Protein AF-0000000072031106 (afdb_homodimer)

Nearest PDB structures (foldseek):
  6bdt-assembly1_A  TM=9.575E-01  e=1.862E-35  Homo sapiens
  6bjd-assembly1_A  TM=9.594E-01  e=3.503E-35  Homo sapiens
  6bjd-assembly3_C  TM=9.559E-01  e=2.991E-35  Homo sapiens
  6bgp-assembly1_A  TM=9.548E-01  e=9.039E-35  Homo sapiens
  1mdw-assembly1_A  TM=9.249E-01  e=1.149E-32  Rattus norvegicus

Secondary structure (DSSP, 8-state):
-----------------------PPP---HHHHHHHHHHHT-----TTS-SSHHHH-SSTHHHHSPSS-EEE-HHHH-SS-BS--TT--S--EE--SS--HHHHHHHHHHHT-HHHHHHHS-TT--SSTT--SEEEEEEEETTEEEEEEEE--EEE-TTS-BSSSEESSTTB-HHHHHHHHHHHHHSSGGGGSS--HHHHHHHHH--EEEEE-GGG--TTHHHHHHHHHHTTEEEEEEEPS-SSB-TTSPBTT-EEEEEEEEEEEETTEEEEEEEEE-TTS-----STTSTT-GGGGGS-HHHHHHH---S-SSEEEEEHHHHHHHEEEEEEEESSGGGSS---SPPEEEEEEEEEE-TTTT------STTSSGGGS--EEEEE--S-TTSSS-PPEEEEEEEEE--SSSSTTTSPPPPEEEEEEEE-S---SSS---HHHHHHS--SB--SS-B-SSEEEEEEEE-SEEEEEEEEESSTT--EEEEEEEEESSEEEEETTS-GGG--PEEE--TTHHHHHHHHHHHHH-SEE-HHHHHHHHHHS--GGGTTS-----HHHHHHHHHHH-TT--SSEEHHHHHHHHHHHHHHHHHHHHH-TT-SS-B-HHHHHHHHHHTT----HHHHHHHHHHHS-TTS-B-HHHHHHHHHHHHHHHHHHHHH-SSSSEEEEEHHHHHHHHH--/-----------------------------HHHHHHHHHHHT-----TTS-SSHHHH-SSTHHHHSPSS-EEE-HHHH-SS-BS--TT--S--EE--SS--HHHHHHHHHHHT-HHHHHHHS-TT--SSTT--SEEEEEEEETTEEEEEEEE--EEE-TTS-BSSSEESSTTB-HHHHHHHHHHHHHSSGGGGSS--HHHHHHHHH--EEEEE-GGG--TTHHHHHHHHHHTTEEEEEEE-S-SSB-TTSPBTT-EEEEEEEEEEEETTEEEEEEEEE-TTS-----STTSTT-GGGGGS-HHHHHHH---S-SSEEEEEHHHHHHHEEEEEEEESSGGGSS--TTPPEEEEEEEEEE-TTTT------STTSSGGGS--EEEEE--S-TTSSS-PPEEEEEEEEE--SSSSTTTSPPPPEEEEEEEE-S---SSS---HHHHHHS--SB--SS-B-SSEEEEEEEE-SEEEEEEEEESSTT--EEEEEEEEESSEEEEETTS-GGG--PEEE--TTHHHHHHHHHHHHH-SEE-HHHHHHHHHHS--GGGTTS-----HHHHHHHHHHH-TT--SSEEHHHHHHHHHHHHHHHHHHHHH-TT-SS-B-HHHHHHHHHHTT----HHHHHHHHHHHS-TTS-B-HHHHHHHHHHHHHHHHHHHHH-SSSSEEEEEHHHHHHHHH--

Organism: Panthera leo (NCBI:txid9689)

Solvent-accessible surface area (backbone atoms only — not comparable to full-atom values): 74529 Å² total; per-residue (Å²): 143,85,84,76,90,86,87,86,88,80,84,78,78,77,78,76,80,72,79,62,66,55,68,69,76,81,89,66,60,61,70,61,51,42,49,51,22,55,73,70,72,42,65,47,74,37,80,90,56,41,93,49,62,75,32,44,40,88,55,73,61,66,74,71,50,64,76,68,69,38,66,45,41,56,72,79,67,29,97,67,45,34,37,75,63,67,79,51,83,60,89,42,51,24,58,39,76,57,55,31,40,22,48,44,11,29,50,55,31,37,66,76,34,62,75,58,32,42,61,29,43,54,78,88,55,54,75,67,75,90,51,23,45,61,48,64,35,37,35,31,56,94,89,39,77,41,75,38,69,36,39,51,62,39,57,18,36,79,86,61,45,64,47,40,48,37,38,75,48,81,40,43,44,47,65,37,51,49,51,50,42,49,16,54,71,32,44,13,46,49,37,42,47,64,77,50,38,65,59,40,42,27,24,60,62,60,32,51,69,45,78,41,43,43,73,74,48,61,95,56,48,66,57,51,49,53,51,39,69,78,40,82,43,37,33,31,31,27,32,40,84,43,90,45,76,43,92,53,29,45,49,27,52,34,34,26,16,54,78,47,72,48,77,44,68,37,88,92,41,77,44,52,35,36,26,35,32,32,31,58,27,34,65,42,50,62,49,68,48,11,67,82,33,72,63,51,74,53,37,41,60,58,34,33,42,67,69,46,44,66,56,79,56,9,48,35,38,32,39,49,69,55,45,29,70,54,27,49,39,36,35,39,30,27,64,54,81,61,64,82,53,84,68,61,66,59,56,31,30,37,41,74,45,77,50,63,25,35,59,91,60,23,17,17,14,50,90,79,52,95,88,46,47,32,52,39,22,53,47,28,41,36,34,36,54,59,84,72,80,75,55,94,62,82,57,63,38,64,33,36,43,34,43,34,55,53,62,76,32,51,42,46,67,78,43,71,65,58,31,38,43,48,35,32,30,73,50,92,63,91,64,72,59,64,54,73,64,57,62,66,53,64,70,74,43,75,62,78,41,65,57,90,65,61,41,65,43,62,61,50,68,50,80,42,77,38,64,61,45,41,30,37,41,36,53,34,36,71,47,58,46,50,66,43,42,34,39,42,35,42,36,25,62,45,68,49,68,34,46,45,52,49,86,59,85,77,60,66,66,48,78,46,71,62,84,68,38,56,58,52,53,54,48,52,55,51,31,69,76,37,60,55,37,43,40,70,55,48,25,54,53,63,53,67,52,83,61,75,75,60,58,89,66,73,74,75,61,46,62,66,56,28,16,34,48,43,34,63,54,26,39,71,67,77,69,38,41,38,60,71,43,45,52,54,47,48,55,48,50,53,51,46,48,52,39,50,45,69,46,25,78,82,69,74,61,45,30,43,64,71,36,43,50,52,31,35,42,73,73,49,43,88,66,56,70,70,54,45,50,46,47,24,55,47,52,25,47,98,83,46,32,28,40,62,60,42,47,48,51,50,49,55,49,51,49,53,54,48,45,32,46,65,23,53,26,84,79,81,48,35,33,72,36,42,52,71,45,47,49,45,66,58,70,51,70,144,89,85,94,80,91,83,79,87,78,83,75,76,78,77,77,79,69,79,64,67,56,69,68,76,80,89,68,58,60,71,61,53,44,51,51,21,56,74,70,72,42,66,46,74,37,81,92,57,42,92,49,62,73,33,44,40,89,56,74,62,66,75,73,51,64,76,68,69,38,66,45,39,55,73,78,67,29,97,66,45,33,38,75,63,68,81,50,83,61,88,41,50,24,57,38,75,57,55,31,40,21,47,45,11,29,50,54,31,37,67,76,35,63,75,57,34,42,62,28,44,54,76,87,55,54,73,67,75,90,51,23,45,61,48,64,35,39,34,30,57,93,89,40,77,42,77,37,69,36,39,52,63,39,57,18,36,80,86,60,45,63,46,39,50,38,38,75,49,82,40,45,42,47,66,35,51,48,50,50,40,50,15,54,72,31,44,13,46,48,38,42,45,60,78,49,38,64,59,42,42,28,27,59,63,59,32,50,70,44,78,42,44,44,73,74,47,61,94,56,48,66,58,51,49,52,51,40,70,77,40,84,43,37,32,30,32,28,31,40,84,45,89,45,76,45,92,54,29,46,52,25,52,34,34,26,16,54,78,45,72,46,78,44,69,37,88,90,42,77,44,50,34,37,26,36,33,31,28,57,29,32,66,41,50,63,50,67,47,11,67,82,32,72,63,49,73,53,40,43,60,58,33,35,41,67,68,46,45,68,56,77,56,9,50,36,38,33,38,49,69,55,46,26,70,54,29,48,40,36,36,40,33,29,63,54,79,60,63,84,53,84,67,59,66,57,56,33,30,37,41,74,46,77,49,60,26,35,60,89,59,23,17,19,15,49,91,79,54,95,89,46,46,32,53,38,22,53,48,30,41,36,36,38,55,58,83,71,81,74,56,94,63,84,58,64,37,63,33,37,43,36,44,34,53,52,63,78,33,52,41,45,67,79,43,75,63,57,32,37,44,48,33,32,30,74,49,91,62,90,65,72,59,64,55,73,64,56,60,67,52,65,71,73,44,73,60,78,40,65,59,90,64,59,41,66,44,61,62,51,68,49,79,39,77,38,65,64,43,41,30,38,41,36,52,34,34,68,48,58,47,52,65,43,42,33,38,42,34,40,36,26,62,43,70,47,69,36,46,45,52,48,88,60,86,77,59,67,64,48,77,46,72,62,85,68,37,56,58,53,54,53,48,50,54,49,31,69,75,37,59,55,38,42,41,70,55,48,27,54,53,63,52,66,52,81,61,77,76,60,57,90,67,73,72,76,60,46,62,64,55,28,15,35,50,44,34,64,53,25,39,72,68,77,71,39,41,39,60,70,42,46,52,54,47,49,56,48,51,55,51,46,47,52,39,49,44,68,45,24,80,80,69,73,61,45,28,44,64,70,36,43,51,52,32,35,43,72,73,49,43,86,66,56,70,71,55,47,51,45,46,24,55,47,53,25,46,97,83,46,31,29,40,63,61,40,46,48,52,50,48,54,49,52,49,51,53,50,46,32,46,65,22,54,27,82,79,81,50,34,32,72,34,42,51,72,43,46,49,45,67,58,67,51,70

pLDDT: mean 85.8, std 15.6, range [18.58, 98.25]

Radius of gyration: 45.51 Å; Cα contacts (8 Å, |Δi|>4): 2682; chains: 2; bounding box: 79×170×130 Å

Structure (mmCIF, N/CA/C/O backbone):
data_AF-0000000072031106-model_v1
#
loop_
_entity.id
_entity.type
_entity.pdbx_description
1 polymer 'Calpain 14'
#
loop_
_atom_site.group_PDB
_atom_site.id
_atom_site.type_symbol
_atom_site.label_atom_id
_atom_site.label_alt_id
_atom_site.label_comp_id
_atom_site.label_asym_id
_atom_site.label_entity_id
_atom_site.label_seq_id
_atom_site.pdbx_PDB_ins_code
_atom_site.Cartn_x
_atom_site.Cartn_y
_atom_site.Cartn_z
_atom_site.occupancy
_atom_site.B_iso_or_equiv
_atom_site.auth_seq_id
_atom_site.auth_comp_id
_atom_site.auth_asym_id
_atom_site.auth_atom_id
_atom_site.pdbx_PDB_model_num
ATOM 1 N N . MET A 1 1 ? -11.891 -71.5 -87.312 1 19.98 1 MET A N 1
ATOM 2 C CA . MET A 1 1 ? -10.531 -71.938 -87.062 1 19.98 1 MET A CA 1
ATOM 3 C C . MET A 1 1 ? -10.109 -71.562 -85.625 1 19.98 1 MET A C 1
ATOM 5 O O . MET A 1 1 ? -10.305 -70.438 -85.188 1 19.98 1 MET A O 1
ATOM 9 N N . SER A 1 2 ? -9.758 -72.5 -84.5 1 20.3 2 SER A N 1
ATOM 10 C CA . SER A 1 2 ? -9.781 -73.062 -83.188 1 20.3 2 SER A CA 1
ATOM 11 C C . SER A 1 2 ? -8.641 -72.5 -82.312 1 20.3 2 SER A C 1
ATOM 13 O O . SER A 1 2 ? -8.461 -72.875 -81.188 1 20.3 2 SER A O 1
ATOM 15 N N . LEU A 1 3 ? -7.711 -71.812 -82.812 1 20.56 3 LEU A N 1
ATOM 16 C CA . LEU A 1 3 ? -6.352 -72 -82.375 1 20.56 3 LEU A CA 1
ATOM 17 C C . LEU A 1 3 ? -6.207 -71.562 -80.938 1 20.56 3 LEU A C 1
ATOM 19 O O . LEU A 1 3 ? -6.812 -70.562 -80.5 1 20.56 3 LEU A O 1
ATOM 23 N N . CYS A 1 4 ? -5.348 -72.125 -79.875 1 20.91 4 CYS A N 1
ATOM 24 C CA . CYS A 1 4 ? -4.953 -72.75 -78.562 1 20.91 4 CYS A CA 1
ATOM 25 C C . CYS A 1 4 ? -4.16 -71.75 -77.75 1 20.91 4 CYS A C 1
ATOM 27 O O . CYS A 1 4 ? -3.139 -72.062 -77.125 1 20.91 4 CYS A O 1
ATOM 29 N N . LEU A 1 5 ? -3.924 -70.5 -78.125 1 20.42 5 LEU A N 1
ATOM 30 C CA . LEU A 1 5 ? -2.764 -69.812 -77.5 1 20.42 5 LEU A CA 1
ATOM 31 C C . LEU A 1 5 ? -2.783 -69.875 -76 1 20.42 5 LEU A C 1
ATOM 33 O O . LEU A 1 5 ? -3.807 -69.625 -75.375 1 20.42 5 LEU A O 1
ATOM 37 N N . SER A 1 6 ? -1.787 -70.375 -75.188 1 20.61 6 SER A N 1
ATOM 38 C CA . SER A 1 6 ? -1.083 -71.062 -74.125 1 20.61 6 SER A CA 1
ATOM 39 C C . SER A 1 6 ? -1.119 -70.25 -72.812 1 20.61 6 SER A C 1
ATOM 41 O O . SER A 1 6 ? -1.232 -69 -72.875 1 20.61 6 SER A O 1
ATOM 43 N N . PHE A 1 7 ? -0.896 -70.812 -71.438 1 21.59 7 PHE A N 1
ATOM 44 C CA . PHE A 1 7 ? -1.379 -71.188 -70.125 1 21.59 7 PHE A CA 1
ATOM 45 C C . PHE A 1 7 ? -0.743 -70.312 -69.062 1 21.59 7 PHE A C 1
ATOM 47 O O . PHE A 1 7 ? -1.421 -69.875 -68.125 1 21.59 7 PHE A O 1
ATOM 54 N N . ARG A 1 8 ? 0.716 -70.062 -68.812 1 22.16 8 ARG A N 1
ATOM 55 C CA . ARG A 1 8 ? 1.494 -70.562 -67.688 1 22.16 8 ARG A CA 1
ATOM 56 C C . ARG A 1 8 ? 1.447 -69.625 -66.5 1 22.16 8 ARG A C 1
ATOM 58 O O . ARG A 1 8 ? 0.977 -70 -65.438 1 22.16 8 ARG A O 1
ATOM 65 N N . GLY A 1 9 ? 2.686 -69.188 -65.875 1 21.8 9 GLY A N 1
ATOM 66 C CA . GLY A 1 9 ? 3.324 -69.312 -64.562 1 21.8 9 GLY A CA 1
ATOM 67 C C . GLY A 1 9 ? 2.963 -68.25 -63.594 1 21.8 9 GLY A C 1
ATOM 68 O O . GLY A 1 9 ? 2.814 -67.062 -64 1 21.8 9 GLY A O 1
ATOM 69 N N . ARG A 1 10 ? 2.318 -68.438 -62.312 1 22.42 10 ARG A N 1
ATOM 70 C CA . ARG A 1 10 ? 1.577 -67.938 -61.156 1 22.42 10 ARG A CA 1
ATOM 71 C C . ARG A 1 10 ? 2.477 -67.062 -60.219 1 22.42 10 ARG A C 1
ATOM 73 O O . ARG A 1 10 ? 3.301 -67.625 -59.5 1 22.42 10 ARG A O 1
ATOM 80 N N . TRP A 1 11 ? 3.131 -66 -60.625 1 21.62 11 TRP A N 1
ATOM 81 C CA . TRP A 1 11 ? 4.086 -65.312 -59.781 1 21.62 11 TRP A CA 1
ATOM 82 C C . TRP A 1 11 ? 3.451 -64.938 -58.438 1 21.62 11 TRP A C 1
ATOM 84 O O . TRP A 1 11 ? 2.461 -64.188 -58.406 1 21.62 11 TRP A O 1
ATOM 94 N N . LYS A 1 12 ? 3.555 -65.812 -57.281 1 24.78 12 LYS A N 1
ATOM 95 C CA . LYS A 1 12 ? 3.199 -65.812 -55.875 1 24.78 12 LYS A CA 1
ATOM 96 C C . LYS A 1 12 ? 3.807 -64.625 -55.156 1 24.78 12 LYS A C 1
ATOM 98 O O . LYS A 1 12 ? 4.992 -64.625 -54.812 1 24.78 12 LYS A O 1
ATOM 103 N N . MET A 1 13 ? 3.602 -63.406 -55.562 1 23.3 13 MET A N 1
ATOM 104 C CA . MET A 1 13 ? 4.184 -62.25 -54.844 1 23.3 13 MET A CA 1
ATOM 105 C C . MET A 1 13 ? 3.85 -62.281 -53.375 1 23.3 13 MET A C 1
ATOM 107 O O . MET A 1 13 ? 2.676 -62.312 -53 1 23.3 13 MET A O 1
ATOM 111 N N . GLY A 1 14 ? 4.641 -63 -52.5 1 24.05 14 GLY A N 1
ATOM 112 C CA . GLY A 1 14 ? 4.629 -63.156 -51.062 1 24.05 14 GLY A CA 1
ATOM 113 C C . GLY A 1 14 ? 4.418 -61.844 -50.312 1 24.05 14 GLY A C 1
ATOM 114 O O . GLY A 1 14 ? 5.133 -60.875 -50.562 1 24.05 14 GLY A O 1
ATOM 115 N N . GLN A 1 15 ? 3.213 -61.406 -49.906 1 25.11 15 GLN A N 1
ATOM 116 C CA . GLN A 1 15 ? 2.723 -60.312 -49.094 1 25.11 15 GLN A CA 1
ATOM 117 C C . GLN A 1 15 ? 3.516 -60.219 -47.781 1 25.11 15 GLN A C 1
ATOM 119 O O . GLN A 1 15 ? 3.441 -61.125 -46.938 1 25.11 15 GLN A O 1
ATOM 124 N N . LYS A 1 16 ? 4.766 -59.688 -47.812 1 33.09 16 LYS A N 1
ATOM 125 C CA . LYS A 1 16 ? 5.566 -59.406 -46.625 1 33.09 16 LYS A CA 1
ATOM 126 C C . LYS A 1 16 ? 4.719 -58.75 -45.531 1 33.09 16 LYS A C 1
ATOM 128 O O . LYS A 1 16 ? 4.074 -57.719 -45.781 1 33.09 16 LYS A O 1
ATOM 133 N N . ASN A 1 17 ? 4.211 -59.438 -44.656 1 30.3 17 ASN A N 1
ATOM 134 C CA . ASN A 1 17 ? 3.604 -59.125 -43.344 1 30.3 17 ASN A CA 1
ATOM 135 C C . ASN A 1 17 ? 4.426 -58.094 -42.594 1 30.3 17 ASN A C 1
ATOM 137 O O . ASN A 1 17 ? 5.461 -58.406 -42 1 30.3 17 ASN A O 1
ATOM 141 N N . SER A 1 18 ? 4.746 -56.844 -43.125 1 30.64 18 SER A N 1
ATOM 142 C CA . SER A 1 18 ? 5.383 -55.688 -42.5 1 30.64 18 SER A CA 1
ATOM 143 C C . SER A 1 18 ? 4.82 -55.438 -41.094 1 30.64 18 SER A C 1
ATOM 145 O O . SER A 1 18 ? 3.719 -54.906 -40.938 1 30.64 18 SER A O 1
ATOM 147 N N . LEU A 1 19 ? 4.668 -56.312 -40.156 1 37.44 19 LEU A N 1
ATOM 148 C CA . LEU A 1 19 ? 4.629 -55.844 -38.781 1 37.44 19 LEU A CA 1
ATOM 149 C C . LEU A 1 19 ? 5.605 -54.688 -38.562 1 37.44 19 LEU A C 1
ATOM 151 O O . LEU A 1 19 ? 6.793 -54.906 -38.312 1 37.44 19 LEU A O 1
ATOM 155 N N . GLY A 1 20 ? 5.781 -53.781 -39.5 1 36.44 20 GLY A N 1
ATOM 156 C CA . GLY A 1 20 ? 6.598 -52.562 -39.406 1 36.44 20 GLY A CA 1
ATOM 157 C C . GLY A 1 20 ? 6.582 -51.969 -38 1 36.44 20 GLY A C 1
ATOM 158 O O . GLY A 1 20 ? 5.516 -51.75 -37.438 1 36.44 20 GLY A O 1
ATOM 159 N N . GLY A 1 21 ? 7.508 -52.25 -37.156 1 40.91 21 GLY A N 1
ATOM 160 C CA . GLY A 1 21 ? 7.859 -51.562 -35.906 1 40.91 21 GLY A CA 1
ATOM 161 C C . GLY A 1 21 ? 7.465 -50.094 -35.906 1 40.91 21 GLY A C 1
ATOM 162 O O . GLY A 1 21 ? 7.207 -49.531 -36.969 1 40.91 21 GLY A O 1
ATOM 163 N N . SER A 1 22 ? 6.84 -49.531 -34.844 1 48.62 22 SER A N 1
ATOM 164 C CA . SER A 1 22 ? 6.648 -48.125 -34.562 1 48.62 22 SER A CA 1
ATOM 165 C C . SER A 1 22 ? 7.754 -47.281 -35.188 1 48.62 22 SER A C 1
ATOM 167 O O . SER A 1 22 ? 8.938 -47.531 -34.969 1 48.62 22 SER A O 1
ATOM 169 N N . SER A 1 23 ? 7.703 -46.938 -36.406 1 52.5 23 SER A N 1
ATOM 170 C CA . SER A 1 23 ? 8.648 -46.031 -37.094 1 52.5 23 SER A CA 1
ATOM 171 C C . SER A 1 23 ? 9.219 -45 -36.125 1 52.5 23 SER A C 1
ATOM 173 O O . SER A 1 23 ? 8.484 -44.156 -35.594 1 52.5 23 SER A O 1
ATOM 175 N N . GLN A 1 24 ? 10.273 -45.375 -35.438 1 61.66 24 GLN A N 1
ATOM 176 C CA . GLN A 1 24 ? 11.086 -44.531 -34.531 1 61.66 24 GLN A CA 1
ATOM 177 C C . GLN A 1 24 ? 11.539 -43.25 -35.25 1 61.66 24 GLN A C 1
ATOM 179 O O . GLN A 1 24 ? 11.742 -43.25 -36.469 1 61.66 24 GLN A O 1
ATOM 184 N N . LEU A 1 25 ? 11.227 -42.125 -34.594 1 71.25 25 LEU A N 1
ATOM 185 C CA . LEU A 1 25 ? 11.781 -40.875 -35.062 1 71.25 25 LEU A CA 1
ATOM 186 C C . LEU A 1 25 ? 13.273 -41 -35.344 1 71.25 25 LEU A C 1
ATOM 188 O O . LEU A 1 25 ? 13.984 -41.719 -34.656 1 71.25 25 LEU A O 1
ATOM 192 N N . PRO A 1 26 ? 13.664 -40.5 -36.531 1 75.06 26 PRO A N 1
ATOM 193 C CA . PRO A 1 26 ? 15.102 -40.5 -36.781 1 75.06 26 PRO A CA 1
ATOM 194 C C . PRO A 1 26 ? 15.914 -39.906 -35.656 1 75.06 26 PRO A C 1
ATOM 196 O O . PRO A 1 26 ? 15.461 -38.969 -34.969 1 75.06 26 PRO A O 1
ATOM 199 N N . LYS A 1 27 ? 16.984 -40.5 -35.344 1 82.12 27 LYS A N 1
ATOM 200 C CA . LYS A 1 27 ? 17.875 -40.031 -34.281 1 82.12 27 LYS A CA 1
ATOM 201 C C . LYS A 1 27 ? 18.609 -38.781 -34.719 1 82.12 27 LYS A C 1
ATOM 203 O O . LYS A 1 27 ? 19.359 -38.781 -35.688 1 82.12 27 LYS A O 1
ATOM 208 N N . GLN A 1 28 ? 18.203 -37.688 -34.25 1 89.31 28 GLN A N 1
ATOM 209 C CA . GLN A 1 28 ? 18.844 -36.375 -34.5 1 89.31 28 GLN A CA 1
ATOM 210 C C . GLN A 1 28 ? 19.609 -35.906 -33.281 1 89.31 28 GLN A C 1
ATOM 212 O O . GLN A 1 28 ? 19.031 -35.75 -32.219 1 89.31 28 GLN A O 1
ATOM 217 N N . ASP A 1 29 ? 20.922 -35.75 -33.5 1 93.12 29 ASP A N 1
ATOM 218 C CA . ASP A 1 29 ? 21.766 -35.25 -32.406 1 93.12 29 ASP A CA 1
ATOM 219 C C . ASP A 1 29 ? 21.75 -33.719 -32.375 1 93.12 29 ASP A C 1
ATOM 221 O O . ASP A 1 29 ? 22.391 -33.062 -33.219 1 93.12 29 ASP A O 1
ATOM 225 N N . TYR A 1 30 ? 21.219 -33.156 -31.438 1 95.62 30 TYR A N 1
ATOM 226 C CA . TYR A 1 30 ? 21.016 -31.734 -31.312 1 95.62 30 TYR A CA 1
ATOM 227 C C . TYR A 1 30 ? 22.344 -30.984 -31.375 1 95.62 30 TYR A C 1
ATOM 229 O O . TYR A 1 30 ? 22.5 -30.031 -32.125 1 95.62 30 TYR A O 1
ATOM 237 N N . LYS A 1 31 ? 23.312 -31.375 -30.531 1 94.75 31 LYS A N 1
ATOM 238 C CA . LYS A 1 31 ? 24.594 -30.688 -30.438 1 94.75 31 LYS A CA 1
ATOM 239 C C . LYS A 1 31 ? 25.344 -30.719 -31.766 1 94.75 31 LYS A C 1
ATOM 241 O O . LYS A 1 31 ? 25.875 -29.703 -32.219 1 94.75 31 LYS A O 1
ATOM 246 N N . ALA A 1 32 ? 25.328 -31.859 -32.34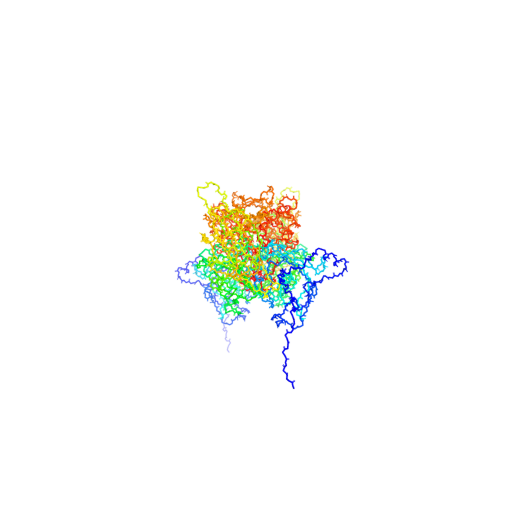4 1 95.5 32 ALA A N 1
ATOM 247 C CA . ALA A 1 32 ? 26.031 -32.031 -33.594 1 95.5 32 ALA A CA 1
ATOM 248 C C . ALA A 1 32 ? 25.391 -31.188 -34.688 1 95.5 32 ALA A C 1
ATOM 250 O O . ALA A 1 32 ? 26.078 -30.562 -35.5 1 95.5 32 ALA A O 1
ATOM 251 N N . LEU A 1 33 ? 24.125 -31.266 -34.719 1 96.06 33 LEU A N 1
ATOM 252 C CA . LEU A 1 33 ? 23.406 -30.547 -35.781 1 96.06 33 LEU A CA 1
ATOM 253 C C . LEU A 1 33 ? 23.562 -29.031 -35.594 1 96.06 33 LEU A C 1
ATOM 255 O O . LEU A 1 33 ? 23.734 -28.297 -36.562 1 96.06 33 LEU A O 1
ATOM 259 N N . ARG A 1 34 ? 23.469 -28.547 -34.375 1 96.19 34 ARG A N 1
ATOM 260 C CA . ARG A 1 34 ? 23.625 -27.125 -34.094 1 96.19 34 ARG A CA 1
ATOM 261 C C . ARG A 1 34 ? 25.016 -26.641 -34.5 1 96.19 34 ARG A C 1
ATOM 263 O O . ARG A 1 34 ? 25.141 -25.578 -35.125 1 96.19 34 ARG A O 1
ATOM 270 N N . GLU A 1 35 ? 26.031 -27.391 -34.125 1 96.06 35 GLU A N 1
ATOM 271 C CA . GLU A 1 35 ? 27.406 -27.016 -34.469 1 96.06 35 GLU A CA 1
ATOM 272 C C . GLU A 1 35 ? 27.609 -26.969 -35.969 1 96.06 35 GLU A C 1
ATOM 274 O O . GLU A 1 35 ? 28.297 -26.078 -36.469 1 96.06 35 GLU A O 1
ATOM 279 N N . ARG A 1 36 ? 27.141 -27.891 -36.594 1 96.56 36 ARG A N 1
ATOM 280 C CA . ARG A 1 36 ? 27.25 -27.922 -38.062 1 96.56 36 ARG A CA 1
ATOM 281 C C . ARG A 1 36 ? 26.578 -26.688 -38.688 1 96.56 36 ARG A C 1
ATOM 283 O O . ARG A 1 36 ? 27.141 -26.078 -39.594 1 96.56 36 ARG A O 1
ATOM 290 N N . CYS A 1 37 ? 25.422 -26.406 -38.219 1 97 37 CYS A N 1
ATOM 291 C CA . CYS A 1 37 ? 24.703 -25.25 -38.75 1 97 37 CYS A CA 1
ATOM 292 C C . CYS A 1 37 ? 25.469 -23.953 -38.469 1 97 37 CYS A C 1
ATOM 294 O O . CYS A 1 37 ? 25.531 -23.078 -39.312 1 97 37 CYS A O 1
ATOM 296 N N . LEU A 1 38 ? 26.031 -23.875 -37.281 1 96.19 38 LEU A N 1
ATOM 297 C CA . LEU A 1 38 ? 26.797 -22.703 -36.906 1 96.19 38 LEU A CA 1
ATOM 298 C C . LEU A 1 38 ? 28.047 -22.562 -37.781 1 96.19 38 LEU A C 1
ATOM 300 O O . LEU A 1 38 ? 28.375 -21.469 -38.219 1 96.19 38 LEU A O 1
ATOM 304 N N . MET A 1 39 ? 28.656 -23.625 -38.031 1 96.44 39 MET A N 1
ATOM 305 C CA . MET A 1 39 ? 29.844 -23.641 -38.844 1 96.44 39 MET A CA 1
ATOM 306 C C . MET A 1 39 ? 29.516 -23.25 -40.281 1 96.44 39 MET A C 1
ATOM 308 O O . MET A 1 39 ? 30.281 -22.531 -40.938 1 96.44 39 MET A O 1
ATOM 312 N N . GLU A 1 40 ? 28.484 -23.703 -40.781 1 96.44 40 GLU A N 1
ATOM 313 C CA . GLU A 1 40 ? 28.078 -23.469 -42.188 1 96.44 40 GLU A CA 1
ATOM 314 C C . GLU A 1 40 ? 27.359 -22.125 -42.312 1 96.44 40 GLU A C 1
ATOM 316 O O . GLU A 1 40 ? 27.156 -21.641 -43.438 1 96.44 40 GLU A O 1
ATOM 321 N N . GLY A 1 41 ? 26.938 -21.469 -41.25 1 94.12 41 GLY A N 1
ATOM 322 C CA . GLY A 1 41 ? 26.234 -20.188 -41.281 1 94.12 41 GLY A CA 1
ATOM 323 C C . GLY A 1 41 ? 24.828 -20.297 -41.812 1 94.12 41 GLY A C 1
ATOM 324 O O . GLY A 1 41 ? 24.375 -19.406 -42.562 1 94.12 41 GLY A O 1
ATOM 325 N N . ARG A 1 42 ? 24.234 -21.453 -41.656 1 95.38 42 ARG A N 1
ATOM 326 C CA . ARG A 1 42 ? 22.859 -21.641 -42.094 1 95.38 42 ARG A CA 1
ATOM 327 C C . ARG A 1 42 ? 21.953 -22.047 -40.938 1 95.38 42 ARG A C 1
ATOM 329 O O . ARG A 1 42 ? 22.438 -22.578 -39.906 1 95.38 42 ARG A O 1
ATOM 336 N N . LEU A 1 43 ? 20.688 -21.766 -41.094 1 97.44 43 LEU A N 1
ATOM 337 C CA . LEU A 1 43 ? 19.734 -22.156 -40.062 1 97.44 43 LEU A CA 1
ATOM 338 C C . LEU A 1 43 ? 19.203 -23.562 -40.312 1 97.44 43 LEU A C 1
ATOM 340 O O . LEU A 1 43 ? 19.047 -23.984 -41.469 1 97.44 43 LEU A O 1
ATOM 344 N N . PHE A 1 44 ? 18.953 -24.219 -39.312 1 97.88 44 PHE A N 1
ATOM 345 C CA . PHE A 1 44 ? 18.531 -25.625 -39.375 1 97.88 44 PHE A CA 1
ATOM 346 C C . PHE A 1 44 ? 17.141 -25.75 -39.969 1 97.88 44 PHE A C 1
ATOM 348 O O . PHE A 1 44 ? 16.25 -24.938 -39.688 1 97.88 44 PHE A O 1
ATOM 355 N N . GLU A 1 45 ? 16.953 -26.641 -40.844 1 96.81 45 GLU A N 1
ATOM 356 C CA . GLU A 1 45 ? 15.688 -27.078 -41.406 1 96.81 45 GLU A CA 1
ATOM 357 C C . GLU A 1 45 ? 15.422 -28.547 -41.094 1 96.81 45 GLU A C 1
ATOM 359 O O . GLU A 1 45 ? 16.234 -29.406 -41.438 1 96.81 45 GLU A O 1
ATOM 364 N N . ASP A 1 46 ? 14.312 -28.844 -40.5 1 96.31 46 ASP A N 1
ATOM 365 C CA . ASP A 1 46 ? 14 -30.203 -40.094 1 96.31 46 ASP A CA 1
ATOM 366 C C . ASP A 1 46 ? 13.359 -30.984 -41.219 1 96.31 46 ASP A C 1
ATOM 368 O O . ASP A 1 46 ? 12.148 -30.906 -41.469 1 96.31 46 ASP A O 1
ATOM 372 N N . ASP A 1 47 ? 14.039 -31.844 -41.75 1 93.25 47 ASP A N 1
ATOM 373 C CA . ASP A 1 47 ? 13.562 -32.625 -42.906 1 93.25 47 ASP A CA 1
ATOM 374 C C . ASP A 1 47 ? 12.594 -33.719 -42.438 1 93.25 47 ASP A C 1
ATOM 376 O O . ASP A 1 47 ? 11.781 -34.188 -43.25 1 93.25 47 ASP A O 1
ATOM 380 N N . SER A 1 48 ? 12.664 -34.062 -41.219 1 93.75 48 SER A N 1
ATOM 381 C CA . SER A 1 48 ? 11.781 -35.094 -40.688 1 93.75 48 SER A CA 1
ATOM 382 C C . SER A 1 48 ? 10.414 -34.531 -40.312 1 93.75 48 SER A C 1
ATOM 384 O O . SER A 1 48 ? 9.461 -35.281 -40.125 1 93.75 48 SER A O 1
ATOM 386 N N . PHE A 1 49 ? 10.273 -33.281 -40.25 1 96.25 49 PHE A N 1
ATOM 387 C CA . PHE A 1 49 ? 9.039 -32.562 -39.969 1 96.25 49 PHE A CA 1
ATOM 388 C C . PHE A 1 49 ? 9.031 -31.234 -40.719 1 96.25 49 PHE A C 1
ATOM 390 O O . PHE A 1 49 ? 9.109 -30.172 -40.125 1 96.25 49 PHE A O 1
ATOM 397 N N . PRO A 1 50 ? 8.852 -31.312 -41.969 1 95.81 50 PRO A N 1
ATOM 398 C CA . PRO A 1 50 ? 9.031 -30.141 -42.812 1 95.81 50 PRO A CA 1
ATOM 399 C C . PRO A 1 50 ? 7.961 -29.078 -42.562 1 95.81 50 PRO A C 1
ATOM 401 O O . PRO A 1 50 ? 6.832 -29.406 -42.188 1 95.81 50 PRO A O 1
ATOM 404 N N . ALA A 1 51 ? 8.336 -27.859 -42.844 1 95.81 51 ALA A N 1
ATOM 405 C CA . ALA A 1 51 ? 7.41 -26.734 -42.719 1 95.81 51 ALA A CA 1
ATOM 406 C C . ALA A 1 51 ? 6.441 -26.688 -43.875 1 95.81 51 ALA A C 1
ATOM 408 O O . ALA A 1 51 ? 6.492 -25.766 -44.719 1 95.81 51 ALA A O 1
ATOM 409 N N . SER A 1 52 ? 5.625 -27.656 -43.938 1 93.88 52 SER A N 1
ATOM 410 C CA . SER A 1 52 ? 4.645 -27.797 -45 1 93.88 52 SER A CA 1
ATOM 411 C C . SER A 1 52 ? 3.336 -28.391 -44.469 1 93.88 52 SER A C 1
ATOM 413 O O . SER A 1 52 ? 3.219 -28.688 -43.281 1 93.88 52 SER A O 1
ATOM 415 N N . LEU A 1 53 ? 2.385 -28.594 -45.312 1 93.62 53 LEU A N 1
ATOM 416 C CA . LEU A 1 53 ? 1.062 -29.078 -44.938 1 93.62 53 LEU A CA 1
ATOM 417 C C . LEU A 1 53 ? 1.125 -30.531 -44.469 1 93.62 53 LEU A C 1
ATOM 419 O O . LEU A 1 53 ? 0.268 -30.984 -43.688 1 93.62 53 LEU A O 1
ATOM 423 N N . CYS A 1 54 ? 2.143 -31.219 -44.844 1 92.56 54 CYS A N 1
ATOM 424 C CA . CYS A 1 54 ? 2.291 -32.625 -44.406 1 92.56 54 CYS A CA 1
ATOM 425 C C . CYS A 1 54 ? 2.508 -32.688 -42.906 1 92.56 54 CYS A C 1
ATOM 427 O O . CYS A 1 54 ? 2.104 -33.688 -42.281 1 92.56 54 CYS A O 1
ATOM 429 N N . SER A 1 55 ? 3.139 -31.719 -42.375 1 95.44 55 SER A N 1
ATOM 430 C CA . SER A 1 55 ? 3.379 -31.688 -40.938 1 95.44 55 SER A CA 1
ATOM 431 C C . SER A 1 55 ? 2.125 -31.266 -40.188 1 95.44 55 SER A C 1
ATOM 433 O O . SER A 1 55 ? 2.002 -31.531 -39 1 95.44 55 SER A O 1
ATOM 435 N N . VAL A 1 56 ? 1.219 -30.547 -40.875 1 95.12 56 VAL A N 1
ATOM 436 C CA . VAL A 1 56 ? -0.061 -30.203 -40.281 1 95.12 56 VAL A CA 1
ATOM 437 C C . VAL A 1 56 ? -0.966 -31.422 -40.219 1 95.12 56 VAL A C 1
ATOM 439 O O . VAL A 1 56 ? -1.552 -31.719 -39.156 1 95.12 56 VAL A O 1
ATOM 442 N N . GLY A 1 57 ? -1.101 -32.062 -41.219 1 92.12 57 GLY A N 1
ATOM 443 C CA . GLY A 1 57 ? -1.892 -33.281 -41.281 1 92.12 57 GLY A CA 1
ATOM 444 C C . GLY A 1 57 ? -2.602 -33.5 -42.594 1 92.12 57 GLY A C 1
ATOM 445 O O . GLY A 1 57 ? -2.324 -32.781 -43.562 1 92.12 57 GLY A O 1
ATOM 446 N N . SER A 1 58 ? -3.385 -34.5 -42.688 1 87.94 58 SER A N 1
ATOM 447 C CA . SER A 1 58 ? -4.129 -34.812 -43.906 1 87.94 58 SER A CA 1
ATOM 448 C C . SER A 1 58 ? -5.629 -34.844 -43.656 1 87.94 58 SER A C 1
ATOM 450 O O . SER A 1 58 ? -6.414 -35.188 -44.531 1 87.94 58 SER A O 1
ATOM 452 N N . GLY A 1 59 ? -6.008 -34.438 -42.594 1 87 59 GLY A N 1
ATOM 453 C CA . GLY A 1 59 ? -7.395 -34.594 -42.188 1 87 59 GLY A CA 1
ATOM 454 C C . GLY A 1 59 ? -8.141 -33.281 -42.062 1 87 59 GLY A C 1
ATOM 455 O O . GLY A 1 59 ? -7.875 -32.344 -42.844 1 87 59 GLY A O 1
ATOM 456 N N . PRO A 1 60 ? -9.117 -33.25 -41.281 1 88.81 60 PRO A N 1
ATOM 457 C CA . PRO A 1 60 ? -10.039 -32.094 -41.156 1 88.81 60 PRO A CA 1
ATOM 458 C C . PRO A 1 60 ? -9.359 -30.828 -40.688 1 88.81 60 PRO A C 1
ATOM 460 O O . PRO A 1 60 ? -9.883 -29.734 -40.875 1 88.81 60 PRO A O 1
ATOM 463 N N . LEU A 1 61 ? -8.234 -30.922 -40.031 1 92 61 LEU A N 1
ATOM 464 C CA . LEU A 1 61 ? -7.539 -29.75 -39.531 1 92 61 LEU A CA 1
ATOM 465 C C . LEU A 1 61 ? -7.168 -28.812 -40.656 1 92 61 LEU A C 1
ATOM 467 O O . LEU A 1 61 ? -7.133 -27.594 -40.469 1 92 61 LEU A O 1
ATOM 471 N N . LEU A 1 62 ? -6.914 -29.328 -41.812 1 91.56 62 LEU A N 1
ATOM 472 C CA . LEU A 1 62 ? -6.508 -28.531 -42.969 1 91.56 62 LEU A CA 1
ATOM 473 C C . LEU A 1 62 ? -7.613 -27.562 -43.375 1 91.56 62 LEU A C 1
ATOM 475 O O . LEU A 1 62 ? -7.332 -26.469 -43.875 1 91.56 62 LEU A O 1
ATOM 479 N N . ARG A 1 63 ? -8.789 -27.938 -43.125 1 91 63 ARG A N 1
ATOM 480 C CA . ARG A 1 63 ? -9.93 -27.109 -43.5 1 91 63 ARG A CA 1
ATOM 481 C C . ARG A 1 63 ? -10.102 -25.938 -42.562 1 91 63 ARG A C 1
ATOM 483 O O . ARG A 1 63 ? -10.703 -24.922 -42.906 1 91 63 ARG A O 1
ATOM 490 N N . LYS A 1 64 ? -9.586 -26.078 -41.406 1 91.19 64 LYS A N 1
ATOM 491 C CA . LYS A 1 64 ? -9.75 -25.031 -40.375 1 91.19 64 LYS A CA 1
ATOM 492 C C . LYS A 1 64 ? -8.625 -24.016 -40.469 1 91.19 64 LYS A C 1
ATOM 494 O O . LYS A 1 64 ? -8.672 -22.984 -39.812 1 91.19 64 LYS A O 1
ATOM 499 N N . LEU A 1 65 ? -7.672 -24.234 -41.312 1 92.81 65 LEU A N 1
ATOM 500 C CA . LEU A 1 65 ? -6.516 -23.359 -41.406 1 92.81 65 LEU A CA 1
ATOM 501 C C . LEU A 1 65 ? -6.867 -22.078 -42.125 1 92.81 65 LEU A C 1
ATOM 503 O O . LEU A 1 65 ? -7.695 -22.078 -43.062 1 92.81 65 LEU A O 1
ATOM 507 N N . PRO A 1 66 ? -6.285 -21.031 -41.656 1 91.62 66 PRO A N 1
ATOM 508 C CA . PRO A 1 66 ? -6.477 -19.797 -42.406 1 91.62 66 PRO A CA 1
ATOM 509 C C . PRO A 1 66 ? -5.836 -19.844 -43.812 1 91.62 66 PRO A C 1
ATOM 511 O O . PRO A 1 66 ? -4.875 -20.578 -44.031 1 91.62 66 PRO A O 1
ATOM 514 N N . PRO A 1 67 ? -6.441 -19.031 -44.656 1 89.25 67 PRO A N 1
ATOM 515 C CA . PRO A 1 67 ? -5.832 -18.984 -46 1 89.25 67 PRO A CA 1
ATOM 516 C C . PRO A 1 67 ? -4.434 -18.359 -46 1 89.25 67 PRO A C 1
ATOM 518 O O . PRO A 1 67 ? -4.16 -17.469 -45.188 1 89.25 67 PRO A O 1
ATOM 521 N N . GLY A 1 68 ? -3.559 -18.891 -46.812 1 89.19 68 GLY A N 1
ATOM 522 C CA . GLY A 1 68 ? -2.221 -18.344 -46.969 1 89.19 68 GLY A CA 1
ATOM 523 C C . GLY A 1 68 ? -1.308 -18.672 -45.812 1 89.19 68 GLY A C 1
ATOM 524 O O . GLY A 1 68 ? -0.632 -17.781 -45.281 1 89.19 68 GLY A O 1
ATOM 525 N N . LEU A 1 69 ? -1.383 -19.828 -45.25 1 93.19 69 LEU A N 1
ATOM 526 C CA . LEU A 1 69 ? -0.531 -20.266 -44.125 1 93.19 69 LEU A CA 1
ATOM 527 C C . LEU A 1 69 ? 0.942 -20.156 -44.5 1 93.19 69 LEU A C 1
ATOM 529 O O . LEU A 1 69 ? 1.344 -20.547 -45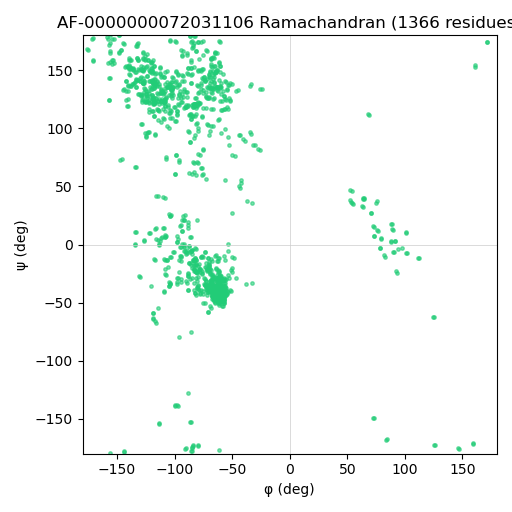.625 1 93.19 69 LEU A O 1
ATOM 533 N N . GLN A 1 70 ? 1.66 -19.453 -43.688 1 95.19 70 GLN A N 1
ATOM 534 C CA . GLN A 1 70 ? 3.102 -19.297 -43.875 1 95.19 70 GLN A CA 1
ATOM 535 C C . GLN A 1 70 ? 3.859 -19.875 -42.688 1 95.19 70 GLN A C 1
ATOM 537 O O . GLN A 1 70 ? 3.279 -20.078 -41.594 1 95.19 70 GLN A O 1
ATOM 542 N N . TRP A 1 71 ? 5.031 -20.281 -42.906 1 97.12 71 TRP A N 1
ATOM 543 C CA . TRP A 1 71 ? 5.922 -20.734 -41.844 1 97.12 71 TRP A CA 1
ATOM 544 C C . TRP A 1 71 ? 7.043 -19.719 -41.594 1 97.12 71 TRP A C 1
ATOM 546 O O . TRP A 1 71 ? 7.855 -19.469 -42.5 1 97.12 71 TRP A O 1
ATOM 556 N N . ARG A 1 72 ? 7.031 -19.156 -40.438 1 97.44 72 ARG A N 1
ATOM 557 C CA . ARG A 1 72 ? 8 -18.109 -40.125 1 97.44 72 ARG A CA 1
ATOM 558 C C . ARG A 1 72 ? 8.734 -18.406 -38.844 1 97.44 72 ARG A C 1
ATOM 560 O O . ARG A 1 72 ? 8.227 -19.141 -37.969 1 97.44 72 ARG A O 1
ATOM 567 N N . ARG A 1 73 ? 9.945 -17.891 -38.75 1 97.75 73 ARG A N 1
ATOM 568 C CA . ARG A 1 73 ? 10.75 -18.031 -37.531 1 97.75 73 ARG A CA 1
ATOM 569 C C . ARG A 1 73 ? 10.461 -16.906 -36.562 1 97.75 73 ARG A C 1
ATOM 571 O O . ARG A 1 73 ? 10.094 -15.797 -36.969 1 97.75 73 ARG A O 1
ATOM 578 N N . PRO A 1 74 ? 10.633 -17.141 -35.219 1 96.94 74 PRO A N 1
ATOM 579 C CA . PRO A 1 74 ? 10.32 -16.156 -34.188 1 96.94 74 PRO A CA 1
ATOM 580 C C . PRO A 1 74 ? 11.016 -14.812 -34.406 1 96.94 74 PRO A C 1
ATOM 582 O O . PRO A 1 74 ? 10.383 -13.758 -34.281 1 96.94 74 PRO A O 1
ATOM 585 N N . PRO A 1 75 ? 12.281 -14.758 -34.844 1 96 75 PRO A N 1
ATOM 586 C CA . PRO A 1 75 ? 12.922 -13.461 -35.094 1 96 75 PRO A CA 1
ATOM 587 C C . PRO A 1 75 ? 12.242 -12.688 -36.219 1 96 75 PRO A C 1
ATOM 589 O O . PRO A 1 75 ? 12.406 -11.469 -36.344 1 96 75 PRO A O 1
ATOM 592 N N . GLU A 1 76 ? 11.523 -13.367 -37.062 1 96.06 76 GLU A N 1
ATOM 593 C CA . GLU A 1 76 ? 10.781 -12.727 -38.156 1 96.06 76 GLU A CA 1
ATOM 594 C C . GLU A 1 76 ? 9.445 -12.188 -37.656 1 96.06 76 GLU A C 1
ATOM 596 O O . GLU A 1 76 ? 8.82 -11.352 -38.312 1 96.06 76 GLU A O 1
ATOM 601 N N . LEU A 1 77 ? 9.047 -12.648 -36.562 1 95.62 77 LEU A N 1
ATOM 602 C CA . LEU A 1 77 ? 7.719 -12.328 -36.062 1 95.62 77 LEU A CA 1
ATOM 603 C C . LEU A 1 77 ? 7.781 -11.203 -35.062 1 95.62 77 LEU A C 1
ATOM 605 O O . LEU A 1 77 ? 6.797 -10.484 -34.844 1 95.62 77 LEU A O 1
ATOM 609 N N . HIS A 1 78 ? 8.844 -11.141 -34.281 1 94.38 78 HIS A N 1
ATOM 610 C CA . HIS A 1 78 ? 9.008 -10.133 -33.25 1 94.38 78 HIS A CA 1
ATOM 611 C C . HIS A 1 78 ? 10.43 -9.602 -33.219 1 94.38 78 HIS A C 1
ATOM 613 O O . HIS A 1 78 ? 11.383 -10.344 -33.469 1 94.38 78 HIS A O 1
ATOM 619 N N . SER A 1 79 ? 10.609 -8.32 -32.75 1 93.56 79 SER A N 1
ATOM 620 C CA . SER A 1 79 ? 11.922 -7.688 -32.719 1 93.56 79 SER A CA 1
ATOM 621 C C . SER A 1 79 ? 12.766 -8.219 -31.578 1 93.56 79 SER A C 1
ATOM 623 O O . SER A 1 79 ? 13.992 -8.242 -31.656 1 93.56 79 SER A O 1
ATOM 625 N N . ASN A 1 80 ? 12.078 -8.695 -30.578 1 92.94 80 ASN A N 1
ATOM 626 C CA . ASN A 1 80 ? 12.75 -9.258 -29.406 1 92.94 80 ASN A CA 1
ATOM 627 C C . ASN A 1 80 ? 12.141 -10.594 -28.984 1 92.94 80 ASN A C 1
ATOM 629 O O . ASN A 1 80 ? 11.594 -10.711 -27.891 1 92.94 80 ASN A O 1
ATOM 633 N N . PRO A 1 81 ? 12.328 -11.531 -29.859 1 94.06 81 PRO A N 1
ATOM 634 C CA . PRO A 1 81 ? 11.758 -12.828 -29.516 1 94.06 81 PRO A CA 1
ATOM 635 C C . PRO A 1 81 ? 12.445 -13.477 -28.312 1 94.06 81 PRO A C 1
ATOM 637 O O . PRO A 1 81 ? 13.672 -13.406 -28.188 1 94.06 81 PRO A O 1
ATOM 640 N N . GLN A 1 82 ? 11.641 -13.977 -27.422 1 91.88 82 GLN A N 1
ATOM 641 C CA . GLN A 1 82 ? 12.141 -14.688 -26.25 1 91.88 82 GLN A CA 1
ATOM 642 C C . GLN A 1 82 ? 11.672 -16.141 -26.25 1 91.88 82 GLN A C 1
ATOM 644 O O . GLN A 1 82 ? 10.539 -16.438 -26.625 1 91.88 82 GLN A O 1
ATOM 649 N N . PHE A 1 83 ? 12.648 -16.953 -25.906 1 93 83 PHE A N 1
ATOM 650 C CA . PHE A 1 83 ? 12.273 -18.359 -25.75 1 93 83 PHE A CA 1
ATOM 651 C C . PHE A 1 83 ? 11.422 -18.562 -24.516 1 93 83 PHE A C 1
ATOM 653 O O . PHE A 1 83 ? 10.273 -19 -24.594 1 93 83 PHE A O 1
ATOM 660 N N . TYR A 1 84 ? 11.992 -18.172 -23.375 1 85.88 84 TYR A N 1
ATOM 661 C CA . TYR A 1 84 ? 11.336 -18.281 -22.078 1 85.88 84 TYR A CA 1
ATOM 662 C C . TYR A 1 84 ? 11.547 -17.016 -21.25 1 85.88 84 TYR A C 1
ATOM 664 O O . TYR A 1 84 ? 12.594 -16.375 -21.344 1 85.88 84 TYR A O 1
ATOM 672 N N . SER A 1 85 ? 10.469 -16.531 -20.547 1 75.12 85 SER A N 1
ATOM 673 C CA . SER A 1 85 ? 10.625 -15.359 -19.703 1 75.12 85 SER A CA 1
ATOM 674 C C . SER A 1 85 ? 10.312 -15.688 -18.25 1 75.12 85 SER A C 1
ATOM 676 O O . SER A 1 85 ? 9.25 -16.234 -17.938 1 75.12 85 SER A O 1
ATOM 678 N N . ALA A 1 86 ? 11.289 -15.43 -17.469 1 62.09 86 ALA A N 1
ATOM 679 C CA . ALA A 1 86 ? 11.117 -15.664 -16.031 1 62.09 86 ALA A CA 1
ATOM 680 C C . ALA A 1 86 ? 10.117 -14.688 -15.43 1 62.09 86 ALA A C 1
ATOM 682 O O . ALA A 1 86 ? 9.5 -14.969 -14.406 1 62.09 86 ALA A O 1
ATOM 683 N N . ASP A 1 87 ? 10.07 -13.57 -15.984 1 58.16 87 ASP A N 1
ATOM 684 C CA . ASP A 1 87 ? 9.234 -12.508 -15.438 1 58.16 87 ASP A CA 1
ATOM 685 C C . ASP A 1 87 ? 7.758 -12.875 -15.508 1 58.16 87 ASP A C 1
ATOM 687 O O . ASP A 1 87 ? 6.918 -12.219 -14.891 1 58.16 87 ASP A O 1
ATOM 691 N N . THR A 1 88 ? 7.625 -13.93 -16.219 1 54.88 88 THR A N 1
ATOM 692 C CA . THR A 1 88 ? 6.203 -14.203 -16.422 1 54.88 88 THR A CA 1
ATOM 693 C C . THR A 1 88 ? 5.773 -15.414 -15.586 1 54.88 88 THR A C 1
ATOM 695 O O . THR A 1 88 ? 6.141 -16.547 -15.898 1 54.88 88 THR A O 1
ATOM 698 N N . LYS A 1 89 ? 5.633 -15.188 -14.258 1 54.38 89 LYS A N 1
ATOM 699 C CA . LYS A 1 89 ? 5.188 -16.266 -13.375 1 54.38 89 LYS A CA 1
ATOM 700 C C . LYS A 1 89 ? 3.93 -16.938 -13.914 1 54.38 89 LYS A C 1
ATOM 702 O O . LYS A 1 89 ? 3.574 -18.031 -13.484 1 54.38 89 LYS A O 1
ATOM 707 N N . ARG A 1 90 ? 3.277 -16.266 -14.742 1 57.62 90 ARG A N 1
ATOM 708 C CA . ARG A 1 90 ? 1.977 -16.828 -15.078 1 57.62 90 ARG A CA 1
ATOM 709 C C . ARG A 1 90 ? 1.933 -17.281 -16.531 1 57.62 90 ARG A C 1
ATOM 711 O O . ARG A 1 90 ? 2.518 -16.641 -17.406 1 57.62 90 ARG A O 1
ATOM 718 N N . LEU A 1 91 ? 1.647 -18.656 -16.609 1 61.09 91 LEU A N 1
ATOM 719 C CA . LEU A 1 91 ? 1.536 -19.25 -17.938 1 61.09 91 LEU A CA 1
ATOM 720 C C . LEU A 1 91 ? 0.489 -18.531 -18.781 1 61.09 91 LEU A C 1
ATOM 722 O O . LEU A 1 91 ? -0.668 -18.406 -18.375 1 61.09 91 LEU A O 1
ATOM 726 N N . ASP A 1 92 ? 0.967 -17.969 -19.812 1 74.88 92 ASP A N 1
ATOM 727 C CA . ASP A 1 92 ? 0.232 -17.125 -20.75 1 74.88 92 ASP A CA 1
ATOM 728 C C . ASP A 1 92 ? 0.053 -17.828 -22.094 1 74.88 92 ASP A C 1
ATOM 730 O O . ASP A 1 92 ? 0.272 -17.234 -23.156 1 74.88 92 ASP A O 1
ATOM 734 N N . LEU A 1 93 ? -0.287 -19.328 -21.938 1 83.69 93 LEU A N 1
ATOM 735 C CA . LEU A 1 93 ? -0.467 -20 -23.219 1 83.69 93 LEU A CA 1
ATOM 736 C C . LEU A 1 93 ? -1.936 -20 -23.625 1 83.69 93 LEU A C 1
ATOM 738 O O . LEU A 1 93 ? -2.822 -20.156 -22.781 1 83.69 93 LEU A O 1
ATOM 742 N N . CYS A 1 94 ? -2.137 -19.906 -24.906 1 87.81 94 CYS A N 1
ATOM 743 C CA . CYS A 1 94 ? -3.477 -19.875 -25.484 1 87.81 94 CYS A CA 1
ATOM 744 C C . CYS A 1 94 ? -3.607 -20.891 -26.609 1 87.81 94 CYS A C 1
ATOM 746 O O . CYS A 1 94 ? -2.812 -20.875 -27.562 1 87.81 94 CYS A O 1
ATOM 748 N N . GLN A 1 95 ? -4.59 -21.656 -26.531 1 89 95 GLN A N 1
ATOM 749 C CA . GLN A 1 95 ? -4.852 -22.656 -27.547 1 89 95 GLN A CA 1
ATOM 750 C C . GLN A 1 95 ? -5.207 -22.016 -28.891 1 89 95 GLN A C 1
ATOM 752 O O . GLN A 1 95 ? -5.902 -21 -28.922 1 89 95 GLN A O 1
ATOM 757 N N . GLY A 1 96 ? -4.727 -22.562 -29.891 1 91.06 96 GLY A N 1
ATOM 758 C CA . GLY A 1 96 ? -5.082 -22.125 -31.234 1 91.06 96 GLY A CA 1
ATOM 759 C C . GLY A 1 96 ? -6.145 -23 -31.891 1 91.06 96 GLY A C 1
ATOM 760 O O . GLY A 1 96 ? -7.098 -23.406 -31.219 1 91.06 96 GLY A O 1
ATOM 761 N N . VAL A 1 97 ? -5.93 -23.25 -33.156 1 91.75 97 VAL A N 1
ATOM 762 C CA . VAL A 1 97 ? -6.961 -23.922 -33.938 1 91.75 97 VAL A CA 1
ATOM 763 C C . VAL A 1 97 ? -6.906 -25.422 -33.688 1 91.75 97 VAL A C 1
ATOM 765 O O . VAL A 1 97 ? -7.902 -26.125 -33.875 1 91.75 97 VAL A O 1
ATOM 768 N N . VAL A 1 98 ? -5.727 -25.922 -33.25 1 92.31 98 VAL A N 1
ATOM 769 C CA . VAL A 1 98 ? -5.582 -27.344 -33 1 92.31 98 VAL A CA 1
ATOM 770 C C . VAL A 1 98 ? -6.348 -27.703 -31.719 1 92.31 98 VAL A C 1
ATOM 772 O O . VAL A 1 98 ? -6.199 -27.047 -30.688 1 92.31 98 VAL A O 1
ATOM 775 N N . GLY A 1 99 ? -7.219 -28.688 -31.766 1 90.25 99 GLY A N 1
ATOM 776 C CA . GLY A 1 99 ? -7.98 -29.125 -30.609 1 90.25 99 GLY A CA 1
ATOM 777 C C . GLY A 1 99 ? -7.16 -29.953 -29.625 1 90.25 99 GLY A C 1
ATOM 778 O O . GLY A 1 99 ? -7.488 -31.109 -29.344 1 90.25 99 GLY A O 1
ATOM 779 N N . ASP A 1 100 ? -6.109 -29.375 -29.094 1 93.94 100 ASP A N 1
ATOM 780 C CA . ASP A 1 100 ? -5.223 -30.094 -28.188 1 93.94 100 ASP A CA 1
ATOM 781 C C . ASP A 1 100 ? -5.277 -29.5 -26.781 1 93.94 100 ASP A C 1
ATOM 783 O O . ASP A 1 100 ? -4.246 -29.359 -26.109 1 93.94 100 ASP A O 1
ATOM 787 N N . CYS A 1 101 ? -6.504 -29.156 -26.312 1 94 101 CYS A N 1
ATOM 788 C CA . CYS A 1 101 ? -6.68 -28.578 -24.984 1 94 101 CYS A CA 1
ATOM 789 C C . CYS A 1 101 ? -6.113 -29.516 -23.922 1 94 101 CYS A C 1
ATOM 791 O O . CYS A 1 101 ? -5.637 -29.062 -22.875 1 94 101 CYS A O 1
ATOM 793 N N . TRP A 1 102 ? -6.188 -30.812 -24.141 1 94.62 102 TRP A N 1
ATOM 794 C CA . TRP A 1 102 ? -5.633 -31.766 -23.188 1 94.62 102 TRP A CA 1
ATOM 795 C C . TRP A 1 102 ? -4.125 -31.594 -23.047 1 94.62 102 TRP A C 1
ATOM 797 O O . TRP A 1 102 ? -3.586 -31.656 -21.938 1 94.62 102 TRP A O 1
ATOM 807 N N . PHE A 1 103 ? -3.545 -31.359 -24.125 1 95.12 103 PHE A N 1
ATOM 808 C CA . PHE A 1 103 ? -2.107 -31.125 -24.141 1 95.12 103 PHE A CA 1
ATOM 809 C C . PHE A 1 103 ? -1.768 -29.812 -23.438 1 95.12 103 PHE A C 1
ATOM 811 O O . PHE A 1 103 ? -0.845 -29.766 -22.625 1 95.12 103 PHE A O 1
ATOM 818 N N . LEU A 1 104 ? -2.473 -28.828 -23.688 1 94.62 104 LEU A N 1
ATOM 819 C CA . LEU A 1 104 ? -2.199 -27.516 -23.109 1 94.62 104 LEU A CA 1
ATOM 820 C C . LEU A 1 104 ? -2.492 -27.516 -21.609 1 94.62 104 LEU A C 1
ATOM 822 O O . LEU A 1 104 ? -1.819 -26.828 -20.844 1 94.62 104 LEU A O 1
ATOM 826 N N . ALA A 1 105 ? -3.52 -28.188 -21.234 1 94.88 105 ALA A N 1
ATOM 827 C CA . ALA A 1 105 ? -3.807 -28.297 -19.797 1 94.88 105 ALA A CA 1
ATOM 828 C C . ALA A 1 105 ? -2.65 -28.953 -19.062 1 94.88 105 ALA A C 1
ATOM 830 O O . ALA A 1 105 ? -2.277 -28.531 -17.969 1 94.88 105 ALA A O 1
ATOM 831 N N . ALA A 1 106 ? -2.143 -29.969 -19.641 1 94.81 106 ALA A N 1
ATOM 832 C CA . ALA A 1 106 ? -0.992 -30.641 -19.047 1 94.81 106 ALA A CA 1
ATOM 833 C C . ALA A 1 106 ? 0.23 -29.734 -19.016 1 94.81 106 ALA A C 1
ATOM 835 O O . ALA A 1 106 ? 1.007 -29.75 -18.062 1 94.81 106 ALA A O 1
ATOM 836 N N . LEU A 1 107 ? 0.343 -29.062 -20.109 1 92.88 107 LEU A N 1
ATOM 837 C CA . LEU A 1 107 ? 1.468 -28.141 -20.188 1 92.88 107 LEU A CA 1
ATOM 838 C C . LEU A 1 107 ? 1.378 -27.062 -19.109 1 92.88 107 LEU A C 1
ATOM 840 O O . LEU A 1 107 ? 2.393 -26.688 -18.516 1 92.88 107 LEU A O 1
ATOM 844 N N . GLN A 1 108 ? 0.253 -26.594 -18.906 1 91.19 108 GLN A N 1
ATOM 845 C CA . GLN A 1 108 ? 0.047 -25.625 -17.859 1 91.19 108 GLN A CA 1
ATOM 846 C C . GLN A 1 108 ? 0.405 -26.203 -16.484 1 91.19 108 GLN A C 1
ATOM 848 O O . GLN A 1 108 ? 1.014 -25.516 -15.656 1 91.19 108 GLN A O 1
ATOM 853 N N . ALA A 1 109 ? -0.009 -27.328 -16.25 1 91.62 109 ALA A N 1
ATOM 854 C CA . ALA A 1 109 ? 0.331 -28 -14.992 1 91.62 109 ALA A CA 1
ATOM 855 C C . ALA A 1 109 ? 1.844 -28.109 -14.828 1 91.62 109 ALA A C 1
ATOM 857 O O . ALA A 1 109 ? 2.367 -27.969 -13.719 1 91.62 109 ALA A O 1
ATOM 858 N N . LEU A 1 110 ? 2.455 -28.328 -15.898 1 89.06 110 LEU A N 1
ATOM 859 C CA . LEU A 1 110 ? 3.906 -28.484 -15.914 1 89.06 110 LEU A CA 1
ATOM 860 C C . LEU A 1 110 ? 4.59 -27.188 -15.477 1 89.06 110 LEU A C 1
ATOM 862 O O . LEU A 1 110 ? 5.617 -27.234 -14.789 1 89.06 110 LEU A O 1
ATOM 866 N N . THR A 1 111 ? 4.074 -26.078 -15.805 1 86.5 111 THR A N 1
ATOM 867 C CA . THR A 1 111 ? 4.691 -24.797 -15.523 1 86.5 111 THR A CA 1
ATOM 868 C C . THR A 1 111 ? 4.656 -24.5 -14.023 1 86.5 111 THR A C 1
ATOM 870 O O . THR A 1 111 ? 5.383 -23.625 -13.547 1 86.5 111 THR A O 1
ATOM 873 N N . LEU A 1 112 ? 3.842 -25.188 -13.328 1 83.62 112 LEU A N 1
ATOM 874 C CA . LEU A 1 112 ? 3.734 -24.969 -11.891 1 83.62 112 LEU A CA 1
ATOM 875 C C . LEU A 1 112 ? 4.918 -25.594 -11.156 1 83.62 112 LEU A C 1
ATOM 877 O O . LEU A 1 112 ? 5.148 -25.297 -9.977 1 83.62 112 LEU A O 1
ATOM 881 N N . HIS A 1 113 ? 5.691 -26.375 -11.914 1 80.88 113 HIS A N 1
ATOM 882 C CA . HIS A 1 113 ? 6.871 -27.047 -11.359 1 80.88 113 HIS A CA 1
ATOM 883 C C . HIS A 1 113 ? 8.102 -26.781 -12.227 1 80.88 113 HIS A C 1
ATOM 885 O O . HIS A 1 113 ? 8.359 -27.516 -13.188 1 80.88 113 HIS A O 1
ATOM 891 N N . GLN A 1 114 ? 8.906 -25.969 -11.82 1 76 114 GLN A N 1
ATOM 892 C CA . GLN A 1 114 ? 10.023 -25.5 -12.625 1 76 114 GLN A CA 1
ATOM 893 C C . GLN A 1 114 ? 11.055 -26.609 -12.82 1 76 114 GLN A C 1
ATOM 895 O O . GLN A 1 114 ? 11.695 -26.688 -13.867 1 76 114 GLN A O 1
ATOM 900 N N . ASP A 1 115 ? 11.266 -27.391 -11.898 1 74.62 115 ASP A N 1
ATOM 901 C CA . ASP A 1 115 ? 12.242 -28.469 -12.008 1 74.62 115 ASP A CA 1
ATOM 902 C C . ASP A 1 115 ? 11.828 -29.5 -13.055 1 74.62 115 ASP A C 1
ATOM 904 O O . ASP A 1 115 ? 12.656 -29.969 -13.836 1 74.62 115 ASP A O 1
ATOM 908 N N . ILE A 1 116 ? 10.555 -29.734 -13.109 1 81.12 116 ILE A N 1
ATOM 909 C CA . ILE A 1 116 ? 10.055 -30.688 -14.094 1 81.12 116 ILE A CA 1
ATOM 910 C C . ILE A 1 116 ? 10.031 -30.047 -15.477 1 81.12 116 ILE A C 1
ATOM 912 O O . ILE A 1 116 ? 10.391 -30.688 -16.469 1 81.12 116 ILE A O 1
ATOM 916 N N . LEU A 1 117 ? 9.672 -28.844 -15.453 1 87.31 117 LEU A N 1
ATOM 917 C CA . LEU A 1 117 ? 9.617 -28.094 -16.703 1 87.31 117 LEU A CA 1
ATOM 918 C C . LEU A 1 117 ? 10.984 -28.047 -17.375 1 87.31 117 LEU A C 1
ATOM 920 O O . LEU A 1 117 ? 11.094 -28.203 -18.594 1 87.31 117 LEU A O 1
ATOM 924 N N . SER A 1 118 ? 11.992 -27.922 -16.594 1 86.44 118 SER A N 1
ATOM 925 C CA . SER A 1 118 ? 13.344 -27.766 -17.125 1 86.44 118 SER A CA 1
ATOM 926 C C . SER A 1 118 ? 13.82 -29.062 -17.781 1 86.44 118 SER A C 1
ATOM 928 O O . SER A 1 118 ? 14.672 -29.047 -18.672 1 86.44 118 SER A O 1
ATOM 930 N N . ARG A 1 119 ? 13.289 -30.094 -17.359 1 87.69 119 ARG A N 1
ATOM 931 C CA . ARG A 1 119 ? 13.648 -31.375 -17.969 1 87.69 119 ARG A CA 1
ATOM 932 C C . ARG A 1 119 ? 13.047 -31.516 -19.359 1 87.69 119 ARG A C 1
ATOM 934 O O . ARG A 1 119 ? 13.688 -32.031 -20.266 1 87.69 119 ARG A O 1
ATOM 941 N N . VAL A 1 120 ? 11.875 -31.047 -19.469 1 93.69 120 VAL A N 1
ATOM 942 C CA . VAL A 1 120 ? 11.148 -31.141 -20.734 1 93.69 120 VAL A CA 1
ATOM 943 C C . VAL A 1 120 ? 11.586 -30.016 -21.672 1 93.69 120 VAL A C 1
ATOM 945 O O . VAL A 1 120 ? 11.734 -30.234 -22.875 1 93.69 120 VAL A O 1
ATOM 948 N N . VAL A 1 121 ? 11.727 -28.875 -21.047 1 93.69 121 VAL A N 1
ATOM 949 C CA . VAL A 1 121 ? 12.055 -27.656 -21.797 1 93.69 121 VAL A CA 1
ATOM 950 C C . VAL A 1 121 ? 13.422 -27.141 -21.344 1 93.69 121 VAL A C 1
ATOM 952 O O . VAL A 1 121 ? 13.508 -26.344 -20.406 1 93.69 121 VAL A O 1
ATOM 955 N N . PRO A 1 122 ? 14.445 -27.516 -22.047 1 92.44 122 PRO A N 1
ATOM 956 C CA . PRO A 1 122 ? 15.734 -26.922 -21.688 1 92.44 122 PRO A CA 1
ATOM 957 C C . PRO A 1 122 ? 15.742 -25.391 -21.797 1 92.44 122 PRO A C 1
ATOM 959 O O . PRO A 1 122 ? 15.727 -24.844 -22.891 1 92.44 122 PRO A O 1
ATOM 962 N N . LEU A 1 123 ? 15.914 -24.719 -20.734 1 85.75 123 LEU A N 1
ATOM 963 C CA . LEU A 1 123 ? 15.641 -23.281 -20.625 1 85.75 123 LEU A CA 1
ATOM 964 C C . LEU A 1 123 ? 16.844 -22.469 -21.094 1 85.75 123 LEU A C 1
ATOM 966 O O . LEU A 1 123 ? 16.734 -21.25 -21.266 1 85.75 123 LEU A O 1
ATOM 970 N N . ASN A 1 124 ? 17.922 -23.031 -21.422 1 86.69 124 ASN A N 1
ATOM 971 C CA . ASN A 1 124 ? 19.109 -22.312 -21.859 1 86.69 124 ASN A CA 1
ATOM 972 C C . ASN A 1 124 ? 19.078 -22.031 -23.359 1 86.69 124 ASN A C 1
ATOM 974 O O . ASN A 1 124 ? 20.016 -21.469 -23.922 1 86.69 124 ASN A O 1
ATOM 978 N N . GLN A 1 125 ? 17.984 -22.344 -24 1 92.75 125 GLN A N 1
ATOM 979 C CA . GLN A 1 125 ? 17.828 -22.078 -25.422 1 92.75 125 GLN A CA 1
ATOM 980 C C . GLN A 1 125 ? 17.344 -20.641 -25.656 1 92.75 125 GLN A C 1
ATOM 982 O O . GLN A 1 125 ? 16.672 -20.062 -24.797 1 92.75 125 GLN A O 1
ATOM 987 N N . ASN A 1 126 ? 17.812 -20.062 -26.781 1 93.31 126 ASN A N 1
ATOM 988 C CA . ASN A 1 126 ? 17.453 -18.688 -27.062 1 93.31 126 ASN A CA 1
ATOM 989 C C . ASN A 1 126 ? 17.547 -18.391 -28.562 1 93.31 126 ASN A C 1
ATOM 991 O O . ASN A 1 126 ? 17.875 -19.266 -29.359 1 93.31 126 ASN A O 1
ATOM 995 N N . PHE A 1 127 ? 17.234 -17.156 -28.906 1 95.88 127 PHE A N 1
ATOM 996 C CA . PHE A 1 127 ? 17.219 -16.75 -30.297 1 95.88 127 PHE A CA 1
ATOM 997 C C . PHE A 1 127 ? 18.391 -15.828 -30.609 1 95.88 127 PHE A C 1
ATOM 999 O O . PHE A 1 127 ? 18.438 -15.227 -31.688 1 95.88 127 PHE A O 1
ATOM 1006 N N . THR A 1 128 ? 19.297 -15.602 -29.719 1 92.56 128 THR A N 1
ATOM 1007 C CA . THR A 1 128 ? 20.359 -14.617 -29.875 1 92.56 128 THR A CA 1
ATOM 1008 C C . THR A 1 128 ? 21.734 -15.289 -29.828 1 92.56 128 THR A C 1
ATOM 1010 O O . THR A 1 128 ? 22.344 -15.523 -30.875 1 92.56 128 THR A O 1
ATOM 1013 N N . GLU A 1 129 ? 22.078 -15.875 -28.734 1 91.19 129 GLU A N 1
ATOM 1014 C CA . GLU A 1 129 ? 23.391 -16.484 -28.578 1 91.19 129 GLU A CA 1
ATOM 1015 C C . GLU A 1 129 ? 23.453 -17.859 -29.25 1 91.19 129 GLU A C 1
ATOM 1017 O O . GLU A 1 129 ? 22.688 -18.75 -28.922 1 91.19 129 GLU A O 1
ATOM 1022 N N . ASN A 1 130 ? 24.422 -18.031 -30.219 1 92.56 130 ASN A N 1
ATOM 1023 C CA . ASN A 1 130 ? 24.609 -19.297 -30.922 1 92.56 130 ASN A CA 1
ATOM 1024 C C . ASN A 1 130 ? 23.312 -19.797 -31.547 1 92.56 130 ASN A C 1
ATOM 1026 O O . ASN A 1 130 ? 22.984 -20.984 -31.438 1 92.56 130 ASN A O 1
ATOM 1030 N N . TYR A 1 131 ? 22.609 -18.859 -32 1 96 131 TYR A N 1
ATOM 1031 C CA . TYR A 1 131 ? 21.328 -19.172 -32.625 1 96 131 TYR A CA 1
ATOM 1032 C C . TYR A 1 131 ? 21.531 -19.859 -33.969 1 96 131 TYR A C 1
ATOM 1034 O O . TYR A 1 131 ? 22.234 -19.344 -34.844 1 96 131 TYR A O 1
ATOM 1042 N N . ALA A 1 132 ? 20.906 -21.031 -34.156 1 96.81 132 ALA A N 1
ATOM 1043 C CA . ALA A 1 132 ? 21.031 -21.797 -35.406 1 96.81 132 ALA A CA 1
ATOM 1044 C C . ALA A 1 132 ? 19.656 -22.297 -35.875 1 96.81 132 ALA A C 1
ATOM 1046 O O . ALA A 1 132 ? 19.578 -23.219 -36.688 1 96.81 132 ALA A O 1
ATOM 1047 N N . GLY A 1 133 ? 18.547 -21.812 -35.25 1 97.44 133 GLY A N 1
ATOM 1048 C CA . GLY A 1 133 ? 17.203 -22.172 -35.688 1 97.44 133 GLY A CA 1
ATOM 1049 C C . GLY A 1 133 ? 16.812 -23.578 -35.25 1 97.44 133 GLY A C 1
ATOM 1050 O O . GLY A 1 133 ? 15.891 -24.172 -35.844 1 97.44 133 GLY A O 1
ATOM 1051 N N . ILE A 1 134 ? 17.594 -24.141 -34.375 1 97.56 134 ILE A N 1
ATOM 1052 C CA . ILE A 1 134 ? 17.375 -25.516 -33.938 1 97.56 134 ILE A CA 1
ATOM 1053 C C . ILE A 1 134 ? 17.062 -25.516 -32.438 1 97.56 134 ILE A C 1
ATOM 1055 O O . ILE A 1 134 ? 17.656 -24.766 -31.672 1 97.56 134 ILE A O 1
ATOM 1059 N N . PHE A 1 135 ? 16.047 -26.344 -32.062 1 97.94 135 PHE A N 1
ATOM 1060 C CA . PHE A 1 135 ? 15.641 -26.438 -30.656 1 97.94 135 PHE A CA 1
ATOM 1061 C C . PHE A 1 135 ? 15.414 -27.891 -30.266 1 97.94 135 PHE A C 1
ATOM 1063 O O . PHE A 1 135 ? 15.109 -28.734 -31.109 1 97.94 135 PHE A O 1
ATOM 1070 N N . GLN A 1 136 ? 15.617 -28.156 -29.016 1 97.56 136 GLN A N 1
ATOM 1071 C CA . GLN A 1 136 ? 15.484 -29.516 -28.5 1 97.56 136 GLN A CA 1
ATOM 1072 C C . GLN A 1 136 ? 14.547 -29.562 -27.297 1 97.56 136 GLN A C 1
ATOM 1074 O O . GLN A 1 136 ? 14.57 -28.656 -26.453 1 97.56 136 GLN A O 1
ATOM 1079 N N . PHE A 1 137 ? 13.711 -30.594 -27.266 1 97.19 137 PHE A N 1
ATOM 1080 C CA . PHE A 1 137 ? 12.82 -30.875 -26.141 1 97.19 137 PHE A CA 1
ATOM 1081 C C . PHE A 1 137 ? 12.914 -32.344 -25.75 1 97.19 137 PHE A C 1
ATOM 1083 O O . PHE A 1 137 ? 13.43 -33.156 -26.5 1 97.19 137 PHE A O 1
ATOM 1090 N N . TRP A 1 138 ? 12.523 -32.625 -24.531 1 95.62 138 TRP A N 1
ATOM 1091 C CA . TRP A 1 138 ? 12.578 -34 -24.047 1 95.62 138 TRP A CA 1
ATOM 1092 C C . TRP A 1 138 ? 11.195 -34.469 -23.625 1 95.62 138 TRP A C 1
ATOM 1094 O O . TRP A 1 138 ? 10.43 -33.719 -23 1 95.62 138 TRP A O 1
ATOM 1104 N N . PHE A 1 139 ? 10.836 -35.688 -24.031 1 95.12 139 PHE A N 1
ATOM 1105 C CA . PHE A 1 139 ? 9.578 -36.312 -23.625 1 95.12 139 PHE A CA 1
ATOM 1106 C C . PHE A 1 139 ? 9.828 -37.719 -23.109 1 95.12 139 PHE A C 1
ATOM 1108 O O . PHE A 1 139 ? 10.711 -38.438 -23.594 1 95.12 139 PHE A O 1
ATOM 1115 N N . TRP A 1 140 ? 9.125 -38.062 -22.094 1 91.75 140 TRP A N 1
ATOM 1116 C CA . TRP A 1 140 ? 9.109 -39.469 -21.672 1 91.75 140 TRP A CA 1
ATOM 1117 C C . TRP A 1 140 ? 8.234 -40.312 -22.594 1 91.75 140 TRP A C 1
ATOM 1119 O O . TRP A 1 140 ? 7.027 -40.094 -22.688 1 91.75 140 TRP A O 1
ATOM 1129 N N . HIS A 1 141 ? 8.812 -41.094 -23.281 1 90.56 141 HIS A N 1
ATOM 1130 C CA . HIS A 1 141 ? 8.109 -41.844 -24.297 1 90.56 141 HIS A CA 1
ATOM 1131 C C . HIS A 1 141 ? 8.289 -43.344 -24.078 1 90.56 141 HIS A C 1
ATOM 1133 O O . HIS A 1 141 ? 9.297 -43.938 -24.516 1 90.56 141 HIS A O 1
ATOM 1139 N N . PHE A 1 142 ? 7.32 -43.969 -23.438 1 88.31 142 PHE A N 1
ATOM 1140 C CA . PHE A 1 142 ? 7.191 -45.406 -23.188 1 88.31 142 PHE A CA 1
ATOM 1141 C C . PHE A 1 142 ? 8.453 -45.938 -22.547 1 88.31 142 PHE A C 1
ATOM 1143 O O . PHE A 1 142 ? 9.016 -46.938 -23.016 1 88.31 142 PHE A O 1
ATOM 1150 N N . GLY A 1 143 ? 8.938 -45.281 -21.562 1 83.44 143 GLY A N 1
ATOM 1151 C CA . GLY A 1 143 ? 9.977 -45.812 -20.703 1 83.44 143 GLY A CA 1
ATOM 1152 C C . GLY A 1 143 ? 11.305 -45.125 -20.844 1 83.44 143 GLY A C 1
ATOM 1153 O O . GLY A 1 143 ? 12.211 -45.312 -20.031 1 83.44 143 GLY A O 1
ATOM 1154 N N . LYS A 1 144 ? 11.43 -44.344 -21.828 1 87.06 144 LYS A N 1
ATOM 1155 C CA . LYS A 1 144 ? 12.695 -43.625 -22.031 1 87.06 144 LYS A CA 1
ATOM 1156 C C . LYS A 1 144 ? 12.461 -42.156 -22.328 1 87.06 144 LYS A C 1
ATOM 1158 O O . LYS A 1 144 ? 11.422 -41.781 -22.891 1 87.06 144 LYS A O 1
ATOM 1163 N N . TRP A 1 145 ? 13.398 -41.375 -21.906 1 90.69 145 TRP A N 1
ATOM 1164 C CA . TRP A 1 145 ? 13.398 -39.969 -22.297 1 90.69 145 TRP A CA 1
ATOM 1165 C C . TRP A 1 145 ? 13.969 -39.781 -23.688 1 90.69 145 TRP A C 1
ATOM 1167 O O . TRP A 1 145 ? 15.109 -40.188 -23.953 1 90.69 145 TRP A O 1
ATOM 1177 N N . VAL A 1 146 ? 13.188 -39.25 -24.531 1 93.12 146 VAL A N 1
ATOM 1178 C CA . VAL A 1 146 ? 13.57 -39.125 -25.922 1 93.12 146 VAL A CA 1
ATOM 1179 C C . VAL A 1 146 ? 13.742 -37.656 -26.281 1 93.12 146 VAL A C 1
ATOM 1181 O O . VAL A 1 146 ? 12.852 -36.844 -26.016 1 93.12 146 VAL A O 1
ATOM 1184 N N . PRO A 1 147 ? 14.898 -37.312 -26.797 1 95.06 147 PRO A N 1
ATOM 1185 C CA . PRO A 1 147 ? 15.062 -35.938 -27.281 1 95.06 147 PRO A CA 1
ATOM 1186 C C . PRO A 1 147 ? 14.375 -35.719 -28.641 1 95.06 147 PRO A C 1
ATOM 1188 O O . PRO A 1 147 ? 14.453 -36.562 -29.516 1 95.06 147 PRO A O 1
ATOM 1191 N N . VAL A 1 148 ? 13.672 -34.688 -28.781 1 96.81 148 VAL A N 1
ATOM 1192 C CA . VAL A 1 148 ? 13.039 -34.312 -30.047 1 96.81 148 VAL A CA 1
ATOM 1193 C C . VAL A 1 148 ? 13.609 -32.969 -30.516 1 96.81 148 VAL A C 1
ATOM 1195 O O . VAL A 1 148 ? 13.555 -31.969 -29.781 1 96.81 148 VAL A O 1
ATOM 1198 N N . VAL A 1 149 ? 14.156 -33 -31.703 1 97.5 149 VAL A N 1
ATOM 1199 C CA . VAL A 1 149 ? 14.773 -31.812 -32.281 1 97.5 149 VAL A CA 1
ATOM 1200 C C . VAL A 1 149 ? 13.875 -31.234 -33.375 1 97.5 149 VAL A C 1
ATOM 1202 O O . VAL A 1 149 ? 13.312 -31.969 -34.156 1 97.5 149 VAL A O 1
ATOM 1205 N N . ILE A 1 150 ? 13.742 -29.953 -33.344 1 97.81 150 ILE A N 1
ATOM 1206 C CA . ILE A 1 150 ? 12.914 -29.297 -34.344 1 97.81 150 ILE A CA 1
ATOM 1207 C C . ILE A 1 150 ? 13.594 -28.016 -34.844 1 97.81 150 ILE A C 1
ATOM 1209 O O . ILE A 1 150 ? 14.477 -27.484 -34.156 1 97.81 150 ILE A O 1
ATOM 1213 N N . ASP A 1 151 ? 13.188 -27.578 -36.031 1 98.25 151 ASP A N 1
ATOM 1214 C CA . ASP A 1 151 ? 13.5 -26.203 -36.406 1 98.25 151 ASP A CA 1
ATOM 1215 C C . ASP A 1 151 ? 12.484 -25.234 -35.844 1 98.25 151 ASP A C 1
ATOM 1217 O O . ASP A 1 151 ? 11.508 -25.641 -35.219 1 98.25 151 ASP A O 1
ATOM 1221 N N . ASP A 1 152 ? 12.734 -23.906 -35.969 1 98.06 152 ASP A N 1
ATOM 1222 C CA . ASP A 1 152 ? 11.867 -22.953 -35.312 1 98.06 152 ASP A CA 1
ATOM 1223 C C . ASP A 1 152 ? 10.898 -22.297 -36.281 1 98.06 152 ASP A C 1
ATOM 1225 O O . ASP A 1 152 ? 10.422 -21.188 -36.031 1 98.06 152 ASP A O 1
ATOM 1229 N N . ARG A 1 153 ? 10.57 -22.953 -37.406 1 98 153 ARG A N 1
ATOM 1230 C CA . ARG A 1 153 ? 9.531 -22.453 -38.312 1 98 153 ARG A CA 1
ATOM 1231 C C . ARG A 1 153 ? 8.141 -22.797 -37.75 1 98 153 ARG A C 1
ATOM 1233 O O . ARG A 1 153 ? 7.812 -23.969 -37.562 1 98 153 ARG A O 1
ATOM 1240 N N . LEU A 1 154 ? 7.363 -21.797 -37.531 1 97.94 154 LEU A N 1
ATOM 1241 C CA . LEU A 1 154 ? 6.039 -21.969 -36.938 1 97.94 154 LEU A CA 1
ATOM 1242 C C . LEU A 1 154 ? 4.953 -21.5 -37.906 1 97.94 154 LEU A C 1
ATOM 1244 O O . LEU A 1 154 ? 5.148 -20.531 -38.625 1 97.94 154 LEU A O 1
ATOM 1248 N N . PRO A 1 155 ? 3.885 -22.156 -37.938 1 96.81 155 PRO A N 1
ATOM 1249 C CA . PRO A 1 155 ? 2.783 -21.734 -38.812 1 96.81 155 PRO A CA 1
ATOM 1250 C C . PRO A 1 155 ? 2.146 -20.422 -38.375 1 96.81 155 PRO A C 1
ATOM 1252 O O . PRO A 1 155 ? 1.752 -20.281 -37.188 1 96.81 155 PRO A O 1
ATOM 1255 N N . VAL A 1 156 ? 1.979 -19.484 -39.312 1 96.81 156 VAL A N 1
ATOM 1256 C CA . VAL A 1 156 ? 1.408 -18.172 -39.031 1 96.81 156 VAL A CA 1
ATOM 1257 C C . VAL A 1 156 ? 0.447 -17.781 -40.156 1 96.81 156 VAL A C 1
ATOM 1259 O O . VAL A 1 156 ? 0.56 -18.281 -41.281 1 96.81 156 VAL A O 1
ATOM 1262 N N . ASN A 1 157 ? -0.499 -17.016 -39.812 1 94.56 157 ASN A N 1
ATOM 1263 C CA . ASN A 1 157 ? -1.383 -16.484 -40.844 1 94.56 157 ASN A CA 1
ATOM 1264 C C . ASN A 1 157 ? -0.747 -15.297 -41.562 1 94.56 157 ASN A C 1
ATOM 1266 O O . ASN A 1 157 ? 0.423 -14.984 -41.344 1 94.56 157 ASN A O 1
ATOM 1270 N N . THR A 1 158 ? -1.509 -14.648 -42.406 1 92.69 158 THR A N 1
ATOM 1271 C CA . THR A 1 158 ? -0.985 -13.57 -43.25 1 92.69 158 THR A CA 1
ATOM 1272 C C . THR A 1 158 ? -0.646 -12.352 -42.406 1 92.69 158 THR A C 1
ATOM 1274 O O . THR A 1 158 ? 0.213 -11.547 -42.781 1 92.69 158 THR A O 1
ATOM 1277 N N . ALA A 1 159 ? -1.259 -12.258 -41.25 1 92.25 159 ALA A N 1
ATOM 1278 C CA . ALA A 1 159 ? -1.033 -11.125 -40.344 1 92.25 159 ALA A CA 1
ATOM 1279 C C . ALA A 1 159 ? 0.187 -11.359 -39.469 1 92.25 159 ALA A C 1
ATOM 1281 O O . ALA A 1 159 ? 0.595 -10.477 -38.688 1 92.25 159 ALA A O 1
ATOM 1282 N N . GLY A 1 160 ? 0.713 -12.539 -39.531 1 91.75 160 GLY A N 1
ATOM 1283 C CA . GLY A 1 160 ? 1.883 -12.852 -38.719 1 91.75 160 GLY A CA 1
ATOM 1284 C C . GLY A 1 160 ? 1.536 -13.367 -37.344 1 91.75 160 GLY A C 1
ATOM 1285 O O . GLY A 1 160 ? 2.35 -13.289 -36.438 1 91.75 160 GLY A O 1
ATOM 1286 N N . GLN A 1 161 ? 0.362 -13.789 -37.188 1 93.19 161 GLN A N 1
ATOM 1287 C CA . GLN A 1 161 ? -0.078 -14.344 -35.906 1 93.19 161 GLN A CA 1
ATOM 1288 C C . GLN A 1 161 ? 0.022 -15.867 -35.906 1 93.19 161 GLN A C 1
ATOM 1290 O O . GLN A 1 161 ? -0.282 -16.516 -36.938 1 93.19 161 GLN A O 1
ATOM 1295 N N . LEU A 1 162 ? 0.494 -16.406 -34.844 1 95.19 162 LEU A N 1
ATOM 1296 C CA . LEU A 1 162 ? 0.568 -17.859 -34.719 1 95.19 162 LEU A CA 1
ATOM 1297 C C . LEU A 1 162 ? -0.817 -18.484 -34.812 1 95.19 162 LEU A C 1
ATOM 1299 O O . LEU A 1 162 ? -1.775 -18 -34.219 1 95.19 162 LEU A O 1
ATOM 1303 N N . VAL A 1 163 ? -0.892 -19.5 -35.531 1 94.56 163 VAL A N 1
ATOM 1304 C CA . VAL A 1 163 ? -2.178 -20.141 -35.812 1 94.56 163 VAL A CA 1
ATOM 1305 C C . VAL A 1 163 ? -2.463 -21.203 -34.75 1 94.56 163 VAL A C 1
ATOM 1307 O O . VAL A 1 163 ? -3.619 -21.438 -34.406 1 94.56 163 VAL A O 1
ATOM 1310 N N . PHE A 1 164 ? -1.445 -21.828 -34.219 1 95.25 164 PHE A N 1
ATOM 1311 C CA . PHE A 1 164 ? -1.585 -22.859 -33.188 1 95.25 164 PHE A CA 1
ATOM 1312 C C . PHE A 1 164 ? -1.312 -22.281 -31.812 1 95.25 164 PHE A C 1
ATOM 1314 O O . PHE A 1 164 ? -1.771 -21.172 -31.484 1 95.25 164 PHE A O 1
ATOM 1321 N N . VAL A 1 165 ? -0.618 -22.922 -30.922 1 93.5 165 VAL A N 1
ATOM 1322 C CA . VAL A 1 165 ? -0.425 -22.438 -29.562 1 93.5 165 VAL A CA 1
ATOM 1323 C C . VAL A 1 165 ? 0.331 -21.125 -29.578 1 93.5 165 VAL A C 1
ATOM 1325 O O . VAL A 1 165 ? 1.27 -20.938 -30.359 1 93.5 165 VAL A O 1
ATOM 1328 N N . SER A 1 166 ? -0.163 -20.219 -28.859 1 91.19 166 SER A N 1
ATOM 1329 C CA . SER A 1 166 ? 0.496 -18.922 -28.672 1 91.19 166 SER A CA 1
ATOM 1330 C C . SER A 1 166 ? 0.543 -18.531 -27.203 1 91.19 166 SER A C 1
ATOM 1332 O O . SER A 1 166 ? 0.067 -19.266 -26.344 1 91.19 166 SER A O 1
ATOM 1334 N N . SER A 1 167 ? 1.239 -17.469 -26.938 1 87.44 167 SER A N 1
ATOM 1335 C CA . SER A 1 167 ? 1.334 -16.922 -25.594 1 87.44 167 SER A CA 1
ATOM 1336 C C . SER A 1 167 ? 0.634 -15.57 -25.5 1 87.44 167 SER A C 1
ATOM 1338 O O . SER A 1 167 ? 0.443 -14.883 -26.5 1 87.44 167 SER A O 1
ATOM 1340 N N . THR A 1 168 ? 0.166 -15.242 -24.328 1 82.38 168 THR A N 1
ATOM 1341 C CA . THR A 1 168 ? -0.381 -13.906 -24.109 1 82.38 168 THR A CA 1
ATOM 1342 C C . THR A 1 168 ? 0.676 -12.836 -24.359 1 82.38 168 THR A C 1
ATOM 1344 O O . THR A 1 168 ? 0.352 -11.719 -24.781 1 82.38 168 THR A O 1
ATOM 1347 N N . TYR A 1 169 ? 1.871 -13.227 -24.109 1 82.56 169 TYR A N 1
ATOM 1348 C CA . TYR A 1 169 ? 2.99 -12.367 -24.484 1 82.56 169 TYR A CA 1
ATOM 1349 C C . TYR A 1 169 ? 3.473 -12.672 -25.891 1 82.56 169 TYR A C 1
ATOM 1351 O O . TYR A 1 169 ? 4.062 -13.727 -26.141 1 82.56 169 TYR A O 1
ATOM 1359 N N . LYS A 1 170 ? 3.383 -11.789 -26.641 1 85.94 170 LYS A N 1
ATOM 1360 C CA . LYS A 1 170 ? 3.562 -12.016 -28.078 1 85.94 170 LYS A CA 1
ATOM 1361 C C . LYS A 1 170 ? 5.02 -12.328 -28.406 1 85.94 170 LYS A C 1
ATOM 1363 O O . LYS A 1 170 ? 5.312 -12.914 -29.453 1 85.94 170 LYS A O 1
ATOM 1368 N N . ASN A 1 171 ? 5.887 -12 -27.547 1 90.31 171 ASN A N 1
ATOM 1369 C CA . ASN A 1 171 ? 7.297 -12.219 -27.859 1 90.31 171 ASN A CA 1
ATOM 1370 C C . ASN A 1 171 ? 7.816 -13.516 -27.25 1 90.31 171 ASN A C 1
ATOM 1372 O O . ASN A 1 171 ? 9.016 -13.805 -27.328 1 90.31 171 ASN A O 1
ATOM 1376 N N . VAL A 1 172 ? 6.996 -14.367 -26.656 1 91.19 172 VAL A N 1
ATOM 1377 C CA . VAL A 1 172 ? 7.41 -15.625 -26.031 1 91.19 172 VAL A CA 1
ATOM 1378 C C . VAL A 1 172 ? 6.977 -16.797 -26.906 1 91.19 172 VAL A C 1
ATOM 1380 O O . VAL A 1 172 ? 5.801 -16.922 -27.25 1 91.19 172 VAL A O 1
ATOM 1383 N N . PHE A 1 173 ? 7.926 -17.828 -27.109 1 94.06 173 PHE A N 1
ATOM 1384 C CA . PHE A 1 173 ? 7.609 -18.781 -28.172 1 94.06 173 PHE A CA 1
ATOM 1385 C C . PHE A 1 173 ? 7.844 -20.219 -27.703 1 94.06 173 PHE A C 1
ATOM 1387 O O . PHE A 1 173 ? 7.637 -21.156 -28.469 1 94.06 173 PHE A O 1
ATOM 1394 N N . TRP A 1 174 ? 8.273 -20.484 -26.469 1 93.38 174 TRP A N 1
ATOM 1395 C CA . TRP A 1 174 ? 8.617 -21.828 -26.047 1 93.38 174 TRP A CA 1
ATOM 1396 C C . TRP A 1 174 ? 7.406 -22.766 -26.141 1 93.38 174 TRP A C 1
ATOM 1398 O O . TRP A 1 174 ? 7.547 -23.938 -26.5 1 93.38 174 TRP A O 1
ATOM 1408 N N . GLY A 1 175 ? 6.215 -22.281 -25.859 1 92.94 175 GLY A N 1
ATOM 1409 C CA . GLY A 1 175 ? 5.012 -23.094 -25.938 1 92.94 175 GLY A CA 1
ATOM 1410 C C . GLY A 1 175 ? 4.703 -23.578 -27.344 1 92.94 175 GLY A C 1
ATOM 1411 O O . GLY A 1 175 ? 4.383 -24.75 -27.547 1 92.94 175 GLY A O 1
ATOM 1412 N N . ALA A 1 176 ? 4.793 -22.656 -28.281 1 95.62 176 ALA A N 1
ATOM 1413 C CA . ALA A 1 176 ? 4.547 -23 -29.688 1 95.62 176 ALA A CA 1
ATOM 1414 C C . ALA A 1 176 ? 5.57 -24.016 -30.188 1 95.62 176 ALA A C 1
ATOM 1416 O O . ALA A 1 176 ? 5.227 -24.938 -30.938 1 95.62 176 ALA A O 1
ATOM 1417 N N . LEU A 1 177 ? 6.785 -23.828 -29.812 1 97.31 177 LEU A N 1
ATOM 1418 C CA . LEU A 1 177 ? 7.844 -24.75 -30.234 1 97.31 177 LEU A CA 1
ATOM 1419 C C . LEU A 1 177 ? 7.668 -26.109 -29.594 1 97.31 177 LEU A C 1
ATOM 1421 O O . LEU A 1 177 ? 7.914 -27.141 -30.234 1 97.31 177 LEU A O 1
ATOM 1425 N N . LEU A 1 178 ? 7.305 -26.125 -28.359 1 96.62 178 LEU A N 1
ATOM 1426 C CA . LEU A 1 178 ? 7.062 -27.391 -27.688 1 96.62 178 LEU A CA 1
ATOM 1427 C C . LEU A 1 178 ? 5.926 -28.156 -28.344 1 96.62 178 LEU A C 1
ATOM 1429 O O . LEU A 1 178 ? 5.992 -29.391 -28.5 1 96.62 178 LEU A O 1
ATOM 1433 N N . GLU A 1 179 ? 4.852 -27.438 -28.656 1 97.25 179 GLU A N 1
ATOM 1434 C CA . GLU A 1 179 ? 3.754 -28.078 -29.359 1 97.25 179 GLU A CA 1
ATOM 1435 C C . GLU A 1 179 ? 4.23 -28.703 -30.672 1 97.25 179 GLU A C 1
ATOM 1437 O O . GLU A 1 179 ? 3.812 -29.812 -31.031 1 97.25 179 GLU A O 1
ATOM 1442 N N . LYS A 1 180 ? 5.035 -27.984 -31.406 1 97.81 180 LYS A N 1
ATOM 1443 C CA . LYS A 1 180 ? 5.59 -28.5 -32.656 1 97.81 180 LYS A CA 1
ATOM 1444 C C . LYS A 1 180 ? 6.391 -29.781 -32.406 1 97.81 180 LYS A C 1
ATOM 1446 O O . LYS A 1 180 ? 6.277 -30.75 -33.156 1 97.81 180 LYS A O 1
ATOM 1451 N N . ALA A 1 181 ? 7.227 -29.75 -31.422 1 97.62 181 ALA A N 1
ATOM 1452 C CA . ALA A 1 181 ? 8.016 -30.922 -31.094 1 97.62 181 ALA A CA 1
ATOM 1453 C C . ALA A 1 181 ? 7.117 -32.094 -30.75 1 97.62 181 ALA A C 1
ATOM 1455 O O . ALA A 1 181 ? 7.391 -33.25 -31.141 1 97.62 181 ALA A O 1
ATOM 1456 N N . TYR A 1 182 ? 6.113 -31.859 -30 1 97.06 182 TYR A N 1
ATOM 1457 C CA . TYR A 1 182 ? 5.184 -32.906 -29.625 1 97.06 182 TYR A CA 1
ATOM 1458 C C . TYR A 1 182 ? 4.41 -33.406 -30.844 1 97.06 182 TYR A C 1
ATOM 1460 O O . TYR A 1 182 ? 4.082 -34.594 -30.938 1 97.06 182 TYR A O 1
ATOM 1468 N N . ALA A 1 183 ? 4.039 -32.5 -31.719 1 96.94 183 ALA A N 1
ATOM 1469 C CA . ALA A 1 183 ? 3.396 -32.875 -32.969 1 96.94 183 ALA A CA 1
ATOM 1470 C C . ALA A 1 183 ? 4.293 -33.812 -33.781 1 96.94 183 ALA A C 1
ATOM 1472 O O . ALA A 1 183 ? 3.818 -34.812 -34.344 1 96.94 183 ALA A O 1
ATOM 1473 N N . LYS A 1 184 ? 5.535 -33.469 -33.844 1 96.44 184 LYS A N 1
ATOM 1474 C CA . LYS A 1 184 ? 6.492 -34.344 -34.531 1 96.44 184 LYS A CA 1
ATOM 1475 C C . LYS A 1 184 ? 6.555 -35.719 -33.906 1 96.44 184 LYS A C 1
ATOM 1477 O O . LYS A 1 184 ? 6.566 -36.719 -34.594 1 96.44 184 LYS A O 1
ATOM 1482 N N . LEU A 1 185 ? 6.594 -35.719 -32.625 1 94.69 185 LEU A N 1
ATOM 1483 C CA . LEU A 1 185 ? 6.641 -36.969 -31.891 1 94.69 185 LEU A CA 1
ATOM 1484 C C . LEU A 1 185 ? 5.379 -37.781 -32.125 1 94.69 185 LEU A C 1
ATOM 1486 O O . LEU A 1 185 ? 5.434 -39.031 -32.188 1 94.69 185 LEU A O 1
ATOM 1490 N N . SER A 1 186 ? 4.254 -37.156 -32.344 1 93.38 186 SER A N 1
ATOM 1491 C CA . SER A 1 186 ? 2.953 -37.812 -32.469 1 93.38 186 SER A CA 1
ATOM 1492 C C . SER A 1 186 ? 2.592 -38.094 -33.906 1 93.38 186 SER A C 1
ATOM 1494 O O . SER A 1 186 ? 1.583 -38.719 -34.188 1 93.38 186 SER A O 1
ATOM 1496 N N . GLY A 1 187 ? 3.33 -37.469 -34.812 1 93.12 187 GLY A N 1
ATOM 1497 C CA . GLY A 1 187 ? 3.066 -37.625 -36.25 1 93.12 187 GLY A CA 1
ATOM 1498 C C . GLY A 1 187 ? 2.854 -36.312 -36.969 1 93.12 187 GLY A C 1
ATOM 1499 O O . GLY A 1 187 ? 3.635 -35.938 -37.844 1 93.12 187 GLY A O 1
ATOM 1500 N N . SER A 1 188 ? 1.882 -35.656 -36.594 1 95.38 188 SER A N 1
ATOM 1501 C CA . SER A 1 188 ? 1.539 -34.344 -37.156 1 95.38 188 SER A CA 1
ATOM 1502 C C . SER A 1 188 ? 0.706 -33.531 -36.156 1 95.38 188 SER A C 1
ATOM 1504 O O . SER A 1 188 ? 0.321 -34.031 -35.094 1 95.38 188 SER A O 1
ATOM 1506 N N . TYR A 1 189 ? 0.457 -32.281 -36.5 1 96.19 189 TYR A N 1
ATOM 1507 C CA . TYR A 1 189 ? -0.409 -31.453 -35.656 1 96.19 189 TYR A CA 1
ATOM 1508 C C . TYR A 1 189 ? -1.809 -32.062 -35.562 1 96.19 189 TYR A C 1
ATOM 1510 O O . TYR A 1 189 ? -2.457 -31.984 -34.531 1 96.19 189 TYR A O 1
ATOM 1518 N N . GLU A 1 190 ? -2.248 -32.656 -36.625 1 94.88 190 GLU A N 1
ATOM 1519 C CA . GLU A 1 190 ? -3.562 -33.281 -36.656 1 94.88 190 GLU A CA 1
ATOM 1520 C C . GLU A 1 190 ? -3.672 -34.406 -35.625 1 94.88 190 GLU A C 1
ATOM 1522 O O . GLU A 1 190 ? -4.75 -34.656 -35.094 1 94.88 190 GLU A O 1
ATOM 1527 N N . ASP A 1 191 ? -2.59 -35.031 -35.375 1 94.06 191 ASP A N 1
ATOM 1528 C CA . ASP A 1 191 ? -2.562 -36.156 -34.469 1 94.06 191 ASP A CA 1
ATOM 1529 C C . ASP A 1 191 ? -2.699 -35.688 -33.031 1 94.06 191 ASP A C 1
ATOM 1531 O O . ASP A 1 191 ? -2.877 -36.5 -32.094 1 94.06 191 ASP A O 1
ATOM 1535 N N . LEU A 1 192 ? -2.699 -34.438 -32.781 1 94.75 192 LEU A N 1
ATOM 1536 C CA . LEU A 1 192 ? -2.863 -33.875 -31.438 1 94.75 192 LEU A CA 1
ATOM 1537 C C . LEU A 1 192 ? -4.324 -33.5 -31.172 1 94.75 192 LEU A C 1
ATOM 1539 O O . LEU A 1 192 ? -4.676 -33.125 -30.047 1 94.75 192 LEU A O 1
ATOM 1543 N N . GLN A 1 193 ? -5.188 -33.656 -32.062 1 92.06 193 GLN A N 1
ATOM 1544 C CA . GLN A 1 193 ? -6.578 -33.219 -31.938 1 92.06 193 GLN A CA 1
ATOM 1545 C C . GLN A 1 193 ? -7.355 -34.125 -30.984 1 92.06 193 GLN A C 1
ATOM 1547 O O . GLN A 1 193 ? -8.391 -33.719 -30.453 1 92.06 193 GLN A O 1
ATOM 1552 N N . ARG A 1 194 ? -6.875 -35.25 -30.75 1 87.75 194 ARG A N 1
ATOM 1553 C CA . ARG A 1 194 ? -7.523 -36.188 -29.828 1 87.75 194 ARG A CA 1
ATOM 1554 C C . ARG A 1 194 ? -6.551 -36.656 -28.734 1 87.75 194 ARG A C 1
ATOM 1556 O O . ARG A 1 194 ? -5.387 -36.938 -29.031 1 87.75 194 ARG A O 1
ATOM 1563 N N . GLY A 1 195 ? -7.078 -36.625 -27.562 1 89.44 195 GLY A N 1
ATOM 1564 C CA . GLY A 1 195 ? -6.234 -37.094 -26.469 1 89.44 195 GLY A CA 1
ATOM 1565 C C . GLY A 1 195 ? -6.82 -36.844 -25.094 1 89.44 195 GLY A C 1
ATOM 1566 O O . GLY A 1 195 ? -7.898 -36.25 -24.984 1 89.44 195 GLY A O 1
ATOM 1567 N N . GLN A 1 196 ? -6.121 -37.375 -24.156 1 90.81 196 GLN A N 1
ATOM 1568 C CA . GLN A 1 196 ? -6.477 -37.188 -22.75 1 90.81 196 GLN A CA 1
ATOM 1569 C C . GLN A 1 196 ? -5.344 -36.5 -21.984 1 90.81 196 GLN A C 1
ATOM 1571 O O . GLN A 1 196 ? -4.168 -36.719 -22.297 1 90.81 196 GLN A O 1
ATOM 1576 N N . VAL A 1 197 ? -5.758 -35.75 -21.031 1 94.62 197 VAL A N 1
ATOM 1577 C CA . VAL A 1 197 ? -4.781 -35 -20.234 1 94.62 197 VAL A CA 1
ATOM 1578 C C . VAL A 1 197 ? -3.76 -35.969 -19.641 1 94.62 197 VAL A C 1
ATOM 1580 O O . VAL A 1 197 ? -2.568 -35.656 -19.562 1 94.62 197 VAL A O 1
ATOM 1583 N N . SER A 1 198 ? -4.215 -37.125 -19.266 1 92.56 198 SER A N 1
ATOM 1584 C CA . SER A 1 198 ? -3.344 -38.125 -18.641 1 92.56 198 SER A CA 1
ATOM 1585 C C . SER A 1 198 ? -2.207 -38.531 -19.578 1 92.56 198 SER A C 1
ATOM 1587 O O . SER A 1 198 ? -1.084 -38.781 -19.141 1 92.56 198 SER A O 1
ATOM 1589 N N . GLU A 1 199 ? -2.432 -38.594 -20.844 1 92.75 199 GLU A N 1
ATOM 1590 C CA . GLU A 1 199 ? -1.417 -38.969 -21.828 1 92.75 199 GLU A CA 1
ATOM 1591 C C . GLU A 1 199 ? -0.267 -37.969 -21.844 1 92.75 199 GLU A C 1
ATOM 1593 O O . GLU A 1 199 ? 0.903 -38.375 -21.828 1 92.75 199 GLU A O 1
ATOM 1598 N N . ALA A 1 200 ? -0.681 -36.75 -21.891 1 95 200 ALA A N 1
ATOM 1599 C CA . ALA A 1 200 ? 0.341 -35.719 -21.938 1 95 200 ALA A CA 1
ATOM 1600 C C . ALA A 1 200 ? 1.119 -35.656 -20.625 1 95 200 ALA A C 1
ATOM 1602 O O . ALA A 1 200 ? 2.336 -35.438 -20.641 1 95 200 ALA A O 1
ATOM 1603 N N . LEU A 1 201 ? 0.414 -35.781 -19.547 1 94.25 201 LEU A N 1
ATOM 1604 C CA . LEU A 1 201 ? 1.074 -35.75 -18.25 1 94.25 201 LEU A CA 1
ATOM 1605 C C . LEU A 1 201 ? 2.141 -36.812 -18.141 1 94.25 201 LEU A C 1
ATOM 1607 O O . LEU A 1 201 ? 3.246 -36.562 -17.672 1 94.25 201 LEU A O 1
ATOM 1611 N N . VAL A 1 202 ? 1.843 -37.969 -18.562 1 91.75 202 VAL A N 1
ATOM 1612 C CA . VAL A 1 202 ? 2.783 -39.062 -18.516 1 91.75 202 VAL A CA 1
ATOM 1613 C C . VAL A 1 202 ? 3.957 -38.812 -19.453 1 91.75 202 VAL A C 1
ATOM 1615 O O . VAL A 1 202 ? 5.109 -39.062 -19.109 1 91.75 202 VAL A O 1
ATOM 1618 N N . ASP A 1 203 ? 3.701 -38.281 -20.578 1 93.19 203 ASP A N 1
ATOM 1619 C CA . ASP A 1 203 ? 4.758 -38 -21.547 1 93.19 203 ASP A CA 1
ATOM 1620 C C . ASP A 1 203 ? 5.695 -36.906 -21.031 1 93.19 203 ASP A C 1
ATOM 1622 O O . ASP A 1 203 ? 6.859 -36.844 -21.438 1 93.19 203 ASP A O 1
ATOM 1626 N N . PHE A 1 204 ? 5.145 -36.062 -20.219 1 93.25 204 PHE A N 1
ATOM 1627 C CA . PHE A 1 204 ? 5.961 -34.969 -19.688 1 93.25 204 PHE A CA 1
ATOM 1628 C C . PHE A 1 204 ? 6.781 -35.438 -18.484 1 93.25 204 PHE A C 1
ATOM 1630 O O . PHE A 1 204 ? 7.824 -34.875 -18.172 1 93.25 204 PHE A O 1
ATOM 1637 N N . THR A 1 205 ? 6.352 -36.5 -17.812 1 89.94 205 THR A N 1
ATOM 1638 C CA . THR A 1 205 ? 6.941 -36.75 -16.5 1 89.94 205 THR A CA 1
ATOM 1639 C C . THR A 1 205 ? 7.406 -38.219 -16.375 1 89.94 205 THR A C 1
ATOM 1641 O O . THR A 1 205 ? 8.289 -38.5 -15.578 1 89.94 205 THR A O 1
ATOM 1644 N N . GLY A 1 206 ? 6.77 -39.031 -17.094 1 85.44 206 GLY A N 1
ATOM 1645 C CA . GLY A 1 206 ? 6.988 -40.469 -16.859 1 85.44 206 GLY A CA 1
ATOM 1646 C C . GLY A 1 206 ? 6.352 -40.938 -15.578 1 85.44 206 GLY A C 1
ATOM 1647 O O . GLY A 1 206 ? 6.648 -42.062 -15.109 1 85.44 206 GLY A O 1
ATOM 1648 N N . GLY A 1 207 ? 5.48 -40.156 -15.055 1 85.06 207 GLY A N 1
ATOM 1649 C CA . GLY A 1 207 ? 4.82 -40.5 -13.812 1 85.06 207 GLY A CA 1
ATOM 1650 C C . GLY A 1 207 ? 3.623 -41.406 -14.008 1 85.06 207 GLY A C 1
ATOM 1651 O O . GLY A 1 207 ? 3.467 -42.031 -15.07 1 85.06 207 GLY A O 1
ATOM 1652 N N . VAL A 1 208 ? 2.932 -41.594 -12.859 1 82.75 208 VAL A N 1
ATOM 1653 C CA . VAL A 1 208 ? 1.736 -42.438 -12.891 1 82.75 208 VAL A CA 1
ATOM 1654 C C . VAL A 1 208 ? 0.504 -41.594 -12.578 1 82.75 208 VAL A C 1
ATOM 1656 O O . VAL A 1 208 ? 0.543 -40.719 -11.711 1 82.75 208 VAL A O 1
ATOM 1659 N N . THR A 1 209 ? -0.577 -41.906 -13.328 1 86.06 209 THR A N 1
ATOM 1660 C CA . THR A 1 209 ? -1.766 -41.094 -13.18 1 86.06 209 THR A CA 1
ATOM 1661 C C . THR A 1 209 ? -2.836 -41.812 -12.367 1 86.06 209 THR A C 1
ATOM 1663 O O . THR A 1 209 ? -2.955 -43.031 -12.445 1 86.06 209 THR A O 1
ATOM 1666 N N . MET A 1 210 ? -3.422 -41.062 -11.539 1 81.19 210 MET A N 1
ATOM 1667 C CA . MET A 1 210 ? -4.645 -41.5 -10.859 1 81.19 210 MET A CA 1
ATOM 1668 C C . MET A 1 210 ? -5.844 -40.688 -11.344 1 81.19 210 MET A C 1
ATOM 1670 O O . MET A 1 210 ? -5.754 -39.469 -11.492 1 81.19 210 MET A O 1
ATOM 1674 N N . THR A 1 211 ? -6.883 -41.438 -11.656 1 85.69 211 THR A N 1
ATOM 1675 C CA . THR A 1 211 ? -8.086 -40.75 -12.148 1 85.69 211 THR A CA 1
ATOM 1676 C C . THR A 1 211 ? -9.219 -40.875 -11.133 1 85.69 211 THR A C 1
ATOM 1678 O O . THR A 1 211 ? -9.469 -41.938 -10.594 1 85.69 211 THR A O 1
ATOM 1681 N N . ILE A 1 212 ? -9.82 -39.781 -10.844 1 88.94 212 ILE A N 1
ATOM 1682 C CA . ILE A 1 212 ? -10.938 -39.688 -9.906 1 88.94 212 ILE A CA 1
ATOM 1683 C C . ILE A 1 212 ? -12.156 -39.094 -10.602 1 88.94 212 ILE A C 1
ATOM 1685 O O . ILE A 1 212 ? -12.023 -38.094 -11.32 1 88.94 212 ILE A O 1
ATOM 1689 N N . LYS A 1 213 ? -13.289 -39.75 -10.453 1 91.56 213 LYS A N 1
ATOM 1690 C CA . LYS A 1 213 ? -14.555 -39.125 -10.836 1 91.56 213 LYS A CA 1
ATOM 1691 C C . LYS A 1 213 ? -15.094 -38.25 -9.711 1 91.56 213 LYS A C 1
ATOM 1693 O O . LYS A 1 213 ? -15.633 -38.75 -8.727 1 91.56 213 LYS A O 1
ATOM 1698 N N . PRO A 1 214 ? -15.07 -36.969 -9.922 1 93.69 214 PRO A N 1
ATOM 1699 C CA . PRO A 1 214 ? -15.398 -36.062 -8.82 1 93.69 214 PRO A CA 1
ATOM 1700 C C . PRO A 1 214 ? -16.797 -36.312 -8.25 1 93.69 214 PRO A C 1
ATOM 1702 O O . PRO A 1 214 ? -17 -36.219 -7.039 1 93.69 214 PRO A O 1
ATOM 1705 N N . ALA A 1 215 ? -17.75 -36.625 -9.094 1 90.5 215 ALA A N 1
ATOM 1706 C CA . ALA A 1 215 ? -19.125 -36.875 -8.641 1 90.5 215 ALA A CA 1
ATOM 1707 C C . ALA A 1 215 ? -19.188 -38.062 -7.68 1 90.5 215 ALA A C 1
ATOM 1709 O O . ALA A 1 215 ? -20.031 -38.094 -6.785 1 90.5 215 ALA A O 1
ATOM 1710 N N . GLU A 1 216 ? -18.281 -38.969 -7.828 1 90.12 216 GLU A N 1
ATOM 1711 C CA . GLU A 1 216 ? -18.234 -40.156 -6.996 1 90.12 216 GLU A CA 1
ATOM 1712 C C . GLU A 1 216 ? -17.062 -40.125 -6.031 1 90.12 216 GLU A C 1
ATOM 1714 O O . GLU A 1 216 ? -16.688 -41.156 -5.469 1 90.12 216 GLU A O 1
ATOM 1719 N N . ALA A 1 217 ? -16.547 -39.031 -5.926 1 86.69 217 ALA A N 1
ATOM 1720 C CA . ALA A 1 217 ? -15.328 -38.938 -5.129 1 86.69 217 ALA A CA 1
ATOM 1721 C C . ALA A 1 217 ? -15.609 -39.219 -3.656 1 86.69 217 ALA A C 1
ATOM 1723 O O . ALA A 1 217 ? -16.703 -38.906 -3.156 1 86.69 217 ALA A O 1
ATOM 1724 N N . PRO A 1 218 ? -14.641 -39.75 -3.006 1 82.44 218 PRO A N 1
ATOM 1725 C CA . PRO A 1 218 ? -14.805 -40 -1.572 1 82.44 218 PRO A CA 1
ATOM 1726 C C . PRO A 1 218 ? -14.953 -38.719 -0.762 1 82.44 218 PRO A C 1
ATOM 1728 O O . PRO A 1 218 ? -14.68 -37.625 -1.271 1 82.44 218 PRO A O 1
ATOM 1731 N N . GLY A 1 219 ? -15.375 -38.812 0.421 1 85.06 219 GLY A N 1
ATOM 1732 C CA . GLY A 1 219 ? -15.586 -37.688 1.312 1 85.06 219 GLY A CA 1
ATOM 1733 C C . GLY A 1 219 ? -14.305 -36.938 1.628 1 85.06 219 GLY A C 1
ATOM 1734 O O . GLY A 1 219 ? -14.352 -35.75 2.014 1 85.06 219 GLY A O 1
ATOM 1735 N N . ASN A 1 220 ? -13.172 -37.531 1.317 1 89.88 220 ASN A N 1
ATOM 1736 C CA . ASN A 1 220 ? -11.906 -36.906 1.668 1 89.88 220 ASN A CA 1
ATOM 1737 C C . ASN A 1 220 ? -11.234 -36.281 0.449 1 89.88 220 ASN A C 1
ATOM 1739 O O . ASN A 1 220 ? -10 -36.219 0.378 1 89.88 220 ASN A O 1
ATOM 1743 N N . LEU A 1 221 ? -12 -35.938 -0.557 1 92.62 221 LEU A N 1
ATOM 1744 C CA . LEU A 1 221 ? -11.445 -35.375 -1.786 1 92.62 221 LEU A CA 1
ATOM 1745 C C . LEU A 1 221 ? -10.609 -34.125 -1.491 1 92.62 221 LEU A C 1
ATOM 1747 O O . LEU A 1 221 ? -9.562 -33.906 -2.111 1 92.62 221 LEU A O 1
ATOM 1751 N N . TRP A 1 222 ? -11.094 -33.344 -0.56 1 93.44 222 TRP A N 1
ATOM 1752 C CA . TRP A 1 222 ? -10.344 -32.125 -0.222 1 93.44 222 TRP A CA 1
ATOM 1753 C C . TRP A 1 222 ? -8.945 -32.5 0.285 1 93.44 222 TRP A C 1
ATOM 1755 O O . TRP A 1 222 ? -7.969 -31.828 -0.071 1 93.44 222 TRP A O 1
ATOM 1765 N N . ASP A 1 223 ? -8.867 -33.438 1.049 1 89.06 223 ASP A N 1
ATOM 1766 C CA . ASP A 1 223 ? -7.586 -33.875 1.584 1 89.06 223 ASP A CA 1
ATOM 1767 C C . ASP A 1 223 ? -6.668 -34.375 0.47 1 89.06 223 ASP A C 1
ATOM 1769 O O . ASP A 1 223 ? -5.465 -34.125 0.489 1 89.06 223 ASP A O 1
ATOM 1773 N N . ILE A 1 224 ? -7.254 -35.094 -0.412 1 87.19 224 ILE A N 1
ATOM 1774 C CA . ILE A 1 224 ? -6.5 -35.594 -1.548 1 87.19 224 ILE A CA 1
ATOM 1775 C C . ILE A 1 224 ? -5.941 -34.438 -2.369 1 87.19 224 ILE A C 1
ATOM 1777 O O . ILE A 1 224 ? -4.762 -34.438 -2.719 1 87.19 224 ILE A O 1
ATOM 1781 N N . LEU A 1 225 ? -6.805 -33.5 -2.619 1 91.94 225 LEU A N 1
ATOM 1782 C CA . LEU A 1 225 ? -6.383 -32.344 -3.4 1 91.94 225 LEU A CA 1
ATOM 1783 C C . LEU A 1 225 ? -5.312 -31.547 -2.662 1 91.94 225 LEU A C 1
ATOM 1785 O O . LEU A 1 225 ? -4.387 -31.031 -3.281 1 91.94 225 LEU A O 1
ATOM 1789 N N . THR A 1 226 ? -5.5 -31.391 -1.372 1 88.62 226 THR A N 1
ATOM 1790 C CA . THR A 1 226 ? -4.52 -30.688 -0.561 1 88.62 226 THR A CA 1
ATOM 1791 C C . THR A 1 226 ? -3.152 -31.359 -0.65 1 88.62 226 THR A C 1
ATOM 1793 O O . THR A 1 226 ? -2.143 -30.688 -0.885 1 88.62 226 THR A O 1
ATOM 1796 N N . TRP A 1 227 ? -3.195 -32.562 -0.52 1 81.81 227 TRP A N 1
ATOM 1797 C CA . TRP A 1 227 ? -1.953 -33.312 -0.614 1 81.81 227 TRP A CA 1
ATOM 1798 C C . TRP A 1 227 ? -1.337 -33.188 -2.002 1 81.81 227 TRP A C 1
ATOM 1800 O O . TRP A 1 227 ? -0.132 -32.969 -2.135 1 81.81 227 TRP A O 1
ATOM 1810 N N . ALA A 1 228 ? -2.123 -33.375 -2.971 1 84.19 228 ALA A N 1
ATOM 1811 C CA . ALA A 1 228 ? -1.652 -33.312 -4.352 1 84.19 228 ALA A CA 1
ATOM 1812 C C . ALA A 1 228 ? -1.065 -31.953 -4.684 1 84.19 228 ALA A C 1
ATOM 1814 O O . ALA A 1 228 ? -0.041 -31.844 -5.363 1 84.19 228 ALA A O 1
ATOM 1815 N N . THR A 1 229 ? -1.699 -30.906 -4.246 1 85.38 229 THR A N 1
ATOM 1816 C CA . THR A 1 229 ? -1.296 -29.547 -4.578 1 85.38 229 THR A CA 1
ATOM 1817 C C . THR A 1 229 ? 0.035 -29.203 -3.914 1 85.38 229 THR A C 1
ATOM 1819 O O . THR A 1 229 ? 0.839 -28.453 -4.477 1 85.38 229 THR A O 1
ATOM 1822 N N . TYR A 1 230 ? 0.265 -29.719 -2.779 1 77.44 230 TYR A N 1
ATOM 1823 C CA . TYR A 1 230 ? 1.474 -29.344 -2.057 1 77.44 230 TYR A CA 1
ATOM 1824 C C . TYR A 1 230 ? 2.576 -30.375 -2.262 1 77.44 230 TYR A C 1
ATOM 1826 O O . TYR A 1 230 ? 3.682 -30.219 -1.736 1 77.44 230 TYR A O 1
ATOM 1834 N N . SER A 1 231 ? 2.205 -31.312 -3.066 1 75.44 231 SER A N 1
ATOM 1835 C CA . SER A 1 231 ? 3.207 -32.281 -3.479 1 75.44 231 SER A CA 1
ATOM 1836 C C . SER A 1 231 ? 3.676 -32.031 -4.906 1 75.44 231 SER A C 1
ATOM 1838 O O . SER A 1 231 ? 3.215 -31.094 -5.559 1 75.44 231 SER A O 1
ATOM 1840 N N . ARG A 1 232 ? 4.621 -32.781 -5.352 1 76 232 ARG A N 1
ATOM 1841 C CA . ARG A 1 232 ? 5.141 -32.656 -6.711 1 76 232 ARG A CA 1
ATOM 1842 C C . ARG A 1 232 ? 4.262 -33.438 -7.699 1 76 232 ARG A C 1
ATOM 1844 O O . ARG A 1 232 ? 4.699 -34.406 -8.281 1 76 232 ARG A O 1
ATOM 1851 N N . THR A 1 233 ? 3.045 -33 -7.777 1 85.19 233 THR A N 1
ATOM 1852 C CA . THR A 1 233 ? 2.092 -33.656 -8.664 1 85.19 233 THR A CA 1
ATOM 1853 C C . THR A 1 233 ? 1.524 -32.656 -9.672 1 85.19 233 THR A C 1
ATOM 1855 O O . THR A 1 233 ? 1.539 -31.438 -9.438 1 85.19 233 THR A O 1
ATOM 1858 N N . LEU A 1 234 ? 1.191 -33.156 -10.797 1 91.12 234 LEU A N 1
ATOM 1859 C CA . LEU A 1 234 ? 0.49 -32.406 -11.82 1 91.12 234 LEU A CA 1
ATOM 1860 C C . LEU A 1 234 ? -0.986 -32.781 -11.867 1 91.12 234 LEU A C 1
ATOM 1862 O O . LEU A 1 234 ? -1.329 -33.969 -11.805 1 91.12 234 LEU A O 1
ATOM 1866 N N . ILE A 1 235 ? -1.878 -31.828 -11.922 1 94.69 235 ILE A N 1
ATOM 1867 C CA . ILE A 1 235 ? -3.305 -32.094 -11.805 1 94.69 235 ILE A CA 1
ATOM 1868 C C . ILE A 1 235 ? -4.043 -31.531 -13.008 1 94.69 235 ILE A C 1
ATOM 1870 O O . ILE A 1 235 ? -3.918 -30.344 -13.312 1 94.69 235 ILE A O 1
ATOM 1874 N N . GLY A 1 236 ? -4.754 -32.344 -13.727 1 95.81 236 GLY A N 1
ATOM 1875 C CA . GLY A 1 236 ? -5.652 -31.953 -14.805 1 95.81 236 GLY A CA 1
ATOM 1876 C C . GLY A 1 236 ? -7.078 -32.438 -14.594 1 95.81 236 GLY A C 1
ATOM 1877 O O . GLY A 1 236 ? -7.328 -33.312 -13.75 1 95.81 236 GLY A O 1
ATOM 1878 N N . CYS A 1 237 ? -8 -31.781 -15.273 1 96.5 237 CYS A N 1
ATOM 1879 C CA . CYS A 1 237 ? -9.398 -32.188 -15.172 1 96.5 237 CYS A CA 1
ATOM 1880 C C . CYS A 1 237 ? -10.125 -31.969 -16.484 1 96.5 237 CYS A C 1
ATOM 1882 O O . CYS A 1 237 ? -9.578 -31.359 -17.406 1 96.5 237 CYS A O 1
ATOM 1884 N N . GLN A 1 238 ? -11.312 -32.562 -16.531 1 95.38 238 GLN A N 1
ATOM 1885 C CA . GLN A 1 238 ? -12.117 -32.5 -17.75 1 95.38 238 GLN A CA 1
ATOM 1886 C C . GLN A 1 238 ? -13.594 -32.312 -17.422 1 95.38 238 GLN A C 1
ATOM 1888 O O . GLN A 1 238 ? -14.109 -32.938 -16.484 1 95.38 238 GLN A O 1
ATOM 1893 N N . THR A 1 239 ? -14.219 -31.438 -18.172 1 95.12 239 THR A N 1
ATOM 1894 C CA . THR A 1 239 ? -15.648 -31.219 -18 1 95.12 239 THR A CA 1
ATOM 1895 C C . THR A 1 239 ? -16.453 -32.312 -18.703 1 95.12 239 THR A C 1
ATOM 1897 O O . THR A 1 239 ? -15.883 -33.188 -19.359 1 95.12 239 THR A O 1
ATOM 1900 N N . HIS A 1 240 ? -17.75 -32.25 -18.484 1 89.31 240 HIS A N 1
ATOM 1901 C CA . HIS A 1 240 ? -18.656 -33.188 -19.125 1 89.31 240 HIS A CA 1
ATOM 1902 C C . HIS A 1 240 ? -18.703 -33 -20.641 1 89.31 240 HIS A C 1
ATOM 1904 O O . HIS A 1 240 ? -18.312 -31.953 -21.141 1 89.31 240 HIS A O 1
ATOM 1910 N N . SER A 1 241 ? -19.156 -34 -21.266 1 81.06 241 SER A N 1
ATOM 1911 C CA . SER A 1 241 ? -19.141 -34.031 -22.734 1 81.06 241 SER A CA 1
ATOM 1912 C C . SER A 1 241 ? -19.969 -32.875 -23.297 1 81.06 241 SER A C 1
ATOM 1914 O O . SER A 1 241 ? -20.969 -32.469 -22.703 1 81.06 241 SER A O 1
ATOM 1916 N N . GLY A 1 242 ? -19.406 -32.25 -24.297 1 76.88 242 GLY A N 1
ATOM 1917 C CA . GLY A 1 242 ? -20.031 -31.125 -24.984 1 76.88 242 GLY A CA 1
ATOM 1918 C C . GLY A 1 242 ? -19.031 -30.281 -25.766 1 76.88 242 GLY A C 1
ATOM 1919 O O . GLY A 1 242 ? -17.828 -30.422 -25.609 1 76.88 242 GLY A O 1
ATOM 1920 N N . GLU A 1 243 ? -19.422 -29.609 -26.812 1 70.31 243 GLU A N 1
ATOM 1921 C CA . GLU A 1 243 ? -18.469 -28.844 -27.625 1 70.31 243 GLU A CA 1
ATOM 1922 C C . GLU A 1 243 ? -18.781 -27.359 -27.562 1 70.31 243 GLU A C 1
ATOM 1924 O O . GLU A 1 243 ? -18.125 -26.547 -28.219 1 70.31 243 GLU A O 1
ATOM 1929 N N . ARG A 1 244 ? -19.656 -26.922 -26.578 1 83.31 244 ARG A N 1
ATOM 1930 C CA . ARG A 1 244 ? -20.062 -25.516 -26.578 1 83.31 244 ARG A CA 1
ATOM 1931 C C . ARG A 1 244 ? -19.766 -24.859 -25.234 1 83.31 244 ARG A C 1
ATOM 1933 O O . ARG A 1 244 ? -19.562 -25.562 -24.234 1 83.31 244 ARG A O 1
ATOM 1940 N N . VAL A 1 245 ? -19.578 -23.594 -25.406 1 88.31 245 VAL A N 1
ATOM 1941 C CA . VAL A 1 245 ? -19.516 -22.797 -24.172 1 88.31 245 VAL A CA 1
ATOM 1942 C C . VAL A 1 245 ? -20.875 -22.812 -23.469 1 88.31 245 VAL A C 1
ATOM 1944 O O . VAL A 1 245 ? -21.906 -22.5 -24.078 1 88.31 245 VAL A O 1
ATOM 1947 N N . LEU A 1 246 ? -20.906 -23.172 -22.281 1 90.69 246 LEU A N 1
ATOM 1948 C CA . LEU A 1 246 ? -22.125 -23.297 -21.5 1 90.69 246 LEU A CA 1
ATOM 1949 C C . LEU A 1 246 ? -22.516 -21.953 -20.891 1 90.69 246 LEU A C 1
ATOM 1951 O O . LEU A 1 246 ? -21.719 -21.016 -20.875 1 90.69 246 LEU A O 1
ATOM 1955 N N . GLU A 1 247 ? -23.656 -21.859 -20.359 1 90.94 247 GLU A N 1
ATOM 1956 C CA . GLU A 1 247 ? -24.188 -20.625 -19.781 1 90.94 247 GLU A CA 1
ATOM 1957 C C . GLU A 1 247 ? -23.406 -20.219 -18.516 1 90.94 247 GLU A C 1
ATOM 1959 O O . GLU A 1 247 ? -23.234 -19.047 -18.234 1 90.94 247 GLU A O 1
ATOM 1964 N N . ASN A 1 248 ? -22.938 -21.219 -17.891 1 93.94 248 ASN A N 1
ATOM 1965 C CA . ASN A 1 248 ? -22.234 -20.938 -16.641 1 93.94 248 ASN A CA 1
ATOM 1966 C C . ASN A 1 248 ? -20.781 -20.516 -16.906 1 93.94 248 ASN A C 1
ATOM 1968 O O . ASN A 1 248 ? -20.031 -20.234 -15.977 1 93.94 248 ASN A O 1
ATOM 1972 N N . GLY A 1 249 ? -20.375 -20.531 -18.219 1 95.19 249 GLY A N 1
ATOM 1973 C CA . GLY A 1 249 ? -19.062 -20.016 -18.594 1 95.19 249 GLY A CA 1
ATOM 1974 C C . GLY A 1 249 ? -18.031 -21.109 -18.828 1 95.19 249 GLY A C 1
ATOM 1975 O O . GLY A 1 249 ? -16.938 -20.844 -19.297 1 95.19 249 GLY A O 1
ATOM 1976 N N . LEU A 1 250 ? -18.391 -22.391 -18.516 1 96.25 250 LEU A N 1
ATOM 1977 C CA . LEU A 1 250 ? -17.484 -23.516 -18.75 1 96.25 250 LEU A CA 1
ATOM 1978 C C . LEU A 1 250 ? -17.625 -24.016 -20.188 1 96.25 250 LEU A C 1
ATOM 1980 O O . LEU A 1 250 ? -18.594 -23.703 -20.875 1 96.25 250 LEU A O 1
ATOM 1984 N N . VAL A 1 251 ? -16.656 -24.625 -20.625 1 94.88 251 VAL A N 1
ATOM 1985 C CA . VAL A 1 251 ? -16.688 -25.234 -21.953 1 94.88 251 VAL A CA 1
ATOM 1986 C C . VAL A 1 251 ? -16.906 -26.734 -21.812 1 94.88 251 VAL A C 1
ATOM 1988 O O . VAL A 1 251 ? -16.203 -27.406 -21.062 1 94.88 251 VAL A O 1
ATOM 1991 N N . GLY A 1 252 ? -17.859 -27.25 -22.547 1 93.19 252 GLY A N 1
ATOM 1992 C CA . GLY A 1 252 ? -18.156 -28.672 -22.516 1 93.19 252 GLY A CA 1
ATOM 1993 C C . GLY A 1 252 ? -17.125 -29.531 -23.219 1 93.19 252 GLY A C 1
ATOM 1994 O O . GLY A 1 252 ? -16.609 -29.141 -24.281 1 93.19 252 GLY A O 1
ATOM 1995 N N . GLY A 1 253 ? -16.781 -30.766 -22.625 1 91.81 253 GLY A N 1
ATOM 1996 C CA . GLY A 1 253 ? -15.82 -31.688 -23.234 1 91.81 253 GLY A CA 1
ATOM 1997 C C . GLY A 1 253 ? -14.43 -31.094 -23.344 1 91.81 253 GLY A C 1
ATOM 1998 O O . GLY A 1 253 ? -13.711 -31.359 -24.312 1 91.81 253 GLY A O 1
ATOM 1999 N N . HIS A 1 254 ? -14.062 -30.297 -22.453 1 93.5 254 HIS A N 1
ATOM 2000 C CA . HIS A 1 254 ? -12.82 -29.531 -22.484 1 93.5 254 HIS A CA 1
ATOM 2001 C C . HIS A 1 254 ? -11.938 -29.875 -21.281 1 93.5 254 HIS A C 1
ATOM 2003 O O . HIS A 1 254 ? -12.438 -30.344 -20.25 1 93.5 254 HIS A O 1
ATOM 2009 N N . ALA A 1 255 ? -10.648 -29.766 -21.484 1 95.56 255 ALA A N 1
ATOM 2010 C CA . ALA A 1 255 ? -9.688 -30.031 -20.422 1 95.56 255 ALA A CA 1
ATOM 2011 C C . ALA A 1 255 ? -9.328 -28.734 -19.688 1 95.56 255 ALA A C 1
ATOM 2013 O O . ALA A 1 255 ? -9.234 -27.672 -20.297 1 95.56 255 ALA A O 1
ATOM 2014 N N . TYR A 1 256 ? -9.188 -28.812 -18.391 1 96.19 256 TYR A N 1
ATOM 2015 C CA . TYR A 1 256 ? -8.742 -27.719 -17.531 1 96.19 256 TYR A CA 1
ATOM 2016 C C . TYR A 1 256 ? -7.574 -28.156 -16.656 1 96.19 256 TYR A C 1
ATOM 2018 O O . TYR A 1 256 ? -7.262 -29.344 -16.562 1 96.19 256 TYR A O 1
ATOM 2026 N N . THR A 1 257 ? -6.914 -27.203 -16.078 1 95.69 257 THR A N 1
ATOM 2027 C CA . THR A 1 257 ? -5.844 -27.453 -15.125 1 95.69 257 THR A CA 1
ATOM 2028 C C . THR A 1 257 ? -6.219 -26.938 -13.734 1 95.69 257 THR A C 1
ATOM 2030 O O . THR A 1 257 ? -6.789 -25.844 -13.609 1 95.69 257 THR A O 1
ATOM 2033 N N . LEU A 1 258 ? -6.051 -27.781 -12.789 1 96.06 258 LEU A N 1
ATOM 2034 C CA . LEU A 1 258 ? -6.203 -27.297 -11.422 1 96.06 258 LEU A CA 1
ATOM 2035 C C . LEU A 1 258 ? -4.91 -26.656 -10.914 1 96.06 258 LEU A C 1
ATOM 2037 O O . LEU A 1 258 ? -3.895 -27.344 -10.773 1 96.06 258 LEU A O 1
ATOM 2041 N N . THR A 1 259 ? -4.957 -25.391 -10.594 1 92.12 259 THR A N 1
ATOM 2042 C CA . THR A 1 259 ? -3.729 -24.641 -10.32 1 92.12 259 THR A CA 1
ATOM 2043 C C . THR A 1 259 ? -3.607 -24.328 -8.828 1 92.12 259 THR A C 1
ATOM 2045 O O . THR A 1 259 ? -2.535 -23.953 -8.359 1 92.12 259 THR A O 1
ATOM 2048 N N . GLY A 1 260 ? -4.707 -24.516 -8.125 1 92.69 260 GLY A N 1
ATOM 2049 C CA . GLY A 1 260 ? -4.609 -24.219 -6.699 1 92.69 260 GLY A CA 1
ATOM 2050 C C . GLY A 1 260 ? -5.875 -24.562 -5.934 1 92.69 260 GLY A C 1
ATOM 2051 O O . GLY A 1 260 ? -6.906 -24.859 -6.535 1 92.69 260 GLY A O 1
ATOM 2052 N N . ILE A 1 261 ? -5.773 -24.562 -4.609 1 95.31 261 ILE A N 1
ATOM 2053 C CA . ILE A 1 261 ? -6.898 -24.75 -3.707 1 95.31 261 ILE A CA 1
ATOM 2054 C C . ILE A 1 261 ? -6.797 -23.781 -2.531 1 95.31 261 ILE A C 1
ATOM 2056 O O . ILE A 1 261 ? -5.699 -23.359 -2.166 1 95.31 261 ILE A O 1
ATOM 2060 N N . ARG A 1 262 ? -7.914 -23.438 -1.993 1 95.75 262 ARG A N 1
ATOM 2061 C CA . ARG A 1 262 ? -7.891 -22.531 -0.843 1 95.75 262 ARG A CA 1
ATOM 2062 C C . ARG A 1 262 ? -9.164 -22.672 -0.011 1 95.75 262 ARG A C 1
ATOM 2064 O O . ARG A 1 262 ? -10.266 -22.688 -0.554 1 95.75 262 ARG A O 1
ATOM 2071 N N . LYS A 1 263 ? -8.969 -22.938 1.215 1 95.06 263 LYS A N 1
ATOM 2072 C CA . LYS A 1 263 ? -10.086 -22.859 2.158 1 95.06 263 LYS A CA 1
ATOM 2073 C C . LYS A 1 263 ? -10.273 -21.422 2.654 1 95.06 263 LYS A C 1
ATOM 2075 O O . LYS A 1 263 ? -9.344 -20.812 3.176 1 95.06 263 LYS A O 1
ATOM 2080 N N . VAL A 1 264 ? -11.406 -20.828 2.43 1 94.19 264 VAL A N 1
ATOM 2081 C CA . VAL A 1 264 ? -11.664 -19.469 2.869 1 94.19 264 VAL A CA 1
ATOM 2082 C C . VAL A 1 264 ? -12.734 -19.469 3.953 1 94.19 264 VAL A C 1
ATOM 2084 O O . VAL A 1 264 ? -13.578 -20.359 4.008 1 94.19 264 VAL A O 1
ATOM 2087 N N . THR A 1 265 ? -12.625 -18.531 4.879 1 84.62 265 THR A N 1
ATOM 2088 C CA . THR A 1 265 ? -13.625 -18.422 5.934 1 84.62 265 THR A CA 1
ATOM 2089 C C . THR A 1 265 ? -14.469 -17.172 5.754 1 84.62 265 THR A C 1
ATOM 2091 O O . THR A 1 265 ? -13.953 -16.047 5.809 1 84.62 265 THR A O 1
ATOM 2094 N N . CYS A 1 266 ? -15.641 -17.328 5.391 1 78.38 266 CYS A N 1
ATOM 2095 C CA . CYS A 1 266 ? -16.594 -16.234 5.27 1 78.38 266 CYS A CA 1
ATOM 2096 C C . CYS A 1 266 ? -17.5 -16.156 6.492 1 78.38 266 CYS A C 1
ATOM 2098 O O . CYS A 1 266 ? -17.375 -16.984 7.406 1 78.38 266 CYS A O 1
ATOM 2100 N N . ARG A 1 267 ? -18.328 -15.156 6.574 1 74.31 267 ARG A N 1
ATOM 2101 C CA . ARG A 1 267 ? -19.266 -14.961 7.684 1 74.31 267 ARG A CA 1
ATOM 2102 C C . ARG A 1 267 ? -20.156 -16.188 7.875 1 74.31 267 ARG A C 1
ATOM 2104 O O . ARG A 1 267 ? -20.531 -16.516 9 1 74.31 267 ARG A O 1
ATOM 2111 N N . HIS A 1 268 ? -20.438 -16.906 6.82 1 78.69 268 HIS A N 1
ATOM 2112 C CA . HIS A 1 268 ? -21.344 -18.031 6.859 1 78.69 268 HIS A CA 1
ATOM 2113 C C . HIS A 1 268 ? -20.609 -19.344 7.133 1 78.69 268 HIS A C 1
ATOM 2115 O O . HIS A 1 268 ? -21.219 -20.391 7.289 1 78.69 268 HIS A O 1
ATOM 2121 N N . GLY A 1 269 ? -19.328 -19.312 7.246 1 83.69 269 GLY A N 1
ATOM 2122 C CA . GLY A 1 269 ? -18.547 -20.516 7.492 1 83.69 269 GLY A CA 1
ATOM 2123 C C . GLY A 1 269 ? -17.438 -20.719 6.473 1 83.69 269 GLY A C 1
ATOM 2124 O O . GLY A 1 269 ? -17.219 -19.875 5.602 1 83.69 269 GLY A O 1
ATOM 2125 N N . PRO A 1 270 ? -16.797 -21.922 6.598 1 90.25 270 PRO A N 1
ATOM 2126 C CA . PRO A 1 270 ? -15.688 -22.188 5.684 1 90.25 270 PRO A CA 1
ATOM 2127 C C . PRO A 1 270 ? -16.156 -22.656 4.309 1 90.25 270 PRO A C 1
ATOM 2129 O O . PRO A 1 270 ? -17.156 -23.359 4.199 1 90.25 270 PRO A O 1
ATOM 2132 N N . GLU A 1 271 ? -15.602 -22.203 3.287 1 94 271 GLU A N 1
ATOM 2133 C CA . GLU A 1 271 ? -15.812 -22.625 1.909 1 94 271 GLU A CA 1
ATOM 2134 C C . GLU A 1 271 ? -14.523 -23.156 1.289 1 94 271 GLU A C 1
ATOM 2136 O O . GLU A 1 271 ? -13.445 -22.625 1.556 1 94 271 GLU A O 1
ATOM 2141 N N . TYR A 1 272 ? -14.672 -24.219 0.521 1 95.94 272 TYR A N 1
ATOM 2142 C CA . TYR A 1 272 ? -13.539 -24.875 -0.134 1 95.94 272 TYR A CA 1
ATOM 2143 C C . TYR A 1 272 ? -13.492 -24.516 -1.616 1 95.94 272 TYR A C 1
ATOM 2145 O O . TYR A 1 272 ? -14.406 -24.859 -2.371 1 95.94 272 TYR A O 1
ATOM 2153 N N . LEU A 1 273 ? -12.43 -23.812 -1.982 1 97.56 273 LEU A N 1
ATOM 2154 C CA . LEU A 1 273 ? -12.328 -23.312 -3.35 1 97.56 273 LEU A CA 1
ATOM 2155 C C . LEU A 1 273 ? -11.219 -24.031 -4.113 1 97.56 273 LEU A C 1
ATOM 2157 O O . LEU A 1 273 ? -10.203 -24.391 -3.529 1 97.56 273 LEU A O 1
ATOM 2161 N N . VAL A 1 274 ? -11.453 -24.234 -5.367 1 97.62 274 VAL A N 1
ATOM 2162 C CA . VAL A 1 274 ? -10.438 -24.75 -6.289 1 97.62 274 VAL A CA 1
ATOM 2163 C C . VAL A 1 274 ? -10.203 -23.719 -7.402 1 97.62 274 VAL A C 1
ATOM 2165 O O . VAL A 1 274 ? -11.133 -23.062 -7.852 1 97.62 274 VAL A O 1
ATOM 2168 N N . LYS A 1 275 ? -9.016 -23.594 -7.781 1 96.56 275 LYS A N 1
ATOM 2169 C CA . LYS A 1 275 ? -8.641 -22.688 -8.867 1 96.56 275 LYS A CA 1
ATOM 2170 C C . LYS A 1 275 ? -8.328 -23.469 -10.141 1 96.56 275 LYS A C 1
ATOM 2172 O O . LYS A 1 275 ? -7.535 -24.406 -10.125 1 96.56 275 LYS A O 1
ATOM 2177 N N . LEU A 1 276 ? -8.961 -23.062 -11.242 1 96.75 276 LEU A N 1
ATOM 2178 C CA . LEU A 1 276 ? -8.805 -23.766 -12.508 1 96.75 276 LEU A CA 1
ATOM 2179 C C . LEU A 1 276 ? -8.367 -22.797 -13.609 1 96.75 276 LEU A C 1
ATOM 2181 O O . LEU A 1 276 ? -8.57 -21.594 -13.5 1 96.75 276 LEU A O 1
ATOM 2185 N N . ARG A 1 277 ? -7.824 -23.375 -14.602 1 94.75 277 ARG A N 1
ATOM 2186 C CA . ARG A 1 277 ? -7.422 -22.578 -15.758 1 94.75 277 ARG A CA 1
ATOM 2187 C C . ARG A 1 277 ? -7.906 -23.203 -17.062 1 94.75 277 ARG A C 1
ATOM 2189 O O . ARG A 1 277 ? -7.734 -24.406 -17.266 1 94.75 277 ARG A O 1
ATOM 2196 N N . ASN A 1 278 ? -8.523 -22.438 -17.859 1 93.5 278 ASN A N 1
ATOM 2197 C CA . ASN A 1 278 ? -8.93 -22.797 -19.219 1 93.5 278 ASN A CA 1
ATOM 2198 C C . ASN A 1 278 ? -7.777 -22.625 -20.219 1 93.5 278 ASN A C 1
ATOM 2200 O O . ASN A 1 278 ? -7.25 -21.516 -20.375 1 93.5 278 ASN A O 1
ATOM 2204 N N . PRO A 1 279 ? -7.418 -23.625 -20.859 1 91.25 279 PRO A N 1
ATOM 2205 C CA . PRO A 1 279 ? -6.285 -23.547 -21.781 1 91.25 279 PRO A CA 1
ATOM 2206 C C . PRO A 1 279 ? -6.512 -22.562 -22.922 1 91.25 279 PRO A C 1
ATOM 2208 O O . PRO A 1 279 ? -5.57 -22.219 -23.641 1 91.25 279 PRO A O 1
ATOM 2211 N N . TRP A 1 280 ? -7.711 -22.125 -23.062 1 89 280 TRP A N 1
ATOM 2212 C CA . TRP A 1 280 ? -7.984 -21.109 -24.078 1 89 280 TRP A CA 1
ATOM 2213 C C . TRP A 1 280 ? -7.406 -19.766 -23.656 1 89 280 TRP A C 1
ATOM 2215 O O . TRP A 1 280 ? -7.246 -18.859 -24.5 1 89 280 TRP A O 1
ATOM 2225 N N . GLY A 1 281 ? -7.176 -19.609 -22.375 1 87.88 281 GLY A N 1
ATOM 2226 C CA . GLY A 1 281 ? -6.688 -18.344 -21.859 1 87.88 281 GLY A CA 1
ATOM 2227 C C . GLY A 1 281 ? -7.781 -17.297 -21.703 1 87.88 281 GLY A C 1
ATOM 2228 O O . GLY A 1 281 ? -7.496 -16.125 -21.484 1 87.88 281 GLY A O 1
ATOM 2229 N N . LYS A 1 282 ? -8.953 -17.766 -21.969 1 90.56 282 LYS A N 1
ATOM 2230 C CA . LYS A 1 282 ? -10.148 -16.938 -21.828 1 90.56 282 LYS A CA 1
ATOM 2231 C C . LYS A 1 282 ? -11.383 -17.781 -21.531 1 90.56 282 LYS A C 1
ATOM 2233 O O . LYS A 1 282 ? -11.297 -19 -21.469 1 90.56 282 LYS A O 1
ATOM 2238 N N . VAL A 1 283 ? -12.555 -17.156 -21.312 1 92.81 283 VAL A N 1
ATOM 2239 C CA . VAL A 1 283 ? -13.812 -17.828 -21 1 92.81 283 VAL A CA 1
ATOM 2240 C C . VAL A 1 283 ? -13.727 -18.469 -19.609 1 92.81 283 VAL A C 1
ATOM 2242 O O . VAL A 1 283 ? -12.969 -19.406 -19.406 1 92.81 283 VAL A O 1
ATOM 2245 N N . GLU A 1 284 ? -14.438 -17.969 -18.75 1 95.5 284 GLU A N 1
ATOM 2246 C CA . GLU A 1 284 ? -14.281 -18.344 -17.344 1 95.5 284 GLU A CA 1
ATOM 2247 C C . GLU A 1 284 ? -15.633 -18.641 -16.703 1 95.5 284 GLU A C 1
ATOM 2249 O O . GLU A 1 284 ? -16.672 -18.266 -17.234 1 95.5 284 GLU A O 1
ATOM 2254 N N . TRP A 1 285 ? -15.586 -19.312 -15.664 1 97.38 285 TRP A N 1
ATOM 2255 C CA . TRP A 1 285 ? -16.703 -19.641 -14.781 1 97.38 285 TRP A CA 1
ATOM 2256 C C . TRP A 1 285 ? -17.453 -18.391 -14.352 1 97.38 285 TRP A C 1
ATOM 2258 O O . TRP A 1 285 ? -16.844 -17.359 -14.055 1 97.38 285 TRP A O 1
ATOM 2268 N N . LYS A 1 286 ? -18.828 -18.438 -14.352 1 97.06 286 LYS A N 1
ATOM 2269 C CA . LYS A 1 286 ? -19.656 -17.281 -14.031 1 97.06 286 LYS A CA 1
ATOM 2270 C C . LYS A 1 286 ? -20.453 -17.5 -12.75 1 97.06 286 LYS A C 1
ATOM 2272 O O . LYS A 1 286 ? -21.297 -16.688 -12.391 1 97.06 286 LYS A O 1
ATOM 2277 N N . GLY A 1 287 ? -20.281 -18.578 -12.078 1 96.94 287 GLY A N 1
ATOM 2278 C CA . GLY A 1 287 ? -21.016 -18.875 -10.859 1 96.94 287 GLY A CA 1
ATOM 2279 C C . GLY A 1 287 ? -20.375 -18.281 -9.617 1 96.94 287 GLY A C 1
ATOM 2280 O O . GLY A 1 287 ? -19.703 -17.25 -9.695 1 96.94 287 GLY A O 1
ATOM 2281 N N . ASP A 1 288 ? -20.594 -18.891 -8.523 1 95.69 288 ASP A N 1
ATOM 2282 C CA . ASP A 1 288 ? -20.078 -18.406 -7.25 1 95.69 288 ASP A CA 1
ATOM 2283 C C . ASP A 1 288 ? -18.547 -18.406 -7.246 1 95.69 288 ASP A C 1
ATOM 2285 O O . ASP A 1 288 ? -17.922 -19.359 -7.711 1 95.69 288 ASP A O 1
ATOM 2289 N N . TRP A 1 289 ? -17.922 -17.297 -6.73 1 96.5 289 TRP A N 1
ATOM 2290 C CA . TRP A 1 289 ? -16.484 -17.094 -6.547 1 96.5 289 TRP A CA 1
ATOM 2291 C C . TRP A 1 289 ? -15.789 -16.859 -7.887 1 96.5 289 TRP A C 1
ATOM 2293 O O . TRP A 1 289 ? -14.57 -16.984 -7.988 1 96.5 289 TRP A O 1
ATOM 2303 N N . SER A 1 290 ? -16.625 -16.734 -8.945 1 97.44 290 SER A N 1
ATOM 2304 C CA . SER A 1 290 ? -16.047 -16.266 -10.211 1 97.44 290 SER A CA 1
ATOM 2305 C C . SER A 1 290 ? -15.461 -14.867 -10.062 1 97.44 290 SER A C 1
ATOM 2307 O O . SER A 1 290 ? -15.609 -14.227 -9.016 1 97.44 290 SER A O 1
ATOM 2309 N N . ASP A 1 291 ? -14.836 -14.359 -11.039 1 94.94 291 ASP A N 1
ATOM 2310 C CA . ASP A 1 291 ? -14.156 -13.07 -10.992 1 94.94 291 ASP A CA 1
ATOM 2311 C C . ASP A 1 291 ? -15.117 -11.945 -10.609 1 94.94 291 ASP A C 1
ATOM 2313 O O . ASP A 1 291 ? -14.727 -10.977 -9.961 1 94.94 291 ASP A O 1
ATOM 2317 N N . SER A 1 292 ? -16.375 -12.07 -10.977 1 94.31 292 SER A N 1
ATOM 2318 C CA . SER A 1 292 ? -17.344 -10.992 -10.758 1 94.31 292 SER A CA 1
ATOM 2319 C C . SER A 1 292 ? -18.312 -11.336 -9.648 1 94.31 292 SER A C 1
ATOM 2321 O O . SER A 1 292 ? -19.312 -10.641 -9.453 1 94.31 292 SER A O 1
ATOM 2323 N N . SER A 1 293 ? -18.062 -12.406 -8.977 1 95.81 293 SER A N 1
ATOM 2324 C CA . SER A 1 293 ? -18.984 -12.867 -7.945 1 95.81 293 SER A CA 1
ATOM 2325 C C . SER A 1 293 ? -18.969 -11.938 -6.734 1 95.81 293 SER A C 1
ATOM 2327 O O . SER A 1 293 ? -17.922 -11.43 -6.348 1 95.81 293 SER A O 1
ATOM 2329 N N . GLY A 1 294 ? -20.094 -11.719 -6.078 1 94.12 294 GLY A N 1
ATOM 2330 C CA . GLY A 1 294 ? -20.203 -10.914 -4.871 1 94.12 294 GLY A CA 1
ATOM 2331 C C . GLY A 1 294 ? -19.719 -11.633 -3.627 1 94.12 294 GLY A C 1
ATOM 2332 O O . GLY A 1 294 ? -19.531 -11.016 -2.578 1 94.12 294 GLY A O 1
ATOM 2333 N N . MET A 1 295 ? -19.484 -12.953 -3.803 1 94.19 295 MET A N 1
ATOM 2334 C CA . MET A 1 295 ? -19.047 -13.75 -2.656 1 94.19 295 MET A CA 1
ATOM 2335 C C . MET A 1 295 ? -17.719 -13.25 -2.111 1 94.19 295 MET A C 1
ATOM 2337 O O . MET A 1 295 ? -17.422 -13.43 -0.928 1 94.19 295 MET A O 1
ATOM 2341 N N . TRP A 1 296 ? -16.953 -12.586 -2.934 1 94.56 296 TRP A N 1
ATOM 2342 C CA . TRP A 1 296 ? -15.625 -12.125 -2.549 1 94.56 296 TRP A CA 1
ATOM 2343 C C . TRP A 1 296 ? -15.719 -11.039 -1.475 1 94.56 296 TRP A C 1
ATOM 2345 O O . TRP A 1 296 ? -14.789 -10.867 -0.683 1 94.56 296 TRP A O 1
ATOM 2355 N N . GLU A 1 297 ? -16.828 -10.297 -1.39 1 92 297 GLU A N 1
ATOM 2356 C CA . GLU A 1 297 ? -17.016 -9.211 -0.431 1 92 297 GLU A CA 1
ATOM 2357 C C . GLU A 1 297 ? -17.172 -9.75 0.989 1 92 297 GLU A C 1
ATOM 2359 O O . GLU A 1 297 ? -17.078 -8.992 1.958 1 92 297 GLU A O 1
ATOM 2364 N N . LEU A 1 298 ? -17.344 -11.031 1.072 1 92.25 298 LEU A N 1
ATOM 2365 C CA . LEU A 1 298 ? -17.516 -11.656 2.381 1 92.25 298 LEU A CA 1
ATOM 2366 C C . LEU A 1 298 ? -16.156 -11.906 3.039 1 92.25 298 LEU A C 1
ATOM 2368 O O . LEU A 1 298 ? -16.094 -12.227 4.227 1 92.25 298 LEU A O 1
ATOM 2372 N N . LEU A 1 299 ? -15.086 -11.773 2.291 1 92.56 299 LEU A N 1
ATOM 2373 C CA . LEU A 1 299 ? -13.75 -12.039 2.805 1 92.56 299 LEU A CA 1
ATOM 2374 C C . LEU A 1 299 ? -13.102 -10.758 3.322 1 92.56 299 LEU A C 1
ATOM 2376 O O . LEU A 1 299 ? -13.586 -9.656 3.051 1 92.56 299 LEU A O 1
ATOM 2380 N N . SER A 1 300 ? -12.039 -10.945 4.137 1 89.25 300 SER A N 1
ATOM 2381 C CA . SER A 1 300 ? -11.219 -9.797 4.512 1 89.25 300 SER A CA 1
ATOM 2382 C C . SER A 1 300 ? -10.594 -9.141 3.287 1 89.25 300 SER A C 1
ATOM 2384 O O . SER A 1 300 ? -10.367 -9.797 2.268 1 89.25 300 SER A O 1
ATOM 2386 N N . PRO A 1 301 ? -10.289 -7.855 3.361 1 89.31 301 PRO A N 1
ATOM 2387 C CA . PRO A 1 301 ? -9.703 -7.156 2.215 1 89.31 301 PRO A CA 1
ATOM 2388 C C . PRO A 1 301 ? -8.414 -7.801 1.726 1 89.31 301 PRO A C 1
ATOM 2390 O O . PRO A 1 301 ? -8.203 -7.934 0.517 1 89.31 301 PRO A O 1
ATOM 2393 N N . LYS A 1 302 ? -7.629 -8.195 2.562 1 91.19 302 LYS A N 1
ATOM 2394 C CA . LYS A 1 302 ? -6.352 -8.789 2.182 1 91.19 302 LYS A CA 1
ATOM 2395 C C . LYS A 1 302 ? -6.555 -10.117 1.46 1 91.19 302 LYS A C 1
ATOM 2397 O O . LYS A 1 302 ? -5.902 -10.391 0.451 1 91.19 302 LYS A O 1
ATOM 2402 N N . GLU A 1 303 ? -7.398 -10.945 2.027 1 92.62 303 GLU A N 1
ATOM 2403 C CA . GLU A 1 303 ? -7.691 -12.242 1.418 1 92.62 303 GLU A CA 1
ATOM 2404 C C . GLU A 1 303 ? -8.297 -12.078 0.028 1 92.62 303 GLU A C 1
ATOM 2406 O O . GLU A 1 303 ? -7.938 -12.797 -0.903 1 92.62 303 GLU A O 1
ATOM 2411 N N . LYS A 1 304 ? -9.188 -11.18 -0.071 1 94 304 LYS A N 1
ATOM 2412 C CA . LYS A 1 304 ? -9.805 -10.875 -1.358 1 94 304 LYS A CA 1
ATOM 2413 C C . LYS A 1 304 ? -8.758 -10.414 -2.373 1 94 304 LYS A C 1
ATOM 2415 O O . LYS A 1 304 ? -8.719 -10.922 -3.496 1 94 304 LYS A O 1
ATOM 2420 N N . ILE A 1 305 ? -7.895 -9.523 -1.956 1 94.25 305 ILE A N 1
ATOM 2421 C CA . ILE A 1 305 ? -6.918 -8.906 -2.848 1 94.25 305 ILE A CA 1
ATOM 2422 C C . ILE A 1 305 ? -5.93 -9.961 -3.34 1 94.25 305 ILE A C 1
ATOM 2424 O O . ILE A 1 305 ? -5.559 -9.977 -4.516 1 94.25 305 ILE A O 1
ATOM 2428 N N . LEU A 1 306 ? -5.551 -10.859 -2.508 1 93.94 306 LEU A N 1
ATOM 2429 C CA . LEU A 1 306 ? -4.477 -11.781 -2.854 1 93.94 306 LEU A CA 1
ATOM 2430 C C . LEU A 1 306 ? -5.02 -13.008 -3.58 1 93.94 306 LEU A C 1
ATOM 2432 O O . LEU A 1 306 ? -4.266 -13.742 -4.219 1 93.94 306 LEU A O 1
ATOM 2436 N N . LEU A 1 307 ? -6.32 -13.227 -3.514 1 94.06 307 LEU A N 1
ATOM 2437 C CA . LEU A 1 307 ? -6.883 -14.406 -4.156 1 94.06 307 LEU A CA 1
ATOM 2438 C C . LEU A 1 307 ? -7.59 -14.039 -5.457 1 94.06 307 LEU A C 1
ATOM 2440 O O . LEU A 1 307 ? -7.586 -14.812 -6.414 1 94.06 307 LEU A O 1
ATOM 2444 N N . LEU A 1 308 ? -8.195 -12.891 -5.523 1 94.44 308 LEU A N 1
ATOM 2445 C CA . LEU A 1 308 ? -9.07 -12.547 -6.641 1 94.44 308 LEU A CA 1
ATOM 2446 C C . LEU A 1 308 ? -8.297 -11.773 -7.711 1 94.44 308 LEU A C 1
ATOM 2448 O O . LEU A 1 308 ? -7.648 -10.766 -7.414 1 94.44 308 LEU A O 1
ATOM 2452 N N . ARG A 1 309 ? -8.297 -12.242 -8.82 1 91.31 309 ARG A N 1
ATOM 2453 C CA . ARG A 1 309 ? -7.828 -11.523 -10 1 91.31 309 ARG A CA 1
ATOM 2454 C C . ARG A 1 309 ? -8.953 -11.336 -11.008 1 91.31 309 ARG A C 1
ATOM 2456 O O . ARG A 1 309 ? -9.367 -12.297 -11.664 1 91.31 309 ARG A O 1
ATOM 2463 N N . LYS A 1 310 ? -9.367 -10.148 -11.156 1 90.94 310 LYS A N 1
ATOM 2464 C CA . LYS A 1 310 ? -10.438 -9.859 -12.109 1 90.94 310 LYS A CA 1
ATOM 2465 C C . LYS A 1 310 ? -9.883 -9.625 -13.508 1 90.94 310 LYS A C 1
ATOM 2467 O O . LYS A 1 310 ? -9.617 -8.492 -13.898 1 90.94 310 LYS A O 1
ATOM 2472 N N . SER A 1 311 ? -9.742 -10.625 -14.25 1 88.88 311 SER A N 1
ATOM 2473 C CA . SER A 1 311 ? -9.219 -10.602 -15.609 1 88.88 311 SER A CA 1
ATOM 2474 C C . SER A 1 311 ? -9.695 -11.812 -16.406 1 88.88 311 SER A C 1
ATOM 2476 O O . SER A 1 311 ? -9.859 -12.898 -15.852 1 88.88 311 SER A O 1
ATOM 2478 N N . ASN A 1 312 ? -9.953 -11.594 -17.641 1 89.12 312 ASN A N 1
ATOM 2479 C CA . ASN A 1 312 ? -10.336 -12.711 -18.5 1 89.12 312 ASN A CA 1
ATOM 2480 C C . ASN A 1 312 ? -9.109 -13.445 -19.031 1 89.12 312 ASN A C 1
ATOM 2482 O O . ASN A 1 312 ? -8.867 -13.461 -20.234 1 89.12 312 ASN A O 1
ATOM 2486 N N . ASP A 1 313 ? -8.445 -14.125 -18.219 1 88.31 313 ASP A N 1
ATOM 2487 C CA . ASP A 1 313 ? -7.215 -14.82 -18.562 1 88.31 313 ASP A CA 1
ATOM 2488 C C . ASP A 1 313 ? -7.406 -16.328 -18.531 1 88.31 313 ASP A C 1
ATOM 2490 O O . ASP A 1 313 ? -6.438 -17.094 -18.594 1 88.31 313 ASP A O 1
ATOM 2494 N N . GLY A 1 314 ? -8.602 -16.781 -18.328 1 91.69 314 GLY A N 1
ATOM 2495 C CA . GLY A 1 314 ? -8.906 -18.203 -18.328 1 91.69 314 GLY A CA 1
ATOM 2496 C C . GLY A 1 314 ? -8.789 -18.828 -16.953 1 91.69 314 GLY A C 1
ATOM 2497 O O . GLY A 1 314 ? -9.148 -19.984 -16.766 1 91.69 314 GLY A O 1
ATOM 2498 N N . GLU A 1 315 ? -8.312 -18.062 -16 1 93.56 315 GLU A N 1
ATOM 2499 C CA . GLU A 1 315 ? -8.18 -18.594 -14.641 1 93.56 315 GLU A CA 1
ATOM 2500 C C . GLU A 1 315 ? -9.32 -18.109 -13.75 1 93.56 315 GLU A C 1
ATOM 2502 O O . GLU A 1 315 ? -9.742 -16.953 -13.828 1 93.56 315 GLU A O 1
ATOM 2507 N N . PHE A 1 316 ? -9.898 -19.016 -12.961 1 96.56 316 PHE A N 1
ATOM 2508 C CA . PHE A 1 316 ? -11.023 -18.641 -12.102 1 96.56 316 PHE A CA 1
ATOM 2509 C C . PHE A 1 316 ? -11.102 -19.562 -10.891 1 96.56 316 PHE A C 1
ATOM 2511 O O . PHE A 1 316 ? -10.516 -20.641 -10.883 1 96.56 316 PHE A O 1
ATOM 2518 N N . TRP A 1 317 ? -11.75 -19.078 -9.914 1 97.62 317 TRP A N 1
ATOM 2519 C CA . TRP A 1 317 ? -12.062 -19.875 -8.719 1 97.62 317 TRP A CA 1
ATOM 2520 C C . TRP A 1 317 ? -13.484 -20.406 -8.781 1 97.62 317 TRP A C 1
ATOM 2522 O O . TRP A 1 317 ? -14.359 -19.797 -9.406 1 97.62 317 TRP A O 1
ATOM 2532 N N . MET A 1 318 ? -13.773 -21.5 -8.242 1 97.94 318 MET A N 1
ATOM 2533 C CA . MET A 1 318 ? -15.102 -22.062 -8.016 1 97.94 318 MET A CA 1
ATOM 2534 C C . MET A 1 318 ? -15.125 -22.922 -6.754 1 97.94 318 MET A C 1
ATOM 2536 O O . MET A 1 318 ? -14.07 -23.25 -6.207 1 97.94 318 MET A O 1
ATOM 2540 N N . THR A 1 319 ? -16.297 -23.25 -6.258 1 97.06 319 THR A N 1
ATOM 2541 C CA . THR A 1 319 ? -16.391 -24.094 -5.066 1 97.06 319 THR A CA 1
ATOM 2542 C C . THR A 1 319 ? -16.094 -25.547 -5.41 1 97.06 319 THR A C 1
ATOM 2544 O O . THR A 1 319 ? -16.328 -25.984 -6.539 1 97.06 319 THR A O 1
ATOM 2547 N N . LEU A 1 320 ? -15.57 -26.266 -4.426 1 97.06 320 LEU A N 1
ATOM 2548 C CA . LEU A 1 320 ? -15.383 -27.703 -4.59 1 97.06 320 LEU A CA 1
ATOM 2549 C C . LEU A 1 320 ? -16.703 -28.375 -4.957 1 97.06 320 LEU A C 1
ATOM 2551 O O . LEU A 1 320 ? -16.719 -29.344 -5.738 1 97.06 320 LEU A O 1
ATOM 2555 N N . LYS A 1 321 ? -17.781 -27.891 -4.375 1 95.31 321 LYS A N 1
ATOM 2556 C CA . LYS A 1 321 ? -19.109 -28.422 -4.684 1 95.31 321 LYS A CA 1
ATOM 2557 C C . LYS A 1 321 ? -19.438 -28.25 -6.16 1 95.31 321 LYS A C 1
ATOM 2559 O O . LYS A 1 321 ? -19.906 -29.188 -6.816 1 95.31 321 LYS A O 1
ATOM 2564 N N . ASP A 1 322 ? -19.234 -27.062 -6.656 1 97 322 ASP A N 1
ATOM 2565 C CA . ASP A 1 322 ? -19.469 -26.812 -8.07 1 97 322 ASP A CA 1
ATOM 2566 C C . ASP A 1 322 ? -18.547 -27.641 -8.945 1 97 322 ASP A C 1
ATOM 2568 O O . ASP A 1 322 ? -18.938 -28.109 -10.016 1 97 322 ASP A O 1
ATOM 2572 N N . PHE A 1 323 ? -17.359 -27.766 -8.523 1 97.5 323 PHE A N 1
ATOM 2573 C CA . PHE A 1 323 ? -16.391 -28.594 -9.242 1 97.5 323 PHE A CA 1
ATOM 2574 C C . PHE A 1 323 ? -16.891 -30.016 -9.383 1 97.5 323 PHE A C 1
ATOM 2576 O O . PHE A 1 323 ? -16.859 -30.594 -10.477 1 97.5 323 PHE A O 1
ATOM 2583 N N . LYS A 1 324 ? -17.344 -30.609 -8.336 1 96.25 324 LYS A N 1
ATOM 2584 C CA . LYS A 1 324 ? -17.844 -31.984 -8.344 1 96.25 324 LYS A CA 1
ATOM 2585 C C . LYS A 1 324 ? -19.047 -32.125 -9.289 1 96.25 324 LYS A C 1
ATOM 2587 O O . LYS A 1 324 ? -19.234 -33.188 -9.906 1 96.25 324 LYS A O 1
ATOM 2592 N N . THR A 1 325 ? -19.734 -31.094 -9.414 1 95.19 325 THR A N 1
ATOM 2593 C CA . THR A 1 325 ? -20.953 -31.125 -10.211 1 95.19 325 THR A CA 1
ATOM 2594 C C . THR A 1 325 ? -20.641 -31 -11.695 1 95.19 325 THR A C 1
ATOM 2596 O O . THR A 1 325 ? -21.266 -31.672 -12.523 1 95.19 325 THR A O 1
ATOM 2599 N N . HIS A 1 326 ? -19.656 -30.203 -12.062 1 95.88 326 HIS A N 1
ATOM 2600 C CA . HIS A 1 326 ? -19.516 -29.812 -13.453 1 95.88 326 HIS A CA 1
ATOM 2601 C C . HIS A 1 326 ? -18.344 -30.516 -14.117 1 95.88 326 HIS A C 1
ATOM 2603 O O . HIS A 1 326 ? -18.219 -30.516 -15.344 1 95.88 326 HIS A O 1
ATOM 2609 N N . PHE A 1 327 ? -17.516 -31.109 -13.383 1 96.81 327 PHE A N 1
ATOM 2610 C CA . PHE A 1 327 ? -16.359 -31.812 -13.953 1 96.81 327 PHE A CA 1
ATOM 2611 C C . PHE A 1 327 ? -16.531 -33.312 -13.812 1 96.81 327 PHE A C 1
ATOM 2613 O O . PHE A 1 327 ? -17.031 -33.781 -12.789 1 96.81 327 PHE A O 1
ATOM 2620 N N . MET A 1 328 ? -16.062 -34.031 -14.797 1 94.44 328 MET A N 1
ATOM 2621 C CA . MET A 1 328 ? -16.312 -35.469 -14.852 1 94.44 328 MET A CA 1
ATOM 2622 C C . MET A 1 328 ? -15.07 -36.25 -14.461 1 94.44 328 MET A C 1
ATOM 2624 O O . MET A 1 328 ? -15.172 -37.375 -13.945 1 94.44 328 MET A O 1
ATOM 2628 N N . LEU A 1 329 ? -13.898 -35.75 -14.758 1 93.88 329 LEU A N 1
ATOM 2629 C CA . LEU A 1 329 ? -12.664 -36.469 -14.492 1 93.88 329 LEU A CA 1
ATOM 2630 C C . LEU A 1 329 ? -11.625 -35.562 -13.836 1 93.88 329 LEU A C 1
ATOM 2632 O O . LEU A 1 329 ? -11.484 -34.406 -14.227 1 93.88 329 LEU A O 1
ATOM 2636 N N . LEU A 1 330 ? -10.992 -36.062 -12.836 1 95.25 330 LEU A N 1
ATOM 2637 C CA . LEU A 1 330 ? -9.82 -35.469 -12.188 1 95.25 330 LEU A CA 1
ATOM 2638 C C . LEU A 1 330 ? -8.617 -36.406 -12.312 1 95.25 330 LEU A C 1
ATOM 2640 O O . LEU A 1 330 ? -8.695 -37.562 -11.945 1 95.25 330 LEU A O 1
ATOM 2644 N N . VAL A 1 331 ? -7.609 -35.875 -12.914 1 93.81 331 VAL A N 1
ATOM 2645 C CA . VAL A 1 331 ? -6.414 -36.688 -13.141 1 93.81 331 VAL A CA 1
ATOM 2646 C C . VAL A 1 331 ? -5.25 -36.125 -12.328 1 93.81 331 VAL A C 1
ATOM 2648 O O . VAL A 1 331 ? -4.906 -34.969 -12.453 1 93.81 331 VAL A O 1
ATOM 2651 N N . ILE A 1 332 ? -4.664 -36.938 -11.508 1 91 332 ILE A N 1
ATOM 2652 C CA . ILE A 1 332 ? -3.496 -36.562 -10.711 1 91 332 ILE A CA 1
ATOM 2653 C C . ILE A 1 332 ? -2.295 -37.406 -11.148 1 91 332 ILE A C 1
ATOM 2655 O O . ILE A 1 332 ? -2.346 -38.625 -11.117 1 91 332 ILE A O 1
ATOM 2659 N N . CYS A 1 333 ? -1.307 -36.719 -11.672 1 90.25 333 CYS A N 1
ATOM 2660 C CA . CYS A 1 333 ? -0.09 -37.406 -12.102 1 90.25 333 CYS A CA 1
ATOM 2661 C C . CYS A 1 333 ? 1.011 -37.25 -11.055 1 90.25 333 CYS A C 1
ATOM 2663 O O . CYS A 1 333 ? 1.451 -36.156 -10.75 1 90.25 333 CYS A O 1
ATOM 2665 N N . LYS A 1 334 ? 1.404 -38.312 -10.562 1 80.88 334 LYS A N 1
ATOM 2666 C CA . LYS A 1 334 ? 2.43 -38.344 -9.523 1 80.88 334 LYS A CA 1
ATOM 2667 C C . LYS A 1 334 ? 3.783 -38.75 -10.094 1 80.88 334 LYS A C 1
ATOM 2669 O O . LYS A 1 334 ? 3.855 -39.625 -10.977 1 80.88 334 LYS A O 1
ATOM 2674 N N . LEU A 1 335 ? 4.797 -38.094 -9.734 1 68.06 335 LEU A N 1
ATOM 2675 C CA . LEU A 1 335 ? 6.129 -38.406 -10.242 1 68.06 335 LEU A CA 1
ATOM 2676 C C . LEU A 1 335 ? 6.758 -39.531 -9.461 1 68.06 335 LEU A C 1
ATOM 2678 O O . LEU A 1 335 ? 7.594 -40.281 -9.992 1 68.06 335 LEU A O 1
ATOM 2682 N N . THR A 1 336 ? 6.516 -39.5 -8.055 1 56.59 336 THR A N 1
ATOM 2683 C CA . THR A 1 336 ? 6.945 -40.594 -7.23 1 56.59 336 THR A CA 1
ATOM 2684 C C . THR A 1 336 ? 5.742 -41.312 -6.621 1 56.59 336 THR A C 1
ATOM 2686 O O . THR A 1 336 ? 4.82 -40.688 -6.113 1 56.59 336 THR A O 1
ATOM 2689 N N . PRO A 1 337 ? 5.348 -42.562 -7.059 1 46.72 337 PRO A N 1
ATOM 2690 C CA . PRO A 1 337 ? 4.137 -43.25 -6.637 1 46.72 337 PRO A CA 1
ATOM 2691 C C . PRO A 1 337 ? 3.814 -43.031 -5.16 1 46.72 337 PRO A C 1
ATOM 2693 O O . PRO A 1 337 ? 2.746 -43.438 -4.691 1 46.72 337 PRO A O 1
ATOM 2696 N N . GLY A 1 338 ? 4.527 -42.906 -4.27 1 44.19 338 GLY A N 1
ATOM 2697 C CA . GLY A 1 338 ? 4.184 -42.969 -2.857 1 44.19 338 GLY A CA 1
ATOM 2698 C C . GLY A 1 338 ? 3.049 -42.031 -2.473 1 44.19 338 GLY A C 1
ATOM 2699 O O . GLY A 1 338 ? 2.781 -41.844 -1.286 1 44.19 338 GLY A O 1
ATOM 2700 N N . LEU A 1 339 ? 2.553 -41.375 -3.301 1 42.69 339 LEU A N 1
ATOM 2701 C CA . LEU A 1 339 ? 1.91 -40.125 -2.875 1 42.69 339 LEU A CA 1
ATOM 2702 C C . LEU A 1 339 ? 0.58 -40.406 -2.188 1 42.69 339 LEU A C 1
ATOM 2704 O O . LEU A 1 339 ? 0.002 -39.531 -1.553 1 42.69 339 LEU A O 1
ATOM 2708 N N . LEU A 1 340 ? -0.245 -41.375 -2.789 1 39.72 340 LEU A N 1
ATOM 2709 C CA . LEU A 1 340 ? -1.546 -41.25 -2.143 1 39.72 340 LEU A CA 1
ATOM 2710 C C . LEU A 1 340 ? -1.484 -41.719 -0.698 1 39.72 340 LEU A C 1
ATOM 2712 O O . LEU A 1 340 ? -2.465 -41.625 0.041 1 39.72 340 LEU A O 1
ATOM 2716 N N . SER A 1 341 ? -0.626 -42.656 -0.554 1 40.56 341 SER A N 1
ATOM 2717 C CA . SER A 1 341 ? -0.622 -43.125 0.832 1 40.56 341 SER A CA 1
ATOM 2718 C C . SER A 1 341 ? 0.099 -42.125 1.738 1 40.56 341 SER A C 1
ATOM 2720 O O . SER A 1 341 ? 1.008 -41.406 1.296 1 40.56 341 SER A O 1
ATOM 2722 N N . GLN A 1 342 ? -0.558 -41.844 2.717 1 42.91 342 GLN A N 1
ATOM 2723 C CA . GLN A 1 342 ? -0.162 -41 3.828 1 42.91 342 GLN A CA 1
ATOM 2724 C C . GLN A 1 342 ? 1.217 -41.375 4.355 1 42.91 342 GLN A C 1
ATOM 2726 O O . GLN A 1 342 ? 1.733 -40.75 5.277 1 42.91 342 GLN A O 1
ATOM 2731 N N . ASP A 1 343 ? 1.751 -42.562 3.902 1 41.44 343 ASP A N 1
ATOM 2732 C CA . ASP A 1 343 ? 2.953 -43 4.602 1 41.44 343 ASP A CA 1
ATOM 2733 C C . ASP A 1 343 ? 4.188 -42.25 4.102 1 41.44 343 ASP A C 1
ATOM 2735 O O . ASP A 1 343 ? 4.551 -42.344 2.928 1 41.44 343 ASP A O 1
ATOM 2739 N N . VAL A 1 344 ? 4.684 -41.25 4.68 1 45.09 344 VAL A N 1
ATOM 2740 C CA . VAL A 1 344 ? 5.727 -40.25 4.637 1 45.09 344 VAL A CA 1
ATOM 2741 C C . VAL A 1 344 ? 7.102 -40.906 4.621 1 45.09 344 VAL A C 1
ATOM 2743 O O . VAL A 1 344 ? 7.328 -41.875 5.332 1 45.09 344 VAL A O 1
ATOM 2746 N N . GLY A 1 345 ? 8.141 -40.594 3.758 1 47.22 345 GLY A N 1
ATOM 2747 C CA . GLY A 1 345 ? 9.57 -40.875 3.791 1 47.22 345 GLY A CA 1
ATOM 2748 C C . GLY A 1 345 ? 9.945 -42.188 3.145 1 47.22 345 GLY A C 1
ATOM 2749 O O . GLY A 1 345 ? 11.031 -42.719 3.4 1 47.22 345 GLY A O 1
ATOM 2750 N N . GLN A 1 346 ? 9.047 -42.781 2.408 1 54.81 346 GLN A N 1
ATOM 2751 C CA . GLN A 1 346 ? 9.367 -44.156 2.006 1 54.81 346 GLN A CA 1
ATOM 2752 C C . GLN A 1 346 ? 9.977 -44.188 0.608 1 54.81 346 GLN A C 1
ATOM 2754 O O . GLN A 1 346 ? 9.602 -43.375 -0.257 1 54.81 346 GLN A O 1
ATOM 2759 N N . LYS A 1 347 ? 11.094 -44.656 0.485 1 64.19 347 LYS A N 1
ATOM 2760 C CA . LYS A 1 347 ? 11.781 -44.938 -0.77 1 64.19 347 LYS A CA 1
ATOM 2761 C C . LYS A 1 347 ? 10.984 -45.969 -1.597 1 64.19 347 LYS A C 1
ATOM 2763 O O . LYS A 1 347 ? 10.438 -46.906 -1.054 1 64.19 347 LYS A O 1
ATOM 2768 N N . TRP A 1 348 ? 10.641 -45.562 -2.871 1 72.5 348 TRP A N 1
ATOM 2769 C CA . TRP A 1 348 ? 9.938 -46.469 -3.768 1 72.5 348 TRP A CA 1
ATOM 2770 C C . TRP A 1 348 ? 10.891 -47.062 -4.805 1 72.5 348 TRP A C 1
ATOM 2772 O O . TRP A 1 348 ? 11.852 -46.406 -5.223 1 72.5 348 TRP A O 1
ATOM 2782 N N . THR A 1 349 ? 10.641 -48.281 -5.004 1 78.19 349 THR A N 1
ATOM 2783 C CA . THR A 1 349 ? 11.352 -48.969 -6.078 1 78.19 349 THR A CA 1
ATOM 2784 C C . THR A 1 349 ? 10.5 -49.031 -7.348 1 78.19 349 THR A C 1
ATOM 2786 O O . THR A 1 349 ? 9.289 -49.219 -7.281 1 78.19 349 THR A O 1
ATOM 2789 N N . TYR A 1 350 ? 11.109 -48.75 -8.453 1 81.44 350 TYR A N 1
ATOM 2790 C CA . TYR A 1 350 ? 10.469 -48.719 -9.766 1 81.44 350 TYR A CA 1
ATOM 2791 C C . TYR A 1 350 ? 11.148 -49.688 -10.734 1 81.44 350 TYR A C 1
ATOM 2793 O O . TYR A 1 350 ? 12.375 -49.688 -10.844 1 81.44 350 TYR A O 1
ATOM 2801 N N . THR A 1 351 ? 10.352 -50.625 -11.32 1 85.81 351 THR A N 1
ATOM 2802 C CA . THR A 1 351 ? 10.852 -51.5 -12.352 1 85.81 351 THR A CA 1
ATOM 2803 C C . THR A 1 351 ? 9.961 -51.469 -13.586 1 85.81 351 THR A C 1
ATOM 2805 O O . THR A 1 351 ? 8.734 -51.406 -13.477 1 85.81 351 THR A O 1
ATOM 2808 N N . MET A 1 352 ? 10.602 -51.469 -14.703 1 89.31 352 MET A N 1
ATOM 2809 C CA . MET A 1 352 ? 9.859 -51.438 -15.969 1 89.31 352 MET A CA 1
ATOM 2810 C C . MET A 1 352 ? 10.305 -52.594 -16.891 1 89.31 352 MET A C 1
ATOM 2812 O O . MET A 1 352 ? 11.492 -52.875 -16.969 1 89.31 352 MET A O 1
ATOM 2816 N N . ARG A 1 353 ? 9.359 -53.188 -17.562 1 90.5 353 ARG A N 1
ATOM 2817 C CA . ARG A 1 353 ? 9.633 -54.25 -18.547 1 90.5 353 ARG A CA 1
ATOM 2818 C C . ARG A 1 353 ? 8.844 -54 -19.828 1 90.5 353 ARG A C 1
ATOM 2820 O O . ARG A 1 353 ? 7.688 -53.562 -19.781 1 90.5 353 ARG A O 1
ATOM 2827 N N . GLU A 1 354 ? 9.492 -54.312 -20.906 1 91.44 354 GLU A N 1
ATOM 2828 C CA . GLU A 1 354 ? 8.828 -54.188 -22.188 1 91.44 354 GLU A CA 1
ATOM 2829 C C . GLU A 1 354 ? 8.367 -55.562 -22.703 1 91.44 354 GLU A C 1
ATOM 2831 O O . GLU A 1 354 ? 8.977 -56.594 -22.391 1 91.44 354 GLU A O 1
ATOM 2836 N N . GLY A 1 355 ? 7.219 -55.531 -23.344 1 91.69 355 GLY A N 1
ATOM 2837 C CA . GLY A 1 355 ? 6.684 -56.75 -23.938 1 91.69 355 GLY A CA 1
ATOM 2838 C C . GLY A 1 355 ? 5.945 -56.5 -25.25 1 91.69 355 GLY A C 1
ATOM 2839 O O . GLY A 1 355 ? 5.84 -55.344 -25.688 1 91.69 355 GLY A O 1
ATOM 2840 N N . ARG A 1 356 ? 5.586 -57.656 -25.844 1 93.88 356 ARG A N 1
ATOM 2841 C CA . ARG A 1 356 ? 4.895 -57.562 -27.125 1 93.88 356 ARG A CA 1
ATOM 2842 C C . ARG A 1 356 ? 3.811 -58.625 -27.25 1 93.88 356 ARG A C 1
ATOM 2844 O O . ARG A 1 356 ? 3.984 -59.75 -26.781 1 93.88 356 ARG A O 1
ATOM 2851 N N . TRP A 1 357 ? 2.697 -58.219 -27.828 1 95 357 TRP A N 1
ATOM 2852 C CA . TRP A 1 357 ? 1.65 -59.156 -28.234 1 95 357 TRP A CA 1
ATOM 2853 C C . TRP A 1 357 ? 1.766 -59.469 -29.719 1 95 357 TRP A C 1
ATOM 2855 O O . TRP A 1 357 ? 1.605 -58.562 -30.562 1 95 357 TRP A O 1
ATOM 2865 N N . GLU A 1 358 ? 2.059 -60.656 -30.016 1 94.25 358 GLU A N 1
ATOM 2866 C CA . GLU A 1 358 ? 2.195 -61.125 -31.391 1 94.25 358 GLU A CA 1
ATOM 2867 C C . GLU A 1 358 ? 1.158 -62.219 -31.719 1 94.25 358 GLU A C 1
ATOM 2869 O O . GLU A 1 358 ? 0.987 -63.156 -30.953 1 94.25 358 GLU A O 1
ATOM 2874 N N . LYS A 1 359 ? 0.636 -62 -32.812 1 92.56 359 LYS A N 1
ATOM 2875 C CA . LYS A 1 359 ? -0.41 -62.906 -33.219 1 92.56 359 LYS A CA 1
ATOM 2876 C C . LYS A 1 359 ? 0.112 -64.375 -33.25 1 92.56 359 LYS A C 1
ATOM 2878 O O . LYS A 1 359 ? 1.148 -64.625 -33.875 1 92.56 359 LYS A O 1
ATOM 2883 N N . GLY A 1 360 ? -0.548 -65.25 -32.625 1 88.56 360 GLY A N 1
ATOM 2884 C CA . GLY A 1 360 ? -0.242 -66.625 -32.625 1 88.56 360 GLY A CA 1
ATOM 2885 C C . GLY A 1 360 ? 0.839 -67.062 -31.656 1 88.56 360 GLY A C 1
ATOM 2886 O O . GLY A 1 360 ? 1.072 -68.25 -31.422 1 88.56 360 GLY A O 1
ATOM 2887 N N . ILE A 1 361 ? 1.469 -66.062 -31.094 1 91.38 361 ILE A N 1
ATOM 2888 C CA . ILE A 1 361 ? 2.604 -66.375 -30.219 1 91.38 361 ILE A CA 1
ATOM 2889 C C . ILE A 1 361 ? 2.318 -65.875 -28.812 1 91.38 361 ILE A C 1
ATOM 2891 O O . ILE A 1 361 ? 2.18 -66.688 -27.875 1 91.38 361 ILE A O 1
ATOM 2895 N N . THR A 1 362 ? 2.08 -64.562 -28.672 1 92.56 362 THR A N 1
ATOM 2896 C CA . THR A 1 362 ? 1.957 -64 -27.328 1 92.56 362 THR A CA 1
ATOM 2897 C C . THR A 1 362 ? 0.658 -63.219 -27.172 1 92.56 362 THR A C 1
ATOM 2899 O O . THR A 1 362 ? 0.444 -62.562 -26.156 1 92.56 362 THR A O 1
ATOM 2902 N N . ALA A 1 363 ? -0.169 -63.188 -28.172 1 94.5 363 ALA A N 1
ATOM 2903 C CA . ALA A 1 363 ? -1.453 -62.5 -28.109 1 94.5 363 ALA A CA 1
ATOM 2904 C C . ALA A 1 363 ? -2.582 -63.469 -27.75 1 94.5 363 ALA A C 1
ATOM 2906 O O . ALA A 1 363 ? -3.49 -63.688 -28.562 1 94.5 363 ALA A O 1
ATOM 2907 N N . GLY A 1 364 ? -2.566 -63.875 -26.547 1 92.5 364 GLY A N 1
ATOM 2908 C CA . GLY A 1 364 ? -3.479 -64.938 -26.125 1 92.5 364 GLY A CA 1
ATOM 2909 C C . GLY A 1 364 ? -4.867 -64.438 -25.797 1 92.5 364 GLY A C 1
ATOM 2910 O O . GLY A 1 364 ? -5.832 -65.188 -25.781 1 92.5 364 GLY A O 1
ATOM 2911 N N . GLY A 1 365 ? -5 -63.156 -25.484 1 92.5 365 GLY A N 1
ATOM 2912 C CA . GLY A 1 365 ? -6.316 -62.625 -25.188 1 92.5 365 GLY A CA 1
ATOM 2913 C C . GLY A 1 365 ? -6.754 -62.844 -23.766 1 92.5 365 GLY A C 1
ATOM 2914 O O . GLY A 1 365 ? -5.949 -63.25 -22.906 1 92.5 365 GLY A O 1
ATOM 2915 N N . PRO A 1 366 ? -8.039 -62.594 -23.5 1 92.94 366 PRO A N 1
ATOM 2916 C CA . PRO A 1 366 ? -8.539 -62.688 -22.141 1 92.94 366 PRO A CA 1
ATOM 2917 C C . PRO A 1 366 ? -8.852 -64.125 -21.719 1 92.94 366 PRO A C 1
ATOM 2919 O O . PRO A 1 366 ? -8.883 -65.062 -22.578 1 92.94 366 PRO A O 1
ATOM 2922 N N . MET A 1 367 ? -9.031 -64.188 -20.375 1 88.81 367 MET A N 1
ATOM 2923 C CA . MET A 1 367 ? -9.352 -65.5 -19.828 1 88.81 367 MET A CA 1
ATOM 2924 C C . MET A 1 367 ? -10.828 -65.812 -20.016 1 88.81 367 MET A C 1
ATOM 2926 O O . MET A 1 367 ? -11.695 -65.125 -19.453 1 88.81 367 MET A O 1
ATOM 2930 N N . LYS A 1 368 ? -11.289 -66.688 -20.969 1 79.12 368 LYS A N 1
ATOM 2931 C CA . LYS A 1 368 ? -12.688 -67 -21.219 1 79.12 368 LYS A CA 1
ATOM 2932 C C . LYS A 1 368 ? -12.969 -68.438 -20.938 1 79.12 368 LYS A C 1
ATOM 2934 O O . LYS A 1 368 ? -13.953 -68.812 -20.266 1 79.12 368 LYS A O 1
ATOM 2939 N N . SER A 1 369 ? -12.414 -69.375 -21.734 1 72.62 369 SER A N 1
ATOM 2940 C CA . SER A 1 369 ? -12.703 -70.812 -21.641 1 72.62 369 SER A CA 1
ATOM 2941 C C . SER A 1 369 ? -11.422 -71.625 -21.5 1 72.62 369 SER A C 1
ATOM 2943 O O . SER A 1 369 ? -10.328 -71.125 -21.766 1 72.62 369 SER A O 1
ATOM 2945 N N . PRO A 1 370 ? -11.602 -72.812 -20.797 1 62.66 370 PRO A N 1
ATOM 2946 C CA . PRO A 1 370 ? -10.422 -73.688 -20.609 1 62.66 370 PRO A CA 1
ATOM 2947 C C . PRO A 1 370 ? -9.633 -73.875 -21.906 1 62.66 370 PRO A C 1
ATOM 2949 O O . PRO A 1 370 ? -8.445 -74.25 -21.859 1 62.66 370 PRO A O 1
ATOM 2952 N N . ARG A 1 371 ? -10.266 -73.812 -23.094 1 68.56 371 ARG A N 1
ATOM 2953 C CA . ARG A 1 371 ? -9.57 -74.062 -24.344 1 68.56 371 ARG A CA 1
ATOM 2954 C C . ARG A 1 371 ? -9.039 -72.75 -24.922 1 68.56 371 ARG A C 1
ATOM 2956 O O . ARG A 1 371 ? -8.617 -72.688 -26.078 1 68.56 371 ARG A O 1
ATOM 2963 N N . ASP A 1 372 ? -8.898 -71.75 -24 1 80.38 372 ASP A N 1
ATOM 2964 C CA . ASP A 1 372 ? -8.523 -70.438 -24.547 1 80.38 372 ASP A CA 1
ATOM 2965 C C . ASP A 1 372 ? -7.008 -70.25 -24.641 1 80.38 372 ASP A C 1
ATOM 2967 O O . ASP A 1 372 ? -6.27 -71.188 -24.188 1 80.38 372 ASP A O 1
ATOM 2971 N N . THR A 1 373 ? -6.504 -69.312 -25.391 1 89.88 373 THR A N 1
ATOM 2972 C CA . THR A 1 373 ? -5.09 -69.062 -25.641 1 89.88 373 THR A CA 1
ATOM 2973 C C . THR A 1 373 ? -4.527 -68.062 -24.625 1 89.88 373 THR A C 1
ATOM 2975 O O . THR A 1 373 ? -3.527 -67.438 -24.891 1 89.88 373 THR A O 1
ATOM 2978 N N . PHE A 1 374 ? -5.188 -68 -23.422 1 93.62 374 PHE A N 1
ATOM 2979 C CA . PHE A 1 374 ? -4.801 -67.062 -22.406 1 93.62 374 PHE A CA 1
ATOM 2980 C C . PHE A 1 374 ? -3.373 -67.312 -21.938 1 93.62 374 PHE A C 1
ATOM 2982 O O . PHE A 1 374 ? -2.625 -66.375 -21.672 1 93.62 374 PHE A O 1
ATOM 2989 N N . TRP A 1 375 ? -2.99 -68.5 -21.828 1 91.44 375 TRP A N 1
ATOM 2990 C CA . TRP A 1 375 ? -1.698 -68.875 -21.266 1 91.44 375 TRP A CA 1
ATOM 2991 C C . TRP A 1 375 ? -0.558 -68.438 -22.172 1 91.44 375 TRP A C 1
ATOM 2993 O O . TRP A 1 375 ? 0.605 -68.438 -21.766 1 91.44 375 TRP A O 1
ATOM 3003 N N . LYS A 1 376 ? -0.895 -68.062 -23.453 1 92.06 376 LYS A N 1
ATOM 3004 C CA . LYS A 1 376 ? 0.131 -67.625 -24.406 1 92.06 376 LYS A CA 1
ATOM 3005 C C . LYS A 1 376 ? 0.557 -66.188 -24.156 1 92.06 376 LYS A C 1
ATOM 3007 O O . LYS A 1 376 ? 1.585 -65.75 -24.672 1 92.06 376 LYS A O 1
ATOM 3012 N N . ASN A 1 377 ? -0.255 -65.5 -23.422 1 94.25 377 ASN A N 1
ATOM 3013 C CA . ASN A 1 377 ? 0.106 -64.125 -23.141 1 94.25 377 ASN A CA 1
ATOM 3014 C C . ASN A 1 377 ? 1.424 -64.062 -22.375 1 94.25 377 ASN A C 1
ATOM 3016 O O . ASN A 1 377 ? 1.809 -65 -21.672 1 94.25 377 ASN A O 1
ATOM 3020 N N . PRO A 1 378 ? 2.133 -62.875 -22.469 1 93.81 378 PRO A N 1
ATOM 3021 C CA . PRO A 1 378 ? 3.346 -62.688 -21.656 1 93.81 378 PRO A CA 1
ATOM 3022 C C . PRO A 1 378 ? 3.072 -62.781 -20.156 1 93.81 378 PRO A C 1
ATOM 3024 O O . PRO A 1 378 ? 2.039 -62.281 -19.688 1 93.81 378 PRO A O 1
ATOM 3027 N N . GLN A 1 379 ? 3.979 -63.438 -19.422 1 94.38 379 GLN A N 1
ATOM 3028 C CA . GLN A 1 379 ? 3.816 -63.656 -17.984 1 94.38 379 GLN A CA 1
ATOM 3029 C C . GLN A 1 379 ? 4.973 -63.062 -17.203 1 94.38 379 GLN A C 1
ATOM 3031 O O . GLN A 1 379 ? 6.141 -63.344 -17.469 1 94.38 379 GLN A O 1
ATOM 3036 N N . PHE A 1 380 ? 4.621 -62.281 -16.25 1 93.81 380 PHE A N 1
ATOM 3037 C CA . PHE A 1 380 ? 5.633 -61.594 -15.453 1 93.81 380 PHE A CA 1
ATOM 3038 C C . PHE A 1 380 ? 5.508 -62 -13.984 1 93.81 380 PHE A C 1
ATOM 3040 O O . PHE A 1 380 ? 4.406 -61.969 -13.43 1 93.81 380 PHE A O 1
ATOM 3047 N N . LEU A 1 381 ? 6.684 -62.312 -13.375 1 91.75 381 LEU A N 1
ATOM 3048 C CA . LEU A 1 381 ? 6.715 -62.656 -11.969 1 91.75 381 LEU A CA 1
ATOM 3049 C C . LEU A 1 381 ? 7.02 -61.469 -11.094 1 91.75 381 LEU A C 1
ATOM 3051 O O . LEU A 1 381 ? 7.977 -60.719 -11.359 1 91.75 381 LEU A O 1
ATOM 3055 N N . LEU A 1 382 ? 6.172 -61.219 -10.133 1 92 382 LEU A N 1
ATOM 3056 C CA . LEU A 1 382 ? 6.316 -60.125 -9.188 1 92 382 LEU A CA 1
ATOM 3057 C C . LEU A 1 382 ? 6.414 -60.656 -7.758 1 92 382 LEU A C 1
ATOM 3059 O O . LEU A 1 382 ? 5.484 -61.281 -7.258 1 92 382 LEU A O 1
ATOM 3063 N N . SER A 1 383 ? 7.547 -60.438 -7.164 1 90.38 383 SER A N 1
ATOM 3064 C CA . SER A 1 383 ? 7.727 -60.781 -5.758 1 90.38 383 SER A CA 1
ATOM 3065 C C . SER A 1 383 ? 7.805 -59.531 -4.883 1 90.38 383 SER A C 1
ATOM 3067 O O . SER A 1 383 ? 8.641 -58.656 -5.117 1 90.38 383 SER A O 1
ATOM 3069 N N . VAL A 1 384 ? 6.91 -59.469 -3.883 1 89.81 384 VAL A N 1
ATOM 3070 C CA . VAL A 1 384 ? 6.863 -58.281 -3.012 1 89.81 384 VAL A CA 1
ATOM 3071 C C . VAL A 1 384 ? 7.094 -58.719 -1.562 1 89.81 384 VAL A C 1
ATOM 3073 O O . VAL A 1 384 ? 6.672 -59.781 -1.153 1 89.81 384 VAL A O 1
ATOM 3076 N N . TRP A 1 385 ? 7.848 -57.938 -0.755 1 83.5 385 TRP A N 1
ATOM 3077 C CA . TRP A 1 385 ? 8.031 -58.25 0.656 1 83.5 385 TRP A CA 1
ATOM 3078 C C . TRP A 1 385 ? 7.992 -57 1.513 1 83.5 385 TRP A C 1
ATOM 3080 O O . TRP A 1 385 ? 8.211 -55.906 1.012 1 83.5 385 TRP A O 1
ATOM 3090 N N . SER A 1 386 ? 7.477 -57.094 2.732 1 74.75 386 SER A N 1
ATOM 3091 C CA . SER A 1 386 ? 7.32 -55.969 3.67 1 74.75 386 SER A CA 1
ATOM 3092 C C . SER A 1 386 ? 8.617 -55.688 4.418 1 74.75 386 SER A C 1
ATOM 3094 O O . SER A 1 386 ? 9.398 -56.594 4.688 1 74.75 386 SER A O 1
ATOM 3096 N N . LEU A 1 387 ? 9.125 -54.5 4.41 1 61.5 387 LEU A N 1
ATOM 3097 C CA . LEU A 1 387 ? 10.32 -54.156 5.172 1 61.5 387 LEU A CA 1
ATOM 3098 C C . LEU A 1 387 ? 10.109 -54.375 6.66 1 61.5 387 LEU A C 1
ATOM 3100 O O . LEU A 1 387 ? 11.062 -54.375 7.438 1 61.5 387 LEU A O 1
ATOM 3104 N N . GLN A 1 388 ? 8.93 -54.312 7.152 1 58.97 388 GLN A N 1
ATOM 3105 C CA . GLN A 1 388 ? 8.852 -54.406 8.609 1 58.97 388 GLN A CA 1
ATOM 3106 C C . GLN A 1 388 ? 8.961 -55.875 9.055 1 58.97 388 GLN A C 1
ATOM 3108 O O . GLN A 1 388 ? 8 -56.625 8.953 1 58.97 388 GLN A O 1
ATOM 3113 N N . GLU A 1 389 ? 10.148 -56.469 9.086 1 52.59 389 GLU A N 1
ATOM 3114 C CA . GLU A 1 389 ? 10.492 -57.844 9.391 1 52.59 389 GLU A CA 1
ATOM 3115 C C . GLU A 1 389 ? 9.969 -58.25 10.758 1 52.59 389 GLU A C 1
ATOM 3117 O O . GLU A 1 389 ? 9.797 -59.438 11.039 1 52.59 389 GLU A O 1
ATOM 3122 N N . GLY A 1 390 ? 9.508 -57.344 11.656 1 49.94 390 GLY A N 1
ATOM 3123 C CA . GLY A 1 390 ? 9.305 -57.719 13.047 1 49.94 390 GLY A CA 1
ATOM 3124 C C . GLY A 1 390 ? 7.84 -57.875 13.406 1 49.94 390 GLY A C 1
ATOM 3125 O O . GLY A 1 390 ? 7.508 -58.156 14.57 1 49.94 390 GLY A O 1
ATOM 3126 N N . ARG A 1 391 ? 7.086 -57.375 12.719 1 55.34 391 ARG A N 1
ATOM 3127 C CA . ARG A 1 391 ? 5.746 -57.5 13.281 1 55.34 391 ARG A CA 1
ATOM 3128 C C . ARG A 1 391 ? 5.172 -58.875 13 1 55.34 391 ARG A C 1
ATOM 3130 O O . ARG A 1 391 ? 5.52 -59.5 12 1 55.34 391 ARG A O 1
ATOM 3137 N N . ARG A 1 392 ? 4.387 -59.312 13.852 1 57.69 392 ARG A N 1
ATOM 3138 C CA . ARG A 1 392 ? 3.705 -60.594 13.938 1 57.69 392 ARG A CA 1
ATOM 3139 C C . ARG A 1 392 ? 2.824 -60.844 12.719 1 57.69 392 ARG A C 1
ATOM 3141 O O . ARG A 1 392 ? 2.586 -61.969 12.328 1 57.69 392 ARG A O 1
ATOM 3148 N N . PHE A 1 393 ? 2.316 -59.719 12.125 1 58.75 393 PHE A N 1
ATOM 3149 C CA . PHE A 1 393 ? 1.425 -59.906 10.977 1 58.75 393 PHE A CA 1
ATOM 3150 C C . PHE A 1 393 ? 1.901 -59.062 9.797 1 58.75 393 PHE A C 1
ATOM 3152 O O . PHE A 1 393 ? 2.172 -57.875 9.945 1 58.75 393 PHE A O 1
ATOM 3159 N N . PRO A 1 394 ? 2.146 -59.688 8.711 1 61.12 394 PRO A N 1
ATOM 3160 C CA . PRO A 1 394 ? 2.676 -59 7.539 1 61.12 394 PRO A CA 1
ATOM 3161 C C . PRO A 1 394 ? 1.714 -57.938 7.008 1 61.12 394 PRO A C 1
ATOM 3163 O O . PRO A 1 394 ? 0.53 -58.219 6.805 1 61.12 394 PRO A O 1
ATOM 3166 N N . MET A 1 395 ? 1.931 -56.75 7.156 1 73.06 395 MET A N 1
ATOM 3167 C CA . MET A 1 395 ? 1.138 -55.656 6.617 1 73.06 395 MET A CA 1
ATOM 3168 C C . MET A 1 395 ? 1.159 -55.656 5.09 1 73.06 395 MET A C 1
ATOM 3170 O O . MET A 1 395 ? 2.184 -55.969 4.484 1 73.06 395 MET A O 1
ATOM 3174 N N . PRO A 1 396 ? -0.001 -55.469 4.488 1 83.56 396 PRO A N 1
ATOM 3175 C CA . PRO A 1 396 ? -0.073 -55.438 3.025 1 83.56 396 PRO A CA 1
ATOM 3176 C C . PRO A 1 396 ? 0.85 -54.375 2.418 1 83.56 396 PRO A C 1
ATOM 3178 O O . PRO A 1 396 ? 1.116 -53.344 3.045 1 83.56 396 PRO A O 1
ATOM 3181 N N . CYS A 1 397 ? 1.429 -54.781 1.328 1 83.25 397 CYS A N 1
ATOM 3182 C CA . CYS A 1 397 ? 2.303 -53.906 0.571 1 83.25 397 CYS A CA 1
ATOM 3183 C C . CYS A 1 397 ? 1.52 -53.156 -0.492 1 83.25 397 CYS A C 1
ATOM 3185 O O . CYS A 1 397 ? 0.693 -53.719 -1.196 1 83.25 397 CYS A O 1
ATOM 3187 N N . SER A 1 398 ? 1.762 -51.844 -0.54 1 81.94 398 SER A N 1
ATOM 3188 C CA . SER A 1 398 ? 1.158 -51.062 -1.599 1 81.94 398 SER A CA 1
ATOM 3189 C C . SER A 1 398 ? 1.941 -51.188 -2.9 1 81.94 398 SER A C 1
ATOM 3191 O O . SER A 1 398 ? 3.127 -50.844 -2.953 1 81.94 398 SER A O 1
ATOM 3193 N N . VAL A 1 399 ? 1.293 -51.688 -3.914 1 85.69 399 VAL A N 1
ATOM 3194 C CA . VAL A 1 399 ? 1.93 -51.906 -5.211 1 85.69 399 VAL A CA 1
ATOM 3195 C C . VAL A 1 399 ? 1.108 -51.219 -6.305 1 85.69 399 VAL A C 1
ATOM 3197 O O . VAL A 1 399 ? -0.121 -51.344 -6.324 1 85.69 399 VAL A O 1
ATOM 3200 N N . LEU A 1 400 ? 1.827 -50.5 -7.09 1 87.06 400 LEU A N 1
ATOM 3201 C CA . LEU A 1 400 ? 1.182 -49.906 -8.258 1 87.06 400 LEU A CA 1
ATOM 3202 C C . LEU A 1 400 ? 1.674 -50.594 -9.539 1 87.06 400 LEU A C 1
ATOM 3204 O O . LEU A 1 400 ? 2.881 -50.656 -9.781 1 87.06 400 LEU A O 1
ATOM 3208 N N . VAL A 1 401 ? 0.74 -51.094 -10.281 1 89.81 401 VAL A N 1
ATOM 3209 C CA . VAL A 1 401 ? 1.054 -51.719 -11.578 1 89.81 401 VAL A CA 1
ATOM 3210 C C . VAL A 1 401 ? 0.464 -50.844 -12.695 1 89.81 401 VAL A C 1
ATOM 3212 O O . VAL A 1 401 ? -0.71 -50.469 -12.648 1 89.81 401 VAL A O 1
ATOM 3215 N N . SER A 1 402 ? 1.312 -50.531 -13.688 1 91.12 402 SER A N 1
ATOM 3216 C CA . SER A 1 402 ? 0.877 -49.719 -14.812 1 91.12 402 SER A CA 1
ATOM 3217 C C . SER A 1 402 ? 1.212 -50.375 -16.141 1 91.12 402 SER A C 1
ATOM 3219 O O . SER A 1 402 ? 2.348 -50.812 -16.359 1 91.12 402 SER A O 1
ATOM 3221 N N . LEU A 1 403 ? 0.178 -50.562 -16.969 1 93.94 403 LEU A N 1
ATOM 3222 C CA . LEU A 1 403 ? 0.335 -51.156 -18.312 1 93.94 403 LEU A CA 1
ATOM 3223 C C . LEU A 1 403 ? 0.139 -50.094 -19.375 1 93.94 403 LEU A C 1
ATOM 3225 O O . LEU A 1 403 ? -0.937 -49.5 -19.484 1 93.94 403 LEU A O 1
ATOM 3229 N N . LEU A 1 404 ? 1.168 -49.844 -20.188 1 94 404 LEU A N 1
ATOM 3230 C CA . LEU A 1 404 ? 1.126 -48.875 -21.281 1 94 404 LEU A CA 1
ATOM 3231 C C . LEU A 1 404 ? 1.229 -49.594 -22.625 1 94 404 LEU A C 1
ATOM 3233 O O . LEU A 1 404 ? 2.002 -50.531 -22.781 1 94 404 LEU A O 1
ATOM 3237 N N . GLN A 1 405 ? 0.432 -49.156 -23.562 1 94.25 405 GLN A N 1
ATOM 3238 C CA . GLN A 1 405 ? 0.554 -49.719 -24.906 1 94.25 405 GLN A CA 1
ATOM 3239 C C . GLN A 1 405 ? 1.216 -48.688 -25.844 1 94.25 405 GLN A C 1
ATOM 3241 O O . GLN A 1 405 ? 0.952 -47.5 -25.766 1 94.25 405 GLN A O 1
ATOM 3246 N N . LYS A 1 406 ? 2.123 -49.125 -26.609 1 91.81 406 LYS A N 1
ATOM 3247 C CA . LYS A 1 406 ? 2.799 -48.281 -27.594 1 91.81 406 LYS A CA 1
ATOM 3248 C C . LYS A 1 406 ? 1.927 -48.062 -28.828 1 91.81 406 LYS A C 1
ATOM 3250 O O . LYS A 1 406 ? 1.067 -48.875 -29.141 1 91.81 406 LYS A O 1
ATOM 3255 N N . PRO A 1 407 ? 2.131 -46.938 -29.422 1 88.5 407 PRO A N 1
ATOM 3256 C CA . PRO A 1 407 ? 1.36 -46.719 -30.656 1 88.5 407 PRO A CA 1
ATOM 3257 C C . PRO A 1 407 ? 1.695 -47.719 -31.75 1 88.5 407 PRO A C 1
ATOM 3259 O O . PRO A 1 407 ? 2.855 -48.094 -31.906 1 88.5 407 PRO A O 1
ATOM 3262 N N . ARG A 1 408 ? 0.734 -48 -32.562 1 89.5 408 ARG A N 1
ATOM 3263 C CA . ARG A 1 408 ? 0.891 -49 -33.594 1 89.5 408 ARG A CA 1
ATOM 3264 C C . ARG A 1 408 ? 1.146 -48.344 -34.969 1 89.5 408 ARG A C 1
ATOM 3266 O O . ARG A 1 408 ? 1.336 -49.031 -35.969 1 89.5 408 ARG A O 1
ATOM 3273 N N . HIS A 1 409 ? 1.04 -47.062 -34.969 1 88.62 409 HIS A N 1
ATOM 3274 C CA . HIS A 1 409 ? 1.321 -46.281 -36.156 1 88.62 409 HIS A CA 1
ATOM 3275 C C . HIS A 1 409 ? 2.051 -45 -35.812 1 88.62 409 HIS A C 1
ATOM 3277 O O . HIS A 1 409 ? 1.92 -44.469 -34.688 1 88.62 409 HIS A O 1
ATOM 3283 N N . ARG A 1 410 ? 2.793 -44.562 -36.812 1 86.06 410 ARG A N 1
ATOM 3284 C CA . ARG A 1 410 ? 3.52 -43.312 -36.594 1 86.06 410 ARG A CA 1
ATOM 3285 C C . ARG A 1 410 ? 2.566 -42.188 -36.25 1 86.06 410 ARG A C 1
ATOM 3287 O O . ARG A 1 410 ? 2.861 -41.344 -35.375 1 86.06 410 ARG A O 1
ATOM 3294 N N . HIS A 1 411 ? 1.519 -42.156 -37.062 1 88.81 411 HIS A N 1
ATOM 3295 C CA . HIS A 1 411 ? 0.443 -41.25 -36.719 1 88.81 411 HIS A CA 1
ATOM 3296 C C . HIS A 1 411 ? -0.493 -41.844 -35.656 1 88.81 411 HIS A C 1
ATOM 3298 O O . HIS A 1 411 ? -1.271 -42.75 -35.969 1 88.81 411 HIS A O 1
ATOM 3304 N N . ARG A 1 412 ? -0.504 -41.312 -34.531 1 84.06 412 ARG A N 1
ATOM 3305 C CA . ARG A 1 412 ? -1.118 -41.906 -33.344 1 84.06 412 ARG A CA 1
ATOM 3306 C C . ARG A 1 412 ? -2.619 -42.094 -33.562 1 84.06 412 ARG A C 1
ATOM 3308 O O . ARG A 1 412 ? -3.219 -43 -33 1 84.06 412 ARG A O 1
ATOM 3315 N N . ASN A 1 413 ? -3.211 -41.25 -34.375 1 85.12 413 ASN A N 1
ATOM 3316 C CA . ASN A 1 413 ? -4.664 -41.312 -34.5 1 85.12 413 ASN A CA 1
ATOM 3317 C C . ASN A 1 413 ? -5.094 -42.281 -35.594 1 85.12 413 ASN A C 1
ATOM 3319 O O . ASN A 1 413 ? -6.285 -42.562 -35.75 1 85.12 413 ASN A O 1
ATOM 3323 N N . TRP A 1 414 ? -4.172 -42.781 -36.344 1 84.75 414 TRP A N 1
ATOM 3324 C CA . TRP A 1 414 ? -4.527 -43.625 -37.438 1 84.75 414 TRP A CA 1
ATOM 3325 C C . TRP A 1 414 ? -4.973 -45 -36.969 1 84.75 414 TRP A C 1
ATOM 3327 O O . TRP A 1 414 ? -5.863 -45.625 -37.562 1 84.75 414 TRP A O 1
ATOM 3337 N N . LYS A 1 415 ? -4.336 -45.438 -35.906 1 87.19 415 LYS A N 1
ATOM 3338 C CA . LYS A 1 415 ? -4.742 -46.688 -35.25 1 87.19 415 LYS A CA 1
ATOM 3339 C C . LYS A 1 415 ? -5.109 -46.469 -33.781 1 87.19 415 LYS A C 1
ATOM 3341 O O . LYS A 1 415 ? -4.246 -46.156 -32.969 1 87.19 415 LYS A O 1
ATOM 3346 N N . PRO A 1 416 ? -6.352 -46.688 -33.531 1 87.06 416 PRO A N 1
ATOM 3347 C CA . PRO A 1 416 ? -6.781 -46.438 -32.156 1 87.06 416 PRO A CA 1
ATOM 3348 C C . PRO A 1 416 ? -6.168 -47.438 -31.156 1 87.06 416 PRO A C 1
ATOM 3350 O O . PRO A 1 416 ? -5.723 -48.5 -31.562 1 87.06 416 PRO A O 1
ATOM 3353 N N . HIS A 1 417 ? -6.191 -47.031 -29.984 1 91 417 HIS A N 1
ATOM 3354 C CA . HIS A 1 417 ? -5.691 -47.906 -28.922 1 91 417 HIS A CA 1
ATOM 3355 C C . HIS A 1 417 ? -6.527 -49.156 -28.797 1 91 417 HIS A C 1
ATOM 3357 O O . HIS A 1 417 ? -7.738 -49.125 -29.031 1 91 417 HIS A O 1
ATOM 3363 N N . LEU A 1 418 ? -5.824 -50.188 -28.406 1 93.88 418 LEU A N 1
ATOM 3364 C CA . LEU A 1 418 ? -6.516 -51.438 -28.094 1 93.88 418 LEU A CA 1
ATOM 3365 C C . LEU A 1 418 ? -7.051 -51.406 -26.672 1 93.88 418 LEU A C 1
ATOM 3367 O O . LEU A 1 418 ? -6.59 -50.625 -25.844 1 93.88 418 LEU A O 1
ATOM 3371 N N . ALA A 1 419 ? -8.117 -52.188 -26.547 1 95.12 419 ALA A N 1
ATOM 3372 C CA . ALA A 1 419 ? -8.555 -52.375 -25.172 1 95.12 419 ALA A CA 1
ATOM 3373 C C . ALA A 1 419 ? -7.609 -53.344 -24.422 1 95.12 419 ALA A C 1
ATOM 3375 O O . ALA A 1 419 ? -7.449 -54.5 -24.812 1 95.12 419 ALA A O 1
ATOM 3376 N N . ILE A 1 420 ? -6.996 -52.812 -23.406 1 95 420 ILE A N 1
ATOM 3377 C CA . ILE A 1 420 ? -5.973 -53.625 -22.734 1 95 420 ILE A CA 1
ATOM 3378 C C . ILE A 1 420 ? -6.289 -53.75 -21.25 1 95 420 ILE A C 1
ATOM 3380 O O . ILE A 1 420 ? -7.109 -53 -20.719 1 95 420 ILE A O 1
ATOM 3384 N N . GLY A 1 421 ? -5.703 -54.656 -20.594 1 94.56 421 GLY A N 1
ATOM 3385 C CA . GLY A 1 421 ? -5.789 -54.938 -19.156 1 94.56 421 GLY A CA 1
ATOM 3386 C C . GLY A 1 421 ? -4.801 -55.969 -18.688 1 94.56 421 GLY A C 1
ATOM 3387 O O . GLY A 1 421 ? -4.004 -56.5 -19.484 1 94.56 421 GLY A O 1
ATOM 3388 N N . PHE A 1 422 ? -4.824 -56.188 -17.391 1 95.62 422 PHE A N 1
ATOM 3389 C CA . PHE A 1 422 ? -3.938 -57.25 -16.891 1 95.62 422 PHE A CA 1
ATOM 3390 C C . PHE A 1 422 ? -4.59 -58.031 -15.758 1 95.62 422 PHE A C 1
ATOM 3392 O O . PHE A 1 422 ? -5.465 -57.5 -15.062 1 95.62 422 PHE A O 1
ATOM 3399 N N . TYR A 1 423 ? -4.145 -59.25 -15.664 1 95.25 423 TYR A N 1
ATOM 3400 C CA . TYR A 1 423 ? -4.574 -60.156 -14.602 1 95.25 423 TYR A CA 1
ATOM 3401 C C . TYR A 1 423 ? -3.473 -60.344 -13.57 1 95.25 423 TYR A C 1
ATOM 3403 O O . TYR A 1 423 ? -2.287 -60.25 -13.891 1 95.25 423 TYR A O 1
ATOM 3411 N N . LEU A 1 424 ? -3.932 -60.562 -12.367 1 96.06 424 LEU A N 1
ATOM 3412 C CA . LEU A 1 424 ? -2.992 -60.844 -11.281 1 96.06 424 LEU A CA 1
ATOM 3413 C C . LEU A 1 424 ? -3.332 -62.156 -10.594 1 96.06 424 LEU A C 1
ATOM 3415 O O . LEU A 1 424 ? -4.473 -62.375 -10.172 1 96.06 424 LEU A O 1
ATOM 3419 N N . PHE A 1 425 ? -2.301 -63.062 -10.484 1 94.81 425 PHE A N 1
ATOM 3420 C CA . PHE A 1 425 ? -2.449 -64.312 -9.797 1 94.81 425 PHE A CA 1
ATOM 3421 C C . PHE A 1 425 ? -1.478 -64.438 -8.633 1 94.81 425 PHE A C 1
ATOM 3423 O O . PHE A 1 425 ? -0.399 -63.844 -8.656 1 94.81 425 PHE A O 1
ATOM 3430 N N . ARG A 1 426 ? -1.885 -65.125 -7.656 1 93.25 426 ARG A N 1
ATOM 3431 C CA . ARG A 1 426 ? -0.959 -65.438 -6.574 1 93.25 426 ARG A CA 1
ATOM 3432 C C . ARG A 1 426 ? -0.325 -66.812 -6.789 1 93.25 426 ARG A C 1
ATOM 3434 O O . ARG A 1 426 ? -1.014 -67.75 -7.137 1 93.25 426 ARG A O 1
ATOM 3441 N N . LEU A 1 427 ? 1.027 -66.812 -6.641 1 90.06 427 LEU A N 1
ATOM 3442 C CA . LEU A 1 427 ? 1.726 -68.062 -6.777 1 90.06 427 LEU A CA 1
ATOM 3443 C C . LEU A 1 427 ? 2.027 -68.688 -5.41 1 90.06 427 LEU A C 1
ATOM 3445 O O . LEU A 1 427 ? 2.707 -68.062 -4.59 1 90.06 427 LEU A O 1
ATOM 3449 N N . SER A 1 428 ? 1.391 -69.812 -5.055 1 77.88 428 SER A N 1
ATOM 3450 C CA . SER A 1 428 ? 1.592 -70.438 -3.771 1 77.88 428 SER A CA 1
ATOM 3451 C C . SER A 1 428 ? 2.832 -71.375 -3.797 1 77.88 428 SER A C 1
ATOM 3453 O O . SER A 1 428 ? 3.426 -71.625 -2.752 1 77.88 428 SER A O 1
ATOM 3455 N N . LYS A 1 429 ? 3.143 -71.938 -4.984 1 74.25 429 LYS A N 1
ATOM 3456 C CA . LYS A 1 429 ? 4.301 -72.812 -5.121 1 74.25 429 LYS A CA 1
ATOM 3457 C C . LYS A 1 429 ? 5.328 -72.188 -6.086 1 74.25 429 LYS A C 1
ATOM 3459 O O . LYS A 1 429 ? 5.004 -71.312 -6.879 1 74.25 429 LYS A O 1
ATOM 3464 N N . HIS A 1 430 ? 6.59 -72.5 -5.754 1 68.06 430 HIS A N 1
ATOM 3465 C CA . HIS A 1 430 ? 7.648 -72.062 -6.641 1 68.06 430 HIS A CA 1
ATOM 3466 C C . HIS A 1 430 ? 7.598 -72.75 -7.988 1 68.06 430 HIS A C 1
ATOM 3468 O O . HIS A 1 430 ? 7.672 -74 -8.047 1 68.06 430 HIS A O 1
ATOM 3474 N N . TYR A 1 431 ? 7.078 -71.938 -8.859 1 68.44 431 TYR A N 1
ATOM 3475 C CA . TYR A 1 431 ? 7.16 -72.5 -10.227 1 68.44 431 TYR A CA 1
ATOM 3476 C C . TYR A 1 431 ? 8.461 -72.062 -10.891 1 68.44 431 TYR A C 1
ATOM 3478 O O . TYR A 1 431 ? 9.008 -71 -10.57 1 68.44 431 TYR A O 1
ATOM 3486 N N . GLY A 1 432 ? 9.375 -72.875 -11.32 1 64.69 432 GLY A N 1
ATOM 3487 C CA . GLY A 1 432 ? 10.555 -72.438 -12.062 1 64.69 432 GLY A CA 1
ATOM 3488 C C . GLY A 1 432 ? 10.312 -71.25 -12.961 1 64.69 432 GLY A C 1
ATOM 3489 O O . GLY A 1 432 ? 9.172 -71 -13.352 1 64.69 432 GLY A O 1
ATOM 3490 N N . ASP A 1 433 ? 11.211 -70.25 -13.039 1 64.62 433 ASP A N 1
ATOM 3491 C CA . ASP A 1 433 ? 11.078 -69 -13.805 1 64.62 433 ASP A CA 1
ATOM 3492 C C . ASP A 1 433 ? 11.602 -69.188 -15.227 1 64.62 433 ASP A C 1
ATOM 3494 O O . ASP A 1 433 ? 11.875 -68.188 -15.922 1 64.62 433 ASP A O 1
ATOM 3498 N N . GLN A 1 434 ? 11.789 -70.375 -15.625 1 70.62 434 GLN A N 1
ATOM 3499 C CA . GLN A 1 434 ? 12.406 -70.562 -16.922 1 70.62 434 GLN A CA 1
ATOM 3500 C C . GLN A 1 434 ? 11.359 -70.75 -18.016 1 70.62 434 GLN A C 1
ATOM 3502 O O . GLN A 1 434 ? 11.602 -70.375 -19.172 1 70.62 434 GLN A O 1
ATOM 3507 N N . ARG A 1 435 ? 10.188 -71.312 -17.688 1 82.62 435 ARG A N 1
ATOM 3508 C CA . ARG A 1 435 ? 9.148 -71.438 -18.703 1 82.62 435 ARG A CA 1
ATOM 3509 C C . ARG A 1 435 ? 7.824 -70.875 -18.234 1 82.62 435 ARG A C 1
ATOM 3511 O O . ARG A 1 435 ? 7.516 -70.875 -17.047 1 82.62 435 ARG A O 1
ATOM 3518 N N . ARG A 1 436 ? 7.051 -70.375 -19.266 1 88.88 436 ARG A N 1
ATOM 3519 C CA . ARG A 1 436 ? 5.723 -69.875 -18.984 1 88.88 436 ARG A CA 1
ATOM 3520 C C . ARG A 1 436 ? 4.832 -70.938 -18.344 1 88.88 436 ARG A C 1
ATOM 3522 O O . ARG A 1 436 ? 4.973 -72.125 -18.625 1 88.88 436 ARG A O 1
ATOM 3529 N N . LEU A 1 437 ? 4.016 -70.5 -17.547 1 88.31 437 LEU A N 1
ATOM 3530 C CA . LEU A 1 437 ? 3.068 -71.438 -16.922 1 88.31 437 LEU A CA 1
ATOM 3531 C C . LEU A 1 437 ? 2.053 -71.938 -17.922 1 88.31 437 LEU A C 1
ATOM 3533 O O . LEU A 1 437 ? 1.588 -71.188 -18.781 1 88.31 437 LEU A O 1
ATOM 3537 N N . PRO A 1 438 ? 1.813 -73.188 -17.859 1 87.44 438 PRO A N 1
ATOM 3538 C CA . PRO A 1 438 ? 0.925 -73.812 -18.844 1 87.44 438 PRO A CA 1
ATOM 3539 C C . PRO A 1 438 ? -0.549 -73.5 -18.578 1 87.44 438 PRO A C 1
ATOM 3541 O O . PRO A 1 438 ? -0.889 -72.938 -17.547 1 87.44 438 PRO A O 1
ATOM 3544 N N . SER A 1 439 ? -1.428 -73.938 -19.484 1 89.25 439 SER A N 1
ATOM 3545 C CA . SER A 1 439 ? -2.863 -73.688 -19.438 1 89.25 439 SER A CA 1
ATOM 3546 C C . SER A 1 439 ? -3.49 -74.312 -18.188 1 89.25 439 SER A C 1
ATOM 3548 O O . SER A 1 439 ? -4.461 -73.75 -17.641 1 89.25 439 SER A O 1
ATOM 3550 N N . GLU A 1 440 ? -2.932 -75.375 -17.688 1 86.44 440 GLU A N 1
ATOM 3551 C CA . GLU A 1 440 ? -3.469 -76.062 -16.516 1 86.44 440 GLU A CA 1
ATOM 3552 C C . GLU A 1 440 ? -3.436 -75.188 -15.281 1 86.44 440 GLU A C 1
ATOM 3554 O O . GLU A 1 440 ? -4.34 -75.25 -14.445 1 86.44 440 GLU A O 1
ATOM 3559 N N . PHE A 1 441 ? -2.469 -74.438 -15.234 1 88.94 441 PHE A N 1
ATOM 3560 C CA . PHE A 1 441 ? -2.354 -73.562 -14.086 1 88.94 441 PHE A CA 1
ATOM 3561 C C . PHE A 1 441 ? -3.539 -72.562 -14.016 1 88.94 441 PHE A C 1
ATOM 3563 O O . PHE A 1 441 ? -4.121 -72.375 -12.953 1 88.94 441 PHE A O 1
ATOM 3570 N N . PHE A 1 442 ? -3.875 -71.938 -15.086 1 90.81 442 PHE A N 1
ATOM 3571 C CA . PHE A 1 442 ? -4.879 -70.875 -15.133 1 90.81 442 PHE A CA 1
ATOM 3572 C C . PHE A 1 442 ? -6.281 -71.5 -14.969 1 90.81 442 PHE A C 1
ATOM 3574 O O . PHE A 1 442 ? -7.211 -70.75 -14.586 1 90.81 442 PHE A O 1
ATOM 3581 N N . TRP A 1 443 ? -6.355 -72.75 -15.141 1 85.44 443 TRP A N 1
ATOM 3582 C CA . TRP A 1 443 ? -7.633 -73.438 -14.914 1 85.44 443 TRP A CA 1
ATOM 3583 C C . TRP A 1 443 ? -7.812 -73.75 -13.438 1 85.44 443 TRP A C 1
ATOM 3585 O O . TRP A 1 443 ? -8.938 -73.875 -12.945 1 85.44 443 TRP A O 1
ATOM 3595 N N . LYS A 1 444 ? -6.684 -74 -12.891 1 85.56 444 LYS A N 1
ATOM 3596 C CA . LYS A 1 444 ? -6.738 -74.438 -11.5 1 85.56 444 LYS A CA 1
ATOM 3597 C C . LYS A 1 444 ? -6.703 -73.25 -10.547 1 85.56 444 LYS A C 1
ATOM 3599 O O . LYS A 1 444 ? -7.125 -73.312 -9.391 1 85.56 444 LYS A O 1
ATOM 3604 N N . ASN A 1 445 ? -6.16 -72.188 -11.039 1 89 445 ASN A N 1
ATOM 3605 C CA . ASN A 1 445 ? -5.969 -71 -10.156 1 89 445 ASN A CA 1
ATOM 3606 C C . ASN A 1 445 ? -6.773 -69.812 -10.625 1 89 445 ASN A C 1
ATOM 3608 O O . ASN A 1 445 ? -6.602 -69.375 -11.758 1 89 445 ASN A O 1
ATOM 3612 N N . ALA A 1 446 ? -7.527 -69.312 -9.734 1 90.5 446 ALA A N 1
ATOM 3613 C CA . ALA A 1 446 ? -8.305 -68.125 -10.055 1 90.5 446 ALA A CA 1
ATOM 3614 C C . ALA A 1 446 ? -7.484 -66.812 -9.828 1 90.5 446 ALA A C 1
ATOM 3616 O O . ALA A 1 446 ? -6.691 -66.75 -8.883 1 90.5 446 ALA A O 1
ATOM 3617 N N . PRO A 1 447 ? -7.621 -65.875 -10.742 1 93.69 447 PRO A N 1
ATOM 3618 C CA . PRO A 1 447 ? -6.906 -64.625 -10.523 1 93.69 447 PRO A CA 1
ATOM 3619 C C . PRO A 1 447 ? -7.395 -63.906 -9.289 1 93.69 447 PRO A C 1
ATOM 3621 O O . PRO A 1 447 ? -8.586 -63.938 -8.961 1 93.69 447 PRO A O 1
ATOM 3624 N N . ILE A 1 448 ? -6.535 -63.188 -8.625 1 92.81 448 ILE A N 1
ATOM 3625 C CA . ILE A 1 448 ? -6.879 -62.344 -7.477 1 92.81 448 ILE A CA 1
ATOM 3626 C C . ILE A 1 448 ? -7.488 -61.031 -7.957 1 92.81 448 ILE A C 1
ATOM 3628 O O . ILE A 1 448 ? -8.344 -60.469 -7.281 1 92.81 448 ILE A O 1
ATOM 3632 N N . ARG A 1 449 ? -6.961 -60.562 -9.094 1 93 449 ARG A N 1
ATOM 3633 C CA . ARG A 1 449 ? -7.48 -59.344 -9.727 1 93 449 ARG A CA 1
ATOM 3634 C C . ARG A 1 449 ? -7.645 -59.531 -11.234 1 93 449 ARG A C 1
ATOM 3636 O O . ARG A 1 449 ? -6.832 -60.219 -11.867 1 93 449 ARG A O 1
ATOM 3643 N N . TRP A 1 450 ? -8.672 -59.062 -11.789 1 90 450 TRP A N 1
ATOM 3644 C CA . TRP A 1 450 ? -8.93 -59.094 -13.227 1 90 450 TRP A CA 1
ATOM 3645 C C . TRP A 1 450 ? -9.539 -57.781 -13.695 1 90 450 TRP A C 1
ATOM 3647 O O . TRP A 1 450 ? -10.109 -57.031 -12.891 1 90 450 TRP A O 1
ATOM 3657 N N . PRO A 1 451 ? -9.359 -57.406 -14.922 1 88.81 451 PRO A N 1
ATOM 3658 C CA . PRO A 1 451 ? -9.938 -56.156 -15.422 1 88.81 451 PRO A CA 1
ATOM 3659 C C . PRO A 1 451 ? -11.461 -56.188 -15.469 1 88.81 451 PRO A C 1
ATOM 3661 O O . PRO A 1 451 ? -12.047 -57.062 -16.141 1 88.81 451 PRO A O 1
ATOM 3664 N N . GLU A 1 452 ? -12.109 -55.375 -14.727 1 83.75 452 GLU A N 1
ATOM 3665 C CA . GLU A 1 452 ? -13.562 -55.281 -14.812 1 83.75 452 GLU A CA 1
ATOM 3666 C C . GLU A 1 452 ? -14.008 -54.938 -16.234 1 83.75 452 GLU A C 1
ATOM 3668 O O . GLU A 1 452 ? -15 -55.469 -16.734 1 83.75 452 GLU A O 1
ATOM 3673 N N . ALA A 1 453 ? -13.336 -54 -16.812 1 88.19 453 ALA A N 1
ATOM 3674 C CA . ALA A 1 453 ? -13.539 -53.656 -18.203 1 88.19 453 ALA A CA 1
ATOM 3675 C C . ALA A 1 453 ? -12.211 -53.344 -18.891 1 88.19 453 ALA A C 1
ATOM 3677 O O . ALA A 1 453 ? -11.328 -52.719 -18.281 1 88.19 453 ALA A O 1
ATOM 3678 N N . PHE A 1 454 ? -12.023 -53.938 -20.062 1 91.12 454 PHE A N 1
ATOM 3679 C CA . PHE A 1 454 ? -10.875 -53.562 -20.859 1 91.12 454 PHE A CA 1
ATOM 3680 C C . PHE A 1 454 ? -11.055 -52.156 -21.406 1 91.12 454 PHE A C 1
ATOM 3682 O O . PHE A 1 454 ? -12.117 -51.812 -21.938 1 91.12 454 PHE A O 1
ATOM 3689 N N . LEU A 1 455 ? -10.188 -51.344 -21.203 1 87.69 455 LEU A N 1
ATOM 3690 C CA . LEU A 1 455 ? -10.297 -49.938 -21.578 1 87.69 455 LEU A CA 1
ATOM 3691 C C . LEU A 1 455 ? -9.414 -49.625 -22.781 1 87.69 455 LEU A C 1
ATOM 3693 O O . LEU A 1 455 ? -8.297 -50.125 -22.875 1 87.69 455 LEU A O 1
ATOM 3697 N N . THR A 1 456 ? -9.938 -48.844 -23.641 1 88.69 456 THR A N 1
ATOM 3698 C CA . THR A 1 456 ? -9.18 -48.406 -24.812 1 88.69 456 THR A CA 1
ATOM 3699 C C . THR A 1 456 ? -8.375 -47.156 -24.469 1 88.69 456 THR A C 1
ATOM 3701 O O . THR A 1 456 ? -8.617 -46.094 -25.047 1 88.69 456 THR A O 1
ATOM 3704 N N . GLU A 1 457 ? -7.527 -47.344 -23.562 1 87.94 457 GLU A N 1
ATOM 3705 C CA . GLU A 1 457 ? -6.711 -46.219 -23.094 1 87.94 457 GLU A CA 1
ATOM 3706 C C . GLU A 1 457 ? -5.223 -46.5 -23.312 1 87.94 457 GLU A C 1
ATOM 3708 O O . GLU A 1 457 ? -4.824 -47.625 -23.516 1 87.94 457 GLU A O 1
ATOM 3713 N N . LYS A 1 458 ? -4.523 -45.375 -23.359 1 88.81 458 LYS A N 1
ATOM 3714 C CA . LYS A 1 458 ? -3.078 -45.5 -23.516 1 88.81 458 LYS A CA 1
ATOM 3715 C C . LYS A 1 458 ? -2.461 -46.25 -22.328 1 88.81 458 LYS A C 1
ATOM 3717 O O . LYS A 1 458 ? -1.508 -47.031 -22.5 1 88.81 458 LYS A O 1
ATOM 3722 N N . GLU A 1 459 ? -3.023 -46 -21.172 1 90.31 459 GLU A N 1
ATOM 3723 C CA . GLU A 1 459 ? -2.479 -46.562 -19.953 1 90.31 459 GLU A CA 1
ATOM 3724 C C . GLU A 1 459 ? -3.59 -47.062 -19.031 1 90.31 459 GLU A C 1
ATOM 3726 O O . GLU A 1 459 ? -4.637 -46.406 -18.906 1 90.31 459 GLU A O 1
ATOM 3731 N N . VAL A 1 460 ? -3.346 -48.219 -18.5 1 89.56 460 VAL A N 1
ATOM 3732 C CA . VAL A 1 460 ? -4.211 -48.75 -17.453 1 89.56 460 VAL A CA 1
ATOM 3733 C C . VAL A 1 460 ? -3.398 -49.031 -16.203 1 89.56 460 VAL A C 1
ATOM 3735 O O . VAL A 1 460 ? -2.406 -49.781 -16.25 1 89.56 460 VAL A O 1
ATOM 3738 N N . SER A 1 461 ? -3.816 -48.406 -15.148 1 87.06 461 SER A N 1
ATOM 3739 C CA . SER A 1 461 ? -3.07 -48.562 -13.906 1 87.06 461 SER A CA 1
ATOM 3740 C C . SER A 1 461 ? -3.99 -48.969 -12.758 1 87.06 461 SER A C 1
ATOM 3742 O O . SER A 1 461 ? -5.168 -48.594 -12.742 1 87.06 461 SER A O 1
ATOM 3744 N N . GLN A 1 462 ? -3.402 -49.719 -11.789 1 84.56 462 GLN A N 1
ATOM 3745 C CA . GLN A 1 462 ? -4.145 -50.125 -10.602 1 84.56 462 GLN A CA 1
ATOM 3746 C C . GLN A 1 462 ? -3.242 -50.125 -9.367 1 84.56 462 GLN A C 1
ATOM 3748 O O . GLN A 1 462 ? -2.107 -50.625 -9.422 1 84.56 462 GLN A O 1
ATOM 3753 N N . GLU A 1 463 ? -3.777 -49.562 -8.336 1 83.25 463 GLU A N 1
ATOM 3754 C CA . GLU A 1 463 ? -3.107 -49.656 -7.043 1 83.25 463 GLU A CA 1
ATOM 3755 C C . GLU A 1 463 ? -3.6 -50.906 -6.277 1 83.25 463 GLU A C 1
ATOM 3757 O O . GLU A 1 463 ? -4.805 -51.062 -6.086 1 83.25 463 GLU A O 1
ATOM 3762 N N . LEU A 1 464 ? -2.648 -51.625 -5.793 1 86.38 464 LEU A N 1
ATOM 3763 C CA . LEU A 1 464 ? -2.99 -52.906 -5.152 1 86.38 464 LEU A CA 1
ATOM 3764 C C . LEU A 1 464 ? -2.381 -52.969 -3.756 1 86.38 464 LEU A C 1
ATOM 3766 O O . LEU A 1 464 ? -1.295 -52.438 -3.514 1 86.38 464 LEU A O 1
ATOM 3770 N N . GLN A 1 465 ? -3.156 -53.562 -2.916 1 87.69 465 GLN A N 1
ATOM 3771 C CA . GLN A 1 465 ? -2.635 -53.969 -1.615 1 87.69 465 GLN A CA 1
ATOM 3772 C C . GLN A 1 465 ? -2.393 -55.469 -1.567 1 87.69 465 GLN A C 1
ATOM 3774 O O . GLN A 1 465 ? -3.338 -56.25 -1.461 1 87.69 465 GLN A O 1
ATOM 3779 N N . LEU A 1 466 ? -1.081 -55.781 -1.561 1 90.19 466 LEU A N 1
ATOM 3780 C CA . LEU A 1 466 ? -0.734 -57.188 -1.693 1 90.19 466 LEU A CA 1
ATOM 3781 C C . LEU A 1 466 ? -0.014 -57.688 -0.447 1 90.19 466 LEU A C 1
ATOM 3783 O O . LEU A 1 466 ? 0.797 -56.969 0.139 1 90.19 466 LEU A O 1
ATOM 3787 N N . GLU A 1 467 ? -0.404 -58.875 -0.106 1 89.81 467 GLU A N 1
ATOM 3788 C CA . GLU A 1 467 ? 0.384 -59.562 0.924 1 89.81 467 GLU A CA 1
ATOM 3789 C C . GLU A 1 467 ? 1.761 -59.938 0.397 1 89.81 467 GLU A C 1
ATOM 3791 O O . GLU A 1 467 ? 1.925 -60.219 -0.798 1 89.81 467 GLU A O 1
ATOM 3796 N N . PRO A 1 468 ? 2.697 -59.938 1.391 1 89.62 468 PRO A N 1
ATOM 3797 C CA . PRO A 1 468 ? 4.008 -60.406 0.923 1 89.62 468 PRO A CA 1
ATOM 3798 C C . PRO A 1 468 ? 3.945 -61.781 0.265 1 89.62 468 PRO A C 1
ATOM 3800 O O . PRO A 1 468 ? 3.238 -62.656 0.749 1 89.62 468 PRO A O 1
ATOM 3803 N N . GLY A 1 469 ? 4.598 -61.906 -0.907 1 89.69 469 GLY A N 1
ATOM 3804 C CA . GLY A 1 469 ? 4.562 -63.156 -1.675 1 89.69 469 GLY A CA 1
ATOM 3805 C C . GLY A 1 469 ? 4.906 -62.938 -3.139 1 89.69 469 GLY A C 1
ATOM 3806 O O . GLY A 1 469 ? 5.449 -61.906 -3.52 1 89.69 469 GLY A O 1
ATOM 3807 N N . THR A 1 470 ? 4.699 -64 -3.865 1 91.56 470 THR A N 1
ATOM 3808 C CA . THR A 1 470 ? 4.992 -64 -5.293 1 91.56 470 THR A CA 1
ATOM 3809 C C . THR A 1 470 ? 3.703 -64 -6.109 1 91.56 470 THR A C 1
ATOM 3811 O O . THR A 1 470 ? 2.785 -64.75 -5.816 1 91.56 470 THR A O 1
ATOM 3814 N N . TYR A 1 471 ? 3.711 -63.125 -7.043 1 94.38 471 TYR A N 1
ATOM 3815 C CA . TYR A 1 471 ? 2.531 -62.969 -7.883 1 94.38 471 TYR A CA 1
ATOM 3816 C C . TYR A 1 471 ? 2.896 -63.062 -9.359 1 94.38 471 TYR A C 1
ATOM 3818 O O . TYR A 1 471 ? 4.07 -62.938 -9.727 1 94.38 471 TYR A O 1
ATOM 3826 N N . LEU A 1 472 ? 1.879 -63.344 -10.156 1 94.38 472 LEU A N 1
ATOM 3827 C CA . LEU A 1 472 ? 2.016 -63.375 -11.609 1 94.38 472 LEU A CA 1
ATOM 3828 C C . LEU A 1 472 ? 1.136 -62.312 -12.266 1 94.38 472 LEU A C 1
ATOM 3830 O O . LEU A 1 472 ? -0.079 -62.281 -12.055 1 94.38 472 LEU A O 1
ATOM 3834 N N . VAL A 1 473 ? 1.76 -61.438 -13.023 1 95.56 473 VAL A N 1
ATOM 3835 C CA . VAL A 1 473 ? 1.037 -60.406 -13.789 1 95.56 473 VAL A CA 1
ATOM 3836 C C . VAL A 1 473 ? 0.962 -60.812 -15.258 1 95.56 473 VAL A C 1
ATOM 3838 O O . VAL A 1 473 ? 1.988 -61.094 -15.883 1 95.56 473 VAL A O 1
ATOM 3841 N N . VAL A 1 474 ? -0.206 -60.844 -15.812 1 95.81 474 VAL A N 1
ATOM 3842 C CA . VAL A 1 474 ? -0.396 -61.25 -17.203 1 95.81 474 VAL A CA 1
ATOM 3843 C C . VAL A 1 474 ? -1.118 -60.125 -17.969 1 95.81 474 VAL A C 1
ATOM 3845 O O . VAL A 1 474 ? -2.352 -60.094 -17.984 1 95.81 474 VAL A O 1
ATOM 3848 N N . PRO A 1 475 ? -0.388 -59.281 -18.641 1 96.5 475 PRO A N 1
ATOM 3849 C CA . PRO A 1 475 ? -1.024 -58.281 -19.5 1 96.5 475 PRO A CA 1
ATOM 3850 C C . PRO A 1 475 ? -1.624 -58.906 -20.766 1 96.5 475 PRO A C 1
ATOM 3852 O O . PRO A 1 475 ? -1.027 -59.812 -21.359 1 96.5 475 PRO A O 1
ATOM 3855 N N . CYS A 1 476 ? -2.75 -58.406 -21.172 1 95.5 476 CYS A N 1
ATOM 3856 C CA . CYS A 1 476 ? -3.359 -58.969 -22.391 1 95.5 476 CYS A CA 1
ATOM 3857 C C . CYS A 1 476 ? -4.297 -57.938 -23.031 1 95.5 476 CYS A C 1
ATOM 3859 O O . CYS A 1 476 ? -4.613 -56.906 -22.422 1 95.5 476 CYS A O 1
ATOM 3861 N N . THR A 1 477 ? -4.676 -58.188 -24.234 1 95.69 477 THR A N 1
ATOM 3862 C CA . THR A 1 477 ? -5.672 -57.406 -24.953 1 95.69 477 THR A CA 1
ATOM 3863 C C . THR A 1 477 ? -7.059 -58.031 -24.812 1 95.69 477 THR A C 1
ATOM 3865 O O . THR A 1 477 ? -7.191 -59.156 -24.328 1 95.69 477 THR A O 1
ATOM 3868 N N . SER A 1 478 ? -8.07 -57.344 -25.172 1 94.5 478 SER A N 1
ATOM 3869 C CA . SER A 1 478 ? -9.445 -57.781 -25.016 1 94.5 478 SER A CA 1
ATOM 3870 C C . SER A 1 478 ? -9.781 -58.906 -26.016 1 94.5 478 SER A C 1
ATOM 3872 O O . SER A 1 478 ? -10.75 -59.656 -25.828 1 94.5 478 SER A O 1
ATOM 3874 N N . LYS A 1 479 ? -8.984 -58.938 -27.094 1 92.88 479 LYS A N 1
ATOM 3875 C CA . LYS A 1 479 ? -9.188 -59.969 -28.109 1 92.88 479 LYS A CA 1
ATOM 3876 C C . LYS A 1 479 ? -7.871 -60.656 -28.438 1 92.88 479 LYS A C 1
ATOM 3878 O O . LYS A 1 479 ? -6.82 -60.031 -28.516 1 92.88 479 LYS A O 1
ATOM 3883 N N . ALA A 1 480 ? -8.008 -61.938 -28.672 1 92.5 480 ALA A N 1
ATOM 3884 C CA . ALA A 1 480 ? -6.828 -62.719 -29.062 1 92.5 480 ALA A CA 1
ATOM 3885 C C . ALA A 1 480 ? -6.355 -62.344 -30.469 1 92.5 480 ALA A C 1
ATOM 3887 O O . ALA A 1 480 ? -7.172 -62 -31.328 1 92.5 480 ALA A O 1
ATOM 3888 N N . GLY A 1 481 ? -5.113 -62.25 -30.625 1 92.94 481 GLY A N 1
ATOM 3889 C CA . GLY A 1 481 ? -4.543 -62.031 -31.938 1 92.94 481 GLY A CA 1
ATOM 3890 C C . GLY A 1 481 ? -4.219 -60.594 -32.219 1 92.94 481 GLY A C 1
ATOM 3891 O O . GLY A 1 481 ? -3.672 -60.25 -33.281 1 92.94 481 GLY A O 1
ATOM 3892 N N . GLN A 1 482 ? -4.531 -59.75 -31.312 1 94.5 482 GLN A N 1
ATOM 3893 C CA . GLN A 1 482 ? -4.223 -58.344 -31.516 1 94.5 482 GLN A CA 1
ATOM 3894 C C . GLN A 1 482 ? -2.754 -58.031 -31.219 1 94.5 482 GLN A C 1
ATOM 3896 O O . GLN A 1 482 ? -2.232 -58.469 -30.172 1 94.5 482 GLN A O 1
ATOM 3901 N N . GLU A 1 483 ? -2.096 -57.344 -32.125 1 94.12 483 GLU A N 1
ATOM 3902 C CA . GLU A 1 483 ? -0.66 -57.094 -32 1 94.12 483 GLU A CA 1
ATOM 3903 C C . GLU A 1 483 ? -0.367 -55.688 -31.531 1 94.12 483 GLU A C 1
ATOM 3905 O O . GLU A 1 483 ? -1.004 -54.719 -31.984 1 94.12 483 GLU A O 1
ATOM 3910 N N . ALA A 1 484 ? 0.486 -55.625 -30.609 1 94.25 484 ALA A N 1
ATOM 3911 C CA . ALA A 1 484 ? 0.958 -54.344 -30.109 1 94.25 484 ALA A CA 1
ATOM 3912 C C . ALA A 1 484 ? 2.145 -54.531 -29.156 1 94.25 484 ALA A C 1
ATOM 3914 O O . ALA A 1 484 ? 2.412 -55.656 -28.703 1 94.25 484 ALA A O 1
ATOM 3915 N N . GLU A 1 485 ? 2.879 -53.5 -29.016 1 94.31 485 GLU A N 1
ATOM 3916 C CA . GLU A 1 485 ? 3.928 -53.469 -28 1 94.31 485 GLU A CA 1
ATOM 3917 C C . GLU A 1 485 ? 3.455 -52.781 -26.734 1 94.31 485 GLU A C 1
ATOM 3919 O O . GLU A 1 485 ? 2.588 -51.906 -26.781 1 94.31 485 GLU A O 1
ATOM 3924 N N . PHE A 1 486 ? 3.953 -53.25 -25.594 1 94.81 486 PHE A N 1
ATOM 3925 C CA . PHE A 1 486 ? 3.506 -52.656 -24.344 1 94.81 486 PHE A CA 1
ATOM 3926 C C . PHE A 1 486 ? 4.664 -52.5 -23.375 1 94.81 486 PHE A C 1
ATOM 3928 O O . PHE A 1 486 ? 5.746 -53.062 -23.594 1 94.81 486 PHE A O 1
ATOM 3935 N N . VAL A 1 487 ? 4.516 -51.625 -22.422 1 93.31 487 VAL A N 1
ATOM 3936 C CA . VAL A 1 487 ? 5.43 -51.438 -21.312 1 93.31 487 VAL A CA 1
ATOM 3937 C C . VAL A 1 487 ? 4.695 -51.688 -19.984 1 93.31 487 VAL A C 1
ATOM 3939 O O . VAL A 1 487 ? 3.594 -51.188 -19.781 1 93.31 487 VAL A O 1
ATOM 3942 N N . LEU A 1 488 ? 5.262 -52.531 -19.156 1 93.38 488 LEU A N 1
ATOM 3943 C CA . LEU A 1 488 ? 4.723 -52.844 -17.844 1 93.38 488 LEU A CA 1
ATOM 3944 C C . LEU A 1 488 ? 5.605 -52.25 -16.75 1 93.38 488 LEU A C 1
ATOM 3946 O O . LEU A 1 488 ? 6.816 -52.469 -16.719 1 93.38 488 LEU A O 1
ATOM 3950 N N . ARG A 1 489 ? 4.957 -51.406 -15.898 1 90.94 489 ARG A N 1
ATOM 3951 C CA . ARG A 1 489 ? 5.684 -50.75 -14.82 1 90.94 489 ARG A CA 1
ATOM 3952 C C . ARG A 1 489 ? 5.141 -51.156 -13.453 1 90.94 489 ARG A C 1
ATOM 3954 O O . ARG A 1 489 ? 3.928 -51.312 -13.289 1 90.94 489 ARG A O 1
ATOM 3961 N N . VAL A 1 490 ? 6.074 -51.375 -12.508 1 89.44 490 VAL A N 1
ATOM 3962 C CA . VAL A 1 490 ? 5.688 -51.75 -11.148 1 89.44 490 VAL A CA 1
ATOM 3963 C C . VAL A 1 490 ? 6.379 -50.812 -10.148 1 89.44 490 VAL A C 1
ATOM 3965 O O . VAL A 1 490 ? 7.578 -50.531 -10.266 1 89.44 490 VAL A O 1
ATOM 3968 N N . PHE A 1 491 ? 5.559 -50.281 -9.305 1 83.69 491 PHE A N 1
ATOM 3969 C CA . PHE A 1 491 ? 6.051 -49.406 -8.242 1 83.69 491 PHE A CA 1
ATOM 3970 C C . PHE A 1 491 ? 5.719 -50 -6.875 1 83.69 491 PHE A C 1
ATOM 3972 O O . PHE A 1 491 ? 4.578 -50.375 -6.617 1 83.69 491 PHE A O 1
ATOM 3979 N N . SER A 1 492 ? 6.676 -50.188 -6.043 1 82.81 492 SER A N 1
ATOM 3980 C CA . SER A 1 492 ? 6.473 -50.594 -4.664 1 82.81 492 SER A CA 1
ATOM 3981 C C . SER A 1 492 ? 7.668 -50.25 -3.789 1 82.81 492 SER A C 1
ATOM 3983 O O . SER A 1 492 ? 8.648 -49.688 -4.277 1 82.81 492 SER A O 1
ATOM 3985 N N . ARG A 1 493 ? 7.535 -50.562 -2.527 1 79.44 493 ARG A N 1
ATOM 3986 C CA . ARG A 1 493 ? 8.68 -50.312 -1.655 1 79.44 493 ARG A CA 1
ATOM 3987 C C . ARG A 1 493 ? 9.836 -51.25 -1.974 1 79.44 493 ARG A C 1
ATOM 3989 O O . ARG A 1 493 ? 10.977 -50.812 -2.117 1 79.44 493 ARG A O 1
ATOM 3996 N N . LYS A 1 494 ? 9.508 -52.5 -1.984 1 80.56 494 LYS A N 1
ATOM 3997 C CA . LYS A 1 494 ? 10.484 -53.5 -2.355 1 80.56 494 LYS A CA 1
ATOM 3998 C C . LYS A 1 494 ? 9.836 -54.625 -3.174 1 80.56 494 LYS A C 1
ATOM 4000 O O . LYS A 1 494 ? 8.812 -55.188 -2.768 1 80.56 494 LYS A O 1
ATOM 4005 N N . HIS A 1 495 ? 10.461 -54.781 -4.348 1 86.5 495 HIS A N 1
ATOM 4006 C CA . HIS A 1 495 ? 9.945 -55.875 -5.168 1 86.5 495 HIS A CA 1
ATOM 4007 C C . HIS A 1 495 ? 11 -56.375 -6.156 1 86.5 495 HIS A C 1
ATOM 4009 O O . HIS A 1 495 ? 12.023 -55.719 -6.359 1 86.5 495 HIS A O 1
ATOM 4015 N N . ILE A 1 496 ? 10.852 -57.562 -6.59 1 84.62 496 ILE A N 1
ATOM 4016 C CA . ILE A 1 496 ? 11.547 -58.125 -7.758 1 84.62 496 ILE A CA 1
ATOM 4017 C C . ILE A 1 496 ? 10.539 -58.375 -8.875 1 84.62 496 ILE A C 1
ATOM 4019 O O . ILE A 1 496 ? 9.445 -58.906 -8.617 1 84.62 496 ILE A O 1
ATOM 4023 N N . PHE A 1 497 ? 10.883 -57.969 -10.016 1 89.12 497 PHE A N 1
ATOM 4024 C CA . PHE A 1 497 ? 9.938 -58.062 -11.125 1 89.12 497 PHE A CA 1
ATOM 4025 C C . PHE A 1 497 ? 10.648 -58.469 -12.414 1 89.12 497 PHE A C 1
ATOM 4027 O O . PHE A 1 497 ? 11.57 -57.75 -12.859 1 89.12 497 PHE A O 1
ATOM 4034 N N . HIS A 1 498 ? 10.289 -59.562 -12.977 1 85.81 498 HIS A N 1
ATOM 4035 C CA . HIS A 1 498 ? 10.898 -60 -14.227 1 85.81 498 HIS A CA 1
ATOM 4036 C C . HIS A 1 498 ? 9.953 -60.906 -15.023 1 85.81 498 HIS A C 1
ATOM 4038 O O . HIS A 1 498 ? 9 -61.438 -14.477 1 85.81 498 HIS A O 1
ATOM 4044 N N . GLU A 1 499 ? 10.172 -60.938 -16.297 1 88.31 499 GLU A N 1
ATOM 4045 C CA . GLU A 1 499 ? 9.383 -61.812 -17.156 1 88.31 499 GLU A CA 1
ATOM 4046 C C . GLU A 1 499 ? 9.844 -63.25 -17.047 1 88.31 499 GLU A C 1
ATOM 4048 O O . GLU A 1 499 ? 11.039 -63.531 -17 1 88.31 499 GLU A O 1
ATOM 4053 N N . ILE A 1 500 ? 8.898 -64.062 -17.016 1 84.81 500 ILE A N 1
ATOM 4054 C CA . ILE A 1 500 ? 9.234 -65.5 -16.969 1 84.81 500 ILE A CA 1
ATOM 4055 C C . ILE A 1 500 ? 9.938 -65.875 -18.266 1 84.81 500 ILE A C 1
ATOM 4057 O O . ILE A 1 500 ? 9.508 -65.5 -19.359 1 84.81 500 ILE A O 1
ATOM 4061 N N . GLY A 1 501 ? 10.984 -66.625 -18.172 1 74.31 501 GLY A N 1
ATOM 4062 C CA . GLY A 1 501 ? 11.758 -67.062 -19.312 1 74.31 501 GLY A CA 1
ATOM 4063 C C . GLY A 1 501 ? 12.914 -66.188 -19.656 1 74.31 501 GLY A C 1
ATOM 4064 O O . GLY A 1 501 ? 13.781 -66.5 -20.453 1 74.31 501 GLY A O 1
ATOM 4065 N N . CYS A 1 502 ? 12.797 -64.875 -19.234 1 66.75 502 CYS A N 1
ATOM 4066 C CA . CYS A 1 502 ? 13.883 -63.938 -19.5 1 66.75 502 CYS A CA 1
ATOM 4067 C C . CYS A 1 502 ? 14.773 -63.75 -18.281 1 66.75 502 CYS A C 1
ATOM 4069 O O . CYS A 1 502 ? 14.359 -64.062 -17.156 1 66.75 502 CYS A O 1
ATOM 4071 N N . ASN A 1 503 ? 16.172 -63.656 -18.453 1 55.38 503 ASN A N 1
ATOM 4072 C CA . ASN A 1 503 ? 17.125 -63.5 -17.359 1 55.38 503 ASN A CA 1
ATOM 4073 C C . ASN A 1 503 ? 16.766 -62.312 -16.469 1 55.38 503 ASN A C 1
ATOM 4075 O O . ASN A 1 503 ? 16.547 -61.219 -16.953 1 55.38 503 ASN A O 1
ATOM 4079 N N . SER A 1 504 ? 16.438 -62.438 -15.172 1 53.59 504 SER A N 1
ATOM 4080 C CA . SER A 1 504 ? 16.047 -61.531 -14.102 1 53.59 504 SER A CA 1
ATOM 4081 C C . SER A 1 504 ? 17.125 -60.5 -13.812 1 53.59 504 SER A C 1
ATOM 4083 O O . SER A 1 504 ? 16.875 -59.531 -13.117 1 53.59 504 SER A O 1
ATOM 4085 N N . SER A 1 505 ? 18.391 -60.75 -13.875 1 48.31 505 SER A N 1
ATOM 4086 C CA . SER A 1 505 ? 19.5 -59.969 -13.352 1 48.31 505 SER A CA 1
ATOM 4087 C C . SER A 1 505 ? 19.438 -58.531 -13.828 1 48.31 505 SER A C 1
ATOM 4089 O O . SER A 1 505 ? 20.094 -57.656 -13.25 1 48.31 505 SER A O 1
ATOM 4091 N N . ALA A 1 506 ? 18.891 -58.25 -14.938 1 48.28 506 ALA A N 1
ATOM 4092 C CA . ALA A 1 506 ? 19.078 -56.938 -15.539 1 48.28 506 ALA A CA 1
ATOM 4093 C C . ALA A 1 506 ? 18.031 -55.938 -15.062 1 48.28 506 ALA A C 1
ATOM 4095 O O . ALA A 1 506 ? 17.828 -54.875 -15.672 1 48.28 506 ALA A O 1
ATOM 4096 N N . VAL A 1 507 ? 17.453 -56.344 -13.922 1 54.59 507 VAL A N 1
ATOM 4097 C CA . VAL A 1 507 ? 16.344 -55.438 -13.641 1 54.59 507 VAL A CA 1
ATOM 4098 C C . VAL A 1 507 ? 16.828 -54.219 -12.844 1 54.59 507 VAL A C 1
ATOM 4100 O O . VAL A 1 507 ? 17.328 -54.375 -11.727 1 54.59 507 VAL A O 1
ATOM 4103 N N . LEU A 1 508 ? 17.094 -53.156 -13.461 1 53.97 508 LEU A N 1
ATOM 4104 C CA . LEU A 1 508 ? 17.484 -51.875 -12.867 1 53.97 508 LEU A CA 1
ATOM 4105 C C . LEU A 1 508 ? 16.328 -51.25 -12.117 1 53.97 508 LEU A C 1
ATOM 4107 O O . LEU A 1 508 ? 15.273 -50.969 -12.695 1 53.97 508 LEU A O 1
ATOM 4111 N N . SER A 1 509 ? 16.359 -51.469 -10.812 1 62.03 509 SER A N 1
ATOM 4112 C CA . SER A 1 509 ? 15.414 -50.75 -9.953 1 62.03 509 SER A CA 1
ATOM 4113 C C . SER A 1 509 ? 15.945 -49.375 -9.602 1 62.03 509 SER A C 1
ATOM 4115 O O . SER A 1 509 ? 17.156 -49.188 -9.445 1 62.03 509 SER A O 1
ATOM 4117 N N . LYS A 1 510 ? 15.164 -48.375 -9.984 1 64.94 510 LYS A N 1
ATOM 4118 C CA . LYS A 1 510 ? 15.547 -47.031 -9.609 1 64.94 510 LYS A CA 1
ATOM 4119 C C . LYS A 1 510 ? 14.82 -46.594 -8.336 1 64.94 510 LYS A C 1
ATOM 4121 O O . LYS A 1 510 ? 13.641 -46.875 -8.156 1 64.94 510 LYS A O 1
ATOM 4126 N N . GLU A 1 511 ? 15.594 -46.094 -7.359 1 61.38 511 GLU A N 1
ATOM 4127 C CA . GLU A 1 511 ? 15.016 -45.562 -6.129 1 61.38 511 GLU A CA 1
ATOM 4128 C C . GLU A 1 511 ? 14.562 -44.125 -6.32 1 61.38 511 GLU A C 1
ATOM 4130 O O . GLU A 1 511 ? 15.273 -43.312 -6.922 1 61.38 511 GLU A O 1
ATOM 4135 N N . ILE A 1 512 ? 13.234 -43.812 -6.117 1 60.09 512 ILE A N 1
ATOM 4136 C CA . ILE A 1 512 ? 12.68 -42.469 -6.207 1 60.09 512 ILE A CA 1
ATOM 4137 C C . ILE A 1 512 ? 12.398 -41.938 -4.801 1 60.09 512 ILE A C 1
ATOM 4139 O O . ILE A 1 512 ? 11.758 -42.625 -3.992 1 60.09 512 ILE A O 1
ATOM 4143 N N . ALA A 1 513 ? 13.336 -41.062 -4.258 1 55.59 513 ALA A N 1
ATOM 4144 C CA . ALA A 1 513 ? 13.133 -40.469 -2.924 1 55.59 513 ALA A CA 1
ATOM 4145 C C . ALA A 1 513 ? 12.359 -39.156 -2.996 1 55.59 513 ALA A C 1
ATOM 4147 O O . ALA A 1 513 ? 12.578 -38.375 -3.904 1 55.59 513 ALA A O 1
ATOM 4148 N N . ASP A 1 514 ? 11.281 -39.031 -2.252 1 55.38 514 ASP A N 1
ATOM 4149 C CA . ASP A 1 514 ? 10.633 -37.75 -2.098 1 55.38 514 ASP A CA 1
ATOM 4150 C C . ASP A 1 514 ? 11.312 -36.906 -1.012 1 55.38 514 ASP A C 1
ATOM 4152 O O . ASP A 1 514 ? 11.281 -37.281 0.166 1 55.38 514 ASP A O 1
ATOM 4156 N N . GLU A 1 515 ? 12.234 -36.094 -1.218 1 51.31 515 GLU A N 1
ATOM 4157 C CA . GLU A 1 515 ? 13.008 -35.312 -0.271 1 51.31 515 GLU A CA 1
ATOM 4158 C C . GLU A 1 515 ? 12.094 -34.562 0.696 1 51.31 515 GLU A C 1
ATOM 4160 O O . GLU A 1 515 ? 12.438 -34.375 1.861 1 51.31 515 GLU A O 1
ATOM 4165 N N . ASN A 1 516 ? 10.961 -33.969 0.332 1 51.88 516 ASN A N 1
ATOM 4166 C CA . ASN A 1 516 ? 10.242 -33.031 1.16 1 51.88 516 ASN A CA 1
ATOM 4167 C C . ASN A 1 516 ? 9.18 -33.719 2.018 1 51.88 516 ASN A C 1
ATOM 4169 O O . ASN A 1 516 ? 8.445 -33.062 2.754 1 51.88 516 ASN A O 1
ATOM 4173 N N . GLU A 1 517 ? 9.016 -35.031 1.962 1 51.62 517 GLU A N 1
ATOM 4174 C CA . GLU A 1 517 ? 7.863 -35.75 2.518 1 51.62 517 GLU A CA 1
ATOM 4175 C C . GLU A 1 517 ? 7.941 -35.812 4.039 1 51.62 517 GLU A C 1
ATOM 4177 O O . GLU A 1 517 ? 6.922 -35.688 4.723 1 51.62 517 GLU A O 1
ATOM 4182 N N . GLY A 1 518 ? 9.109 -35.906 4.613 1 54.81 518 GLY A N 1
ATOM 4183 C CA . GLY A 1 518 ? 9.219 -35.938 6.062 1 54.81 518 GLY A CA 1
ATOM 4184 C C . GLY A 1 518 ? 8.734 -34.656 6.73 1 54.81 518 GLY A C 1
ATOM 4185 O O . GLY A 1 518 ? 8.094 -34.719 7.781 1 54.81 518 GLY A O 1
ATOM 4186 N N . GLN A 1 519 ? 8.844 -33.656 6.125 1 63.56 519 GLN A N 1
ATOM 4187 C CA . GLN A 1 519 ? 8.523 -32.375 6.746 1 63.56 519 GLN A CA 1
ATOM 4188 C C . GLN A 1 519 ? 7.016 -32.125 6.754 1 63.56 519 GLN A C 1
ATOM 4190 O O . GLN A 1 519 ? 6.484 -31.562 7.707 1 63.56 519 GLN A O 1
ATOM 4195 N N . ASP A 1 520 ? 6.34 -32.656 5.855 1 66.56 520 ASP A N 1
ATOM 4196 C CA . ASP A 1 520 ? 4.898 -32.469 5.809 1 66.56 520 ASP A CA 1
ATOM 4197 C C . ASP A 1 520 ? 4.199 -33.188 6.941 1 66.56 520 ASP A C 1
ATOM 4199 O O . ASP A 1 520 ? 3.229 -32.688 7.52 1 66.56 520 ASP A O 1
ATOM 4203 N N . GLU A 1 521 ? 4.773 -34.375 7.223 1 68.25 521 GLU A N 1
ATOM 4204 C CA . GLU A 1 521 ? 4.184 -35.125 8.328 1 68.25 521 GLU A CA 1
ATOM 4205 C C . GLU A 1 521 ? 4.32 -34.344 9.648 1 68.25 521 GLU A C 1
ATOM 4207 O O . GLU A 1 521 ? 3.395 -34.344 10.461 1 68.25 521 GLU A O 1
ATOM 4212 N N . PHE A 1 522 ? 5.438 -33.844 9.742 1 74.69 522 PHE A N 1
ATOM 4213 C CA . PHE A 1 522 ? 5.688 -33.062 10.953 1 74.69 522 PHE A CA 1
ATOM 4214 C C . PHE A 1 522 ? 4.688 -31.922 11.078 1 74.69 522 PHE A C 1
ATOM 4216 O O . PHE A 1 522 ? 4.121 -31.703 12.156 1 74.69 522 PHE A O 1
ATOM 4223 N N . PHE A 1 523 ? 4.383 -31.297 10.07 1 80.62 523 PHE A N 1
ATOM 4224 C CA . PHE A 1 523 ? 3.492 -30.141 10.102 1 80.62 523 PHE A CA 1
ATOM 4225 C C . PHE A 1 523 ? 2.055 -30.578 10.367 1 80.62 523 PHE A C 1
ATOM 4227 O O . PHE A 1 523 ? 1.329 -29.891 11.102 1 80.62 523 PHE A O 1
ATOM 4234 N N . THR A 1 524 ? 1.785 -31.625 9.727 1 78.44 524 THR A N 1
ATOM 4235 C CA . THR A 1 524 ? 0.413 -32.094 9.891 1 78.44 524 THR A CA 1
ATOM 4236 C C . THR A 1 524 ? 0.137 -32.469 11.344 1 78.44 524 THR A C 1
ATOM 4238 O O . THR A 1 524 ? -0.923 -32.125 11.883 1 78.44 524 THR A O 1
ATOM 4241 N N . LYS A 1 525 ? 1.075 -33.062 11.945 1 82 525 LYS A N 1
ATOM 4242 C CA . LYS A 1 525 ? 0.928 -33.438 13.352 1 82 525 LYS A CA 1
ATOM 4243 C C . LYS A 1 525 ? 0.875 -32.188 14.242 1 82 525 LYS A C 1
ATOM 4245 O O . LYS A 1 525 ? 0.095 -32.156 15.195 1 82 525 LYS A O 1
ATOM 4250 N N . LEU A 1 526 ? 1.7 -31.328 13.938 1 85.56 526 LEU A N 1
ATOM 4251 C CA . LEU A 1 526 ? 1.736 -30.078 14.703 1 85.56 526 LEU A CA 1
ATOM 4252 C C . LEU A 1 526 ? 0.393 -29.359 14.633 1 85.56 526 LEU A C 1
ATOM 4254 O O . LEU A 1 526 ? -0.129 -28.906 15.656 1 85.56 526 LEU A O 1
ATOM 4258 N N . PHE A 1 527 ? -0.189 -29.297 13.5 1 89.81 527 PHE A N 1
ATOM 4259 C CA . PHE A 1 527 ? -1.402 -28.5 13.312 1 89.81 527 PHE A CA 1
ATOM 4260 C C . PHE A 1 527 ? -2.637 -29.312 13.703 1 89.81 527 PHE A C 1
ATOM 4262 O O . PHE A 1 527 ? -3.732 -28.766 13.812 1 89.81 527 PHE A O 1
ATOM 4269 N N . GLU A 1 528 ? -2.459 -30.609 13.773 1 86.5 528 GLU A N 1
ATOM 4270 C CA . GLU A 1 528 ? -3.508 -31.391 14.414 1 86.5 528 GLU A CA 1
ATOM 4271 C C . GLU A 1 528 ? -3.65 -31.031 15.891 1 86.5 528 GLU A C 1
ATOM 4273 O O . GLU A 1 528 ? -4.762 -30.984 16.422 1 86.5 528 GLU A O 1
ATOM 4278 N N . LYS A 1 529 ? -2.553 -30.781 16.453 1 88.06 529 LYS A N 1
ATOM 4279 C CA . LYS A 1 529 ? -2.545 -30.375 17.859 1 88.06 529 LYS A CA 1
ATOM 4280 C C . LYS A 1 529 ? -2.934 -28.922 18 1 88.06 529 LYS A C 1
ATOM 4282 O O . LYS A 1 529 ? -3.676 -28.562 18.922 1 88.06 529 LYS A O 1
ATOM 4287 N N . TYR A 1 530 ? -2.357 -28.125 17.078 1 91 530 TYR A N 1
ATOM 4288 C CA . TYR A 1 530 ? -2.637 -26.703 17.078 1 91 530 TYR A CA 1
ATOM 4289 C C . TYR A 1 530 ? -3.154 -26.25 15.711 1 91 530 TYR A C 1
ATOM 4291 O O . TYR A 1 530 ? -2.375 -25.828 14.852 1 91 530 TYR A O 1
ATOM 4299 N N . PRO A 1 531 ? -4.383 -26.219 15.531 1 88.06 531 PRO A N 1
ATOM 4300 C CA . PRO A 1 531 ? -4.938 -25.875 14.227 1 88.06 531 PRO A CA 1
ATOM 4301 C C . PRO A 1 531 ? -4.477 -24.516 13.727 1 88.06 531 PRO A C 1
ATOM 4303 O O . PRO A 1 531 ? -4.441 -24.266 12.523 1 88.06 531 PRO A O 1
ATOM 4306 N N . GLU A 1 532 ? -4.211 -23.641 14.703 1 92.81 532 GLU A N 1
ATOM 4307 C CA . GLU A 1 532 ? -3.656 -22.328 14.422 1 92.81 532 GLU A CA 1
ATOM 4308 C C . GLU A 1 532 ? -2.486 -22.016 15.352 1 92.81 532 GLU A C 1
ATOM 4310 O O . GLU A 1 532 ? -2.498 -22.391 16.516 1 92.81 532 GLU A O 1
ATOM 4315 N N . ILE A 1 533 ? -1.543 -21.391 14.773 1 93.88 533 ILE A N 1
ATOM 4316 C CA . ILE A 1 533 ? -0.404 -21.062 15.625 1 93.88 533 ILE A CA 1
ATOM 4317 C C . ILE A 1 533 ? -0.15 -19.562 15.594 1 93.88 533 ILE A C 1
ATOM 4319 O O . ILE A 1 533 ? -0.36 -18.906 14.57 1 93.88 533 ILE A O 1
ATOM 4323 N N . ASN A 1 534 ? 0.268 -19 16.703 1 94.38 534 ASN A N 1
ATOM 4324 C CA . ASN A 1 534 ? 0.604 -17.578 16.797 1 94.38 534 ASN A CA 1
ATOM 4325 C C . ASN A 1 534 ? 2.074 -17.328 16.469 1 94.38 534 ASN A C 1
ATOM 4327 O O . ASN A 1 534 ? 2.787 -18.25 16.062 1 94.38 534 ASN A O 1
ATOM 4331 N N . ALA A 1 535 ? 2.518 -16.141 16.609 1 95.19 535 ALA A N 1
ATOM 4332 C CA . ALA A 1 535 ? 3.865 -15.758 16.203 1 95.19 535 ALA A CA 1
ATOM 4333 C C . ALA A 1 535 ? 4.918 -16.422 17.078 1 95.19 535 ALA A C 1
ATOM 4335 O O . ALA A 1 535 ? 5.996 -16.781 16.594 1 95.19 535 ALA A O 1
ATOM 4336 N N . VAL A 1 536 ? 4.66 -16.578 18.359 1 95.25 536 VAL A N 1
ATOM 4337 C CA . VAL A 1 536 ? 5.598 -17.203 19.297 1 95.25 536 VAL A CA 1
ATOM 4338 C C . VAL A 1 536 ? 5.793 -18.672 18.922 1 95.25 536 VAL A C 1
ATOM 4340 O O . VAL A 1 536 ? 6.918 -19.172 18.922 1 95.25 536 VAL A O 1
ATOM 4343 N N . GLN A 1 537 ? 4.711 -19.281 18.641 1 94.12 537 GLN A N 1
ATOM 4344 C CA . GLN A 1 537 ? 4.773 -20.672 18.234 1 94.12 537 GLN A CA 1
ATOM 4345 C C . GLN A 1 537 ? 5.473 -20.828 16.875 1 94.12 537 GLN A C 1
ATOM 4347 O O . GLN A 1 537 ? 6.23 -21.781 16.672 1 94.12 537 GLN A O 1
ATOM 4352 N N . LEU A 1 538 ? 5.141 -19.969 15.961 1 95.19 538 LEU A N 1
ATOM 4353 C CA . LEU A 1 538 ? 5.82 -19.969 14.664 1 95.19 538 LEU A CA 1
ATOM 4354 C C . LEU A 1 538 ? 7.332 -19.844 14.844 1 95.19 538 LEU A C 1
ATOM 4356 O O . LEU A 1 538 ? 8.102 -20.531 14.18 1 95.19 538 LEU A O 1
ATOM 4360 N N . GLN A 1 539 ? 7.734 -18.969 15.719 1 95.56 539 GLN A N 1
ATOM 4361 C CA . GLN A 1 539 ? 9.148 -18.781 16.016 1 95.56 539 GLN A CA 1
ATOM 4362 C C . GLN A 1 539 ? 9.789 -20.078 16.5 1 95.56 539 GLN A C 1
ATOM 4364 O O . GLN A 1 539 ? 10.891 -20.438 16.062 1 95.56 539 GLN A O 1
ATOM 4369 N N . LYS A 1 540 ? 9.133 -20.75 17.375 1 93.44 540 LYS A N 1
ATOM 4370 C CA . LYS A 1 540 ? 9.641 -22.016 17.891 1 93.44 540 LYS A CA 1
ATOM 4371 C C . LYS A 1 540 ? 9.789 -23.047 16.781 1 93.44 540 LYS A C 1
ATOM 4373 O O . LYS A 1 540 ? 10.805 -23.734 16.703 1 93.44 540 LYS A O 1
ATOM 4378 N N . VAL A 1 541 ? 8.828 -23.094 15.922 1 91.88 541 VAL A N 1
ATOM 4379 C CA . VAL A 1 541 ? 8.836 -24.062 14.828 1 91.88 541 VAL A CA 1
ATOM 4380 C C . VAL A 1 541 ? 9.992 -23.766 13.883 1 91.88 541 VAL A C 1
ATOM 4382 O O . VAL A 1 541 ? 10.773 -24.656 13.531 1 91.88 541 VAL A O 1
ATOM 4385 N N . LEU A 1 542 ? 10.141 -22.531 13.445 1 92.69 542 LEU A N 1
ATOM 4386 C CA . LEU A 1 542 ? 11.141 -22.156 12.453 1 92.69 542 LEU A CA 1
ATOM 4387 C C . LEU A 1 542 ? 12.555 -22.297 13.016 1 92.69 542 LEU A C 1
ATOM 4389 O O . LEU A 1 542 ? 13.484 -22.656 12.289 1 92.69 542 LEU A O 1
ATOM 4393 N N . ASN A 1 543 ? 12.734 -22.031 14.281 1 93.19 543 ASN A N 1
ATOM 4394 C CA . ASN A 1 543 ? 14.062 -22.109 14.875 1 93.19 543 ASN A CA 1
ATOM 4395 C C . ASN A 1 543 ? 14.438 -23.547 15.227 1 93.19 543 ASN A C 1
ATOM 4397 O O . ASN A 1 543 ? 15.602 -23.844 15.492 1 93.19 543 ASN A O 1
ATOM 4401 N N . HIS A 1 544 ? 13.523 -24.391 15.211 1 87.06 544 HIS A N 1
ATOM 4402 C CA . HIS A 1 544 ? 13.812 -25.797 15.484 1 87.06 544 HIS A CA 1
ATOM 4403 C C . HIS A 1 544 ? 14.023 -26.578 14.188 1 87.06 544 HIS A C 1
ATOM 4405 O O . HIS A 1 544 ? 14.477 -27.719 14.219 1 87.06 544 HIS A O 1
ATOM 4411 N N . MET A 1 545 ? 13.727 -25.969 13.164 1 80.62 545 MET A N 1
ATOM 4412 C CA . MET A 1 545 ? 13.922 -26.609 11.867 1 80.62 545 MET A CA 1
ATOM 4413 C C . MET A 1 545 ? 15.398 -26.656 11.492 1 80.62 545 MET A C 1
ATOM 4415 O O . MET A 1 545 ? 16.172 -25.797 11.914 1 80.62 545 MET A O 1
ATOM 4419 N N . THR A 1 546 ? 15.773 -27.719 10.852 1 75.38 546 THR A N 1
ATOM 4420 C CA . THR A 1 546 ? 17.141 -27.844 10.367 1 75.38 546 THR A CA 1
ATOM 4421 C C . THR A 1 546 ? 17.266 -27.312 8.938 1 75.38 546 THR A C 1
ATOM 4423 O O . THR A 1 546 ? 16.562 -27.797 8.031 1 75.38 546 THR A O 1
ATOM 4426 N N . TRP A 1 547 ? 18.062 -26.312 8.812 1 77.62 547 TRP A N 1
ATOM 4427 C CA . TRP A 1 547 ? 18.297 -25.703 7.508 1 77.62 547 TRP A CA 1
ATOM 4428 C C . TRP A 1 547 ? 19.594 -26.203 6.895 1 77.62 547 TRP A C 1
ATOM 4430 O O . TRP A 1 547 ? 20.625 -25.531 6.949 1 77.62 547 TRP A O 1
ATOM 4440 N N . SER A 1 548 ? 19.641 -27.328 6.383 1 67.44 548 SER A N 1
ATOM 4441 C CA . SER A 1 548 ? 20.812 -28.078 5.961 1 67.44 548 SER A CA 1
ATOM 4442 C C . SER A 1 548 ? 21.516 -27.391 4.793 1 67.44 548 SER A C 1
ATOM 4444 O O . SER A 1 548 ? 22.734 -27.516 4.633 1 67.44 548 SER A O 1
ATOM 4446 N N . SER A 1 549 ? 20.812 -26.688 4.027 1 66.62 549 SER A N 1
ATOM 4447 C CA . SER A 1 549 ? 21.406 -26.125 2.812 1 66.62 549 SER A CA 1
ATOM 4448 C C . SER A 1 549 ? 22.156 -24.828 3.107 1 66.62 549 SER A C 1
ATOM 4450 O O . SER A 1 549 ? 22.875 -24.312 2.25 1 66.62 549 SER A O 1
ATOM 4452 N N . LEU A 1 550 ? 21.922 -24.281 4.289 1 72.06 550 LEU A N 1
ATOM 4453 C CA . LEU A 1 550 ? 22.5 -22.969 4.562 1 72.06 550 LEU A CA 1
ATOM 4454 C C . LEU A 1 550 ? 23.828 -23.109 5.281 1 72.06 550 LEU A C 1
ATOM 4456 O O . LEU A 1 550 ? 24.484 -22.094 5.574 1 72.06 550 LEU A O 1
ATOM 4460 N N . GLY A 1 551 ? 24.453 -24.266 5.27 1 62.53 551 GLY A N 1
ATOM 4461 C CA . GLY A 1 551 ? 25.766 -24.453 5.875 1 62.53 551 GLY A CA 1
ATOM 4462 C C . GLY A 1 551 ? 25.734 -24.453 7.391 1 62.53 551 GLY A C 1
ATOM 4463 O O . GLY A 1 551 ? 24.734 -24.875 7.992 1 62.53 551 GLY A O 1
ATOM 4464 N N . SER A 1 552 ? 26.844 -23.984 8.094 1 59.84 552 SER A N 1
ATOM 4465 C CA . SER A 1 552 ? 27.094 -24.156 9.523 1 59.84 552 SER A CA 1
ATOM 4466 C C . SER A 1 552 ? 26.328 -23.109 10.336 1 59.84 552 SER A C 1
ATOM 4468 O O . SER A 1 552 ? 25.938 -23.375 11.477 1 59.84 552 SER A O 1
ATOM 4470 N N . ALA A 1 553 ? 25.984 -21.969 9.719 1 68.19 553 ALA A N 1
ATOM 4471 C CA . ALA A 1 553 ? 25.328 -20.984 10.562 1 68.19 553 ALA A CA 1
ATOM 4472 C C . ALA A 1 553 ? 23.812 -21.047 10.383 1 68.19 553 ALA A C 1
ATOM 4474 O O . ALA A 1 553 ? 23.297 -20.781 9.289 1 68.19 553 ALA A O 1
ATOM 4475 N N . GLN A 1 554 ? 23.141 -21.594 11.406 1 80.88 554 GLN A N 1
ATOM 4476 C CA . GLN A 1 554 ? 21.688 -21.688 11.391 1 80.88 554 GLN A CA 1
ATOM 4477 C C . GLN A 1 554 ? 21.047 -20.328 11.586 1 80.88 554 GLN A C 1
ATOM 4479 O O . GLN A 1 554 ? 21.5 -19.516 12.406 1 80.88 554 GLN A O 1
ATOM 4484 N N . PRO A 1 555 ? 20.031 -20.047 10.789 1 89.25 555 PRO A N 1
ATOM 4485 C CA . PRO A 1 555 ? 19.344 -18.766 10.953 1 89.25 555 PRO A CA 1
ATOM 4486 C C . PRO A 1 555 ? 18.531 -18.688 12.242 1 89.25 555 PRO A C 1
ATOM 4488 O O . PRO A 1 555 ? 18.094 -19.719 12.766 1 89.25 555 PRO A O 1
ATOM 4491 N N . PHE A 1 556 ? 18.469 -17.562 12.781 1 92.44 556 PHE A N 1
ATOM 4492 C CA . PHE A 1 556 ? 17.656 -17.344 13.961 1 92.44 556 PHE A CA 1
ATOM 4493 C C . PHE A 1 556 ? 16.5 -16.391 13.648 1 92.44 556 PHE A C 1
ATOM 4495 O O . PHE A 1 556 ? 16.734 -15.203 13.391 1 92.44 556 PHE A O 1
ATOM 4502 N N . PHE A 1 557 ? 15.32 -16.891 13.75 1 95.06 557 PHE A N 1
ATOM 4503 C CA . PHE A 1 557 ? 14.133 -16.078 13.523 1 95.06 557 PHE A CA 1
ATOM 4504 C C . PHE A 1 557 ? 13.703 -15.375 14.805 1 95.06 557 PHE A C 1
ATOM 4506 O O . PHE A 1 557 ? 13.266 -16.031 15.758 1 95.06 557 PHE A O 1
ATOM 4513 N N . SER A 1 558 ? 13.836 -14.047 14.844 1 93.69 558 SER A N 1
ATOM 4514 C CA . SER A 1 558 ? 13.383 -13.273 15.992 1 93.69 558 SER A CA 1
ATOM 4515 C C . SER A 1 558 ? 11.859 -13.211 16.047 1 93.69 558 SER A C 1
ATOM 4517 O O . SER A 1 558 ? 11.18 -13.586 15.094 1 93.69 558 SER A O 1
ATOM 4519 N N . LEU A 1 559 ? 11.336 -12.781 17.156 1 93.62 559 LEU A N 1
ATOM 4520 C CA . LEU A 1 559 ? 9.891 -12.617 17.281 1 93.62 559 LEU A CA 1
ATOM 4521 C C . LEU A 1 559 ? 9.375 -11.578 16.297 1 93.62 559 LEU A C 1
ATOM 4523 O O . LEU A 1 559 ? 8.32 -11.773 15.68 1 93.62 559 LEU A O 1
ATOM 4527 N N . ASP A 1 560 ? 10.094 -10.523 16.188 1 91.81 560 ASP A N 1
ATOM 4528 C CA . ASP A 1 560 ? 9.703 -9.461 15.266 1 91.81 560 ASP A CA 1
ATOM 4529 C C . ASP A 1 560 ? 9.617 -9.984 13.828 1 91.81 560 ASP A C 1
ATOM 4531 O O . ASP A 1 560 ? 8.688 -9.656 13.102 1 91.81 560 ASP A O 1
ATOM 4535 N N . ALA A 1 561 ? 10.609 -10.742 13.477 1 93.81 561 ALA A N 1
ATOM 4536 C CA . ALA A 1 561 ? 10.609 -11.336 12.141 1 93.81 561 ALA A CA 1
ATOM 4537 C C . ALA A 1 561 ? 9.398 -12.25 11.945 1 93.81 561 ALA A C 1
ATOM 4539 O O . ALA A 1 561 ? 8.742 -12.211 10.906 1 93.81 561 ALA A O 1
ATOM 4540 N N . CYS A 1 562 ? 9.086 -13.039 12.969 1 96.06 562 CYS A N 1
ATOM 4541 C CA . CYS A 1 562 ? 7.98 -13.984 12.875 1 96.06 562 CYS A CA 1
ATOM 4542 C C . CYS A 1 562 ? 6.641 -13.258 12.852 1 96.06 562 CYS A C 1
ATOM 4544 O O . CYS A 1 562 ? 5.695 -13.703 12.203 1 96.06 562 CYS A O 1
ATOM 4546 N N . GLN A 1 563 ? 6.582 -12.164 13.57 1 95.31 563 GLN A N 1
ATOM 4547 C CA . GLN A 1 563 ? 5.367 -11.352 13.531 1 95.31 563 GLN A CA 1
ATOM 4548 C C . GLN A 1 563 ? 5.156 -10.75 12.141 1 95.31 563 GLN A C 1
ATOM 4550 O O . GLN A 1 563 ? 4.027 -10.688 11.648 1 95.31 563 GLN A O 1
ATOM 4555 N N . GLY A 1 564 ? 6.246 -10.328 11.555 1 94.69 564 GLY A N 1
ATOM 4556 C CA . GLY A 1 564 ? 6.164 -9.828 10.188 1 94.69 564 GLY A CA 1
ATOM 4557 C C . GLY A 1 564 ? 5.742 -10.898 9.195 1 94.69 564 GLY A C 1
ATOM 4558 O O . GLY A 1 564 ? 4.887 -10.648 8.344 1 94.69 564 GLY A O 1
ATOM 4559 N N . ILE A 1 565 ? 6.34 -12.039 9.328 1 96.25 565 ILE A N 1
ATOM 4560 C CA . ILE A 1 565 ? 6.02 -13.156 8.445 1 96.25 565 ILE A CA 1
ATOM 4561 C C . ILE A 1 565 ? 4.559 -13.562 8.633 1 96.25 565 ILE A C 1
ATOM 4563 O O . ILE A 1 565 ? 3.836 -13.766 7.656 1 96.25 565 ILE A O 1
ATOM 4567 N N . LEU A 1 566 ? 4.172 -13.656 9.867 1 96 566 LEU A N 1
ATOM 4568 C CA . LEU A 1 566 ? 2.789 -14.008 10.172 1 96 566 LEU A CA 1
ATOM 4569 C C . LEU A 1 566 ? 1.823 -13.016 9.523 1 96 566 LEU A C 1
ATOM 4571 O O . LEU A 1 566 ? 0.837 -13.422 8.906 1 96 566 LEU A O 1
ATOM 4575 N N . ALA A 1 567 ? 2.1 -11.742 9.688 1 95.12 567 ALA A N 1
ATOM 4576 C CA . ALA A 1 567 ? 1.214 -10.711 9.141 1 95.12 567 ALA A CA 1
ATOM 4577 C C . ALA A 1 567 ? 1.094 -10.844 7.625 1 95.12 567 ALA A C 1
ATOM 4579 O O . ALA A 1 567 ? 0.023 -10.617 7.059 1 95.12 567 ALA A O 1
ATOM 4580 N N . LEU A 1 568 ? 2.188 -11.227 6.949 1 94.69 568 LEU A N 1
ATOM 4581 C CA . LEU A 1 568 ? 2.201 -11.367 5.496 1 94.69 568 LEU A CA 1
ATOM 4582 C C . LEU A 1 568 ? 1.417 -12.602 5.062 1 94.69 568 LEU A C 1
ATOM 4584 O O . LEU A 1 568 ? 0.792 -12.602 4 1 94.69 568 LEU A O 1
ATOM 4588 N N . LEU A 1 569 ? 1.404 -13.609 5.867 1 93.81 569 LEU A N 1
ATOM 4589 C CA . LEU A 1 569 ? 0.79 -14.883 5.523 1 93.81 569 LEU A CA 1
ATOM 4590 C C . LEU A 1 569 ? -0.685 -14.898 5.91 1 93.81 569 LEU A C 1
ATOM 4592 O O . LEU A 1 569 ? -1.466 -15.688 5.363 1 93.81 569 LEU A O 1
ATOM 4596 N N . ASP A 1 570 ? -1.013 -14.094 6.918 1 93 570 ASP A N 1
ATOM 4597 C CA . ASP A 1 570 ? -2.342 -14.109 7.523 1 93 570 ASP A CA 1
ATOM 4598 C C . ASP A 1 570 ? -3.361 -13.414 6.621 1 93 570 ASP A C 1
ATOM 4600 O O . ASP A 1 570 ? -3.814 -12.305 6.926 1 93 570 ASP A O 1
ATOM 4604 N N . LEU A 1 571 ? -3.85 -14.086 5.66 1 90.38 571 LEU A N 1
ATOM 4605 C CA . LEU A 1 571 ? -4.715 -13.492 4.652 1 90.38 571 LEU A CA 1
ATOM 4606 C C . LEU A 1 571 ? -6.09 -13.18 5.23 1 90.38 571 LEU A C 1
ATOM 4608 O O . LEU A 1 571 ? -6.723 -12.188 4.852 1 90.38 571 LEU A O 1
ATOM 4612 N N . ASN A 1 572 ? -6.613 -14.023 6.125 1 88.56 572 ASN A N 1
ATOM 4613 C CA . ASN A 1 572 ? -7.953 -13.82 6.668 1 88.56 572 ASN A CA 1
ATOM 4614 C C . ASN A 1 572 ? -7.93 -12.914 7.895 1 88.56 572 ASN A C 1
ATOM 4616 O O . ASN A 1 572 ? -8.953 -12.734 8.555 1 88.56 572 ASN A O 1
ATOM 4620 N N . ALA A 1 573 ? -6.75 -12.461 8.32 1 88.31 573 ALA A N 1
ATOM 4621 C CA . ALA A 1 573 ? -6.57 -11.484 9.398 1 88.31 573 ALA A CA 1
ATOM 4622 C C . ALA A 1 573 ? -7.059 -12.039 10.727 1 88.31 573 ALA A C 1
ATOM 4624 O O . ALA A 1 573 ? -7.734 -11.336 11.492 1 88.31 573 ALA A O 1
ATOM 4625 N N . SER A 1 574 ? -6.801 -13.281 10.977 1 88.12 574 SER A N 1
ATOM 4626 C CA . SER A 1 574 ? -7.172 -13.906 12.234 1 88.12 574 SER A CA 1
ATOM 4627 C C . SER A 1 574 ? -6.137 -13.625 13.32 1 88.12 574 SER A C 1
ATOM 4629 O O . SER A 1 574 ? -6.41 -13.805 14.508 1 88.12 574 SER A O 1
ATOM 4631 N N . GLY A 1 575 ? -4.965 -13.281 12.844 1 91.06 575 GLY A N 1
ATOM 4632 C CA . GLY A 1 575 ? -3.873 -13.055 13.773 1 91.06 575 GLY A CA 1
ATOM 4633 C C . GLY A 1 575 ? -3.051 -14.305 14.039 1 91.06 575 GLY A C 1
ATOM 4634 O O . GLY A 1 575 ? -2.143 -14.289 14.875 1 91.06 575 GLY A O 1
ATOM 4635 N N . THR A 1 576 ? -3.404 -15.352 13.367 1 93.62 576 THR A N 1
ATOM 4636 C CA . THR A 1 576 ? -2.715 -16.625 13.492 1 93.62 576 THR A CA 1
ATOM 4637 C C . THR A 1 576 ? -2.414 -17.219 12.125 1 93.62 576 THR A C 1
ATOM 4639 O O . THR A 1 576 ? -2.834 -16.688 11.102 1 93.62 576 THR A O 1
ATOM 4642 N N . VAL A 1 577 ? -1.617 -18.281 12.141 1 93.69 577 VAL A N 1
ATOM 4643 C CA . VAL A 1 577 ? -1.253 -18.984 10.914 1 93.69 577 VAL A CA 1
ATOM 4644 C C . VAL A 1 577 ? -1.939 -20.344 10.875 1 93.69 577 VAL A C 1
ATOM 4646 O O . VAL A 1 577 ? -1.8 -21.141 11.805 1 93.69 577 VAL A O 1
ATOM 4649 N N . SER A 1 578 ? -2.682 -20.578 9.891 1 92.38 578 SER A N 1
ATOM 4650 C CA . SER A 1 578 ? -3.307 -21.875 9.672 1 92.38 578 SER A CA 1
ATOM 4651 C C . SER A 1 578 ? -2.365 -22.828 8.945 1 92.38 578 SER A C 1
ATOM 4653 O O . SER A 1 578 ? -1.288 -22.438 8.5 1 92.38 578 SER A O 1
ATOM 4655 N N . ILE A 1 579 ? -2.781 -24.047 8.789 1 90.5 579 ILE A N 1
ATOM 4656 C CA . ILE A 1 579 ? -1.941 -25.047 8.141 1 90.5 579 ILE A CA 1
ATOM 4657 C C . ILE A 1 579 ? -1.738 -24.688 6.676 1 90.5 579 ILE A C 1
ATOM 4659 O O . ILE A 1 579 ? -0.663 -24.922 6.113 1 90.5 579 ILE A O 1
ATOM 4663 N N . GLN A 1 580 ? -2.74 -24.219 6.016 1 90.88 580 GLN A N 1
ATOM 4664 C CA . GLN A 1 580 ? -2.604 -23.875 4.602 1 90.88 580 GLN A CA 1
ATOM 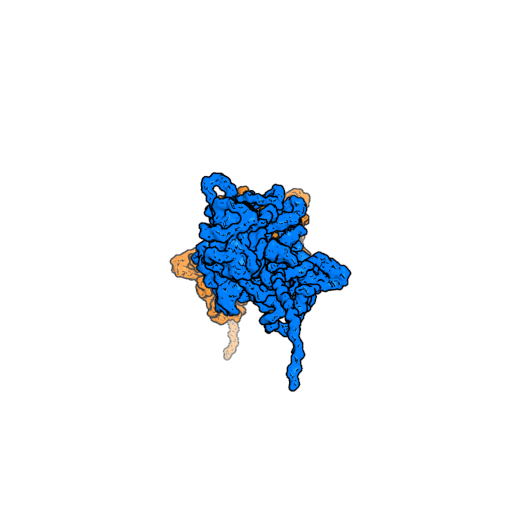4665 C C . GLN A 1 580 ? -1.646 -22.703 4.406 1 90.88 580 GLN A C 1
ATOM 4667 O O . GLN A 1 580 ? -0.855 -22.703 3.463 1 90.88 580 GLN A O 1
ATOM 4672 N N . GLU A 1 581 ? -1.755 -21.766 5.316 1 92.44 581 GLU A N 1
ATOM 4673 C CA . GLU A 1 581 ? -0.83 -20.625 5.27 1 92.44 581 GLU A CA 1
ATOM 4674 C C . GLU A 1 581 ? 0.601 -21.078 5.555 1 92.44 581 GLU A C 1
ATOM 4676 O O . GLU A 1 581 ? 1.546 -20.594 4.934 1 92.44 581 GLU A O 1
ATOM 4681 N N . PHE A 1 582 ? 0.7 -21.938 6.426 1 92.56 582 PHE A N 1
ATOM 4682 C CA . PHE A 1 582 ? 2.027 -22.438 6.766 1 92.56 582 PHE A CA 1
ATOM 4683 C C . PHE A 1 582 ? 2.625 -23.219 5.602 1 92.56 582 PHE A C 1
ATOM 4685 O O . PHE A 1 582 ? 3.832 -23.156 5.355 1 92.56 582 PHE A O 1
ATOM 4692 N N . ARG A 1 583 ? 1.865 -24.047 4.973 1 87.69 583 ARG A N 1
ATOM 4693 C CA . ARG A 1 583 ? 2.338 -24.781 3.805 1 87.69 583 ARG A CA 1
ATOM 4694 C C . ARG A 1 583 ? 2.844 -23.828 2.727 1 87.69 583 ARG A C 1
ATOM 4696 O O . ARG A 1 583 ? 3.852 -24.109 2.07 1 87.69 583 ARG A O 1
ATOM 4703 N N . ASP A 1 584 ? 2.139 -22.75 2.533 1 89.25 584 ASP A N 1
ATOM 4704 C CA . ASP A 1 584 ? 2.594 -21.734 1.596 1 89.25 584 ASP A CA 1
ATOM 4705 C C . ASP A 1 584 ? 3.932 -21.141 2.033 1 89.25 584 ASP A C 1
ATOM 4707 O O . ASP A 1 584 ? 4.812 -20.906 1.204 1 89.25 584 ASP A O 1
ATOM 4711 N N . LEU A 1 585 ? 3.992 -20.891 3.277 1 92.88 585 LEU A N 1
ATOM 4712 C CA . LEU A 1 585 ? 5.25 -20.391 3.822 1 92.88 585 LEU A CA 1
ATOM 4713 C C . LEU A 1 585 ? 6.387 -21.375 3.564 1 92.88 585 LEU A C 1
ATOM 4715 O O . LEU A 1 585 ? 7.477 -20.969 3.154 1 92.88 585 LEU A O 1
ATOM 4719 N N . TRP A 1 586 ? 6.105 -22.531 3.844 1 87.94 586 TRP A N 1
ATOM 4720 C CA . TRP A 1 586 ? 7.133 -23.562 3.711 1 87.94 586 TRP A CA 1
ATOM 4721 C C . TRP A 1 586 ? 7.652 -23.625 2.279 1 87.94 586 TRP A C 1
ATOM 4723 O O . TRP A 1 586 ? 8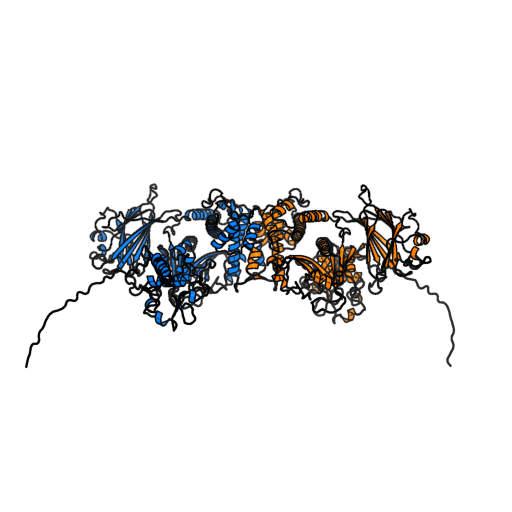.859 -23.719 2.057 1 87.94 586 TRP A O 1
ATOM 4733 N N . LYS A 1 587 ? 6.762 -23.641 1.371 1 82.88 587 LYS A N 1
ATOM 4734 C CA . LYS A 1 587 ? 7.148 -23.641 -0.036 1 82.88 587 LYS A CA 1
ATOM 4735 C C . LYS A 1 587 ? 8.062 -22.453 -0.347 1 82.88 587 LYS A C 1
ATOM 4737 O O . LYS A 1 587 ? 9.062 -22.609 -1.047 1 82.88 587 LYS A O 1
ATOM 4742 N N . GLN A 1 588 ? 7.742 -21.375 0.179 1 89.44 588 GLN A N 1
ATOM 4743 C CA . GLN A 1 588 ? 8.531 -20.172 -0.062 1 89.44 588 GLN A CA 1
ATOM 4744 C C . GLN A 1 588 ? 9.891 -20.266 0.627 1 89.44 588 GLN A C 1
ATOM 4746 O O . GLN A 1 588 ? 10.898 -19.781 0.092 1 89.44 588 GLN A O 1
ATOM 4751 N N . LEU A 1 589 ? 9.875 -20.797 1.794 1 90.38 589 LEU A N 1
ATOM 4752 C CA . LEU A 1 589 ? 11.125 -20.953 2.533 1 90.38 589 LEU A CA 1
ATOM 4753 C C . LEU A 1 589 ? 12.102 -21.844 1.781 1 90.38 589 LEU A C 1
ATOM 4755 O O . LEU A 1 589 ? 13.297 -21.562 1.725 1 90.38 589 LEU A O 1
ATOM 4759 N N . MET A 1 590 ? 11.609 -22.906 1.2 1 84.06 590 MET A N 1
ATOM 4760 C CA . MET A 1 590 ? 12.453 -23.812 0.437 1 84.06 590 MET A CA 1
ATOM 4761 C C . MET A 1 590 ? 13.023 -23.125 -0.8 1 84.06 590 MET A C 1
ATOM 4763 O O . MET A 1 590 ? 14.195 -23.297 -1.129 1 84.06 590 MET A O 1
ATOM 4767 N N . LEU A 1 591 ? 12.18 -22.391 -1.396 1 84 591 LEU A N 1
ATOM 4768 C CA . LEU A 1 591 ? 12.641 -21.641 -2.557 1 84 591 LEU A CA 1
ATOM 4769 C C . LEU A 1 591 ? 13.703 -20.609 -2.154 1 84 591 LEU A C 1
ATOM 4771 O O . LEU A 1 591 ? 14.727 -20.484 -2.826 1 84 591 LEU A O 1
ATOM 4775 N N . CYS A 1 592 ? 13.445 -19.891 -1.106 1 90.69 592 CYS A N 1
ATOM 4776 C CA . CYS A 1 592 ? 14.375 -18.875 -0.628 1 90.69 592 CYS A CA 1
ATOM 4777 C C . CYS A 1 592 ? 15.711 -19.5 -0.253 1 90.69 592 CYS A C 1
ATOM 4779 O O . CYS A 1 592 ? 16.766 -18.938 -0.518 1 90.69 592 CYS A O 1
ATOM 4781 N N . GLN A 1 593 ? 15.625 -20.625 0.35 1 88.88 593 GLN A N 1
ATOM 4782 C CA . GLN A 1 593 ? 16.844 -21.312 0.76 1 88.88 593 GLN A CA 1
ATOM 4783 C C . GLN A 1 593 ? 17.703 -21.688 -0.449 1 88.88 593 GLN A C 1
ATOM 4785 O O . GLN A 1 593 ? 18.922 -21.5 -0.441 1 88.88 593 GLN A O 1
ATOM 4790 N N . GLU A 1 594 ? 17.047 -22.219 -1.379 1 84.31 594 GLU A N 1
ATOM 4791 C CA . GLU A 1 594 ? 17.75 -22.625 -2.59 1 84.31 594 GLU A CA 1
ATOM 4792 C C . GLU A 1 594 ? 18.406 -21.438 -3.283 1 84.31 594 GLU A C 1
ATOM 4794 O O . GLU A 1 594 ? 19.578 -21.5 -3.656 1 84.31 594 GLU A O 1
ATOM 4799 N N . VAL A 1 595 ? 17.641 -20.438 -3.477 1 88.81 595 VAL A N 1
ATOM 4800 C CA . VAL A 1 595 ? 18.109 -19.25 -4.184 1 88.81 595 VAL A CA 1
ATOM 4801 C C . VAL A 1 595 ? 19.203 -18.578 -3.371 1 88.81 595 VAL A C 1
ATOM 4803 O O . VAL A 1 595 ? 20.219 -18.141 -3.924 1 88.81 595 VAL A O 1
ATOM 4806 N N . PHE A 1 596 ? 19 -18.406 -2.053 1 92.44 596 PHE A N 1
ATOM 4807 C CA . PHE A 1 596 ? 19.969 -17.781 -1.171 1 92.44 596 PHE A CA 1
ATOM 4808 C C . PHE A 1 596 ? 21.297 -18.531 -1.22 1 92.44 596 PHE A C 1
ATOM 4810 O O . PHE A 1 596 ? 22.359 -17.906 -1.331 1 92.44 596 PHE A O 1
ATOM 4817 N N . HIS A 1 597 ? 21.25 -19.844 -1.134 1 88.94 597 HIS A N 1
ATOM 4818 C CA . HIS A 1 597 ? 22.453 -20.672 -1.151 1 88.94 597 HIS A CA 1
ATOM 4819 C C . HIS A 1 597 ? 23.188 -20.547 -2.48 1 88.94 597 HIS A C 1
ATOM 4821 O O . HIS A 1 597 ? 24.406 -20.469 -2.51 1 88.94 597 HIS A O 1
ATOM 4827 N N . LYS A 1 598 ? 22.438 -20.578 -3.494 1 87.38 598 LYS A N 1
ATOM 4828 C CA . LYS A 1 598 ? 23 -20.484 -4.836 1 87.38 598 LYS A CA 1
ATOM 4829 C C . LYS A 1 598 ? 23.797 -19.188 -5.008 1 87.38 598 LYS A C 1
ATOM 4831 O O . LYS A 1 598 ? 24.844 -19.188 -5.66 1 87.38 598 LYS A O 1
ATOM 4836 N N . HIS A 1 599 ? 23.391 -18.125 -4.441 1 92.12 599 HIS A N 1
ATOM 4837 C CA . HIS A 1 599 ? 23.984 -16.812 -4.727 1 92.12 599 HIS A CA 1
ATOM 4838 C C . HIS A 1 599 ? 24.906 -16.375 -3.6 1 92.12 599 HIS A C 1
ATOM 4840 O O . HIS A 1 599 ? 25.609 -15.367 -3.719 1 92.12 599 HIS A O 1
ATOM 4846 N N . ASP A 1 600 ? 24.844 -17.109 -2.492 1 90.62 600 ASP A N 1
ATOM 4847 C CA . ASP A 1 600 ? 25.844 -16.891 -1.455 1 90.62 600 ASP A CA 1
ATOM 4848 C C . ASP A 1 600 ? 27.141 -17.609 -1.792 1 90.62 600 ASP A C 1
ATOM 4850 O O . ASP A 1 600 ? 27.578 -18.516 -1.062 1 90.62 600 ASP A O 1
ATOM 4854 N N . SER A 1 601 ? 27.812 -17.141 -2.74 1 84.5 601 SER A N 1
ATOM 4855 C CA . SER A 1 601 ? 29 -17.797 -3.293 1 84.5 601 SER A CA 1
ATOM 4856 C C . SER A 1 601 ? 30.109 -17.906 -2.25 1 84.5 601 SER A C 1
ATOM 4858 O O . SER A 1 601 ? 30.891 -18.859 -2.275 1 84.5 601 SER A O 1
ATOM 4860 N N . SER A 1 602 ? 30.172 -17.016 -1.319 1 82.69 602 SER A N 1
ATOM 4861 C CA . SER A 1 602 ? 31.25 -17 -0.326 1 82.69 602 SER A CA 1
ATOM 4862 C C . SER A 1 602 ? 30.859 -17.797 0.915 1 82.69 602 SER A C 1
ATOM 4864 O O . SER A 1 602 ? 31.672 -17.984 1.824 1 82.69 602 SER A O 1
ATOM 4866 N N . HIS A 1 603 ? 29.641 -18.281 0.993 1 83.12 603 HIS A N 1
ATOM 4867 C CA . HIS A 1 603 ? 29.109 -19.016 2.135 1 83.12 603 HIS A CA 1
ATOM 4868 C C . HIS A 1 603 ? 29.281 -18.219 3.428 1 83.12 603 HIS A C 1
ATOM 4870 O O . HIS A 1 603 ? 29.672 -18.781 4.453 1 83.12 603 HIS A O 1
ATOM 4876 N N . SER A 1 604 ? 29.141 -16.922 3.342 1 85.81 604 SER A N 1
ATOM 4877 C CA . SER A 1 604 ? 29.266 -16.047 4.492 1 85.81 604 SER A CA 1
ATOM 4878 C C . SER A 1 604 ? 27.984 -16 5.309 1 85.81 604 SER A C 1
ATOM 4880 O O . SER A 1 604 ? 27.984 -15.586 6.469 1 85.81 604 SER A O 1
ATOM 4882 N N . GLY A 1 605 ? 26.891 -16.453 4.609 1 89.12 605 GLY A N 1
ATOM 4883 C CA . GLY A 1 605 ? 25.578 -16.328 5.246 1 89.12 605 GLY A CA 1
ATOM 4884 C C . GLY A 1 605 ? 24.906 -15 4.988 1 89.12 605 GLY A C 1
ATOM 4885 O O . GLY A 1 605 ? 23.844 -14.719 5.535 1 89.12 605 GLY A O 1
ATOM 4886 N N . TYR A 1 606 ? 25.625 -14.172 4.156 1 92.69 606 TYR A N 1
ATOM 4887 C CA . TYR A 1 606 ? 25.094 -12.852 3.832 1 92.69 606 TYR A CA 1
ATOM 4888 C C . TYR A 1 606 ? 25.141 -12.602 2.33 1 92.69 606 TYR A C 1
ATOM 4890 O O . TYR A 1 606 ? 25.984 -13.164 1.624 1 92.69 606 TYR A O 1
ATOM 4898 N N . LEU A 1 607 ? 24.203 -11.797 1.854 1 94.5 607 LEU A N 1
ATOM 4899 C CA . LEU A 1 607 ? 24.188 -11.359 0.462 1 94.5 607 LEU A CA 1
ATOM 4900 C C . LEU A 1 607 ? 24.547 -9.875 0.355 1 94.5 607 LEU A C 1
ATOM 4902 O O . LEU A 1 607 ? 24.016 -9.055 1.11 1 94.5 607 LEU A O 1
ATOM 4906 N N . ASN A 1 608 ? 25.438 -9.602 -0.492 1 93.94 608 ASN A N 1
ATOM 4907 C CA . ASN A 1 608 ? 25.688 -8.195 -0.793 1 93.94 608 ASN A CA 1
ATOM 4908 C C . ASN A 1 608 ? 24.734 -7.672 -1.864 1 93.94 608 ASN A C 1
ATOM 4910 O O . ASN A 1 608 ? 23.797 -8.375 -2.266 1 93.94 608 ASN A O 1
ATOM 4914 N N . ARG A 1 609 ? 24.906 -6.473 -2.293 1 92.62 609 ARG A N 1
ATOM 4915 C CA . ARG A 1 609 ? 23.953 -5.812 -3.191 1 92.62 609 ARG A CA 1
ATOM 4916 C C . ARG A 1 609 ? 23.828 -6.574 -4.508 1 92.62 609 ARG A C 1
ATOM 4918 O O . ARG A 1 609 ? 22.719 -6.855 -4.965 1 92.62 609 ARG A O 1
ATOM 4925 N N . THR A 1 610 ? 24.906 -6.887 -5.133 1 92.94 610 THR A N 1
ATOM 4926 C CA . THR A 1 610 ? 24.922 -7.574 -6.422 1 92.94 610 THR A CA 1
ATOM 4927 C C . THR A 1 610 ? 24.312 -8.969 -6.293 1 92.94 610 THR A C 1
ATOM 4929 O O . THR A 1 610 ? 23.562 -9.406 -7.16 1 92.94 610 THR A O 1
ATOM 4932 N N . GLN A 1 611 ? 24.688 -9.633 -5.242 1 93.94 611 GLN A N 1
ATOM 4933 C CA . GLN A 1 611 ? 24.172 -10.977 -4.992 1 93.94 611 GLN A CA 1
ATOM 4934 C C . GLN A 1 611 ? 22.672 -10.938 -4.719 1 93.94 611 GLN A C 1
ATOM 4936 O O . GLN A 1 611 ? 21.938 -11.82 -5.156 1 93.94 611 GLN A O 1
ATOM 4941 N N . LEU A 1 612 ? 22.25 -9.977 -3.986 1 94.81 612 LEU A N 1
ATOM 4942 C CA . LEU A 1 612 ? 20.828 -9.828 -3.691 1 94.81 612 LEU A CA 1
ATOM 4943 C C . LEU A 1 612 ? 20.031 -9.633 -4.973 1 94.81 612 LEU A C 1
ATOM 4945 O O . LEU A 1 612 ? 18.984 -10.258 -5.152 1 94.81 612 LEU A O 1
ATOM 4949 N N . GLN A 1 613 ? 20.5 -8.766 -5.824 1 92.88 613 GLN A N 1
ATOM 4950 C CA . GLN A 1 613 ? 19.812 -8.508 -7.09 1 92.88 613 GLN A CA 1
ATOM 4951 C C . GLN A 1 613 ? 19.688 -9.781 -7.918 1 92.88 613 GLN A C 1
ATOM 4953 O O . GLN A 1 613 ? 18.641 -10.055 -8.5 1 92.88 613 GLN A O 1
ATOM 4958 N N . ALA A 1 614 ? 20.688 -10.516 -7.961 1 91 614 ALA A N 1
ATOM 4959 C CA . ALA A 1 614 ? 20.703 -11.766 -8.711 1 91 614 ALA A CA 1
ATOM 4960 C C . ALA A 1 614 ? 19.75 -12.789 -8.086 1 91 614 ALA A C 1
ATOM 4962 O O . ALA A 1 614 ? 19.047 -13.5 -8.805 1 91 614 ALA A O 1
ATOM 4963 N N . ALA A 1 615 ? 19.797 -12.875 -6.809 1 91.94 615 ALA A N 1
ATOM 4964 C CA . ALA A 1 615 ? 18.938 -13.812 -6.09 1 91.94 615 ALA A CA 1
ATOM 4965 C C . ALA A 1 615 ? 17.453 -13.492 -6.324 1 91.94 615 ALA A C 1
ATOM 4967 O O . ALA A 1 615 ? 16.656 -14.398 -6.566 1 91.94 615 ALA A O 1
ATOM 4968 N N . MET A 1 616 ? 17.141 -12.281 -6.238 1 90.12 616 MET A N 1
ATOM 4969 C CA . MET A 1 616 ? 15.75 -11.875 -6.43 1 90.12 616 MET A CA 1
ATOM 4970 C C . MET A 1 616 ? 15.305 -12.125 -7.867 1 90.12 616 MET A C 1
ATOM 4972 O O . MET A 1 616 ? 14.188 -12.586 -8.102 1 90.12 616 MET A O 1
ATOM 4976 N N . ARG A 1 617 ? 16.156 -11.828 -8.758 1 84.12 617 ARG A N 1
ATOM 4977 C CA . ARG A 1 617 ? 15.859 -12.109 -10.164 1 84.12 617 ARG A CA 1
ATOM 4978 C C . ARG A 1 617 ? 15.594 -13.594 -10.383 1 84.12 617 ARG A C 1
ATOM 4980 O O . ARG A 1 617 ? 14.672 -13.969 -11.102 1 84.12 617 ARG A O 1
ATOM 4987 N N . ASP A 1 618 ? 16.375 -14.352 -9.719 1 82.94 618 ASP A N 1
ATOM 4988 C CA . ASP A 1 618 ? 16.234 -15.797 -9.828 1 82.94 618 ASP A CA 1
ATOM 4989 C C . ASP A 1 618 ? 14.914 -16.266 -9.227 1 82.94 618 ASP A C 1
ATOM 4991 O O . ASP A 1 618 ? 14.367 -17.297 -9.648 1 82.94 618 ASP A O 1
ATOM 4995 N N . ALA A 1 619 ? 14.492 -15.539 -8.281 1 80.81 619 ALA A N 1
ATOM 4996 C CA . ALA A 1 619 ? 13.219 -15.875 -7.641 1 80.81 619 ALA A CA 1
ATOM 4997 C C . ALA A 1 619 ? 12.047 -15.273 -8.398 1 80.81 619 ALA A C 1
ATOM 4999 O O . ALA A 1 619 ? 10.891 -15.461 -8.016 1 80.81 619 ALA A O 1
ATOM 5000 N N . GLY A 1 620 ? 12.336 -14.492 -9.391 1 75.12 620 GLY A N 1
ATOM 5001 C CA . GLY A 1 620 ? 11.289 -13.977 -10.258 1 75.12 620 GLY A CA 1
ATOM 5002 C C . GLY A 1 620 ? 10.898 -12.547 -9.93 1 75.12 620 GLY A C 1
ATOM 5003 O O . GLY A 1 620 ? 9.844 -12.07 -10.367 1 75.12 620 GLY A O 1
ATOM 5004 N N . ILE A 1 621 ? 11.641 -11.906 -9.117 1 83.25 621 ILE A N 1
ATOM 5005 C CA . ILE A 1 621 ? 11.359 -10.523 -8.758 1 83.25 621 ILE A CA 1
ATOM 5006 C C . ILE A 1 621 ? 12.438 -9.609 -9.328 1 83.25 621 ILE A C 1
ATOM 5008 O O . ILE A 1 621 ? 13.617 -9.758 -9 1 83.25 621 ILE A O 1
ATOM 5012 N N . MET A 1 622 ? 12.031 -8.648 -10.109 1 81.12 622 MET A N 1
ATOM 5013 C CA . MET A 1 622 ? 12.992 -7.738 -10.727 1 81.12 622 MET A CA 1
ATOM 5014 C C . MET A 1 622 ? 12.984 -6.383 -10.031 1 81.12 622 MET A C 1
ATOM 5016 O O . MET A 1 622 ? 11.969 -5.691 -10.016 1 81.12 622 MET A O 1
ATOM 5020 N N . LEU A 1 623 ? 14.055 -6.113 -9.406 1 84.38 623 LEU A N 1
ATOM 5021 C CA . LEU A 1 623 ? 14.258 -4.809 -8.781 1 84.38 623 LEU A CA 1
ATOM 5022 C C . LEU A 1 623 ? 15.453 -4.094 -9.391 1 84.38 623 LEU A C 1
ATOM 5024 O O . LEU A 1 623 ? 16.453 -4.727 -9.727 1 84.38 623 LEU A O 1
ATOM 5028 N N . SER A 1 624 ? 15.312 -2.816 -9.617 1 82.94 624 SER A N 1
ATOM 5029 C CA . SER A 1 624 ? 16.453 -2.031 -10.078 1 82.94 624 SER A CA 1
ATOM 5030 C C . SER A 1 624 ? 17.547 -1.976 -9.023 1 82.94 624 SER A C 1
ATOM 5032 O O . SER A 1 624 ? 17.312 -2.303 -7.863 1 82.94 624 SER A O 1
ATOM 5034 N N . ASN A 1 625 ? 18.672 -1.587 -9.398 1 85.12 625 ASN A N 1
ATOM 5035 C CA . ASN A 1 625 ? 19.828 -1.505 -8.5 1 85.12 625 ASN A CA 1
ATOM 5036 C C . ASN A 1 625 ? 19.578 -0.517 -7.359 1 85.12 625 ASN A C 1
ATOM 5038 O O . ASN A 1 625 ? 19.922 -0.79 -6.207 1 85.12 625 ASN A O 1
ATOM 5042 N N . ASP A 1 626 ? 19.016 0.561 -7.645 1 85.31 626 ASP A N 1
ATOM 5043 C CA . ASP A 1 626 ? 18.766 1.587 -6.641 1 85.31 626 ASP A CA 1
ATOM 5044 C C . ASP A 1 626 ? 17.766 1.095 -5.598 1 85.31 626 ASP A C 1
ATOM 5046 O O . ASP A 1 626 ? 17.906 1.369 -4.406 1 85.31 626 ASP A O 1
ATOM 5050 N N . VAL A 1 627 ? 16.844 0.369 -6.102 1 87.12 627 VAL A N 1
ATOM 5051 C CA . VAL A 1 627 ? 15.836 -0.154 -5.188 1 87.12 627 VAL A CA 1
ATOM 5052 C C . VAL A 1 627 ? 16.453 -1.234 -4.301 1 87.12 627 VAL A C 1
ATOM 5054 O O . VAL A 1 627 ? 16.125 -1.332 -3.115 1 87.12 627 VAL A O 1
ATOM 5057 N N . CYS A 1 628 ? 17.328 -2.002 -4.891 1 90 628 CYS A N 1
ATOM 5058 C CA . CYS A 1 628 ? 18 -3.031 -4.105 1 90 628 CYS A CA 1
ATOM 5059 C C . CYS A 1 628 ? 18.812 -2.414 -2.971 1 90 628 CYS A C 1
ATOM 5061 O O . CYS A 1 628 ? 18.875 -2.98 -1.877 1 90 628 CYS A O 1
ATOM 5063 N N . GLN A 1 629 ? 19.406 -1.333 -3.279 1 92.12 629 GLN A N 1
ATOM 5064 C CA . GLN A 1 629 ? 20.141 -0.628 -2.234 1 92.12 629 GLN A CA 1
ATOM 5065 C C . GLN A 1 629 ? 19.219 -0.204 -1.1 1 92.12 629 GLN A C 1
ATOM 5067 O O . GLN A 1 629 ? 19.578 -0.318 0.075 1 92.12 629 GLN A O 1
ATOM 5072 N N . LEU A 1 630 ? 18.109 0.294 -1.399 1 93 630 LEU A N 1
ATOM 5073 C CA . LEU A 1 630 ? 17.141 0.701 -0.39 1 93 630 LEU A CA 1
ATOM 5074 C C . LEU A 1 630 ? 16.672 -0.497 0.429 1 93 630 LEU A C 1
ATOM 5076 O O . LEU A 1 630 ? 16.422 -0.373 1.628 1 93 630 LEU A O 1
ATOM 5080 N N . MET A 1 631 ? 16.578 -1.657 -0.236 1 95.19 631 MET A N 1
ATOM 5081 C CA . MET A 1 631 ? 16.203 -2.865 0.488 1 95.19 631 MET A CA 1
ATOM 5082 C C . MET A 1 631 ? 17.266 -3.256 1.503 1 95.19 631 MET A C 1
ATOM 5084 O O . MET A 1 631 ? 16.953 -3.715 2.602 1 95.19 631 MET A O 1
ATOM 5088 N N . LEU A 1 632 ? 18.5 -3.055 1.081 1 94.94 632 LEU A N 1
ATOM 5089 C CA . LEU A 1 632 ? 19.578 -3.365 2.004 1 94.94 632 LEU A CA 1
ATOM 5090 C C . LEU A 1 632 ? 19.578 -2.416 3.197 1 94.94 632 LEU A C 1
ATOM 5092 O O . LEU A 1 632 ? 19.891 -2.818 4.32 1 94.94 632 LEU A O 1
ATOM 5096 N N . ILE A 1 633 ? 19.234 -1.233 2.957 1 93.75 633 ILE A N 1
ATOM 5097 C CA . ILE A 1 633 ? 19.172 -0.237 4.02 1 93.75 633 ILE A CA 1
ATOM 5098 C C . ILE A 1 633 ? 18.016 -0.571 4.969 1 93.75 633 ILE A C 1
ATOM 5100 O O . ILE A 1 633 ? 18.172 -0.483 6.191 1 93.75 633 ILE A O 1
ATOM 5104 N N . ARG A 1 634 ? 16.891 -0.994 4.438 1 95.06 634 ARG A N 1
ATOM 5105 C CA . ARG A 1 634 ? 15.695 -1.239 5.23 1 95.06 634 ARG A CA 1
ATOM 5106 C C . ARG A 1 634 ? 15.781 -2.582 5.949 1 95.06 634 ARG A C 1
ATOM 5108 O O . ARG A 1 634 ? 15.328 -2.709 7.09 1 95.06 634 ARG A O 1
ATOM 5115 N N . TYR A 1 635 ? 16.344 -3.615 5.262 1 94.19 635 TYR A N 1
ATOM 5116 C CA . TYR A 1 635 ? 16.234 -4.977 5.773 1 94.19 635 TYR A CA 1
ATOM 5117 C C . TYR A 1 635 ? 17.609 -5.547 6.105 1 94.19 635 TYR A C 1
ATOM 5119 O O . TYR A 1 635 ? 17.719 -6.59 6.754 1 94.19 635 TYR A O 1
ATOM 5127 N N . GLY A 1 636 ? 18.656 -4.918 5.672 1 93 636 GLY A N 1
ATOM 5128 C CA . GLY A 1 636 ? 20 -5.453 5.84 1 93 636 GLY A CA 1
ATOM 5129 C C . GLY A 1 636 ? 20.625 -5.086 7.168 1 93 636 GLY A C 1
ATOM 5130 O O . GLY A 1 636 ? 20.016 -4.406 7.988 1 93 636 GLY A O 1
ATOM 5131 N N . GLY A 1 637 ? 21.828 -5.555 7.355 1 90.62 637 GLY A N 1
ATOM 5132 C CA . GLY A 1 637 ? 22.609 -5.223 8.539 1 90.62 637 GLY A CA 1
ATOM 5133 C C . GLY A 1 637 ? 23.359 -3.918 8.398 1 90.62 637 GLY A C 1
ATOM 5134 O O . GLY A 1 637 ? 23.188 -3.191 7.422 1 90.62 637 GLY A O 1
ATOM 5135 N N . PRO A 1 638 ? 24.094 -3.619 9.391 1 88.75 638 PRO A N 1
ATOM 5136 C CA . PRO A 1 638 ? 24.828 -2.354 9.414 1 88.75 638 PRO A CA 1
ATOM 5137 C C . PRO A 1 638 ? 25.812 -2.227 8.258 1 88.75 638 PRO A C 1
ATOM 5139 O O . PRO A 1 638 ? 26.125 -1.114 7.824 1 88.75 638 PRO A O 1
ATOM 5142 N N . ASN A 1 639 ? 26.297 -3.348 7.746 1 90.5 639 ASN A N 1
ATOM 5143 C CA . ASN A 1 639 ? 27.266 -3.33 6.656 1 90.5 639 ASN A CA 1
ATOM 5144 C C . ASN A 1 639 ? 26.578 -3.443 5.297 1 90.5 639 ASN A C 1
ATOM 5146 O O . ASN A 1 639 ? 27.234 -3.752 4.293 1 90.5 639 ASN A O 1
ATOM 5150 N N . LEU A 1 640 ? 25.297 -3.309 5.242 1 91.88 640 LEU A N 1
ATOM 5151 C CA . LEU A 1 640 ? 24.516 -3.357 4.02 1 91.88 640 LEU A CA 1
ATOM 5152 C C . LEU A 1 640 ? 24.609 -4.73 3.361 1 91.88 640 LEU A C 1
ATOM 5154 O O . LEU A 1 640 ? 24.875 -4.832 2.16 1 91.88 640 LEU A O 1
ATOM 5158 N N . GLN A 1 641 ? 24.594 -5.699 4.23 1 94 641 GLN A N 1
ATOM 5159 C CA . GLN A 1 641 ? 24.469 -7.098 3.832 1 94 641 GLN A CA 1
ATOM 5160 C C . GLN A 1 641 ? 23.219 -7.727 4.441 1 94 641 GLN A C 1
ATOM 5162 O O . GLN A 1 641 ? 22.734 -7.285 5.488 1 94 641 GLN A O 1
ATOM 5167 N N . MET A 1 642 ? 22.719 -8.711 3.73 1 95.31 642 MET A N 1
ATOM 5168 C CA . MET A 1 642 ? 21.438 -9.266 4.172 1 95.31 642 MET A CA 1
ATOM 5169 C C . MET A 1 642 ? 21.578 -10.742 4.539 1 95.31 642 MET A C 1
ATOM 5171 O O . MET A 1 642 ? 22.125 -11.523 3.764 1 95.31 642 MET A O 1
ATOM 5175 N N . ASP A 1 643 ? 21.172 -11.102 5.742 1 94.12 643 ASP A N 1
ATOM 5176 C CA . ASP A 1 643 ? 21.203 -12.492 6.164 1 94.12 643 ASP A CA 1
ATOM 5177 C C . ASP A 1 643 ? 19.969 -13.242 5.66 1 94.12 643 ASP A C 1
ATOM 5179 O O . ASP A 1 643 ? 19.125 -12.672 4.957 1 94.12 643 ASP A O 1
ATOM 5183 N N . PHE A 1 644 ? 19.844 -14.477 5.941 1 94.44 644 PHE A N 1
ATOM 5184 C CA . PHE A 1 644 ? 18.812 -15.336 5.375 1 94.44 644 PHE A CA 1
ATOM 5185 C C . PHE A 1 644 ? 17.422 -14.914 5.863 1 94.44 644 PHE A C 1
ATOM 5187 O O . PHE A 1 644 ? 16.469 -14.852 5.082 1 94.44 644 PHE A O 1
ATOM 5194 N N . VAL A 1 645 ? 17.281 -14.656 7.152 1 95.25 645 VAL A N 1
ATOM 5195 C CA . VAL A 1 645 ? 15.992 -14.328 7.73 1 95.25 645 VAL A CA 1
ATOM 5196 C C . VAL A 1 645 ? 15.461 -13.039 7.105 1 95.25 645 VAL A C 1
ATOM 5198 O O . VAL A 1 645 ? 14.281 -12.961 6.742 1 95.25 645 VAL A O 1
ATOM 5201 N N . SER A 1 646 ? 16.344 -12.086 6.965 1 95.5 646 SER A N 1
ATOM 5202 C CA . SER A 1 646 ? 15.961 -10.828 6.328 1 95.5 646 SER A CA 1
ATOM 5203 C C . SER A 1 646 ? 15.594 -11.039 4.867 1 95.5 646 SER A C 1
ATOM 5205 O O . SER A 1 646 ? 14.672 -10.398 4.355 1 95.5 646 SER A O 1
ATOM 5207 N N . PHE A 1 647 ? 16.344 -11.875 4.234 1 96.06 647 PHE A N 1
ATOM 5208 C CA . PHE A 1 647 ? 16.047 -12.203 2.842 1 96.06 647 PHE A CA 1
ATOM 5209 C C . PHE A 1 647 ? 14.664 -12.82 2.703 1 96.06 647 PHE A C 1
ATOM 5211 O O . PHE A 1 647 ? 13.898 -12.445 1.81 1 96.06 647 PHE A O 1
ATOM 5218 N N . VAL A 1 648 ? 14.359 -13.734 3.57 1 95.19 648 VAL A N 1
ATOM 5219 C CA . VAL A 1 648 ? 13.055 -14.391 3.566 1 95.19 648 VAL A CA 1
ATOM 5220 C C . VAL A 1 648 ? 11.953 -13.344 3.756 1 95.19 648 VAL A C 1
ATOM 5222 O O . VAL A 1 648 ? 10.953 -13.352 3.037 1 95.19 648 VAL A O 1
ATOM 5225 N N . HIS A 1 649 ? 12.156 -12.531 4.727 1 95.5 649 HIS A N 1
ATOM 5226 C CA . HIS A 1 649 ? 11.172 -11.492 5.02 1 95.5 649 HIS A CA 1
ATOM 5227 C C . HIS A 1 649 ? 10.945 -10.594 3.811 1 95.5 649 HIS A C 1
ATOM 5229 O O . HIS A 1 649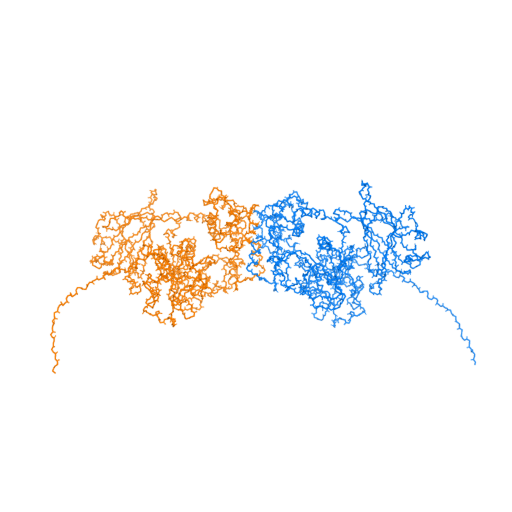 ? 9.797 -10.305 3.453 1 95.5 649 HIS A O 1
ATOM 5235 N N . LEU A 1 650 ? 12.031 -10.141 3.201 1 95.81 650 LEU A N 1
ATOM 5236 C CA . LEU A 1 650 ? 11.945 -9.281 2.021 1 95.81 650 LEU A CA 1
ATOM 5237 C C . LEU A 1 650 ? 11.227 -10.008 0.882 1 95.81 650 LEU A C 1
ATOM 5239 O O . LEU A 1 650 ? 10.352 -9.43 0.232 1 95.81 650 LEU A O 1
ATOM 5243 N N . MET A 1 651 ? 11.586 -11.242 0.679 1 94.75 651 MET A N 1
ATOM 5244 C CA . MET A 1 651 ? 11.023 -12.023 -0.419 1 94.75 651 MET A CA 1
ATOM 5245 C C . MET A 1 651 ? 9.516 -12.195 -0.243 1 94.75 651 MET A C 1
ATOM 5247 O O . MET A 1 651 ? 8.758 -12.055 -1.201 1 94.75 651 MET A O 1
ATOM 5251 N N . LEU A 1 652 ? 9.156 -12.57 0.961 1 95 652 LEU A N 1
ATOM 5252 C CA . LEU A 1 652 ? 7.734 -12.758 1.242 1 95 652 LEU A CA 1
ATOM 5253 C C . LEU A 1 652 ? 6.957 -11.461 1.005 1 95 652 LEU A C 1
ATOM 5255 O O . LEU A 1 652 ? 5.875 -11.484 0.418 1 95 652 LEU A O 1
ATOM 5259 N N . ARG A 1 653 ? 7.504 -10.406 1.442 1 94.69 653 ARG A N 1
ATOM 5260 C CA . ARG A 1 653 ? 6.844 -9.117 1.265 1 94.69 653 ARG A CA 1
ATOM 5261 C C . ARG A 1 653 ? 6.77 -8.742 -0.212 1 94.69 653 ARG A C 1
ATOM 5263 O O . ARG A 1 653 ? 5.723 -8.305 -0.693 1 94.69 653 ARG A O 1
ATOM 5270 N N . ALA A 1 654 ? 7.855 -8.867 -0.88 1 93.44 654 ALA A N 1
ATOM 5271 C CA . ALA A 1 654 ? 7.906 -8.523 -2.299 1 93.44 654 ALA A CA 1
ATOM 5272 C C . ALA A 1 654 ? 6.918 -9.367 -3.102 1 93.44 654 ALA A C 1
ATOM 5274 O O . ALA A 1 654 ? 6.227 -8.844 -3.982 1 93.44 654 ALA A O 1
ATOM 5275 N N . GLU A 1 655 ? 6.867 -10.57 -2.809 1 91.44 655 GLU A N 1
ATOM 5276 C CA . GLU A 1 655 ? 5.945 -11.461 -3.51 1 91.44 655 GLU A CA 1
ATOM 5277 C C . GLU A 1 655 ? 4.492 -11.086 -3.23 1 91.44 655 GLU A C 1
ATOM 5279 O O . GLU A 1 655 ? 3.67 -11.047 -4.148 1 91.44 655 GLU A O 1
ATOM 5284 N N . ASN A 1 656 ? 4.195 -10.875 -1.979 1 93.75 656 ASN A N 1
ATOM 5285 C CA . ASN A 1 656 ? 2.842 -10.484 -1.591 1 93.75 656 ASN A CA 1
ATOM 5286 C C . ASN A 1 656 ? 2.4 -9.211 -2.301 1 93.75 656 ASN A C 1
ATOM 5288 O O . ASN A 1 656 ? 1.283 -9.141 -2.816 1 93.75 656 ASN A O 1
ATOM 5292 N N . MET A 1 657 ? 3.271 -8.242 -2.301 1 94.75 657 MET A N 1
ATOM 5293 C CA . MET A 1 657 ? 2.91 -6.957 -2.887 1 94.75 657 MET A CA 1
ATOM 5294 C C . MET A 1 657 ? 2.844 -7.051 -4.406 1 94.75 657 MET A C 1
ATOM 5296 O O . MET A 1 657 ? 2.014 -6.395 -5.039 1 94.75 657 MET A O 1
ATOM 5300 N N . GLU A 1 658 ? 3.691 -7.852 -4.996 1 90.94 658 GLU A N 1
ATOM 5301 C CA . GLU A 1 658 ? 3.625 -8.086 -6.438 1 90.94 658 GLU A CA 1
ATOM 5302 C C . GLU A 1 658 ? 2.334 -8.805 -6.816 1 90.94 658 GLU A C 1
ATOM 5304 O O . GLU A 1 658 ? 1.696 -8.461 -7.812 1 90.94 658 GLU A O 1
ATOM 5309 N N . ASP A 1 659 ? 1.997 -9.805 -6.016 1 91.44 659 ASP A N 1
ATOM 5310 C CA . ASP A 1 659 ? 0.761 -10.539 -6.273 1 91.44 659 ASP A CA 1
ATOM 5311 C C . ASP A 1 659 ? -0.456 -9.625 -6.152 1 91.44 659 ASP A C 1
ATOM 5313 O O . ASP A 1 659 ? -1.385 -9.703 -6.957 1 91.44 659 ASP A O 1
ATOM 5317 N N . ALA A 1 660 ? -0.45 -8.82 -5.168 1 94.56 660 ALA A N 1
ATOM 5318 C CA . ALA A 1 660 ? -1.538 -7.863 -5 1 94.56 660 ALA A CA 1
ATOM 5319 C C . ALA A 1 660 ? -1.651 -6.945 -6.215 1 94.56 660 ALA A C 1
ATOM 5321 O O . ALA A 1 660 ? -2.752 -6.691 -6.707 1 94.56 660 ALA A O 1
ATOM 5322 N N . PHE A 1 661 ? -0.531 -6.461 -6.691 1 94.38 661 PHE A N 1
ATOM 5323 C CA . PHE A 1 661 ? -0.526 -5.578 -7.852 1 94.38 661 PHE A CA 1
ATOM 5324 C C . PHE A 1 661 ? -1.109 -6.285 -9.07 1 94.38 661 PHE A C 1
ATOM 5326 O O . PHE A 1 661 ? -1.983 -5.746 -9.75 1 94.38 661 PHE A O 1
ATOM 5333 N N . GLN A 1 662 ? -0.631 -7.508 -9.281 1 90.25 662 GLN A N 1
ATOM 5334 C CA . GLN A 1 662 ? -1.074 -8.25 -10.453 1 90.25 662 GLN A CA 1
ATOM 5335 C C . GLN A 1 662 ? -2.568 -8.555 -10.383 1 90.25 662 GLN A C 1
ATOM 5337 O O . GLN A 1 662 ? -3.254 -8.57 -11.406 1 90.25 662 GLN A O 1
ATOM 5342 N N . ASN A 1 663 ? -3.025 -8.805 -9.242 1 93.38 663 ASN A N 1
ATOM 5343 C CA . ASN A 1 663 ? -4.434 -9.133 -9.062 1 93.38 663 ASN A CA 1
ATOM 5344 C C . ASN A 1 663 ? -5.324 -7.906 -9.219 1 93.38 663 ASN A C 1
ATOM 5346 O O . ASN A 1 663 ? -6.461 -8.008 -9.68 1 93.38 663 ASN A O 1
ATOM 5350 N N . LEU A 1 664 ? -4.809 -6.77 -8.891 1 94.88 664 LEU A N 1
ATOM 5351 C CA . LEU A 1 664 ? -5.648 -5.582 -8.82 1 94.88 664 LEU A CA 1
ATOM 5352 C C . LEU A 1 664 ? -5.551 -4.766 -10.102 1 94.88 664 LEU A C 1
ATOM 5354 O O . LEU A 1 664 ? -6.477 -4.031 -10.453 1 94.88 664 LEU A O 1
ATOM 5358 N N . THR A 1 665 ? -4.422 -4.816 -10.82 1 94.62 665 THR A N 1
ATOM 5359 C CA . THR A 1 665 ? -4.184 -3.926 -11.953 1 94.62 665 THR A CA 1
ATOM 5360 C C . THR A 1 665 ? -5.129 -4.25 -13.102 1 94.62 665 THR A C 1
ATOM 5362 O O . THR A 1 665 ? -5.406 -5.422 -13.375 1 94.62 665 THR A O 1
ATOM 5365 N N . GLN A 1 666 ? -5.691 -3.301 -13.68 1 89.31 666 GLN A N 1
ATOM 5366 C CA . GLN A 1 666 ? -6.562 -3.455 -14.844 1 89.31 666 GLN A CA 1
ATOM 5367 C C . GLN A 1 666 ? -5.879 -2.957 -16.109 1 89.31 666 GLN A C 1
ATOM 5369 O O . GLN A 1 666 ? -6.176 -3.43 -17.203 1 89.31 666 GLN A O 1
ATOM 5374 N N . ASP A 1 667 ? -4.898 -1.992 -15.922 1 89.75 667 ASP A N 1
ATOM 5375 C CA . ASP A 1 667 ? -4.238 -1.397 -17.078 1 89.75 667 ASP A CA 1
ATOM 5376 C C . ASP A 1 667 ? -2.762 -1.78 -17.125 1 89.75 667 ASP A C 1
ATOM 5378 O O . ASP A 1 667 ? -2.023 -1.328 -18.016 1 89.75 667 ASP A O 1
ATOM 5382 N N . GLY A 1 668 ? -2.324 -2.57 -16.125 1 88.44 668 GLY A N 1
ATOM 5383 C CA . GLY A 1 668 ? -0.935 -2.996 -16.078 1 88.44 668 GLY A CA 1
ATOM 5384 C C . GLY A 1 668 ? 0.001 -1.921 -15.562 1 88.44 668 GLY A C 1
ATOM 5385 O O . GLY A 1 668 ? 1.195 -2.166 -15.375 1 88.44 668 GLY A O 1
ATOM 5386 N N . LYS A 1 669 ? -0.536 -0.782 -15.289 1 92 669 LYS A N 1
ATOM 5387 C CA . LYS A 1 669 ? 0.313 0.338 -14.898 1 92 669 LYS A CA 1
ATOM 5388 C C . LYS A 1 669 ? 0.137 0.665 -13.414 1 92 669 LYS A C 1
ATOM 5390 O O . LYS A 1 669 ? 1.103 1.011 -12.734 1 92 669 LYS A O 1
ATOM 5395 N N . GLY A 1 670 ? -1.054 0.605 -13.008 1 94.62 670 GLY A N 1
ATOM 5396 C CA . GLY A 1 670 ? -1.326 0.956 -11.625 1 94.62 670 GLY A CA 1
ATOM 5397 C C . GLY A 1 670 ? -2.486 0.182 -11.023 1 94.62 670 GLY A C 1
ATOM 5398 O O . GLY A 1 670 ? -3.023 -0.729 -11.664 1 94.62 670 GLY A O 1
ATOM 5399 N N . ILE A 1 671 ? -2.781 0.468 -9.742 1 96.38 671 ILE A N 1
ATOM 5400 C CA . ILE A 1 671 ? -3.852 -0.222 -9.031 1 96.38 671 ILE A CA 1
ATOM 5401 C C . ILE A 1 671 ? -4.676 0.788 -8.234 1 96.38 671 ILE A C 1
ATOM 5403 O O . ILE A 1 671 ? -4.168 1.842 -7.84 1 96.38 671 ILE A O 1
ATOM 5407 N N . TYR A 1 672 ? -5.914 0.478 -8.055 1 95.88 672 TYR A N 1
ATOM 5408 C CA . TYR A 1 672 ? -6.824 1.248 -7.219 1 95.88 672 TYR A CA 1
ATOM 5409 C C . TYR A 1 672 ? -7.133 0.506 -5.922 1 95.88 672 TYR A C 1
ATOM 5411 O O . TYR A 1 672 ? -7.543 -0.656 -5.949 1 95.88 672 TYR A O 1
ATOM 5419 N N . LEU A 1 673 ? -6.941 1.136 -4.816 1 96.06 673 LEU A N 1
ATOM 5420 C CA . LEU A 1 673 ? -7.184 0.552 -3.502 1 96.06 673 LEU A CA 1
ATOM 5421 C C . LEU A 1 673 ? -8.133 1.427 -2.688 1 96.06 673 LEU A C 1
ATOM 5423 O O . LEU A 1 673 ? -7.93 2.639 -2.586 1 96.06 673 LEU A O 1
ATOM 5427 N N . GLN A 1 674 ? -9.141 0.814 -2.152 1 94.69 674 GLN A N 1
ATOM 5428 C CA . GLN A 1 674 ? -9.961 1.519 -1.176 1 94.69 674 GLN A CA 1
ATOM 5429 C C . GLN A 1 674 ? -9.188 1.776 0.113 1 94.69 674 GLN A C 1
ATOM 5431 O O . GLN A 1 674 ? -8.195 1.102 0.393 1 94.69 674 GLN A O 1
ATOM 5436 N N . LYS A 1 675 ? -9.594 2.705 0.902 1 92 675 LYS A N 1
ATOM 5437 C CA . LYS A 1 675 ? -8.859 3.117 2.094 1 92 675 LYS A CA 1
ATOM 5438 C C . LYS A 1 675 ? -8.625 1.938 3.033 1 92 675 LYS A C 1
ATOM 5440 O O . LYS A 1 675 ? -7.496 1.697 3.467 1 92 675 LYS A O 1
ATOM 5445 N N . PRO A 1 676 ? -9.664 1.138 3.383 1 89.69 676 PRO A N 1
ATOM 5446 C CA . PRO A 1 676 ? -9.398 0.009 4.277 1 89.69 676 PRO A CA 1
ATOM 5447 C C . PRO A 1 676 ? -8.406 -0.99 3.697 1 89.69 676 PRO A C 1
ATOM 5449 O O . PRO A 1 676 ? -7.598 -1.565 4.434 1 89.69 676 PRO A O 1
ATOM 5452 N N . GLU A 1 677 ? -8.477 -1.189 2.354 1 93 677 GLU A N 1
ATOM 5453 C CA . GLU A 1 677 ? -7.531 -2.08 1.684 1 93 677 GLU A CA 1
ATOM 5454 C C . GLU A 1 677 ? -6.105 -1.543 1.773 1 93 677 GLU A C 1
ATOM 5456 O O . GLU A 1 677 ? -5.172 -2.291 2.068 1 93 677 GLU A O 1
ATOM 5461 N N . TRP A 1 678 ? -6.004 -0.243 1.51 1 93.75 678 TRP A N 1
ATOM 5462 C CA . TRP A 1 678 ? -4.711 0.431 1.579 1 93.75 678 TRP A CA 1
ATOM 5463 C C . TRP A 1 678 ? -4.098 0.294 2.969 1 93.75 678 TRP A C 1
ATOM 5465 O O . TRP A 1 678 ? -2.945 -0.119 3.107 1 93.75 678 TRP A O 1
ATOM 5475 N N . LEU A 1 679 ? -4.855 0.564 3.955 1 91 679 LEU A N 1
ATOM 5476 C CA . LEU A 1 679 ? -4.359 0.534 5.328 1 91 679 LEU A CA 1
ATOM 5477 C C . LEU A 1 679 ? -4.039 -0.894 5.758 1 91 679 LEU A C 1
ATOM 5479 O O . LEU A 1 679 ? -3.031 -1.134 6.43 1 91 679 LEU A O 1
ATOM 5483 N N . MET A 1 680 ? -4.836 -1.826 5.387 1 91.38 680 MET A N 1
ATOM 5484 C CA . MET A 1 680 ? -4.602 -3.225 5.734 1 91.38 680 MET A CA 1
ATOM 5485 C C . MET A 1 680 ? -3.32 -3.738 5.082 1 91.38 680 MET A C 1
ATOM 5487 O O . MET A 1 680 ? -2.508 -4.395 5.73 1 91.38 680 MET A O 1
ATOM 5491 N N . MET A 1 681 ? -3.102 -3.441 3.783 1 93.12 681 MET A N 1
ATOM 5492 C CA . MET A 1 681 ? -1.958 -3.949 3.029 1 93.12 681 MET A CA 1
ATOM 5493 C C . MET A 1 681 ? -0.664 -3.291 3.498 1 93.12 681 MET A C 1
ATOM 5495 O O . MET A 1 681 ? 0.418 -3.861 3.346 1 93.12 681 MET A O 1
ATOM 5499 N N . THR A 1 682 ? -0.8 -2.135 4.129 1 93.38 682 THR A N 1
ATOM 5500 C CA . THR A 1 682 ? 0.418 -1.406 4.465 1 93.38 682 THR A CA 1
ATOM 5501 C C . THR A 1 682 ? 0.726 -1.527 5.957 1 93.38 682 THR A C 1
ATOM 5503 O O . THR A 1 682 ? 1.891 -1.611 6.348 1 93.38 682 THR A O 1
ATOM 5506 N N . LEU A 1 683 ? -0.284 -1.556 6.828 1 92.81 683 LEU A N 1
ATOM 5507 C CA . LEU A 1 683 ? -0.054 -1.567 8.266 1 92.81 683 LEU A CA 1
ATOM 5508 C C . LEU A 1 683 ? 0.107 -2.994 8.781 1 92.81 683 LEU A C 1
ATOM 5510 O O . LEU A 1 683 ? 0.9 -3.244 9.688 1 92.81 683 LEU A O 1
ATOM 5514 N N . TYR A 1 684 ? -0.704 -3.883 8.227 1 91.31 684 TYR A N 1
ATOM 5515 C CA . TYR A 1 684 ? -0.659 -5.266 8.688 1 91.31 684 TYR A CA 1
ATOM 5516 C C . TYR A 1 684 ? 0.158 -6.129 7.73 1 91.31 684 TYR A C 1
ATOM 5518 O O . TYR A 1 684 ? -0.378 -7.035 7.09 1 91.31 684 TYR A O 1
ATOM 5526 N N . SER A 1 685 ? 1.316 -5.844 7.559 1 86.5 685 SER A N 1
ATOM 5527 C CA . SER A 1 685 ? 2.289 -6.535 6.719 1 86.5 685 SER A CA 1
ATOM 5528 C C . SER A 1 685 ? 3.684 -6.488 7.332 1 86.5 685 SER A C 1
ATOM 5530 O O . SER A 1 685 ? 3.977 -5.617 8.156 1 86.5 685 SER A O 1
ATOM 5532 N N . MET B 1 1 ? -43.875 93.062 6.512 1 20.09 1 MET B N 1
ATOM 5533 C CA . MET B 1 1 ? -43.094 93.875 7.473 1 20.09 1 MET B CA 1
ATOM 5534 C C . MET B 1 1 ? -42.094 93 8.188 1 20.09 1 MET B C 1
ATOM 5536 O O . MET B 1 1 ? -42.438 92 8.82 1 20.09 1 MET B O 1
ATOM 5540 N N . SER B 1 2 ? -40.656 92.812 7.84 1 20.34 2 SER B N 1
ATOM 5541 C CA . SER B 1 2 ? -39.531 91.938 7.547 1 20.34 2 SER B CA 1
ATOM 5542 C C . SER B 1 2 ? -38.844 91.5 8.828 1 20.34 2 SER B C 1
ATOM 5544 O O . SER B 1 2 ? -38.594 90.312 9.023 1 20.34 2 SER B O 1
ATOM 5546 N N . LEU B 1 3 ? -38.031 92.25 9.586 1 18.66 3 LEU B N 1
ATOM 5547 C CA . LEU B 1 3 ? -36.594 92.312 9.844 1 18.66 3 LEU B CA 1
ATOM 5548 C C . LEU B 1 3 ? -36.219 91.562 11.086 1 18.66 3 LEU B C 1
ATOM 5550 O O . LEU B 1 3 ? -35.25 90.75 11.07 1 18.66 3 LEU B O 1
ATOM 5554 N N . CYS B 1 4 ? -36.344 92 12.344 1 19.47 4 CYS B N 1
ATOM 5555 C CA . CYS B 1 4 ? -35.438 92.375 13.422 1 19.47 4 CYS B CA 1
ATOM 5556 C C . CYS B 1 4 ? -35.031 91.125 14.227 1 19.47 4 CYS B C 1
ATOM 5558 O O . CYS B 1 4 ? -35.812 90.188 14.383 1 19.47 4 CYS B O 1
ATOM 5560 N N . LEU B 1 5 ? -33.656 90.938 15.031 1 18.58 5 LEU B N 1
ATOM 5561 C CA . LEU B 1 5 ? -32.312 90.5 15.391 1 18.58 5 LEU B CA 1
ATOM 5562 C C . LEU B 1 5 ? -32.312 89.75 16.703 1 18.58 5 LEU B C 1
ATOM 5564 O O . LEU B 1 5 ? -31.438 88.938 16.938 1 18.58 5 LEU B O 1
ATOM 5568 N N . SER B 1 6 ? -33.062 90 17.734 1 19.16 6 SER B N 1
ATOM 5569 C CA . SER B 1 6 ? -32.438 90.188 19.031 1 19.16 6 SER B CA 1
ATOM 5570 C C . SER B 1 6 ? -31.828 88.875 19.562 1 19.16 6 SER B C 1
ATOM 5572 O O . SER B 1 6 ? -32.281 87.75 19.188 1 19.16 6 SER B O 1
ATOM 5574 N N . PHE B 1 7 ? -30.656 88.812 20.578 1 20.28 7 PHE B N 1
ATOM 5575 C CA . PHE B 1 7 ? -29.359 88.438 21.156 1 20.28 7 PHE B CA 1
ATOM 5576 C C . PHE B 1 7 ? -29.516 87.25 22.141 1 20.28 7 PHE B C 1
ATOM 5578 O O . PHE B 1 7 ? -28.531 86.812 22.703 1 20.28 7 PHE B O 1
ATOM 5585 N N . ARG B 1 8 ? -30.609 86.938 22.75 1 21.17 8 ARG B N 1
ATOM 5586 C CA . ARG B 1 8 ? -30.625 86.625 24.188 1 21.17 8 ARG B CA 1
ATOM 5587 C C . ARG B 1 8 ? -29.797 85.438 24.531 1 21.17 8 ARG B C 1
ATOM 5589 O O . ARG B 1 8 ? -29.562 84.562 23.688 1 21.17 8 ARG B O 1
ATOM 5596 N N . GLY B 1 9 ? -29.75 85 25.734 1 20.52 9 GLY B N 1
ATOM 5597 C CA . GLY B 1 9 ? -28.859 84.562 26.781 1 20.52 9 GLY B CA 1
ATOM 5598 C C . GLY B 1 9 ? -28.297 83.188 26.547 1 20.52 9 GLY B C 1
ATOM 5599 O O . GLY B 1 9 ? -28.797 82.438 25.703 1 20.52 9 GLY B O 1
ATOM 5600 N N . ARG B 1 10 ? -27.062 82.688 27.297 1 22.33 10 ARG B N 1
ATOM 5601 C CA . ARG B 1 10 ? -25.812 82 27.641 1 22.33 10 ARG B CA 1
ATOM 5602 C C . ARG B 1 10 ? -26.062 80.562 28.031 1 22.33 10 ARG B C 1
ATOM 5604 O O . ARG B 1 10 ? -26.188 80.25 29.203 1 22.33 10 ARG B O 1
ATOM 5611 N N . TRP B 1 11 ? -27.094 79.938 27.703 1 20.22 11 TRP B N 1
ATOM 5612 C CA . TRP B 1 11 ? -27.141 78.688 28.469 1 20.22 11 TRP B CA 1
ATOM 5613 C C . TRP B 1 11 ? -25.906 77.812 28.188 1 20.22 11 TRP B C 1
ATOM 5615 O O . TRP B 1 11 ? -25.609 77.5 27.031 1 20.22 11 TRP B O 1
ATOM 5625 N N . LYS B 1 12 ? -24.766 77.875 29.078 1 23.33 12 LYS B N 1
ATOM 5626 C CA . LYS B 1 12 ? -23.453 77.25 29.328 1 23.33 12 LYS B CA 1
ATOM 5627 C C . LYS B 1 12 ? -23.547 75.75 29.375 1 23.33 12 LYS B C 1
ATOM 5629 O O . LYS B 1 12 ? -23.766 75.188 30.438 1 23.33 12 LYS B O 1
ATOM 5634 N N . MET B 1 13 ? -24.422 75.125 28.766 1 22.67 13 MET B N 1
ATOM 5635 C CA . MET B 1 13 ? -24.406 73.688 29.094 1 22.67 13 MET B CA 1
ATOM 5636 C C . MET B 1 13 ? -23.031 73.062 28.828 1 22.67 13 MET B C 1
ATOM 5638 O O . MET B 1 13 ? -22.469 73.25 27.75 1 22.67 13 MET B O 1
ATOM 5642 N N . GLY B 1 14 ? -22.172 72.875 29.891 1 23.27 14 GLY B N 1
ATOM 5643 C CA . GLY B 1 14 ? -20.875 72.25 30.078 1 23.27 14 GLY B CA 1
ATOM 5644 C C . GLY B 1 14 ? -20.734 70.938 29.312 1 23.27 14 GLY B C 1
ATOM 5645 O O . GLY B 1 14 ? -21.578 70.062 29.422 1 23.27 14 GLY B O 1
ATOM 5646 N N . GLN B 1 15 ? -20.266 70.875 28.109 1 24.19 15 GLN B N 1
ATOM 5647 C CA . GLN B 1 15 ? -19.922 69.75 27.219 1 24.19 15 GLN B CA 1
ATOM 5648 C C . GLN B 1 15 ? -19.031 68.75 27.938 1 24.19 15 GLN B C 1
ATOM 5650 O O . GLN B 1 15 ? -17.891 69.062 28.297 1 24.19 15 GLN B O 1
ATOM 5655 N N . LYS B 1 16 ? -19.672 67.938 28.797 1 32.94 16 LYS B N 1
ATOM 5656 C CA . LYS B 1 16 ? -19 66.75 29.422 1 32.94 16 LYS B CA 1
ATOM 5657 C C . LYS B 1 16 ? -18.109 66.062 28.406 1 32.94 16 LYS B C 1
ATOM 5659 O O . LYS B 1 16 ? -18.594 65.562 27.375 1 32.94 16 LYS B O 1
ATOM 5664 N N . ASN B 1 17 ? -16.938 66.375 28.234 1 29.81 17 ASN B N 1
ATOM 5665 C CA . ASN B 1 17 ? -15.797 65.75 27.594 1 29.81 17 ASN B CA 1
ATOM 5666 C C . ASN B 1 17 ? -15.719 64.25 27.922 1 29.81 17 ASN B C 1
ATOM 5668 O O . ASN B 1 17 ? -15.258 63.906 29.016 1 29.81 17 ASN B O 1
ATOM 5672 N N . SER B 1 18 ? -16.781 63.438 27.719 1 30 18 SER B N 1
ATOM 5673 C CA . SER B 1 18 ? -16.797 62 27.859 1 30 18 SER B CA 1
ATOM 5674 C C . SER B 1 18 ? -15.562 61.344 27.234 1 30 18 SER B C 1
ATOM 5676 O O . SER B 1 18 ? -15.453 61.281 26 1 30 18 SER B O 1
ATOM 5678 N N . LEU B 1 19 ? -14.359 61.688 27.453 1 36.88 19 LEU B N 1
ATOM 5679 C CA . LEU B 1 19 ? -13.305 60.688 27.266 1 36.88 19 LEU B CA 1
ATOM 5680 C C . LEU B 1 19 ? -13.805 59.281 27.609 1 36.88 19 LEU B C 1
ATOM 5682 O O . LEU B 1 19 ? -13.773 58.875 28.766 1 36.88 19 LEU B O 1
ATOM 5686 N N . GLY B 1 20 ? -15.047 58.969 27.328 1 36.16 20 GLY B N 1
ATOM 5687 C CA . GLY B 1 20 ? -15.609 57.625 27.516 1 36.16 20 GLY B CA 1
ATOM 5688 C C . GLY B 1 20 ? -14.625 56.531 27.25 1 36.16 20 GLY B C 1
ATOM 5689 O O . GLY B 1 20 ? -13.945 56.531 26.219 1 36.16 20 GLY B O 1
ATOM 5690 N N . GLY B 1 21 ? -13.969 55.969 28.203 1 40.47 21 GLY B N 1
ATOM 5691 C CA . GLY B 1 21 ? -13.227 54.719 28.25 1 40.47 21 GLY B CA 1
ATOM 5692 C C . GLY B 1 21 ? -13.703 53.719 27.203 1 40.47 21 GLY B C 1
ATOM 5693 O O . GLY B 1 21 ? -14.805 53.844 26.672 1 40.47 21 GLY B O 1
ATOM 5694 N N . SER B 1 22 ? -12.828 53.031 26.422 1 48.06 22 SER B N 1
ATOM 5695 C CA . SER B 1 22 ? -13.078 51.844 25.609 1 48.06 22 SER B CA 1
ATOM 5696 C C . SER B 1 22 ? -14.25 51.031 26.156 1 48.06 22 SER B C 1
ATOM 5698 O O . SER B 1 22 ? -14.266 50.688 27.344 1 48.06 22 SER B O 1
ATOM 5700 N N . SER B 1 23 ? -15.43 51.375 25.875 1 52.34 23 SER B N 1
ATOM 5701 C CA . SER B 1 23 ? -16.625 50.625 26.281 1 52.34 23 SER B CA 1
ATOM 5702 C C . SER B 1 23 ? -16.328 49.125 26.344 1 52.34 23 SER B C 1
ATOM 5704 O O . SER B 1 23 ? -15.969 48.5 25.344 1 52.34 23 SER B O 1
ATOM 5706 N N . GLN B 1 24 ? -15.82 48.688 27.469 1 61.62 24 GLN B N 1
ATOM 5707 C CA . GLN B 1 24 ? -15.547 47.312 27.859 1 61.62 24 GLN B CA 1
ATOM 5708 C C . GLN B 1 24 ? -16.781 46.438 27.656 1 61.62 24 GLN B C 1
ATOM 5710 O O . GLN B 1 24 ? -17.906 46.906 27.781 1 61.62 24 GLN B O 1
ATOM 5715 N N . LEU B 1 25 ? -16.578 45.375 26.891 1 71.31 25 LEU B N 1
ATOM 5716 C CA . LEU B 1 25 ? -17.609 44.375 26.797 1 71.31 25 LEU B CA 1
ATOM 5717 C C . LEU B 1 25 ? -18.188 44.031 28.172 1 71.31 25 LEU B C 1
ATOM 5719 O O . LEU B 1 25 ? -17.453 44 29.172 1 71.31 25 LEU B O 1
ATOM 5723 N N . PRO B 1 26 ? -19.516 44 28.234 1 75.12 26 PRO B N 1
ATOM 5724 C CA . PRO B 1 26 ? -20.094 43.594 29.516 1 75.12 26 PRO B CA 1
ATOM 5725 C C . PRO B 1 26 ? -19.516 42.281 30.031 1 75.12 26 PRO B C 1
ATOM 5727 O O . PRO B 1 26 ? -19.172 41.375 29.234 1 75.12 26 PRO B O 1
ATOM 5730 N N . LYS B 1 27 ? -19.266 42.219 31.266 1 82.06 27 LYS B N 1
ATOM 5731 C CA . LYS B 1 27 ? -18.719 41.031 31.891 1 82.06 27 LYS B CA 1
ATOM 5732 C C . LYS B 1 27 ? -19.781 39.906 31.953 1 82.06 27 LYS B C 1
ATOM 5734 O O . LYS B 1 27 ? -20.828 40.094 32.594 1 82.06 27 LYS B O 1
ATOM 5739 N N . GLN B 1 28 ? -19.672 39 31.125 1 89.44 28 GLN B N 1
ATOM 5740 C CA . GLN B 1 28 ? -20.547 37.812 31.109 1 89.44 28 GLN B CA 1
ATOM 5741 C C . GLN B 1 28 ? -19.828 36.594 31.625 1 89.44 28 GLN B C 1
ATOM 5743 O O . GLN B 1 28 ? -18.797 36.188 31.094 1 89.44 28 GLN B O 1
ATOM 5748 N N . ASP B 1 29 ? -20.391 36.031 32.719 1 93.25 29 ASP B N 1
ATOM 5749 C CA . ASP B 1 29 ? -19.828 34.812 33.281 1 93.25 29 ASP B CA 1
ATOM 5750 C C . ASP B 1 29 ? -20.406 33.562 32.594 1 93.25 29 ASP B C 1
ATOM 5752 O O . ASP B 1 29 ? -21.547 33.188 32.812 1 93.25 29 ASP B O 1
ATOM 5756 N N . TYR B 1 30 ? -19.625 32.906 31.891 1 95.69 30 TYR B N 1
ATOM 5757 C CA . TYR B 1 30 ? -20.031 31.766 31.078 1 95.69 30 TYR B CA 1
ATOM 5758 C C . TYR B 1 30 ? -20.688 30.688 31.922 1 95.69 30 TYR B C 1
ATOM 5760 O O . TYR B 1 30 ? -21.766 30.203 31.609 1 95.69 30 TYR B O 1
ATOM 5768 N N . LYS B 1 31 ? -20.016 30.25 33 1 94.81 31 LYS B N 1
ATOM 5769 C CA . LYS B 1 31 ? -20.516 29.156 33.844 1 94.81 31 LYS B CA 1
ATOM 5770 C C . LYS B 1 31 ? -21.859 29.516 34.469 1 94.81 31 LYS B C 1
ATOM 5772 O O . LYS B 1 31 ? -22.781 28.688 34.469 1 94.81 31 LYS B O 1
ATOM 5777 N N . ALA B 1 32 ? -21.938 30.688 34.938 1 95.5 32 ALA B N 1
ATOM 5778 C CA . ALA B 1 32 ? -23.156 31.125 35.594 1 95.5 32 ALA B CA 1
ATOM 5779 C C . ALA B 1 32 ? -24.312 31.203 34.594 1 95.5 32 ALA B C 1
ATOM 5781 O O . ALA B 1 32 ? -25.438 30.797 34.875 1 95.5 32 ALA B O 1
ATOM 5782 N N . LEU B 1 33 ? -24 31.766 33.5 1 96.12 33 LEU B N 1
ATOM 5783 C CA . LEU B 1 33 ? -25.031 31.922 32.469 1 96.12 33 LEU B CA 1
ATOM 5784 C C . LEU B 1 33 ? -25.484 30.562 31.953 1 96.12 33 LEU B C 1
ATOM 5786 O O . LEU B 1 33 ? -26.688 30.359 31.719 1 96.12 33 LEU B O 1
ATOM 5790 N N . ARG B 1 34 ? -24.594 29.656 31.703 1 96.19 34 ARG B N 1
ATOM 5791 C CA . ARG B 1 34 ? -24.922 28.328 31.219 1 96.19 34 ARG B CA 1
ATOM 5792 C C . ARG B 1 34 ? -25.812 27.578 32.219 1 96.19 34 ARG B C 1
ATOM 5794 O O . ARG B 1 34 ? -26.812 26.969 31.812 1 96.19 34 ARG B O 1
ATOM 5801 N N . GLU B 1 35 ? -25.422 27.625 33.469 1 96.06 35 GLU B N 1
ATOM 5802 C CA . GLU B 1 35 ? -26.188 26.953 34.5 1 96.06 35 GLU B CA 1
ATOM 5803 C C . GLU B 1 35 ? -27.609 27.516 34.625 1 96.06 35 GLU B C 1
ATOM 5805 O O . GLU B 1 35 ? -28.562 26.781 34.812 1 96.06 35 GLU B O 1
ATOM 5810 N N . ARG B 1 36 ? -27.688 28.734 34.594 1 96.62 36 ARG B N 1
ATOM 5811 C CA . ARG B 1 36 ? -29 29.375 34.625 1 96.62 36 ARG B CA 1
ATOM 5812 C C . ARG B 1 36 ? -29.875 28.938 33.469 1 96.62 36 ARG B C 1
ATOM 5814 O O . ARG B 1 36 ? -31.062 28.641 33.625 1 96.62 36 ARG B O 1
ATOM 5821 N N . CYS B 1 37 ? -29.297 28.938 32.312 1 97 37 CYS B N 1
ATOM 5822 C CA . CYS B 1 37 ? -30.047 28.516 31.109 1 97 37 CYS B CA 1
ATOM 5823 C C . CYS B 1 37 ? -30.484 27.062 31.234 1 97 37 CYS B C 1
ATOM 5825 O O . CYS B 1 37 ? -31.594 26.703 30.844 1 97 37 CYS B O 1
ATOM 5827 N N . LEU B 1 38 ? -29.578 26.234 31.75 1 96.25 38 LEU B N 1
ATOM 5828 C CA . LEU B 1 38 ? -29.906 24.828 31.922 1 96.25 38 LEU B CA 1
ATOM 5829 C C . LEU B 1 38 ? -31.031 24.641 32.938 1 96.25 38 LEU B C 1
ATOM 5831 O O . LEU B 1 38 ? -31.938 23.828 32.719 1 96.25 38 LEU B O 1
ATOM 5835 N N . MET B 1 39 ? -30.984 25.359 33.938 1 96.5 39 MET B N 1
ATOM 5836 C CA . MET B 1 39 ? -32 25.297 34.969 1 96.5 39 MET B CA 1
ATOM 5837 C C . MET B 1 39 ? -33.344 25.766 34.438 1 96.5 39 MET B C 1
ATOM 5839 O O . MET B 1 39 ? -34.406 25.172 34.781 1 96.5 39 MET B O 1
ATOM 5843 N N . GLU B 1 40 ? -33.375 26.75 33.688 1 96.44 40 GLU B N 1
ATOM 5844 C CA . GLU B 1 40 ? -34.594 27.344 33.188 1 96.44 40 GLU B CA 1
ATOM 5845 C C . GLU B 1 40 ? -35.094 26.609 31.922 1 96.44 40 GLU B C 1
ATOM 5847 O O . GLU B 1 40 ? -36.219 26.797 31.484 1 96.44 40 GLU B O 1
ATOM 5852 N N . GLY B 1 41 ? -34.281 25.766 31.312 1 94.12 41 GLY B N 1
ATOM 5853 C CA . GLY B 1 41 ? -34.625 25.016 30.109 1 94.12 41 GLY B CA 1
ATOM 5854 C C . GLY B 1 41 ? -34.719 25.891 28.875 1 94.12 41 GLY B C 1
ATOM 5855 O O . GLY B 1 41 ? -35.625 25.688 28.047 1 94.12 41 GLY B O 1
ATOM 5856 N N . ARG B 1 42 ? -34 26.969 28.875 1 95.44 42 ARG B N 1
ATOM 5857 C CA . ARG B 1 42 ? -33.969 27.844 27.703 1 95.44 42 ARG B CA 1
ATOM 5858 C C . ARG B 1 42 ? -32.562 27.984 27.141 1 95.44 42 ARG B C 1
ATOM 5860 O O . ARG B 1 42 ? -31.578 27.781 27.859 1 95.44 42 ARG B O 1
ATOM 5867 N N . LEU B 1 43 ? -32.531 28.328 25.875 1 97.44 43 LEU B N 1
ATOM 5868 C CA . LEU B 1 43 ? -31.219 28.531 25.25 1 97.44 43 LEU B CA 1
ATOM 5869 C C . LEU B 1 43 ? -30.766 29.984 25.406 1 97.44 43 LEU B C 1
ATOM 5871 O O . LEU B 1 43 ? -31.578 30.906 25.406 1 97.44 43 LEU B O 1
ATOM 5875 N N . PHE B 1 44 ? -29.562 30.156 25.516 1 97.88 44 PHE B N 1
ATOM 5876 C CA . PHE B 1 44 ? -28.953 31.453 25.766 1 97.88 44 PHE B CA 1
ATOM 5877 C C . PHE B 1 44 ? -29.125 32.375 24.547 1 97.88 44 PHE B C 1
ATOM 5879 O O . PHE B 1 44 ? -28.953 31.938 23.406 1 97.88 44 PHE B O 1
ATOM 5886 N N . GLU B 1 45 ? -29.5 33.562 24.75 1 96.81 45 GLU B N 1
ATOM 5887 C CA . GLU B 1 45 ? -29.531 34.656 23.781 1 96.81 45 GLU B CA 1
ATOM 5888 C C . GLU B 1 45 ? -28.641 35.781 24.219 1 96.81 45 GLU B C 1
ATOM 5890 O O . GLU B 1 45 ? -28.797 36.312 25.328 1 96.81 45 GLU B O 1
ATOM 5895 N N . ASP B 1 46 ? -27.719 36.188 23.391 1 96.31 46 ASP B N 1
ATOM 5896 C CA . ASP B 1 46 ? -26.75 37.219 23.734 1 96.31 46 ASP B CA 1
ATOM 5897 C C . ASP B 1 46 ? -27.312 38.594 23.469 1 96.31 46 ASP B C 1
ATOM 5899 O O . ASP B 1 46 ? -27.25 39.094 22.344 1 96.31 46 ASP B O 1
ATOM 5903 N N . ASP B 1 47 ? -27.609 39.281 24.453 1 93.31 47 ASP B N 1
ATOM 5904 C CA . ASP B 1 47 ? -28.203 40.594 24.328 1 93.31 47 ASP B CA 1
ATOM 5905 C C . ASP B 1 47 ? -27.156 41.656 23.969 1 93.31 47 ASP B C 1
ATOM 5907 O O . ASP B 1 47 ? -27.484 42.719 23.422 1 93.31 47 ASP B O 1
ATOM 5911 N N . SER B 1 48 ? -25.922 41.344 24.25 1 93.81 48 SER B N 1
ATOM 5912 C CA . SER B 1 48 ? -24.859 42.281 23.953 1 93.81 48 SER B CA 1
ATOM 5913 C C . SER B 1 48 ? -24.406 42.188 22.5 1 93.81 48 SER B C 1
ATOM 5915 O O . SER B 1 48 ? -23.734 43.062 21.984 1 93.81 48 SER B O 1
ATOM 5917 N N . PHE B 1 49 ? -24.781 41.188 21.812 1 96.25 49 PHE B N 1
ATOM 5918 C CA . PHE B 1 49 ? -24.547 40.969 20.391 1 96.25 49 PHE B CA 1
ATOM 5919 C C . PHE B 1 49 ? -25.719 40.25 19.75 1 96.25 49 PHE B C 1
ATOM 5921 O O . PHE B 1 49 ? -25.609 39.062 19.375 1 96.25 49 PHE B O 1
ATOM 5928 N N . PRO B 1 50 ? -26.734 40.938 19.578 1 95.81 50 PRO B N 1
ATOM 5929 C CA . PRO B 1 50 ? -28 40.312 19.156 1 95.81 50 PRO B CA 1
ATOM 5930 C C . PRO B 1 50 ? -27.938 39.75 17.734 1 95.81 50 PRO B C 1
ATOM 5932 O O . PRO B 1 50 ? -27.203 40.281 16.891 1 95.81 50 PRO B O 1
ATOM 5935 N N . ALA B 1 51 ? -28.734 38.75 17.5 1 95.94 51 ALA B N 1
ATOM 5936 C CA . ALA B 1 51 ? -28.844 38.125 16.172 1 95.94 51 ALA B CA 1
ATOM 5937 C C . ALA B 1 51 ? -29.672 39 15.242 1 95.94 51 ALA B C 1
ATOM 5939 O O . ALA B 1 51 ? -30.781 38.625 14.844 1 95.94 51 ALA B O 1
ATOM 5940 N N . SER B 1 52 ? -29.156 40.125 14.953 1 93.88 52 SER B N 1
ATOM 5941 C CA . SER B 1 52 ? -29.812 41.094 14.086 1 93.88 52 SER B CA 1
ATOM 5942 C C . SER B 1 52 ? -28.797 41.844 13.211 1 93.88 52 SER B C 1
ATOM 5944 O O . SER B 1 52 ? -27.594 41.594 13.305 1 93.88 52 SER B O 1
ATOM 5946 N N . LEU B 1 53 ? -29.219 42.75 12.43 1 93.62 53 LEU B N 1
ATOM 5947 C CA . LEU B 1 53 ? -28.375 43.469 11.484 1 93.62 53 LEU B CA 1
ATOM 5948 C C . LEU B 1 53 ? -27.422 44.406 12.219 1 93.62 53 LEU B C 1
ATOM 5950 O O . LEU B 1 53 ? -26.359 44.75 11.695 1 93.62 53 LEU B O 1
ATOM 5954 N N . CYS B 1 54 ? -27.734 44.75 13.414 1 92.62 54 CYS B N 1
ATOM 5955 C CA . CYS B 1 54 ? -26.859 45.594 14.188 1 92.62 54 CYS B CA 1
ATOM 5956 C C . CYS B 1 54 ? -25.547 44.906 14.5 1 92.62 54 CYS B C 1
ATOM 5958 O O . CYS B 1 54 ? -24.5 45.562 14.609 1 92.62 54 CYS B O 1
ATOM 5960 N N . SER B 1 55 ? -25.594 43.625 14.641 1 95.5 55 SER B N 1
ATOM 5961 C CA . SER B 1 55 ? -24.391 42.875 14.906 1 95.5 55 SER B CA 1
ATOM 5962 C C . SER B 1 55 ? -23.578 42.656 13.641 1 95.5 55 SER B C 1
ATOM 5964 O O . SER B 1 55 ? -22.375 42.375 13.703 1 95.5 55 SER B O 1
ATOM 5966 N N . VAL B 1 56 ? -24.234 42.75 12.477 1 95.31 56 VAL B N 1
ATOM 5967 C CA . VAL B 1 56 ? -23.531 42.688 11.203 1 95.31 56 VAL B CA 1
ATOM 5968 C C . VAL B 1 56 ? -22.797 44 10.945 1 95.31 56 VAL B C 1
ATOM 5970 O O . VAL B 1 56 ? -21.609 44 10.609 1 95.31 56 VAL B O 1
ATOM 5973 N N . GLY B 1 57 ? -23.406 45.031 11.062 1 92.25 57 GLY B N 1
ATOM 5974 C CA . GLY B 1 57 ? -22.797 46.344 10.898 1 92.25 57 GLY B CA 1
ATOM 5975 C C . GLY B 1 57 ? -23.734 47.375 10.305 1 92.25 57 GLY B C 1
ATOM 5976 O O . GLY B 1 57 ? -24.938 47.125 10.18 1 92.25 57 GLY B O 1
ATOM 5977 N N . SER B 1 58 ? -23.266 48.531 10.055 1 87.94 58 SER B N 1
ATOM 5978 C CA . SER B 1 58 ? -24.047 49.594 9.484 1 87.94 58 SER B CA 1
ATOM 5979 C C . SER B 1 58 ? -23.438 50.094 8.172 1 87.94 58 SER B C 1
ATOM 5981 O O . SER B 1 58 ? -23.922 51.062 7.578 1 87.94 58 SER B O 1
ATOM 5983 N N . GLY B 1 59 ? -22.547 49.438 7.711 1 87.06 59 GLY B N 1
ATOM 5984 C CA . GLY B 1 59 ? -21.797 49.938 6.566 1 87.06 59 GLY B CA 1
ATOM 5985 C C . GLY B 1 59 ? -22.031 49.094 5.312 1 87.06 59 GLY B C 1
ATOM 5986 O O . GLY B 1 59 ? -23.125 48.594 5.098 1 87.06 59 GLY B O 1
ATOM 5987 N N . PRO B 1 60 ? -21.109 49.094 4.453 1 89 60 PRO B N 1
ATOM 5988 C CA . PRO B 1 60 ? -21.219 48.469 3.123 1 89 60 PRO B CA 1
ATOM 5989 C C . PRO B 1 60 ? -21.438 46.969 3.176 1 89 60 PRO B C 1
ATOM 5991 O O . PRO B 1 60 ? -21.922 46.375 2.209 1 89 60 PRO B O 1
ATOM 5994 N N . LEU B 1 61 ? -21.094 46.312 4.238 1 92.06 61 LEU B N 1
ATOM 5995 C CA . LEU B 1 61 ? -21.25 44.875 4.348 1 92.06 61 LEU B CA 1
ATOM 5996 C C . LEU B 1 61 ? -22.719 44.469 4.207 1 92.06 61 LEU B C 1
ATOM 5998 O O . LEU B 1 61 ? -23.031 43.406 3.695 1 92.06 61 LEU B O 1
ATOM 6002 N N . LEU B 1 62 ? -23.609 45.312 4.613 1 91.62 62 LEU B N 1
ATOM 6003 C CA . LEU B 1 62 ? -25.031 45.062 4.57 1 91.62 62 LEU B CA 1
ATOM 6004 C C . LEU B 1 62 ? -25.516 44.875 3.131 1 91.62 62 LEU B C 1
ATOM 6006 O O . LEU B 1 62 ? -26.453 44.125 2.865 1 91.62 62 LEU B O 1
ATOM 6010 N N . ARG B 1 63 ? -24.859 45.5 2.273 1 90.94 63 ARG B N 1
ATOM 6011 C CA . ARG B 1 63 ? -25.25 45.469 0.866 1 90.94 63 ARG B CA 1
ATOM 6012 C C . ARG B 1 63 ? -24.797 44.156 0.228 1 90.94 63 ARG B C 1
ATOM 6014 O O . ARG B 1 63 ? -25.375 43.719 -0.783 1 90.94 63 ARG B O 1
ATOM 6021 N N . LYS B 1 64 ? -23.859 43.531 0.794 1 91.25 64 LYS B N 1
ATOM 6022 C CA . LYS B 1 64 ? -23.312 42.312 0.228 1 91.25 64 LYS B CA 1
ATOM 6023 C C . LYS B 1 64 ? -24.062 41.094 0.763 1 91.25 64 LYS B C 1
ATOM 6025 O O . LYS B 1 64 ? -23.844 39.969 0.29 1 91.25 64 LYS B O 1
ATOM 6030 N N . LEU B 1 65 ? -24.938 41.281 1.682 1 92.81 65 LEU B N 1
ATOM 6031 C CA . LEU B 1 65 ? -25.641 40.188 2.314 1 92.81 65 LEU B CA 1
ATOM 6032 C C . LEU B 1 65 ? -26.703 39.625 1.385 1 92.81 65 LEU B C 1
ATOM 6034 O O . LEU B 1 65 ? -27.328 40.344 0.619 1 92.81 65 LEU B O 1
ATOM 6038 N N . PRO B 1 66 ? -26.828 38.344 1.457 1 91.69 66 PRO B N 1
ATOM 6039 C CA . PRO B 1 66 ? -27.938 37.75 0.694 1 91.69 66 PRO B CA 1
ATOM 6040 C C . PRO B 1 66 ? -29.312 38.188 1.226 1 91.69 66 PRO B C 1
ATOM 6042 O O . PRO B 1 66 ? -29.453 38.5 2.41 1 91.69 66 PRO B O 1
ATOM 6045 N N . PRO B 1 67 ? -30.25 38.156 0.289 1 89.12 67 PRO B N 1
ATOM 6046 C CA . PRO B 1 67 ? -31.594 38.469 0.758 1 89.12 67 PRO B CA 1
ATOM 6047 C C . PRO B 1 67 ? -32.156 37.438 1.726 1 89.12 67 PRO B C 1
ATOM 6049 O O . PRO B 1 67 ? -31.859 36.25 1.59 1 89.12 67 PRO B O 1
ATOM 6052 N N . GLY B 1 68 ? -32.906 37.906 2.701 1 89.25 68 GLY B N 1
ATOM 6053 C CA . GLY B 1 68 ? -33.562 37 3.639 1 89.25 68 GLY B CA 1
ATOM 6054 C C . GLY B 1 68 ? -32.625 36.406 4.652 1 89.25 68 GLY B C 1
ATOM 6055 O O . GLY B 1 68 ? -32.625 35.188 4.883 1 89.25 68 GLY B O 1
ATOM 6056 N N . LEU B 1 69 ? -31.641 37.094 5.133 1 93.25 69 LEU B N 1
ATOM 6057 C CA . LEU B 1 69 ? -30.703 36.625 6.141 1 93.25 69 LEU B CA 1
ATOM 6058 C C . LEU B 1 69 ? -31.422 36.156 7.383 1 93.25 69 LEU B C 1
ATOM 6060 O O . LEU B 1 69 ? -32.344 36.812 7.871 1 93.25 69 LEU B O 1
ATOM 6064 N N . GLN B 1 70 ? -31.141 34.938 7.746 1 95.19 70 GLN B N 1
ATOM 6065 C CA . GLN B 1 70 ? -31.703 34.344 8.953 1 95.19 70 GLN B CA 1
ATOM 6066 C C . GLN B 1 70 ? -30.594 33.969 9.945 1 95.19 70 GLN B C 1
ATOM 6068 O O . GLN B 1 70 ? -29.422 33.875 9.57 1 95.19 70 GLN B O 1
ATOM 6073 N N . TRP B 1 71 ? -30.938 33.938 11.156 1 97.19 71 TRP B N 1
ATOM 6074 C CA . TRP B 1 71 ? -30.016 33.469 12.203 1 97.19 71 TRP B CA 1
ATOM 6075 C C . TRP B 1 71 ? -30.469 32.125 12.766 1 97.19 71 TRP B C 1
ATOM 6077 O O . TRP B 1 71 ? -31.562 32.031 13.32 1 97.19 71 TRP B O 1
ATOM 6087 N N . ARG B 1 72 ? -29.641 31.156 12.555 1 97.5 72 ARG B N 1
ATOM 6088 C CA . ARG B 1 72 ? -30.016 29.812 12.961 1 97.5 72 ARG B CA 1
ATOM 6089 C C . ARG B 1 72 ? -28.922 29.172 13.805 1 97.5 72 ARG B C 1
ATOM 6091 O O . ARG B 1 72 ? -27.75 29.562 13.719 1 97.5 72 ARG B O 1
ATOM 6098 N N . ARG B 1 73 ? -29.328 28.25 14.656 1 97.81 73 ARG B N 1
ATOM 6099 C CA . ARG B 1 73 ? -28.391 27.516 15.492 1 97.81 73 ARG B CA 1
ATOM 6100 C C . ARG B 1 73 ? -27.891 26.266 14.773 1 97.81 73 ARG B C 1
ATOM 6102 O O . ARG B 1 73 ? -28.594 25.703 13.93 1 97.81 73 ARG B O 1
ATOM 6109 N N . PRO B 1 74 ? -26.641 25.781 15.078 1 97 74 PRO B N 1
ATOM 6110 C CA . PRO B 1 74 ? -26.016 24.641 14.398 1 97 74 PRO B CA 1
ATOM 6111 C C . PRO B 1 74 ? -26.922 23.391 14.398 1 97 74 PRO B C 1
ATOM 6113 O O . PRO B 1 74 ? -27.062 22.734 13.375 1 97 74 PRO B O 1
ATOM 6116 N N . PRO B 1 75 ? -27.625 23.078 15.5 1 96 75 PRO B N 1
ATOM 6117 C CA . PRO B 1 75 ? -28.5 21.906 15.469 1 96 75 PRO B CA 1
ATOM 6118 C C . PRO B 1 75 ? -29.656 22.047 14.469 1 96 75 PRO B C 1
ATOM 6120 O O . PRO B 1 75 ? -30.25 21.047 14.062 1 96 75 PRO B O 1
ATOM 6123 N N . GLU B 1 76 ? -29.953 23.25 14.109 1 96 76 GLU B N 1
ATOM 6124 C CA . GLU B 1 76 ? -30.984 23.5 13.109 1 96 76 GLU B CA 1
ATOM 6125 C C . GLU B 1 76 ? -30.438 23.359 11.695 1 96 76 GLU B C 1
ATOM 6127 O O . GLU B 1 76 ? -31.203 23.219 10.734 1 96 76 GLU B O 1
ATOM 6132 N N . LEU B 1 77 ? -29.219 23.406 11.602 1 95.62 77 LEU B N 1
ATOM 6133 C CA . LEU B 1 77 ? -28.578 23.422 10.289 1 95.62 77 LEU B CA 1
ATOM 6134 C C . LEU B 1 77 ? -28.109 22.031 9.883 1 95.62 77 LEU B C 1
ATOM 6136 O O . LEU B 1 77 ? -27.969 21.734 8.695 1 95.62 77 LEU B O 1
ATOM 6140 N N . HIS B 1 78 ? -27.719 21.219 10.836 1 94.5 78 HIS B N 1
ATOM 6141 C CA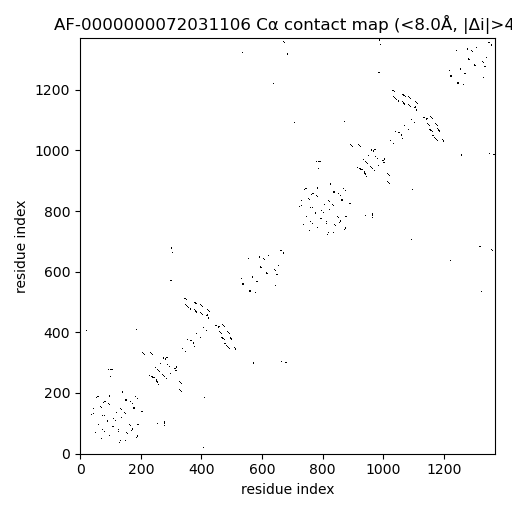 . HIS B 1 78 ? -27.234 19.875 10.57 1 94.5 78 HIS B CA 1
ATOM 6142 C C . HIS B 1 78 ? -27.734 18.875 11.617 1 94.5 78 HIS B C 1
ATOM 6144 O O . HIS B 1 78 ? -27.906 19.234 12.781 1 94.5 78 HIS B O 1
ATOM 6150 N N . SER B 1 79 ? -27.859 17.578 11.219 1 93.5 79 SER B N 1
ATOM 6151 C CA . SER B 1 79 ? -28.391 16.547 12.109 1 93.5 79 SER B CA 1
ATOM 6152 C C . SER B 1 79 ? -27.344 16.125 13.156 1 93.5 79 SER B C 1
ATOM 6154 O O . SER B 1 79 ? -27.703 15.719 14.258 1 93.5 79 SER B O 1
ATOM 6156 N N . ASN B 1 80 ? -26.109 16.328 12.797 1 93.06 80 ASN B N 1
ATOM 6157 C CA . ASN B 1 80 ? -25.016 15.992 13.711 1 93.06 80 ASN B CA 1
ATOM 6158 C C . ASN B 1 80 ? -23.984 17.109 13.773 1 93.06 80 ASN B C 1
ATOM 6160 O O . ASN B 1 80 ? -22.828 16.922 13.391 1 93.06 80 ASN B O 1
ATOM 6164 N N . PRO B 1 81 ? -24.453 18.203 14.32 1 94.12 81 PRO B N 1
ATOM 6165 C CA . PRO B 1 81 ? -23.5 19.297 14.414 1 94.12 81 PRO B CA 1
ATOM 6166 C C . PRO B 1 81 ? -22.344 19.016 15.367 1 94.12 81 PRO B C 1
ATOM 6168 O O . PRO B 1 81 ? -22.547 18.438 16.438 1 94.12 81 PRO B O 1
ATOM 6171 N N . GLN B 1 82 ? -21.156 19.312 14.914 1 91.94 82 GLN B N 1
ATOM 6172 C CA . GLN B 1 82 ? -19.953 19.156 15.734 1 91.94 82 GLN B CA 1
ATOM 6173 C C . GLN B 1 82 ? -19.281 20.5 15.977 1 91.94 82 GLN B C 1
ATOM 6175 O O . GLN B 1 82 ? -19.234 21.359 15.078 1 91.94 82 GLN B O 1
ATOM 6180 N N . PHE B 1 83 ? -18.906 20.641 17.219 1 93 83 PHE B N 1
ATOM 6181 C CA . PHE B 1 83 ? -18.141 21.844 17.516 1 93 83 PHE B CA 1
ATOM 6182 C C . PHE B 1 83 ? -16.734 21.766 16.906 1 93 83 PHE B C 1
ATOM 6184 O O . PHE B 1 83 ? -16.375 22.594 16.062 1 93 83 PHE B O 1
ATOM 6191 N N . TYR B 1 84 ? -16 20.719 17.297 1 85.75 84 TYR B N 1
ATOM 6192 C CA . TYR B 1 84 ? -14.648 20.469 16.812 1 85.75 84 TYR B CA 1
ATOM 6193 C C . TYR B 1 84 ? -14.453 19 16.469 1 85.75 84 TYR B C 1
ATOM 6195 O O . TYR B 1 84 ? -15.047 18.125 17.109 1 85.75 84 TYR B O 1
ATOM 6203 N N . SER B 1 85 ? -13.766 18.719 15.32 1 75.31 85 SER B N 1
ATOM 6204 C CA . SER B 1 85 ? -13.5 17.328 14.961 1 75.31 85 SER B CA 1
ATOM 6205 C C . SER B 1 85 ? -12.008 17.047 14.891 1 75.31 85 SER B C 1
ATOM 6207 O O . SER B 1 85 ? -11.273 17.734 14.172 1 75.31 85 SER B O 1
ATOM 6209 N N . ALA B 1 86 ? -11.625 16.109 15.688 1 62.47 86 ALA B N 1
ATOM 6210 C CA . ALA B 1 86 ? -10.219 15.719 15.695 1 62.47 86 ALA B CA 1
ATOM 6211 C C . ALA B 1 86 ? -9.836 15.039 14.383 1 62.47 86 ALA B C 1
ATOM 6213 O O . ALA B 1 86 ? -8.664 15.039 14 1 62.47 86 ALA B O 1
ATOM 6214 N N . ASP B 1 87 ? -10.766 14.391 13.828 1 58.62 87 ASP B N 1
ATOM 6215 C CA . ASP B 1 87 ? -10.5 13.617 12.625 1 58.62 87 ASP B CA 1
ATOM 6216 C C . ASP B 1 87 ? -10.078 14.523 11.469 1 58.62 87 ASP B C 1
ATOM 6218 O O . ASP B 1 87 ? -9.578 14.047 10.453 1 58.62 87 ASP B O 1
ATOM 6222 N N . THR B 1 88 ? -10.25 15.773 11.828 1 56.03 88 THR B N 1
ATOM 6223 C CA . THR B 1 88 ? -9.992 16.656 10.695 1 56.03 88 THR B CA 1
ATOM 6224 C C . THR B 1 88 ? -8.688 17.406 10.875 1 56.03 88 THR B C 1
ATOM 6226 O O . THR B 1 88 ? -8.609 18.344 11.688 1 56.03 88 THR B O 1
ATOM 6229 N N . LYS B 1 89 ? -7.535 16.672 10.695 1 55.28 89 LYS B N 1
ATOM 6230 C CA . LYS B 1 89 ? -6.23 17.312 10.82 1 55.28 89 LYS B CA 1
ATOM 6231 C C . LYS B 1 89 ? -6.148 18.578 9.977 1 55.28 89 LYS B C 1
ATOM 6233 O O . LYS B 1 89 ? -5.277 19.422 10.195 1 55.28 89 LYS B O 1
ATOM 6238 N N . ARG B 1 90 ? -6.984 18.641 9.023 1 57.12 90 ARG B N 1
ATOM 6239 C CA . ARG B 1 90 ? -6.758 19.75 8.109 1 57.12 90 ARG B CA 1
ATOM 6240 C C . ARG B 1 90 ? -7.867 20.797 8.227 1 57.12 90 ARG B C 1
ATOM 6242 O O . ARG B 1 90 ? -9.031 20.453 8.438 1 57.12 90 ARG B O 1
ATOM 6249 N N . LEU B 1 91 ? -7.316 22.031 8.57 1 61.38 91 LEU B N 1
ATOM 6250 C CA . LEU B 1 91 ? -8.242 23.156 8.688 1 61.38 91 LEU B CA 1
ATOM 6251 C C . LEU B 1 91 ? -9.016 23.359 7.387 1 61.38 91 LEU B C 1
ATOM 6253 O O . LEU B 1 91 ? -8.422 23.516 6.32 1 61.38 91 LEU B O 1
ATOM 6257 N N . ASP B 1 92 ? -10.281 23.172 7.516 1 74.88 92 ASP B N 1
ATOM 6258 C CA . ASP B 1 92 ? -11.273 23.203 6.445 1 74.88 92 ASP B CA 1
ATOM 6259 C C . ASP B 1 92 ? -12.141 24.453 6.539 1 74.88 92 ASP B C 1
ATOM 6261 O O . ASP B 1 92 ? -13.367 24.375 6.41 1 74.88 92 ASP B O 1
ATOM 6265 N N . LEU B 1 93 ? -11.352 25.719 6.922 1 83.69 93 LEU B N 1
ATOM 6266 C CA . LEU B 1 93 ? -12.18 26.922 7.012 1 83.69 93 LEU B CA 1
ATOM 6267 C C . LEU B 1 93 ? -12.203 27.672 5.688 1 83.69 93 LEU B C 1
ATOM 6269 O O . LEU B 1 93 ? -11.18 27.75 5 1 83.69 93 LEU B O 1
ATOM 6273 N N . CYS B 1 94 ? -13.328 28.25 5.402 1 87.88 94 CYS B N 1
ATOM 6274 C CA . CYS B 1 94 ? -13.539 29 4.168 1 87.88 94 CYS B CA 1
ATOM 6275 C C . CYS B 1 94 ? -14.125 30.375 4.457 1 87.88 94 CYS B C 1
ATOM 6277 O O . CYS B 1 94 ? -15.164 30.484 5.109 1 87.88 94 CYS B O 1
ATOM 6279 N N . GLN B 1 95 ? -13.508 31.344 3.932 1 88.75 95 GLN B N 1
ATOM 6280 C CA . GLN B 1 95 ? -13.961 32.719 4.109 1 88.75 95 GLN B CA 1
ATOM 6281 C C . GLN B 1 95 ? -15.32 32.938 3.441 1 88.75 95 GLN B C 1
ATOM 6283 O O . GLN B 1 95 ? -15.578 32.406 2.361 1 88.75 95 GLN B O 1
ATOM 6288 N N . GLY B 1 96 ? -16.125 33.625 4.062 1 91.06 96 GLY B N 1
ATOM 6289 C CA . GLY B 1 96 ? -17.406 34.031 3.492 1 91.06 96 GLY B CA 1
ATOM 6290 C C . GLY B 1 96 ? -17.391 35.438 2.902 1 91.06 96 GLY B C 1
ATOM 6291 O O . GLY B 1 96 ? -16.406 35.812 2.271 1 91.06 96 GLY B O 1
ATOM 6292 N N . VAL B 1 97 ? -18.469 36.125 3.158 1 91.88 97 VAL B N 1
ATOM 6293 C CA . VAL B 1 97 ? -18.672 37.406 2.506 1 91.88 97 VAL B CA 1
ATOM 6294 C C . VAL B 1 97 ? -17.875 38.5 3.24 1 91.88 97 VAL B C 1
ATOM 6296 O O . VAL B 1 97 ? -17.531 39.531 2.66 1 91.88 97 VAL B O 1
ATOM 6299 N N . VAL B 1 98 ? -17.578 38.25 4.535 1 92.5 98 VAL B N 1
ATOM 6300 C CA . VAL B 1 98 ? -16.828 39.219 5.316 1 92.5 98 VAL B CA 1
ATOM 6301 C C . VAL B 1 98 ? -15.375 39.219 4.859 1 92.5 98 VAL B C 1
ATOM 6303 O O . VAL B 1 98 ? -14.742 38.188 4.734 1 92.5 98 VAL B O 1
ATOM 6306 N N . GLY B 1 99 ? -14.836 40.375 4.516 1 90.44 99 GLY B N 1
ATOM 6307 C CA . GLY B 1 99 ? -13.453 40.5 4.09 1 90.44 99 GLY B CA 1
ATOM 6308 C C . GLY B 1 99 ? -12.461 40.406 5.238 1 90.44 99 GLY B C 1
ATOM 6309 O O . GLY B 1 99 ? -11.703 41.344 5.488 1 90.44 99 GLY B O 1
ATOM 6310 N N . ASP B 1 100 ? -12.438 39.281 5.938 1 94.06 100 ASP B N 1
ATOM 6311 C CA . ASP B 1 100 ? -11.57 39.125 7.098 1 94.06 100 ASP B CA 1
ATOM 6312 C C . ASP B 1 100 ? -10.539 38.031 6.844 1 94.06 100 ASP B C 1
ATOM 6314 O O . ASP B 1 100 ? -10.258 37.219 7.727 1 94.06 100 ASP B O 1
ATOM 6318 N N . CYS B 1 101 ? -9.969 38 5.621 1 94.06 101 CYS B N 1
ATOM 6319 C CA . CYS B 1 101 ? -8.953 37 5.266 1 94.06 101 CYS B CA 1
ATOM 6320 C C . CYS B 1 101 ? -7.781 37.062 6.238 1 94.06 101 CYS B C 1
ATOM 6322 O O . CYS B 1 101 ? -7.152 36.031 6.508 1 94.06 101 CYS B O 1
ATOM 6324 N N . TRP B 1 102 ? -7.457 38.25 6.738 1 94.69 102 TRP B N 1
ATOM 6325 C CA . TRP B 1 102 ? -6.379 38.375 7.711 1 94.69 102 TRP B CA 1
ATOM 6326 C C . TRP B 1 102 ? -6.68 37.594 8.977 1 94.69 102 TRP B C 1
ATOM 6328 O O . TRP B 1 102 ? -5.793 36.938 9.539 1 94.69 102 TRP B O 1
ATOM 6338 N N . PHE B 1 103 ? -7.871 37.656 9.344 1 95.31 103 PHE B N 1
ATOM 6339 C CA . PHE B 1 103 ? -8.32 36.906 10.516 1 95.31 103 PHE B CA 1
ATOM 6340 C C . PHE B 1 103 ? -8.281 35.406 10.266 1 95.31 103 PHE B C 1
ATOM 6342 O O . PHE B 1 103 ? -7.797 34.656 11.102 1 95.31 103 PHE B O 1
ATOM 6349 N N . LEU B 1 104 ? -8.719 35 9.18 1 94.5 104 LEU B N 1
ATOM 6350 C CA . LEU B 1 104 ? -8.773 33.594 8.859 1 94.5 104 LEU B CA 1
ATOM 6351 C C . LEU B 1 104 ? -7.367 33 8.664 1 94.5 104 LEU B C 1
ATOM 6353 O O . LEU B 1 104 ? -7.113 31.844 8.977 1 94.5 104 LEU B O 1
ATOM 6357 N N . ALA B 1 105 ? -6.523 33.781 8.055 1 94.81 105 ALA B N 1
ATOM 6358 C CA . ALA B 1 105 ? -5.137 33.312 7.91 1 94.81 105 ALA B CA 1
ATOM 6359 C C . ALA B 1 105 ? -4.496 33.094 9.273 1 94.81 105 ALA B C 1
ATOM 6361 O O . ALA B 1 105 ? -3.775 32.094 9.461 1 94.81 105 ALA B O 1
ATOM 6362 N N . ALA B 1 106 ? -4.746 33.969 10.156 1 94.69 106 ALA B N 1
ATOM 6363 C CA . ALA B 1 106 ? -4.23 33.781 11.516 1 94.69 106 ALA B CA 1
ATOM 6364 C C . ALA B 1 106 ? -4.855 32.562 12.195 1 94.69 106 ALA B C 1
ATOM 6366 O O . ALA B 1 106 ? -4.18 31.859 12.938 1 94.69 106 ALA B O 1
ATOM 6367 N N . LEU B 1 107 ? -6.098 32.469 11.953 1 92.75 107 LEU B N 1
ATOM 6368 C CA . LEU B 1 107 ? -6.805 31.344 12.531 1 92.75 107 LEU B CA 1
ATOM 6369 C C . LEU B 1 107 ? -6.23 30.031 12.016 1 92.75 107 LEU B C 1
ATOM 6371 O O . LEU B 1 107 ? -6.094 29.062 12.773 1 92.75 107 LEU B O 1
ATOM 6375 N N . GLN B 1 108 ? -5.969 29.984 10.812 1 91.12 108 GLN B N 1
ATOM 6376 C CA . GLN B 1 108 ? -5.355 28.797 10.234 1 91.12 108 GLN B CA 1
ATOM 6377 C C . GLN B 1 108 ? -4 28.516 10.875 1 91.12 108 GLN B C 1
ATOM 6379 O O . GLN B 1 108 ? -3.67 27.359 11.148 1 91.12 108 GLN B O 1
ATOM 6384 N N . ALA B 1 109 ? -3.248 29.484 11.023 1 91.5 109 ALA B N 1
ATOM 6385 C CA . ALA B 1 109 ? -1.954 29.328 11.68 1 91.5 109 ALA B CA 1
ATOM 6386 C C . ALA B 1 109 ? -2.123 28.766 13.086 1 91.5 109 ALA B C 1
ATOM 6388 O O . ALA B 1 109 ? -1.314 27.953 13.539 1 91.5 109 ALA B O 1
ATOM 6389 N N . LEU B 1 110 ? -3.146 29.172 13.688 1 88.88 110 LEU B N 1
ATOM 6390 C CA . LEU B 1 110 ? -3.445 28.75 15.047 1 88.88 110 LEU B CA 1
ATOM 6391 C C . LEU B 1 110 ? -3.721 27.25 15.094 1 88.88 110 LEU B C 1
ATOM 6393 O O . LEU B 1 110 ? -3.344 26.578 16.062 1 88.88 110 LEU B O 1
ATOM 6397 N N . THR B 1 111 ? -4.32 26.703 14.125 1 86.38 111 THR B N 1
ATOM 6398 C CA . THR B 1 111 ? -4.715 25.297 14.109 1 86.38 111 THR B CA 1
ATOM 6399 C C . THR B 1 111 ? -3.49 24.391 14.008 1 86.38 111 THR B C 1
ATOM 6401 O O . THR B 1 111 ? -3.568 23.203 14.297 1 86.38 111 THR B O 1
ATOM 6404 N N . LEU B 1 112 ? -2.412 24.938 13.617 1 83.44 112 LEU B N 1
ATOM 6405 C CA . LEU B 1 112 ? -1.188 24.156 13.492 1 83.44 112 LEU B CA 1
ATOM 6406 C C . LEU B 1 112 ? -0.581 23.875 14.859 1 83.44 112 LEU B C 1
ATOM 6408 O O . LEU B 1 112 ? 0.293 23.016 14.992 1 83.44 112 LEU B O 1
ATOM 6412 N N . HIS B 1 113 ? -1.133 24.578 15.875 1 80.56 113 HIS B N 1
ATOM 6413 C CA . HIS B 1 113 ? -0.669 24.406 17.25 1 80.56 113 HIS B CA 1
ATOM 6414 C C . HIS B 1 113 ? -1.833 24.125 18.188 1 80.56 113 HIS B C 1
ATOM 6416 O O . HIS B 1 113 ? -2.465 25.047 18.703 1 80.56 113 HIS B O 1
ATOM 6422 N N . GLN B 1 114 ? -1.979 22.969 18.562 1 75.75 114 GLN B N 1
ATOM 6423 C CA . GLN B 1 114 ? -3.146 22.531 19.312 1 75.75 114 GLN B CA 1
ATOM 6424 C C . GLN B 1 114 ? -3.137 23.125 20.719 1 75.75 114 GLN B C 1
ATOM 6426 O O . GLN B 1 114 ? -4.191 23.406 21.281 1 75.75 114 GLN B O 1
ATOM 6431 N N . ASP B 1 115 ? -2.055 23.25 21.312 1 74.56 115 ASP B N 1
ATOM 6432 C CA . ASP B 1 115 ? -1.966 23.781 22.656 1 74.56 115 ASP B CA 1
ATOM 6433 C C . ASP B 1 115 ? -2.404 25.25 22.703 1 74.56 115 ASP B C 1
ATOM 6435 O O . ASP B 1 115 ? -3.107 25.672 23.625 1 74.56 115 ASP B O 1
ATOM 6439 N N . ILE B 1 116 ? -2.057 25.969 21.672 1 81 116 ILE B N 1
ATOM 6440 C CA . ILE B 1 116 ? -2.449 27.359 21.609 1 81 116 ILE B CA 1
ATOM 6441 C C . ILE B 1 116 ? -3.928 27.469 21.25 1 81 116 ILE B C 1
ATOM 6443 O O . ILE B 1 116 ? -4.656 28.297 21.797 1 81 116 ILE B O 1
ATOM 6447 N N . LEU B 1 117 ? -4.281 26.625 20.375 1 87.19 117 LEU B N 1
ATOM 6448 C CA . LEU B 1 117 ? -5.672 26.625 19.938 1 87.19 117 LEU B CA 1
ATOM 6449 C C . LEU B 1 117 ? -6.609 26.359 21.109 1 87.19 117 LEU B C 1
ATOM 6451 O O . LEU B 1 117 ? -7.672 26.969 21.203 1 87.19 117 LEU B O 1
ATOM 6455 N N . SER B 1 118 ? -6.207 25.516 21.984 1 86.31 118 SER B N 1
ATOM 6456 C CA . SER B 1 118 ? -7.066 25.125 23.094 1 86.31 118 SER B CA 1
ATOM 6457 C C . SER B 1 118 ? -7.258 26.266 24.078 1 86.31 118 SER B C 1
ATOM 6459 O O . SER B 1 118 ? -8.266 26.328 24.781 1 86.31 118 SER B O 1
ATOM 6461 N N . ARG B 1 119 ? -6.363 27.109 24.094 1 87.62 119 ARG B N 1
ATOM 6462 C CA . ARG B 1 119 ? -6.492 28.281 24.953 1 87.62 119 ARG B CA 1
ATOM 6463 C C . ARG B 1 119 ? -7.535 29.25 24.422 1 87.62 119 ARG B C 1
ATOM 6465 O O . ARG B 1 119 ? -8.289 29.844 25.188 1 87.62 119 ARG B O 1
ATOM 6472 N N . VAL B 1 120 ? -7.543 29.375 23.156 1 93.69 120 VAL B N 1
ATOM 6473 C CA . VAL B 1 120 ? -8.453 30.312 22.5 1 93.69 120 VAL B CA 1
ATOM 6474 C C . VAL B 1 120 ? -9.828 29.656 22.344 1 93.69 120 VAL B C 1
ATOM 6476 O O . VAL B 1 120 ? -10.852 30.328 22.516 1 93.69 120 VAL B O 1
ATOM 6479 N N . VAL B 1 121 ? -9.75 28.391 21.969 1 93.62 121 VAL B N 1
ATOM 6480 C CA . VAL B 1 121 ? -10.961 27.641 21.688 1 93.62 121 VAL B CA 1
ATOM 6481 C C . VAL B 1 121 ? -11.094 26.484 22.672 1 93.62 121 VAL B C 1
ATOM 6483 O O . VAL B 1 121 ? -10.586 25.391 22.453 1 93.62 121 VAL B O 1
ATOM 6486 N N . PRO B 1 122 ? -11.828 26.719 23.734 1 92.44 122 PRO B N 1
ATOM 6487 C CA . PRO B 1 122 ? -12.039 25.578 24.641 1 92.44 122 PRO B CA 1
ATOM 6488 C C . PRO B 1 122 ? -12.719 24.391 23.953 1 92.44 122 PRO B C 1
ATOM 6490 O O . PRO B 1 122 ? -13.914 24.453 23.656 1 92.44 122 PRO B O 1
ATOM 6493 N N . LEU B 1 123 ? -12.078 23.297 23.844 1 85.5 123 LEU B N 1
ATOM 6494 C CA . LEU B 1 123 ? -12.477 22.203 22.969 1 85.5 123 LEU B CA 1
ATOM 6495 C C . LEU B 1 123 ? -13.492 21.297 23.641 1 85.5 123 LEU B C 1
ATOM 6497 O O . LEU B 1 123 ? -14.102 20.438 23 1 85.5 123 LEU B O 1
ATOM 6501 N N . ASN B 1 124 ? -13.828 21.484 24.859 1 86.56 124 ASN B N 1
ATOM 6502 C CA . ASN B 1 124 ? -14.781 20.656 25.578 1 86.56 124 ASN B CA 1
ATOM 6503 C C . ASN B 1 124 ? -16.219 21.125 25.344 1 86.56 124 ASN B C 1
ATOM 6505 O O . ASN B 1 124 ? -17.156 20.562 25.922 1 86.56 124 ASN B O 1
ATOM 6509 N N . GLN B 1 125 ? -16.406 22.062 24.484 1 92.69 125 GLN B N 1
ATOM 6510 C CA . GLN B 1 125 ? -17.734 22.562 24.156 1 92.69 125 GLN B CA 1
ATOM 6511 C C . GLN B 1 125 ? -18.391 21.703 23.062 1 92.69 125 GLN B C 1
ATOM 6513 O O . GLN B 1 125 ? -17.688 21.109 22.25 1 92.69 125 GLN B O 1
ATOM 6518 N N . ASN B 1 126 ? -19.719 21.562 23.172 1 93.31 126 ASN B N 1
ATOM 6519 C CA . ASN B 1 126 ? -20.422 20.719 22.203 1 93.31 126 ASN B CA 1
ATOM 6520 C C . ASN B 1 126 ? -21.891 21.125 22.094 1 93.31 126 ASN B C 1
ATOM 6522 O O . ASN B 1 126 ? -22.344 22.047 22.75 1 93.31 126 ASN B O 1
ATOM 6526 N N . PHE B 1 127 ? -22.594 20.406 21.25 1 95.81 127 PHE B N 1
ATOM 6527 C CA . PHE B 1 127 ? -24 20.719 21 1 95.81 127 PHE B CA 1
ATOM 6528 C C . PHE B 1 127 ? -24.906 19.672 21.609 1 95.81 127 PHE B C 1
ATOM 6530 O O . PHE B 1 127 ? -26.109 19.656 21.359 1 95.81 127 PHE B O 1
ATOM 6537 N N . THR B 1 128 ? -24.406 18.734 22.359 1 92.62 128 THR B N 1
ATOM 6538 C CA . THR B 1 128 ? -25.188 17.609 22.859 1 92.62 128 THR B CA 1
ATOM 6539 C C . THR B 1 128 ? -25.219 17.609 24.391 1 92.62 128 THR B C 1
ATOM 6541 O O . THR B 1 128 ? -26.203 18.047 25 1 92.62 128 THR B O 1
ATOM 6544 N N . GLU B 1 129 ? -24.109 17.438 25.016 1 91.19 129 GLU B N 1
ATOM 6545 C CA . GLU B 1 129 ? -24.031 17.359 26.469 1 91.19 129 GLU B CA 1
ATOM 6546 C C . GLU B 1 129 ? -24.125 18.75 27.109 1 91.19 129 GLU B C 1
ATOM 6548 O O . GLU B 1 129 ? -23.281 19.625 26.828 1 91.19 129 GLU B O 1
ATOM 6553 N N . ASN B 1 130 ? -25.141 18.969 28.016 1 92.5 130 ASN B N 1
ATOM 6554 C CA . ASN B 1 130 ? -25.328 20.234 28.719 1 92.5 130 ASN B CA 1
ATOM 6555 C C . ASN B 1 130 ? -25.375 21.406 27.75 1 92.5 130 ASN B C 1
ATOM 6557 O O . ASN B 1 130 ? -24.75 22.453 28 1 92.5 130 ASN B O 1
ATOM 6561 N N . TYR B 1 131 ? -25.984 21.125 26.688 1 96 131 TYR B N 1
ATOM 6562 C CA . TYR B 1 131 ? -26.109 22.141 25.656 1 96 131 TYR B CA 1
ATOM 6563 C C . TYR B 1 131 ? -27.094 23.234 26.078 1 96 131 TYR B C 1
ATOM 6565 O O . TYR B 1 131 ? -28.234 22.938 26.438 1 96 131 TYR B O 1
ATOM 6573 N N . ALA B 1 132 ? -26.672 24.5 26.047 1 96.81 132 ALA B N 1
ATOM 6574 C CA . ALA B 1 132 ? -27.516 25.625 26.422 1 96.81 132 ALA B CA 1
ATOM 6575 C C . ALA B 1 132 ? -27.422 26.766 25.406 1 96.81 132 ALA B C 1
ATOM 6577 O O . ALA B 1 132 ? -27.766 27.906 25.719 1 96.81 132 ALA B O 1
ATOM 6578 N N . GLY B 1 133 ? -26.781 26.516 24.234 1 97.44 133 GLY B N 1
ATOM 6579 C CA . GLY B 1 133 ? -26.688 27.516 23.188 1 97.44 133 GLY B CA 1
ATOM 6580 C C . GLY B 1 133 ? -25.672 28.609 23.484 1 97.44 133 GLY B C 1
ATOM 6581 O O . GLY B 1 133 ? -25.734 29.703 22.906 1 97.44 133 GLY B O 1
ATOM 6582 N N . ILE B 1 134 ? -24.875 28.375 24.469 1 97.56 134 ILE B N 1
ATOM 6583 C CA . ILE B 1 134 ? -23.891 29.344 24.922 1 97.56 134 ILE B CA 1
ATOM 6584 C C . ILE B 1 134 ? -22.484 28.797 24.703 1 97.56 134 ILE B C 1
ATOM 6586 O O . ILE B 1 134 ? -22.234 27.609 24.938 1 97.56 134 ILE B O 1
ATOM 6590 N N . PHE B 1 135 ? -21.578 29.672 24.188 1 97.94 135 PHE B N 1
ATOM 6591 C CA . PHE B 1 135 ? -20.188 29.281 23.938 1 97.94 135 PHE B CA 1
ATOM 6592 C C . PHE B 1 135 ? -19.219 30.359 24.406 1 97.94 135 PHE B C 1
ATOM 6594 O O . PHE B 1 135 ? -19.594 31.531 24.469 1 97.94 135 PHE B O 1
ATOM 6601 N N . GLN B 1 136 ? -18.062 29.922 24.766 1 97.5 136 GLN B N 1
ATOM 6602 C CA . GLN B 1 136 ? -17.047 30.844 25.281 1 97.5 136 GLN B CA 1
ATOM 6603 C C . GLN B 1 136 ? -15.734 30.688 24.516 1 97.5 136 GLN B C 1
ATOM 6605 O O . GLN B 1 136 ? -15.328 29.578 24.172 1 97.5 136 GLN B O 1
ATOM 6610 N N . PHE B 1 137 ? -15.102 31.828 24.234 1 97.19 137 PHE B N 1
ATOM 6611 C CA . PHE B 1 137 ? -13.781 31.891 23.625 1 97.19 137 PHE B CA 1
ATOM 6612 C C . PHE B 1 137 ? -12.883 32.844 24.375 1 97.19 137 PHE B C 1
ATOM 6614 O O . PHE B 1 137 ? -13.359 33.656 25.188 1 97.19 137 PHE B O 1
ATOM 6621 N N . TRP B 1 138 ? -11.602 32.688 24.219 1 95.56 138 TRP B N 1
ATOM 6622 C CA . TRP B 1 138 ? -10.648 33.531 24.906 1 95.56 138 TRP B CA 1
ATOM 6623 C C . TRP B 1 138 ? -9.75 34.281 23.906 1 95.56 138 TRP B C 1
ATOM 6625 O O . TRP B 1 138 ? -9.312 33.688 22.906 1 95.56 138 TRP B O 1
ATOM 6635 N N . PHE B 1 139 ? -9.555 35.562 24.109 1 95.12 139 PHE B N 1
ATOM 6636 C CA . PHE B 1 139 ? -8.648 36.375 23.297 1 95.12 139 PHE B CA 1
ATOM 6637 C C . PHE B 1 139 ? -7.703 37.188 24.172 1 95.12 139 PHE B C 1
ATOM 6639 O O . PHE B 1 139 ? -8.078 37.625 25.266 1 95.12 139 PHE B O 1
ATOM 6646 N N . TRP B 1 140 ? -6.496 37.281 23.75 1 91.81 140 TRP B N 1
ATOM 6647 C CA . TRP B 1 140 ? -5.578 38.219 24.375 1 91.81 140 TRP B CA 1
ATOM 6648 C C . TRP B 1 140 ? -5.867 39.625 23.938 1 91.81 140 TRP B C 1
ATOM 6650 O O . TRP B 1 140 ? -5.742 39.969 22.766 1 91.81 140 TRP B O 1
ATOM 6660 N N . HIS B 1 141 ? -6.332 40.344 24.781 1 90.5 141 HIS B N 1
ATOM 6661 C CA . HIS B 1 141 ? -6.77 41.719 24.453 1 90.5 141 HIS B CA 1
ATOM 6662 C C . HIS B 1 141 ? -6.039 42.75 25.297 1 90.5 141 HIS B C 1
ATOM 6664 O O . HIS B 1 141 ? -6.438 43.031 26.422 1 90.5 141 HIS B O 1
ATOM 6670 N N . PHE B 1 142 ? -4.988 43.312 24.734 1 88.25 142 PHE B N 1
ATOM 6671 C CA . PHE B 1 142 ? -4.18 44.406 25.266 1 88.25 142 PHE B CA 1
ATOM 6672 C C . PHE B 1 142 ? -3.686 44.062 26.672 1 88.25 142 PHE B C 1
ATOM 6674 O O . PHE B 1 142 ? -3.855 44.844 27.594 1 88.25 142 PHE B O 1
ATOM 6681 N N . GLY B 1 143 ? -3.195 42.875 26.844 1 83.44 143 GLY B N 1
ATOM 6682 C CA . GLY B 1 143 ? -2.465 42.531 28.062 1 83.44 143 GLY B CA 1
ATOM 6683 C C . GLY B 1 143 ? -3.184 41.531 28.922 1 83.44 143 GLY B C 1
ATOM 6684 O O . GLY B 1 143 ? -2.598 40.969 29.859 1 83.44 143 GLY B O 1
ATOM 6685 N N . LYS B 1 144 ? -4.379 41.281 28.641 1 87.12 144 LYS B N 1
ATOM 6686 C CA . LYS B 1 144 ? -5.141 40.344 29.438 1 87.12 144 LYS B CA 1
ATOM 6687 C C . LYS B 1 144 ? -5.918 39.375 28.547 1 87.12 144 LYS B C 1
ATOM 6689 O O . LYS B 1 144 ? -6.32 39.719 27.438 1 87.12 144 LYS B O 1
ATOM 6694 N N . TRP B 1 145 ? -6.09 38.188 29.047 1 90.75 145 TRP B N 1
ATOM 6695 C CA . TRP B 1 145 ? -6.98 37.25 28.391 1 90.75 145 TRP B CA 1
ATOM 6696 C C . TRP B 1 145 ? -8.438 37.5 28.766 1 90.75 145 TRP B C 1
ATOM 6698 O O . TRP B 1 145 ? -8.789 37.5 29.953 1 90.75 145 TRP B O 1
ATOM 6708 N N . VAL B 1 146 ? -9.18 37.781 27.812 1 93.19 146 VAL B N 1
ATOM 6709 C CA . VAL B 1 146 ? -10.578 38.156 28.031 1 93.19 146 VAL B CA 1
ATOM 6710 C C . VAL B 1 146 ? -11.5 37.062 27.5 1 93.19 146 VAL B C 1
ATOM 6712 O O . VAL B 1 146 ? -11.359 36.625 26.344 1 93.19 146 VAL B O 1
ATOM 6715 N N . PRO B 1 147 ? -12.375 36.562 28.344 1 95.06 147 PRO B N 1
ATOM 6716 C CA . PRO B 1 147 ? -13.391 35.625 27.844 1 95.06 147 PRO B CA 1
ATOM 6717 C C . PRO B 1 147 ? -14.508 36.312 27.062 1 95.06 147 PRO B C 1
ATOM 6719 O O . PRO B 1 147 ? -14.969 37.406 27.469 1 95.06 147 PRO B O 1
ATOM 6722 N N . VAL B 1 148 ? -14.859 35.844 25.969 1 96.81 148 VAL B N 1
ATOM 6723 C CA . VAL B 1 148 ? -15.977 36.344 25.188 1 96.81 148 VAL B CA 1
ATOM 6724 C C . VAL B 1 148 ? -17.047 35.25 25.062 1 96.81 148 VAL B C 1
ATOM 6726 O O . VAL B 1 148 ? -16.781 34.156 24.594 1 96.81 148 VAL B O 1
ATOM 6729 N N . VAL B 1 149 ? -18.234 35.594 25.516 1 97.5 149 VAL B N 1
ATOM 6730 C CA . VAL B 1 149 ? -19.359 34.656 25.516 1 97.5 149 VAL B CA 1
ATOM 6731 C C . VAL B 1 149 ? -20.328 35.031 24.391 1 97.5 149 VAL B C 1
ATOM 6733 O O . VAL B 1 149 ? -20.625 36.219 24.203 1 97.5 149 VAL B O 1
ATOM 6736 N N . ILE B 1 150 ? -20.766 34.062 23.703 1 97.81 150 ILE B N 1
ATOM 6737 C CA . ILE B 1 150 ? -21.719 34.312 22.625 1 97.81 150 ILE B CA 1
ATOM 6738 C C . ILE B 1 150 ? -22.812 33.25 22.625 1 97.81 150 ILE B C 1
ATOM 6740 O O . ILE B 1 150 ? -22.625 32.156 23.203 1 97.81 150 ILE B O 1
ATOM 6744 N N . ASP B 1 151 ? -23.953 33.594 22.016 1 98.25 151 ASP B N 1
ATOM 6745 C CA . ASP B 1 151 ? -24.906 32.531 21.672 1 98.25 151 ASP B CA 1
ATOM 6746 C C . ASP B 1 151 ? -24.516 31.859 20.344 1 98.25 151 ASP B C 1
ATOM 6748 O O . ASP B 1 151 ? -23.562 32.281 19.688 1 98.25 151 ASP B O 1
ATOM 6752 N N . ASP B 1 152 ? -25.219 30.766 19.969 1 98.06 152 ASP B N 1
ATOM 6753 C CA . ASP B 1 152 ? -24.766 30.016 18.797 1 98.06 152 ASP B CA 1
ATOM 6754 C C . ASP B 1 152 ? -25.672 30.297 17.594 1 98.06 152 ASP B C 1
ATOM 6756 O O . ASP B 1 152 ? -25.766 29.484 16.672 1 98.06 152 ASP B O 1
ATOM 6760 N N . ARG B 1 153 ? -26.344 31.484 17.547 1 98.06 153 ARG B N 1
ATOM 6761 C CA . ARG B 1 153 ? -27.062 31.891 16.359 1 98.06 153 ARG B CA 1
ATOM 6762 C C . ARG B 1 153 ? -26.125 32.438 15.297 1 98.06 153 ARG B C 1
ATOM 6764 O O . ARG B 1 153 ? -25.422 33.406 15.539 1 98.06 153 ARG B O 1
ATOM 6771 N N . LEU B 1 154 ? -26.125 31.828 14.164 1 97.94 154 LEU B N 1
ATOM 6772 C CA . LEU B 1 154 ? -25.203 32.188 13.086 1 97.94 154 LEU B CA 1
ATOM 6773 C C . LEU B 1 154 ? -25.984 32.688 11.859 1 97.94 154 LEU B C 1
ATOM 6775 O O . LEU B 1 154 ? -27.062 32.156 11.562 1 97.94 154 LEU B O 1
ATOM 6779 N N . PRO B 1 155 ? -25.5 33.625 11.203 1 96.81 155 PRO B N 1
ATOM 6780 C CA . PRO B 1 155 ? -26.172 34.125 9.992 1 96.81 155 PRO B CA 1
ATOM 6781 C C . PRO B 1 155 ? -26.141 33.094 8.852 1 96.81 155 PRO B C 1
ATOM 6783 O O . PRO B 1 155 ? -25.062 32.625 8.492 1 96.81 155 PRO B O 1
ATOM 6786 N N . VAL B 1 156 ? -27.297 32.844 8.234 1 96.88 156 VAL B N 1
ATOM 6787 C CA . VAL B 1 156 ? -27.422 31.875 7.152 1 96.88 156 VAL B CA 1
ATOM 6788 C C . VAL B 1 156 ? -28.344 32.438 6.066 1 96.88 156 VAL B C 1
ATOM 6790 O O . VAL B 1 156 ? -29.172 33.281 6.336 1 96.88 156 VAL B O 1
ATOM 6793 N N . ASN B 1 157 ? -28.109 32.031 4.902 1 94.62 157 ASN B N 1
ATOM 6794 C CA . ASN B 1 157 ? -29.031 32.406 3.828 1 94.62 157 ASN B CA 1
ATOM 6795 C C . ASN B 1 157 ? -30.281 31.531 3.828 1 94.62 157 ASN B C 1
ATOM 6797 O O . ASN B 1 157 ? -30.484 30.734 4.746 1 94.62 157 ASN B O 1
ATOM 6801 N N . THR B 1 158 ? -31.109 31.703 2.816 1 92.69 158 THR B N 1
ATOM 6802 C CA . THR B 1 158 ? -32.375 31 2.762 1 92.69 158 THR B CA 1
ATOM 6803 C C . THR B 1 158 ? -32.188 29.5 2.549 1 92.69 158 THR B C 1
ATOM 6805 O O . THR B 1 158 ? -33.031 28.688 2.928 1 92.69 158 THR B O 1
ATOM 6808 N N . ALA B 1 159 ? -31.031 29.141 2.014 1 92.31 159 ALA B N 1
ATOM 6809 C CA . ALA B 1 159 ? -30.734 27.734 1.742 1 92.31 159 ALA B CA 1
ATOM 6810 C C . ALA B 1 159 ? -30.141 27.062 2.977 1 92.31 159 ALA B C 1
ATOM 6812 O O . ALA B 1 159 ? -29.906 25.844 2.971 1 92.31 159 ALA B O 1
ATOM 6813 N N . GLY B 1 160 ? -29.891 27.828 3.969 1 91.88 160 GLY B N 1
ATOM 6814 C CA . GLY B 1 160 ? -29.328 27.266 5.188 1 91.88 160 GLY B CA 1
ATOM 6815 C C . GLY B 1 160 ? -27.812 27.203 5.176 1 91.88 160 GLY B C 1
ATOM 6816 O O . GLY B 1 160 ? -27.219 26.406 5.906 1 91.88 160 GLY B O 1
ATOM 6817 N N . GLN B 1 161 ? -27.234 27.922 4.328 1 93.31 161 GLN B N 1
ATOM 6818 C CA . GLN B 1 161 ? -25.781 27.953 4.242 1 93.31 161 GLN B CA 1
ATOM 6819 C C . GLN B 1 161 ? -25.219 29.141 5.02 1 93.31 161 GLN B C 1
ATOM 6821 O O . GLN B 1 161 ? -25.781 30.234 4.992 1 93.31 161 GLN B O 1
ATOM 6826 N N . LEU B 1 162 ? -24.156 28.906 5.734 1 95.31 162 LEU B N 1
ATOM 6827 C CA . LEU B 1 162 ? -23.5 29.984 6.457 1 95.31 162 LEU B CA 1
ATOM 6828 C C . LEU B 1 162 ? -23.031 31.078 5.5 1 95.31 162 LEU B C 1
ATOM 6830 O O . LEU B 1 162 ? -22.438 30.781 4.457 1 95.31 162 LEU B O 1
ATOM 6834 N N . VAL B 1 163 ? -23.266 32.25 5.867 1 94.62 163 VAL B N 1
ATOM 6835 C CA . VAL B 1 163 ? -22.953 33.375 4.992 1 94.62 163 VAL B CA 1
ATOM 6836 C C . VAL B 1 163 ? -21.516 33.844 5.262 1 94.62 163 VAL B C 1
ATOM 6838 O O . VAL B 1 163 ? -20.844 34.344 4.355 1 94.62 163 VAL B O 1
ATOM 6841 N N . PHE B 1 164 ? -21.062 33.75 6.469 1 95.31 164 PHE B N 1
ATOM 6842 C CA . PHE B 1 164 ? -19.703 34.156 6.852 1 95.31 164 PHE B CA 1
ATOM 6843 C C . PHE B 1 164 ? -18.766 32.969 6.898 1 95.31 164 PHE B C 1
ATOM 6845 O O . PHE B 1 164 ? -18.812 32.094 6.016 1 95.31 164 PHE B O 1
ATOM 6852 N N . VAL B 1 165 ? -17.891 32.812 7.852 1 93.56 165 VAL B N 1
ATOM 6853 C CA . VAL B 1 165 ? -16.906 31.719 7.871 1 93.56 165 VAL B CA 1
ATOM 6854 C C . VAL B 1 165 ? -17.609 30.375 7.945 1 93.56 165 VAL B C 1
ATOM 6856 O O . VAL B 1 165 ? -18.609 30.234 8.672 1 93.56 165 VAL B O 1
ATOM 6859 N N . SER B 1 166 ? -17.203 29.516 7.125 1 91.25 166 SER B N 1
ATOM 6860 C CA . SER B 1 166 ? -17.688 28.141 7.145 1 91.25 166 SER B CA 1
ATOM 6861 C C . SER B 1 166 ? -16.547 27.141 7.074 1 91.25 166 SER B C 1
ATOM 6863 O O . SER B 1 166 ? -15.375 27.531 7.02 1 91.25 166 SER B O 1
ATOM 6865 N N . SER B 1 167 ? -16.891 25.891 7.215 1 87.44 167 SER B N 1
ATOM 6866 C CA . SER B 1 167 ? -15.922 24.797 7.117 1 87.44 167 SER B CA 1
ATOM 6867 C C . SER B 1 167 ? -16.188 23.938 5.891 1 87.44 167 SER B C 1
ATOM 6869 O O . SER B 1 167 ? -17.297 23.906 5.371 1 87.44 167 SER B O 1
ATOM 6871 N N . THR B 1 168 ? -15.156 23.344 5.379 1 82.38 168 THR B N 1
ATOM 6872 C CA . THR B 1 168 ? -15.328 22.375 4.305 1 82.38 168 THR B CA 1
ATOM 6873 C C . THR B 1 168 ? -16.219 21.219 4.754 1 82.38 168 THR B C 1
ATOM 6875 O O . THR B 1 168 ? -16.953 20.641 3.947 1 82.38 168 THR B O 1
ATOM 6878 N N . TYR B 1 169 ? -16.141 20.953 6.012 1 82.62 169 TYR B N 1
ATOM 6879 C CA . TYR B 1 169 ? -17.062 20 6.605 1 82.62 169 TYR B CA 1
ATOM 6880 C C . TYR B 1 169 ? -18.312 20.703 7.109 1 82.62 169 TYR B C 1
ATOM 6882 O O . TYR B 1 169 ? -18.281 21.438 8.102 1 82.62 169 TYR B O 1
ATOM 6890 N N . LYS B 1 170 ? -19.312 20.375 6.602 1 85.88 170 LYS B N 1
ATOM 6891 C CA . LYS B 1 170 ? -20.547 21.125 6.793 1 85.88 170 LYS B CA 1
ATOM 6892 C C . LYS B 1 170 ? -21.062 20.969 8.219 1 85.88 170 LYS B C 1
ATOM 6894 O O . LYS B 1 170 ? -21.844 21.812 8.695 1 85.88 170 LYS B O 1
ATOM 6899 N N . ASN B 1 171 ? -20.641 20 8.891 1 90.38 171 ASN B N 1
ATOM 6900 C CA . ASN B 1 171 ? -21.172 19.766 10.227 1 90.38 171 ASN B CA 1
ATOM 6901 C C . ASN B 1 171 ? -20.266 20.344 11.305 1 90.38 171 ASN B C 1
ATOM 6903 O O . ASN B 1 171 ? -20.484 20.125 12.5 1 90.38 171 ASN B O 1
ATOM 6907 N N . VAL B 1 172 ? -19.188 21.062 10.984 1 91.19 172 VAL B N 1
ATOM 6908 C CA . VAL B 1 172 ? -18.25 21.641 11.945 1 91.19 172 VAL B CA 1
ATOM 6909 C C . VAL B 1 172 ? -18.484 23.141 12.055 1 91.19 172 VAL B C 1
ATOM 6911 O O . VAL B 1 172 ? -18.469 23.844 11.039 1 91.19 172 VAL B O 1
ATOM 6914 N N . PHE B 1 173 ? -18.5 23.719 13.352 1 94.06 173 PHE B N 1
ATOM 6915 C CA . PHE B 1 173 ? -19 25.078 13.453 1 94.06 173 PHE B CA 1
ATOM 6916 C C . PHE B 1 173 ? -18.078 25.922 1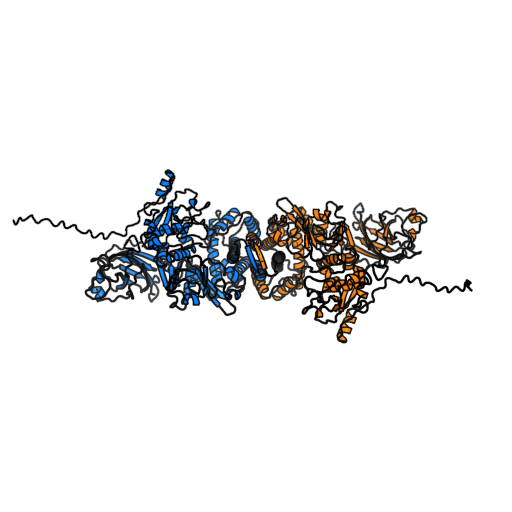4.32 1 94.06 173 PHE B C 1
ATOM 6918 O O . PHE B 1 173 ? -18.344 27.109 14.531 1 94.06 173 PHE B O 1
ATOM 6925 N N . TRP B 1 174 ? -16.984 25.406 14.883 1 93.31 174 TRP B N 1
ATOM 6926 C CA . TRP B 1 174 ? -16.156 26.172 15.812 1 93.31 174 TRP B CA 1
ATOM 6927 C C . TRP B 1 174 ? -15.609 27.438 15.141 1 93.31 174 TRP B C 1
ATOM 6929 O O . TRP B 1 174 ? -15.492 28.484 15.781 1 93.31 174 TRP B O 1
ATOM 6939 N N . GLY B 1 175 ? -15.266 27.359 13.875 1 92.94 175 GLY B N 1
ATOM 6940 C CA . GLY B 1 175 ? -14.727 28.516 13.164 1 92.94 175 GLY B CA 1
ATOM 6941 C C . GLY B 1 175 ? -15.719 29.656 13.039 1 92.94 175 GLY B C 1
ATOM 6942 O O . GLY B 1 175 ? -15.367 30.812 13.266 1 92.94 175 GLY B O 1
ATOM 6943 N N . ALA B 1 176 ? -16.938 29.328 12.672 1 95.62 176 ALA B N 1
ATOM 6944 C CA . ALA B 1 176 ? -17.984 30.328 12.547 1 95.62 176 ALA B CA 1
ATOM 6945 C C . ALA B 1 176 ? -18.297 30.984 13.891 1 95.62 176 ALA B C 1
ATOM 6947 O O . ALA B 1 176 ? -18.516 32.188 13.961 1 95.62 176 ALA B O 1
ATOM 6948 N N . LEU B 1 177 ? -18.328 30.203 14.906 1 97.31 177 LEU B N 1
ATOM 6949 C CA . LEU B 1 177 ? -18.594 30.719 16.25 1 97.31 177 LEU B CA 1
ATOM 6950 C C . LEU B 1 177 ? -17.453 31.594 16.734 1 97.31 177 LEU B C 1
ATOM 6952 O O . LEU B 1 177 ? -17.688 32.625 17.391 1 97.31 177 LEU B O 1
ATOM 6956 N N . LEU B 1 178 ? -16.266 31.188 16.469 1 96.62 178 LEU B N 1
ATOM 6957 C CA . LEU B 1 178 ? -15.109 32 16.844 1 96.62 178 LEU B CA 1
ATOM 6958 C C . LEU B 1 178 ? -15.133 33.344 16.156 1 96.62 178 LEU B C 1
ATOM 6960 O O . LEU B 1 178 ? -14.805 34.375 16.75 1 96.62 178 LEU B O 1
ATOM 6964 N N . GLU B 1 179 ? -15.43 33.312 14.859 1 97.25 179 GLU B N 1
ATOM 6965 C CA . GLU B 1 179 ? -15.555 34.562 14.133 1 97.25 179 GLU B CA 1
ATOM 6966 C C . GLU B 1 179 ? -16.594 35.5 14.781 1 97.25 179 GLU B C 1
ATOM 6968 O O . GLU B 1 179 ? -16.391 36.688 14.883 1 97.25 179 GLU B O 1
ATOM 6973 N N . LYS B 1 180 ? -17.719 34.938 15.141 1 97.81 180 LYS B N 1
ATOM 6974 C CA . LYS B 1 180 ? -18.766 35.719 15.82 1 97.81 180 LYS B CA 1
ATOM 6975 C C . LYS B 1 180 ? -18.25 36.312 17.125 1 97.81 180 LYS B C 1
ATOM 6977 O O . LYS B 1 180 ? -18.516 37.469 17.422 1 97.81 180 LYS B O 1
ATOM 6982 N N . ALA B 1 181 ? -17.578 35.5 17.891 1 97.62 181 ALA B N 1
ATOM 6983 C CA . ALA B 1 181 ? -17.016 36 19.141 1 97.62 181 ALA B CA 1
ATOM 6984 C C . ALA B 1 181 ? -16.031 37.156 18.891 1 97.62 181 ALA B C 1
ATOM 6986 O O . ALA B 1 181 ? -16.016 38.156 19.625 1 97.62 181 ALA B O 1
ATOM 6987 N N . TYR B 1 182 ? -15.227 37 17.906 1 97.12 182 TYR B N 1
ATOM 6988 C CA . TYR B 1 182 ? -14.266 38.031 17.578 1 97.12 182 TYR B CA 1
ATOM 6989 C C . TYR B 1 182 ? -14.969 39.281 17.047 1 97.12 182 TYR B C 1
ATOM 6991 O O . TYR B 1 182 ? -14.516 40.406 17.297 1 97.12 182 TYR B O 1
ATOM 6999 N N . ALA B 1 183 ? -16.016 39.094 16.266 1 97 183 ALA B N 1
ATOM 7000 C CA . ALA B 1 183 ? -16.812 40.219 15.82 1 97 183 ALA B CA 1
ATOM 7001 C C . ALA B 1 183 ? -17.391 40.969 17 1 97 183 ALA B C 1
ATOM 7003 O O . ALA B 1 183 ? -17.406 42.219 17 1 97 183 ALA B O 1
ATOM 7004 N N . LYS B 1 184 ? -17.891 40.281 17.938 1 96.44 184 LYS B N 1
ATOM 7005 C CA . LYS B 1 184 ? -18.406 40.906 19.156 1 96.44 184 LYS B CA 1
ATOM 7006 C C . LYS B 1 184 ? -17.312 41.688 19.859 1 96.44 184 LYS B C 1
ATOM 7008 O O . LYS B 1 184 ? -17.547 42.844 20.297 1 96.44 184 LYS B O 1
ATOM 7013 N N . LEU B 1 185 ? -16.172 41.094 19.953 1 94.75 185 LEU B N 1
ATOM 7014 C CA . LEU B 1 185 ? -15.047 41.781 20.594 1 94.75 185 LEU B CA 1
ATOM 7015 C C . LEU B 1 185 ? -14.648 43.031 19.828 1 94.75 185 LEU B C 1
ATOM 7017 O O . LEU B 1 185 ? -14.227 44.031 20.422 1 94.75 185 LEU B O 1
ATOM 7021 N N . SER B 1 186 ? -14.82 43.062 18.531 1 93.38 186 SER B N 1
ATOM 7022 C CA . SER B 1 186 ? -14.359 44.125 17.656 1 93.38 186 SER B CA 1
ATOM 7023 C C . SER B 1 186 ? -15.469 45.125 17.391 1 93.38 186 SER B C 1
ATOM 7025 O O . SER B 1 186 ? -15.234 46.188 16.766 1 93.38 186 SER B O 1
ATOM 7027 N N . GLY B 1 187 ? -16.688 44.781 17.734 1 93.12 187 GLY B N 1
ATOM 7028 C CA . GLY B 1 187 ? -17.828 45.656 17.5 1 93.12 187 GLY B CA 1
ATOM 7029 C C . GLY B 1 187 ? -18.922 45 16.688 1 93.12 187 GLY B C 1
ATOM 7030 O O . GLY B 1 187 ? -20.031 44.781 17.188 1 93.12 187 GLY B O 1
ATOM 7031 N N . SER B 1 188 ? -18.625 44.656 15.547 1 95.44 188 SER B N 1
ATOM 7032 C CA . SER B 1 188 ? -19.531 44 14.625 1 95.44 188 SER B CA 1
ATOM 7033 C C . SER B 1 188 ? -18.766 43.219 13.562 1 95.44 188 SER B C 1
ATOM 7035 O O . SER B 1 188 ? -17.531 43.281 13.492 1 95.44 188 SER B O 1
ATOM 7037 N N . TYR B 1 189 ? -19.5 42.438 12.758 1 96.19 189 TYR B N 1
ATOM 7038 C CA . TYR B 1 189 ? -18.859 41.719 11.656 1 96.19 189 TYR B CA 1
ATOM 7039 C C . TYR B 1 189 ? -18.219 42.688 10.68 1 96.19 189 TYR B C 1
ATOM 7041 O O . TYR B 1 189 ? -17.156 42.406 10.117 1 96.19 189 TYR B O 1
ATOM 7049 N N . GLU B 1 190 ? -18.797 43.844 10.508 1 94.88 190 GLU B N 1
ATOM 7050 C CA . GLU B 1 190 ? -18.281 44.875 9.625 1 94.88 190 GLU B CA 1
ATOM 7051 C C . GLU B 1 190 ? -16.906 45.344 10.078 1 94.88 190 GLU B C 1
ATOM 7053 O O . GLU B 1 190 ? -16.078 45.719 9.258 1 94.88 190 GLU B O 1
ATOM 7058 N N . ASP B 1 191 ? -16.719 45.312 11.336 1 94 191 ASP B N 1
ATOM 7059 C CA . ASP B 1 191 ? -15.469 45.812 11.914 1 94 191 ASP B CA 1
ATOM 7060 C C . ASP B 1 191 ? -14.32 44.844 11.648 1 94 191 ASP B C 1
ATOM 7062 O O . ASP B 1 191 ? -13.156 45.156 11.898 1 94 191 ASP B O 1
ATOM 7066 N N . LEU B 1 192 ? -14.594 43.688 11.086 1 94.81 192 LEU B N 1
ATOM 7067 C CA . LEU B 1 192 ? -13.57 42.719 10.75 1 94.81 192 LEU B CA 1
ATOM 7068 C C . LEU B 1 192 ? -13.125 42.875 9.297 1 94.81 192 LEU B C 1
ATOM 7070 O O . LEU B 1 192 ? -12.203 42.188 8.859 1 94.81 192 LEU B O 1
ATOM 7074 N N . GLN B 1 193 ? -13.656 43.719 8.555 1 92.06 193 GLN B N 1
ATOM 7075 C CA . GLN B 1 193 ? -13.391 43.844 7.125 1 92.06 193 GLN B CA 1
ATOM 7076 C C . GLN B 1 193 ? -12 44.438 6.879 1 92.06 193 GLN B C 1
ATOM 7078 O O . GLN B 1 193 ? -11.43 44.281 5.797 1 92.06 193 GLN B O 1
ATOM 7083 N N . ARG B 1 194 ? -11.461 45.062 7.82 1 87.56 194 ARG B N 1
ATOM 7084 C CA . ARG B 1 194 ? -10.125 45.625 7.699 1 87.56 194 ARG B CA 1
ATOM 7085 C C . ARG B 1 194 ? -9.219 45.156 8.828 1 87.56 194 ARG B C 1
ATOM 7087 O O . ARG B 1 194 ? -9.648 45.062 9.977 1 87.56 194 ARG B O 1
ATOM 7094 N N . GLY B 1 195 ? -8.047 44.781 8.398 1 89.31 195 GLY B N 1
ATOM 7095 C CA . GLY B 1 195 ? -7.094 44.375 9.414 1 89.31 195 GLY B CA 1
ATOM 7096 C C . GLY B 1 195 ? -5.832 43.75 8.836 1 89.31 195 GLY B C 1
ATOM 7097 O O . GLY B 1 195 ? -5.695 43.625 7.617 1 89.31 195 GLY B O 1
ATOM 7098 N N . GLN B 1 196 ? -4.953 43.5 9.742 1 90.81 196 GLN B N 1
ATOM 7099 C CA . GLN B 1 196 ? -3.697 42.844 9.398 1 90.81 196 GLN B CA 1
ATOM 7100 C C . GLN B 1 196 ? -3.551 41.5 10.141 1 90.81 196 GLN B C 1
ATOM 7102 O O . GLN B 1 196 ? -4.031 41.375 11.266 1 90.81 196 GLN B O 1
ATOM 7107 N N . VAL B 1 197 ? -2.883 40.625 9.477 1 94.62 197 VAL B N 1
ATOM 7108 C CA . VAL B 1 197 ? -2.707 39.312 10.047 1 94.62 197 VAL B CA 1
ATOM 7109 C C . VAL B 1 197 ? -2.045 39.406 11.422 1 94.62 197 VAL B C 1
ATOM 7111 O O . VAL B 1 197 ? -2.389 38.656 12.344 1 94.62 197 VAL B O 1
ATOM 7114 N N . SER B 1 198 ? -1.149 40.344 11.562 1 92.44 198 SER B N 1
ATOM 7115 C CA . SER B 1 198 ? -0.422 40.531 12.812 1 92.44 198 SER B CA 1
ATOM 7116 C C . SER B 1 198 ? -1.373 40.844 13.961 1 92.44 198 SER B C 1
ATOM 7118 O O . SER B 1 198 ? -1.151 40.406 15.094 1 92.44 198 SER B O 1
ATOM 7120 N N . GLU B 1 199 ? -2.424 41.531 13.727 1 92.75 199 GLU B N 1
ATOM 7121 C CA . GLU B 1 199 ? -3.385 41.906 14.766 1 92.75 199 GLU B CA 1
ATOM 7122 C C . GLU B 1 199 ? -4.074 40.688 15.336 1 92.75 199 GLU B C 1
ATOM 7124 O O . GLU B 1 199 ? -4.176 40.531 16.562 1 92.75 199 GLU B O 1
ATOM 7129 N N . ALA B 1 200 ? -4.477 39.875 14.422 1 95 200 ALA B N 1
ATOM 7130 C CA . ALA B 1 200 ? -5.172 38.656 14.867 1 95 200 ALA B CA 1
ATOM 7131 C C . ALA B 1 200 ? -4.219 37.719 15.586 1 95 200 ALA B C 1
ATOM 7133 O O . ALA B 1 200 ? -4.59 37.094 16.578 1 95 200 ALA B O 1
ATOM 7134 N N . LEU B 1 201 ? -3.041 37.625 15.055 1 94.19 201 LEU B N 1
ATOM 7135 C CA . LEU B 1 201 ? -2.061 36.719 15.68 1 94.19 201 LEU B CA 1
ATOM 7136 C C . LEU B 1 201 ? -1.8 37.156 17.125 1 94.19 201 LEU B C 1
ATOM 7138 O O . LEU B 1 201 ? -1.733 36.312 18.016 1 94.19 201 LEU B O 1
ATOM 7142 N N . VAL B 1 202 ? -1.657 38.375 17.359 1 91.69 202 VAL B N 1
ATOM 7143 C CA . VAL B 1 202 ? -1.406 38.875 18.703 1 91.69 202 VAL B CA 1
ATOM 7144 C C . VAL B 1 202 ? -2.629 38.625 19.578 1 91.69 202 VAL B C 1
ATOM 7146 O O . VAL B 1 202 ? -2.494 38.25 20.75 1 91.69 202 VAL B O 1
ATOM 7149 N N . ASP B 1 203 ? -3.764 38.844 19.078 1 93.19 203 ASP B N 1
ATOM 7150 C CA . ASP B 1 203 ? -4.988 38.656 19.844 1 93.19 203 ASP B CA 1
ATOM 7151 C C . ASP B 1 203 ? -5.18 37.188 20.219 1 93.19 203 ASP B C 1
ATOM 7153 O O . ASP B 1 203 ? -5.844 36.844 21.203 1 93.19 203 ASP B O 1
ATOM 7157 N N . PHE B 1 204 ? -4.652 36.312 19.375 1 93.19 204 PHE B N 1
ATOM 7158 C CA . PHE B 1 204 ? -4.793 34.875 19.641 1 93.19 204 PHE B CA 1
ATOM 7159 C C . PHE B 1 204 ? -3.744 34.406 20.641 1 93.19 204 PHE B C 1
ATOM 7161 O O . PHE B 1 204 ? -3.934 33.406 21.312 1 93.19 204 PHE B O 1
ATOM 7168 N N . THR B 1 205 ? -2.627 35.125 20.766 1 89.88 205 THR B N 1
ATOM 7169 C CA . THR B 1 205 ? -1.504 34.5 21.453 1 89.88 205 THR B CA 1
ATOM 7170 C C . THR B 1 205 ? -0.948 35.438 22.531 1 89.88 205 THR B C 1
ATOM 7172 O O . THR B 1 205 ? -0.328 34.969 23.484 1 89.88 205 THR B O 1
ATOM 7175 N N . GLY B 1 206 ? -1.122 36.688 22.297 1 85.5 206 GLY B N 1
ATOM 7176 C CA . GLY B 1 206 ? -0.411 37.625 23.141 1 85.5 206 GLY B CA 1
ATOM 7177 C C . GLY B 1 206 ? 1.076 37.688 22.859 1 85.5 206 GLY B C 1
ATOM 7178 O O . GLY B 1 206 ? 1.844 38.281 23.625 1 85.5 206 GLY B O 1
ATOM 7179 N N . GLY B 1 207 ? 1.438 37.156 21.734 1 85.12 207 GLY B N 1
ATOM 7180 C CA . GLY B 1 207 ? 2.842 37.125 21.359 1 85.12 207 GLY B CA 1
ATOM 7181 C C . GLY B 1 207 ? 3.301 38.406 20.703 1 85.12 207 GLY B C 1
ATOM 7182 O O . GLY B 1 207 ? 2.625 39.438 20.797 1 85.12 207 GLY B O 1
ATOM 7183 N N . VAL B 1 208 ? 4.566 38.312 20.203 1 82.94 208 VAL B N 1
ATOM 7184 C CA . VAL B 1 208 ? 5.145 39.469 19.516 1 82.94 208 VAL B CA 1
ATOM 7185 C C . VAL B 1 208 ? 5.383 39.125 18.047 1 82.94 208 VAL B C 1
ATOM 7187 O O . VAL B 1 208 ? 5.809 38 17.734 1 82.94 208 VAL B O 1
ATOM 7190 N N . THR B 1 209 ? 5.102 40.125 17.203 1 86.06 209 THR B N 1
ATOM 7191 C CA . THR B 1 209 ? 5.199 39.844 15.773 1 86.06 209 THR B CA 1
ATOM 7192 C C . THR B 1 209 ? 6.453 40.469 15.18 1 86.06 209 THR B C 1
ATOM 7194 O O . THR B 1 209 ? 6.879 41.562 15.609 1 86.06 209 THR B O 1
ATOM 7197 N N . MET B 1 210 ? 7.051 39.719 14.367 1 81.19 210 MET B N 1
ATOM 7198 C CA . MET B 1 210 ? 8.109 40.219 13.492 1 81.19 210 MET B CA 1
ATOM 7199 C C . MET B 1 210 ? 7.652 40.25 12.039 1 81.19 210 MET B C 1
ATOM 7201 O O . MET B 1 210 ? 7.027 39.312 11.562 1 81.19 210 MET B O 1
ATOM 7205 N N . THR B 1 211 ? 7.91 41.406 11.43 1 85.62 211 THR B N 1
ATOM 7206 C CA . THR B 1 211 ? 7.504 41.531 10.039 1 85.62 211 THR B CA 1
ATOM 7207 C C . THR B 1 211 ? 8.719 41.594 9.117 1 85.62 211 THR B C 1
ATOM 7209 O O . THR B 1 211 ? 9.68 42.312 9.398 1 85.62 211 THR B O 1
ATOM 7212 N N . ILE B 1 212 ? 8.703 40.812 8.102 1 89 212 ILE B N 1
ATOM 7213 C CA . ILE B 1 212 ? 9.773 40.781 7.113 1 89 212 ILE B CA 1
ATOM 7214 C C . ILE B 1 212 ? 9.203 41.062 5.723 1 89 212 ILE B C 1
ATOM 7216 O O . ILE B 1 212 ? 8.148 40.562 5.359 1 89 212 ILE B O 1
ATOM 7220 N N . LYS B 1 213 ? 9.867 41.969 5 1 91.56 213 LYS B N 1
ATOM 7221 C CA . LYS B 1 213 ? 9.578 42.125 3.578 1 91.56 213 LYS B CA 1
ATOM 7222 C C . LYS B 1 213 ? 10.375 41.125 2.748 1 91.56 213 LYS B C 1
ATOM 7224 O O . LYS B 1 213 ? 11.578 41.281 2.533 1 91.56 213 LYS B O 1
ATOM 7229 N N . PRO B 1 214 ? 9.688 40.188 2.191 1 93.69 214 PRO B N 1
ATOM 7230 C CA . PRO B 1 214 ? 10.398 39.094 1.536 1 93.69 214 PRO B CA 1
ATOM 7231 C C . PRO B 1 214 ? 11.328 39.562 0.425 1 93.69 214 PRO B C 1
ATOM 7233 O O . PRO B 1 214 ? 12.422 39 0.259 1 93.69 214 PRO B O 1
ATOM 7236 N N . ALA B 1 215 ? 10.93 40.562 -0.315 1 90.5 215 ALA B N 1
ATOM 7237 C CA . ALA B 1 215 ? 11.75 41.062 -1.412 1 90.5 215 ALA B CA 1
ATOM 7238 C C . ALA B 1 215 ? 13.078 41.625 -0.896 1 90.5 215 ALA B C 1
ATOM 7240 O O . ALA B 1 215 ? 14.086 41.562 -1.597 1 90.5 215 ALA B O 1
ATOM 7241 N N . GLU B 1 216 ? 13.078 42.062 0.311 1 90.12 216 GLU B N 1
ATOM 7242 C CA . GLU B 1 216 ? 14.273 42.656 0.916 1 90.12 216 GLU B CA 1
ATOM 7243 C C . GLU B 1 216 ? 14.844 41.75 1.999 1 90.12 216 GLU B C 1
ATOM 7245 O O . GLU B 1 216 ? 15.656 42.188 2.818 1 90.12 216 GLU B O 1
ATOM 7250 N N . ALA B 1 217 ? 14.406 40.625 1.973 1 86.69 217 ALA B N 1
ATOM 7251 C CA . ALA B 1 217 ? 14.789 39.688 3.049 1 86.69 217 ALA B CA 1
ATOM 7252 C C . ALA B 1 217 ? 16.281 39.375 2.986 1 86.69 217 ALA B C 1
ATOM 7254 O O . ALA B 1 217 ? 16.859 39.312 1.902 1 86.69 217 ALA B O 1
ATOM 7255 N N . PRO B 1 218 ? 16.828 39.156 4.113 1 82.38 218 PRO B N 1
ATOM 7256 C CA . PRO B 1 218 ? 18.234 38.75 4.141 1 82.38 218 PRO B CA 1
ATOM 7257 C C . PRO B 1 218 ? 18.5 37.406 3.465 1 82.38 218 PRO B C 1
ATOM 7259 O O . PRO B 1 218 ? 17.562 36.656 3.203 1 82.38 218 PRO B O 1
ATOM 7262 N N . GLY B 1 219 ? 19.688 37.125 3.186 1 84.81 219 GLY B N 1
ATOM 7263 C CA . GLY B 1 219 ? 20.094 35.875 2.533 1 84.81 219 GLY B CA 1
ATOM 7264 C C . GLY B 1 219 ? 19.781 34.656 3.35 1 84.81 219 GLY B C 1
ATOM 7265 O O . GLY B 1 219 ? 19.672 33.562 2.803 1 84.81 219 GLY B O 1
ATOM 7266 N N . ASN B 1 220 ? 19.469 34.844 4.617 1 89.81 220 ASN B N 1
ATOM 7267 C CA . ASN B 1 220 ? 19.25 33.688 5.484 1 89.81 220 ASN B CA 1
ATOM 7268 C C . ASN B 1 220 ? 17.75 33.469 5.754 1 89.81 220 ASN B C 1
ATOM 7270 O O . ASN B 1 220 ? 17.375 33 6.82 1 89.81 220 ASN B O 1
ATOM 7274 N N . LEU B 1 221 ? 16.906 33.938 4.867 1 92.5 221 LEU B N 1
ATOM 7275 C CA . LEU B 1 221 ? 15.461 33.844 5.051 1 92.5 221 LEU B CA 1
ATOM 7276 C C . LEU B 1 221 ? 15.047 32.375 5.254 1 92.5 221 LEU B C 1
ATOM 7278 O O . LEU B 1 221 ? 14.164 32.094 6.059 1 92.5 221 LEU B O 1
ATOM 7282 N N . TRP B 1 222 ? 15.688 31.5 4.5 1 93.38 222 TRP B N 1
ATOM 7283 C CA . TRP B 1 222 ? 15.352 30.094 4.641 1 93.38 222 TRP B CA 1
ATOM 7284 C C . TRP B 1 222 ? 15.602 29.609 6.066 1 93.38 222 TRP B C 1
ATOM 7286 O O . TRP B 1 222 ? 14.805 28.859 6.629 1 93.38 222 TRP B O 1
ATOM 7296 N N . ASP B 1 223 ? 16.641 30 6.605 1 88.94 223 ASP B N 1
ATOM 7297 C CA . ASP B 1 223 ? 16.984 29.625 7.973 1 88.94 223 ASP B CA 1
ATOM 7298 C C . ASP B 1 223 ? 15.969 30.172 8.969 1 88.94 223 ASP B C 1
ATOM 7300 O O . ASP B 1 223 ? 15.602 29.5 9.93 1 88.94 223 ASP B O 1
ATOM 7304 N N . ILE B 1 224 ? 15.586 31.359 8.719 1 87.12 224 ILE B N 1
ATOM 7305 C CA . ILE B 1 224 ? 14.602 32 9.578 1 87.12 224 ILE B CA 1
ATOM 7306 C C . ILE B 1 224 ? 13.289 31.219 9.523 1 87.12 224 ILE B C 1
ATOM 7308 O O . ILE B 1 224 ? 12.688 30.922 10.555 1 87.12 224 ILE B O 1
ATOM 7312 N N . LEU B 1 225 ? 12.898 30.906 8.328 1 91.75 225 LEU B N 1
ATOM 7313 C CA . LEU B 1 225 ? 11.656 30.172 8.148 1 91.75 225 LEU B CA 1
ATOM 7314 C C . LEU B 1 225 ? 11.758 28.781 8.773 1 91.75 225 LEU B C 1
ATOM 7316 O O . LEU B 1 225 ? 10.781 28.281 9.344 1 91.75 225 LEU B O 1
ATOM 7320 N N . THR B 1 226 ? 12.883 28.141 8.586 1 88.44 226 THR B N 1
ATOM 7321 C CA . THR B 1 226 ? 13.102 26.828 9.172 1 88.44 226 THR B CA 1
ATOM 7322 C C . THR B 1 226 ? 12.953 26.891 10.695 1 88.44 226 THR B C 1
ATOM 7324 O O . THR B 1 226 ? 12.25 26.062 11.281 1 88.44 226 THR B O 1
ATOM 7327 N N . TRP B 1 227 ? 13.555 27.812 11.211 1 81.75 227 TRP B N 1
ATOM 7328 C CA . TRP B 1 227 ? 13.469 28 12.656 1 81.75 227 TRP B CA 1
ATOM 7329 C C . TRP B 1 227 ? 12.031 28.281 13.086 1 81.75 227 TRP B C 1
ATOM 7331 O O . TRP B 1 227 ? 11.539 27.688 14.055 1 81.75 227 TRP B O 1
ATOM 7341 N N . ALA B 1 228 ? 11.422 29.156 12.422 1 84 228 ALA B N 1
ATOM 7342 C CA . ALA B 1 228 ? 10.055 29.562 12.758 1 84 228 ALA B CA 1
ATOM 7343 C C . ALA B 1 228 ? 9.094 28.375 12.656 1 84 228 ALA B C 1
ATOM 7345 O O . ALA B 1 228 ? 8.211 28.203 13.5 1 84 228 ALA B O 1
ATOM 7346 N N . THR B 1 229 ? 9.234 27.594 11.641 1 85.19 229 THR B N 1
ATOM 7347 C CA . THR B 1 229 ? 8.312 26.484 11.375 1 85.19 229 THR B CA 1
ATOM 7348 C C . THR B 1 229 ? 8.453 25.391 12.438 1 85.19 229 THR B C 1
ATOM 7350 O O . THR B 1 229 ? 7.477 24.734 12.789 1 85.19 229 THR B O 1
ATOM 7353 N N . TYR B 1 230 ? 9.609 25.219 12.922 1 77.19 230 TYR B N 1
ATOM 7354 C CA . TYR B 1 230 ? 9.82 24.125 13.859 1 77.19 230 TYR B CA 1
ATOM 7355 C C . TYR B 1 230 ? 9.773 24.625 15.305 1 77.19 230 TYR B C 1
ATOM 7357 O O . TYR B 1 230 ? 9.93 23.844 16.234 1 77.19 230 TYR B O 1
ATOM 7365 N N . SER B 1 231 ? 9.508 25.875 15.352 1 75.25 231 SER B N 1
ATOM 7366 C CA . SER B 1 231 ? 9.281 26.469 16.672 1 75.25 231 SER B CA 1
ATOM 7367 C C . SER B 1 231 ? 7.797 26.719 16.906 1 75.25 231 SER B C 1
ATOM 7369 O O . SER B 1 231 ? 6.961 26.422 16.062 1 75.25 231 SER B O 1
ATOM 7371 N N . ARG B 1 232 ? 7.445 27.141 18.062 1 75.75 232 ARG B N 1
ATOM 7372 C CA . ARG B 1 232 ? 6.066 27.469 18.422 1 75.75 232 ARG B CA 1
ATOM 7373 C C . ARG B 1 232 ? 5.691 28.859 17.938 1 75.75 232 ARG B C 1
ATOM 7375 O O . ARG B 1 232 ? 5.43 29.75 18.75 1 75.75 232 ARG B O 1
ATOM 7382 N N . THR B 1 233 ? 5.762 29.047 16.656 1 85 233 THR B N 1
ATOM 7383 C CA . THR B 1 233 ? 5.445 30.344 16.062 1 85 233 THR B CA 1
ATOM 7384 C C . THR B 1 233 ? 4.305 30.219 15.062 1 85 233 THR B C 1
ATOM 7386 O O . THR B 1 233 ? 4.055 29.141 14.531 1 85 233 THR B O 1
ATOM 7389 N N . LEU B 1 234 ? 3.574 31.25 14.953 1 91.12 234 LEU B N 1
ATOM 7390 C CA . LEU B 1 234 ? 2.533 31.359 13.93 1 91.12 234 LEU B CA 1
ATOM 7391 C C . LEU B 1 234 ? 2.984 32.25 12.781 1 91.12 234 LEU B C 1
ATOM 7393 O O . LEU B 1 234 ? 3.58 33.312 13.016 1 91.12 234 LEU B O 1
ATOM 7397 N N . ILE B 1 235 ? 2.791 31.859 11.562 1 94.62 235 ILE B N 1
ATOM 7398 C CA . ILE B 1 235 ? 3.344 32.594 10.422 1 94.62 235 ILE B CA 1
ATOM 7399 C C . ILE B 1 235 ? 2.225 32.938 9.453 1 94.62 235 ILE B C 1
ATOM 7401 O O . ILE B 1 235 ? 1.463 32.062 9.023 1 94.62 235 ILE B O 1
ATOM 7405 N N . GLY B 1 236 ? 2.062 34.188 9.148 1 95.75 236 GLY B N 1
ATOM 7406 C CA . GLY B 1 236 ? 1.169 34.719 8.125 1 95.75 236 GLY B CA 1
ATOM 7407 C C . GLY B 1 236 ? 1.88 35.562 7.078 1 95.75 236 GLY B C 1
ATOM 7408 O O . GLY B 1 236 ? 3.023 35.969 7.281 1 95.75 236 GLY B O 1
ATOM 7409 N N . CYS B 1 237 ? 1.241 35.688 5.938 1 96.44 237 CYS B N 1
ATOM 7410 C CA . CYS B 1 237 ? 1.818 36.531 4.875 1 96.44 237 CYS B CA 1
ATOM 7411 C C . CYS B 1 237 ? 0.729 37.219 4.066 1 96.44 237 CYS B C 1
ATOM 7413 O O . CYS B 1 237 ? -0.458 36.938 4.246 1 96.44 237 CYS B O 1
ATOM 7415 N N . GLN B 1 238 ? 1.193 38.188 3.279 1 95.31 238 GLN B N 1
ATOM 7416 C CA . GLN B 1 238 ? 0.275 38.969 2.48 1 95.31 238 GLN B CA 1
ATOM 7417 C C . GLN B 1 238 ? 0.844 39.25 1.091 1 95.31 238 GLN B C 1
ATOM 7419 O O . GLN B 1 238 ? 2.039 39.5 0.945 1 95.31 238 GLN B O 1
ATOM 7424 N N . THR B 1 239 ? -0.005 39.125 0.112 1 95.12 239 THR B N 1
ATOM 7425 C CA . THR B 1 239 ? 0.403 39.438 -1.257 1 95.12 239 THR B CA 1
ATOM 7426 C C . THR B 1 239 ? 0.397 40.938 -1.513 1 95.12 239 THR B C 1
ATOM 7428 O O . THR B 1 239 ? -0.011 41.719 -0.65 1 95.12 239 THR B O 1
ATOM 7431 N N . HIS B 1 240 ? 0.862 41.281 -2.68 1 89.19 240 HIS B N 1
ATOM 7432 C CA . HIS B 1 240 ? 0.882 42.688 -3.1 1 89.19 240 HIS B CA 1
ATOM 7433 C C . HIS B 1 240 ? -0.531 43.219 -3.283 1 89.19 240 HIS B C 1
ATOM 7435 O O . HIS B 1 240 ? -1.48 42.438 -3.438 1 89.19 240 HIS B O 1
ATOM 7441 N N . SER B 1 241 ? -0.597 44.469 -3.271 1 80.81 241 SER B N 1
ATOM 7442 C CA . SER B 1 241 ? -1.893 45.156 -3.312 1 80.81 241 SER B CA 1
ATOM 7443 C C . SER B 1 241 ? -2.652 44.812 -4.59 1 80.81 241 SER B C 1
ATOM 7445 O O . SER B 1 241 ? -2.043 44.562 -5.637 1 80.81 241 SER B O 1
ATOM 7447 N N . GLY B 1 242 ? -3.92 44.531 -4.406 1 76.62 242 GLY B N 1
ATOM 7448 C CA . GLY B 1 242 ? -4.828 44.188 -5.488 1 76.62 242 GLY B CA 1
ATOM 7449 C C . GLY B 1 242 ? -6.082 43.469 -5.016 1 76.62 242 GLY B C 1
ATOM 7450 O O . GLY B 1 242 ? -6.16 43.062 -3.859 1 76.62 242 GLY B O 1
ATOM 7451 N N . GLU B 1 243 ? -7.172 43.531 -5.711 1 70.44 243 GLU B N 1
ATOM 7452 C CA . GLU B 1 243 ? -8.406 42.906 -5.246 1 70.44 243 GLU B CA 1
ATOM 7453 C C . GLU B 1 243 ? -8.844 41.812 -6.184 1 70.44 243 GLU B C 1
ATOM 7455 O O . GLU B 1 243 ? -9.867 41.156 -5.949 1 70.44 243 GLU B O 1
ATOM 7460 N N . ARG B 1 244 ? -7.945 41.375 -7.121 1 83.12 244 ARG B N 1
ATOM 7461 C CA . ARG B 1 244 ? -8.391 40.406 -8.117 1 83.12 244 ARG B CA 1
ATOM 7462 C C . ARG B 1 244 ? -7.512 39.156 -8.086 1 83.12 244 ARG B C 1
ATOM 7464 O O . ARG B 1 244 ? -6.402 39.188 -7.555 1 83.12 244 ARG B O 1
ATOM 7471 N N . VAL B 1 245 ? -8.195 38.125 -8.523 1 88.31 245 VAL B N 1
ATOM 7472 C CA . VAL B 1 245 ? -7.426 36.906 -8.766 1 88.31 245 VAL B CA 1
ATOM 7473 C C . VAL B 1 245 ? -6.469 37.125 -9.938 1 88.31 245 VAL B C 1
ATOM 7475 O O . VAL B 1 245 ? -6.887 37.531 -11.023 1 88.31 245 VAL B O 1
ATOM 7478 N N . LEU B 1 246 ? -5.266 36.906 -9.742 1 90.69 246 LEU B N 1
ATOM 7479 C CA . LEU B 1 246 ? -4.223 37.125 -10.742 1 90.69 246 LEU B CA 1
ATOM 7480 C C . LEU B 1 246 ? -4.113 35.906 -11.68 1 90.69 246 LEU B C 1
ATOM 7482 O O . LEU B 1 246 ? -4.641 34.844 -11.375 1 90.69 246 LEU B O 1
ATOM 7486 N N . GLU B 1 247 ? -3.393 36.031 -12.711 1 90.94 247 GLU B N 1
ATOM 7487 C CA . GLU B 1 247 ? -3.232 34.969 -13.711 1 90.94 247 GLU B CA 1
ATOM 7488 C C . GLU B 1 247 ? -2.451 33.781 -13.141 1 90.94 247 GLU B C 1
ATOM 7490 O O . GLU B 1 247 ? -2.691 32.625 -13.516 1 90.94 247 GLU B O 1
ATOM 7495 N N . ASN B 1 248 ? -1.622 34.125 -12.258 1 93.94 248 ASN B N 1
ATOM 7496 C CA . ASN B 1 248 ? -0.79 33.062 -11.695 1 93.94 248 ASN B CA 1
ATOM 7497 C C . ASN B 1 248 ? -1.533 32.281 -10.609 1 93.94 248 ASN B C 1
ATOM 7499 O O . ASN B 1 248 ? -0.984 31.344 -10.023 1 93.94 248 ASN B O 1
ATOM 7503 N N . GLY B 1 249 ? -2.789 32.719 -10.281 1 95.25 249 GLY B N 1
ATOM 7504 C CA . GLY B 1 249 ? -3.627 31.969 -9.359 1 95.25 249 GLY B CA 1
ATOM 7505 C C . GLY B 1 249 ? -3.658 32.562 -7.965 1 95.25 249 GLY B C 1
ATOM 7506 O O . GLY B 1 249 ? -4.438 32.125 -7.117 1 95.25 249 GLY B O 1
ATOM 7507 N N . LEU B 1 250 ? -2.807 33.594 -7.695 1 96.19 250 LEU B N 1
ATOM 7508 C CA . LEU B 1 250 ? -2.807 34.25 -6.395 1 96.19 250 LEU B CA 1
ATOM 7509 C C . LEU B 1 250 ? -3.859 35.344 -6.348 1 96.19 250 LEU B C 1
ATOM 7511 O O . LEU B 1 250 ? -4.355 35.781 -7.387 1 96.19 250 LEU B O 1
ATOM 7515 N N . VAL B 1 251 ? -4.246 35.688 -5.23 1 94.88 251 VAL B N 1
ATOM 7516 C CA . VAL B 1 251 ? -5.18 36.781 -5.035 1 94.88 251 VAL B CA 1
ATOM 7517 C C . VAL B 1 251 ? -4.426 38 -4.555 1 94.88 251 VAL B C 1
ATOM 7519 O O . VAL B 1 251 ? -3.652 37.938 -3.596 1 94.88 251 VAL B O 1
ATOM 7522 N N . GLY B 1 252 ? -4.648 39.125 -5.207 1 93.12 252 GLY B N 1
ATOM 7523 C CA . GLY B 1 252 ? -3.99 40.375 -4.828 1 93.12 252 GLY B CA 1
ATOM 7524 C C . GLY B 1 252 ? -4.547 40.969 -3.551 1 93.12 252 GLY B C 1
ATOM 7525 O O . GLY B 1 252 ? -5.754 40.938 -3.318 1 93.12 252 GLY B O 1
ATOM 7526 N N . GLY B 1 253 ? -3.607 41.562 -2.66 1 91.81 253 GLY B N 1
ATOM 7527 C CA . GLY B 1 253 ? -4.023 42.219 -1.424 1 91.81 253 GLY B CA 1
ATOM 7528 C C . GLY B 1 253 ? -4.68 41.25 -0.445 1 91.81 253 GLY B C 1
ATOM 7529 O O . GLY B 1 253 ? -5.613 41.625 0.265 1 91.81 253 GLY B O 1
ATOM 7530 N N . HIS B 1 254 ? -4.289 40.062 -0.442 1 93.56 254 HIS B N 1
ATOM 7531 C CA . HIS B 1 254 ? -4.902 39 0.325 1 93.56 254 HIS B CA 1
ATOM 7532 C C . HIS B 1 254 ? -3.914 38.375 1.315 1 93.56 254 HIS B C 1
ATOM 7534 O O . HIS B 1 254 ? -2.701 38.5 1.126 1 93.56 254 HIS B O 1
ATOM 7540 N N . ALA B 1 255 ? -4.445 37.906 2.408 1 95.56 255 ALA B N 1
ATOM 7541 C CA . ALA B 1 255 ? -3.621 37.25 3.426 1 95.56 255 ALA B CA 1
ATOM 7542 C C . ALA B 1 255 ? -3.551 35.75 3.201 1 95.56 255 ALA B C 1
ATOM 7544 O O . ALA B 1 255 ? -4.535 35.125 2.789 1 95.56 255 ALA B O 1
ATOM 7545 N N . TYR B 1 256 ? -2.4 35.156 3.418 1 96.19 256 TYR B N 1
ATOM 7546 C CA . TYR B 1 256 ? -2.164 33.719 3.355 1 96.19 256 TYR B CA 1
ATOM 7547 C C . TYR B 1 256 ? -1.493 33.219 4.633 1 96.19 256 TYR B C 1
ATOM 7549 O O . TYR B 1 256 ? -1.026 34.031 5.445 1 96.19 256 TYR B O 1
ATOM 7557 N N . THR B 1 257 ? -1.506 31.969 4.816 1 95.62 257 THR B N 1
ATOM 7558 C CA . THR B 1 257 ? -0.813 31.312 5.922 1 95.62 257 THR B CA 1
ATOM 7559 C C . THR B 1 257 ? 0.308 30.422 5.41 1 95.62 257 THR B C 1
ATOM 7561 O O . THR B 1 257 ? 0.134 29.703 4.422 1 95.62 257 THR B O 1
ATOM 7564 N N . LEU B 1 258 ? 1.445 30.609 5.984 1 96 258 LEU B N 1
ATOM 7565 C CA . LEU B 1 258 ? 2.514 29.656 5.688 1 96 258 LEU B CA 1
ATOM 7566 C C . LEU B 1 258 ? 2.402 28.422 6.574 1 96 258 LEU B C 1
ATOM 7568 O O . LEU B 1 258 ? 2.555 28.516 7.797 1 96 258 LEU B O 1
ATOM 7572 N N . THR B 1 259 ? 2.207 27.266 5.973 1 92 259 THR B N 1
ATOM 7573 C CA . THR B 1 259 ? 1.871 26.078 6.746 1 92 259 THR B CA 1
ATOM 7574 C C . THR B 1 259 ? 3.045 25.094 6.773 1 92 259 THR B C 1
ATOM 7576 O O . THR B 1 259 ? 3.066 24.172 7.582 1 92 259 THR B O 1
ATOM 7579 N N . GLY B 1 260 ? 4.012 25.344 5.914 1 92.56 260 GLY B N 1
ATOM 7580 C CA . GLY B 1 260 ? 5.145 24.438 5.934 1 92.56 260 GLY B CA 1
ATOM 7581 C C . GLY B 1 260 ? 6.254 24.844 4.984 1 92.56 260 GLY B C 1
ATOM 7582 O O . GLY B 1 260 ? 6.086 25.766 4.18 1 92.56 260 GLY B O 1
ATOM 7583 N N . ILE B 1 261 ? 7.418 24.203 5.137 1 95.31 261 ILE B N 1
ATOM 7584 C CA . ILE B 1 261 ? 8.562 24.391 4.258 1 95.31 261 ILE B CA 1
ATOM 7585 C C . ILE B 1 261 ? 9.211 23.047 3.967 1 95.31 261 ILE B C 1
ATOM 7587 O O . ILE B 1 261 ? 9.109 22.109 4.77 1 95.31 261 ILE B O 1
ATOM 7591 N N . ARG B 1 262 ? 9.828 22.938 2.83 1 95.75 262 ARG B N 1
ATOM 7592 C CA . ARG B 1 262 ? 10.5 21.688 2.498 1 95.75 262 ARG B CA 1
ATOM 7593 C C . ARG B 1 262 ? 11.602 21.922 1.465 1 95.75 262 ARG B C 1
ATOM 7595 O O . ARG B 1 262 ? 11.375 22.594 0.456 1 95.75 262 ARG B O 1
ATOM 7602 N N . LYS B 1 263 ? 12.758 21.516 1.804 1 95.12 263 LYS B N 1
ATOM 7603 C CA . LYS B 1 263 ? 13.828 21.438 0.813 1 95.12 263 LYS B CA 1
ATOM 7604 C C . LYS B 1 263 ? 13.766 20.141 0.017 1 95.12 263 LYS B C 1
ATOM 7606 O O . LYS B 1 263 ? 13.773 19.062 0.595 1 95.12 263 LYS B O 1
ATOM 7611 N N . VAL B 1 264 ? 13.602 20.188 -1.265 1 94.25 264 VAL B N 1
ATOM 7612 C CA . VAL B 1 264 ? 13.523 18.984 -2.09 1 94.25 264 VAL B CA 1
ATOM 7613 C C . VAL B 1 264 ? 14.75 18.906 -2.996 1 94.25 264 VAL B C 1
ATOM 7615 O O . VAL B 1 264 ? 15.352 19.938 -3.33 1 94.25 264 VAL B O 1
ATOM 7618 N N . THR B 1 265 ? 15.188 17.688 -3.271 1 84.69 265 THR B N 1
ATOM 7619 C CA . THR B 1 265 ? 16.328 17.5 -4.16 1 84.69 265 THR B CA 1
ATOM 7620 C C . THR B 1 265 ? 15.891 16.906 -5.488 1 84.69 265 THR B C 1
ATOM 7622 O O . THR B 1 265 ? 15.383 15.773 -5.527 1 84.69 265 THR B O 1
ATOM 7625 N N . CYS B 1 266 ? 15.906 17.656 -6.477 1 78.56 266 CYS B N 1
ATOM 7626 C CA . CYS B 1 266 ? 15.602 17.188 -7.828 1 78.56 266 CYS B CA 1
ATOM 7627 C C . CYS B 1 266 ? 16.875 16.938 -8.617 1 78.56 266 CYS B C 1
ATOM 7629 O O . CYS B 1 266 ? 17.984 17.125 -8.102 1 78.56 266 CYS B O 1
ATOM 7631 N N . ARG B 1 267 ? 16.766 16.422 -9.812 1 74.25 267 ARG B N 1
ATOM 7632 C CA . ARG B 1 267 ? 17.891 16.125 -10.68 1 74.25 267 ARG B CA 1
ATOM 7633 C C . ARG B 1 267 ? 18.75 17.359 -10.922 1 74.25 267 ARG B C 1
ATOM 7635 O O . ARG B 1 267 ? 19.969 17.266 -11.07 1 74.25 267 ARG B O 1
ATOM 7642 N N . HIS B 1 268 ? 18.141 18.516 -10.898 1 78.75 268 HIS B N 1
ATOM 7643 C CA . HIS B 1 268 ? 18.828 19.766 -11.211 1 78.75 268 HIS B CA 1
ATOM 7644 C C . HIS B 1 268 ? 19.391 20.422 -9.945 1 78.75 268 HIS B C 1
ATOM 7646 O O . HIS B 1 268 ? 20.078 21.438 -10.023 1 78.75 268 HIS B O 1
ATOM 7652 N N . GLY B 1 269 ? 19.188 19.859 -8.812 1 83.69 269 GLY B N 1
ATOM 7653 C CA . GLY B 1 269 ? 19.688 20.406 -7.562 1 83.69 269 GLY B CA 1
ATOM 7654 C C . GLY B 1 269 ? 18.594 20.609 -6.527 1 83.69 269 GLY B C 1
ATOM 7655 O O . GLY B 1 269 ? 17.438 20.234 -6.754 1 83.69 269 GLY B O 1
ATOM 7656 N N . PRO B 1 270 ? 19.016 21.266 -5.406 1 90.44 270 PRO B N 1
ATOM 7657 C CA . PRO B 1 270 ? 18.047 21.484 -4.328 1 90.44 270 PRO B CA 1
ATOM 7658 C C . PRO B 1 270 ? 17.109 22.656 -4.598 1 90.44 270 PRO B C 1
ATOM 7660 O O . PRO B 1 270 ? 17.516 23.656 -5.176 1 90.44 270 PRO B O 1
ATOM 7663 N N . GLU B 1 271 ? 15.891 22.531 -4.359 1 94.06 271 GLU B N 1
ATOM 7664 C CA . GLU B 1 271 ? 14.883 23.578 -4.41 1 94.06 271 GLU B CA 1
ATOM 7665 C C . GLU B 1 271 ? 14.227 23.781 -3.049 1 94.06 271 GLU B C 1
ATOM 7667 O O . GLU B 1 271 ? 14.008 22.812 -2.312 1 94.06 271 GLU B O 1
ATOM 7672 N N . TYR B 1 272 ? 13.984 25.047 -2.736 1 95.94 272 TYR B N 1
ATOM 7673 C CA . TYR B 1 272 ? 13.383 25.422 -1.463 1 95.94 272 TYR B CA 1
ATOM 7674 C C . TYR B 1 272 ? 11.914 25.797 -1.643 1 95.94 272 TYR B C 1
ATOM 7676 O O . TYR B 1 272 ? 11.586 26.766 -2.334 1 95.94 272 TYR B O 1
ATOM 7684 N N . LEU B 1 273 ? 11.062 24.984 -1.02 1 97.56 273 LEU B N 1
ATOM 7685 C CA . LEU B 1 273 ? 9.625 25.156 -1.217 1 97.56 273 LEU B CA 1
ATOM 7686 C C . LEU B 1 273 ? 8.961 25.641 0.062 1 97.56 273 LEU B C 1
ATOM 7688 O O . LEU B 1 273 ? 9.375 25.281 1.165 1 97.56 273 LEU B O 1
ATOM 7692 N N . VAL B 1 274 ? 7.977 26.469 -0.106 1 97.62 274 VAL B N 1
ATOM 7693 C CA . VAL B 1 274 ? 7.109 26.906 0.984 1 97.62 274 VAL B CA 1
ATOM 7694 C C . VAL B 1 274 ? 5.668 26.5 0.692 1 97.62 274 VAL B C 1
ATOM 7696 O O . VAL B 1 274 ? 5.23 26.531 -0.461 1 97.62 274 VAL B O 1
ATOM 7699 N N . LYS B 1 275 ? 5 26.094 1.669 1 96.5 275 LYS B N 1
ATOM 7700 C CA . LYS B 1 275 ? 3.594 25.719 1.558 1 96.5 275 LYS B CA 1
ATOM 7701 C C . LYS B 1 275 ? 2.684 26.797 2.125 1 96.5 275 LYS B C 1
ATOM 7703 O O . LYS B 1 275 ? 2.873 27.25 3.258 1 96.5 275 LYS B O 1
ATOM 7708 N N . LEU B 1 276 ? 1.696 27.219 1.331 1 96.62 276 LEU B N 1
ATOM 7709 C CA . LEU B 1 276 ? 0.799 28.297 1.732 1 96.62 276 LEU B CA 1
ATOM 7710 C C . LEU B 1 276 ? -0.658 27.859 1.642 1 96.62 276 LEU B C 1
ATOM 7712 O O . LEU B 1 276 ? -0.979 26.906 0.919 1 96.62 276 LEU B O 1
ATOM 7716 N N . ARG B 1 277 ? -1.455 28.547 2.352 1 94.69 277 ARG B N 1
ATOM 7717 C CA . ARG B 1 277 ? -2.887 28.266 2.303 1 94.69 277 ARG B CA 1
ATOM 7718 C C . ARG B 1 277 ? -3.688 29.547 2.096 1 94.69 277 ARG B C 1
ATOM 7720 O O . ARG B 1 277 ? -3.457 30.547 2.779 1 94.69 277 ARG B O 1
ATOM 7727 N N . ASN B 1 278 ? -4.551 29.531 1.164 1 93.5 278 ASN B N 1
ATOM 7728 C CA . ASN B 1 278 ? -5.527 30.578 0.902 1 93.5 278 ASN B CA 1
ATOM 7729 C C . ASN B 1 278 ? -6.75 30.453 1.806 1 93.5 278 ASN B C 1
ATOM 7731 O O . ASN B 1 278 ? -7.438 29.438 1.78 1 93.5 278 ASN B O 1
ATOM 7735 N N . PRO B 1 279 ? -7.02 31.422 2.547 1 91.25 279 PRO B N 1
ATOM 7736 C CA . PRO B 1 279 ? -8.141 31.344 3.484 1 91.25 279 PRO B CA 1
ATOM 7737 C C . PRO B 1 279 ? -9.484 31.156 2.785 1 91.25 279 PRO B C 1
ATOM 7739 O O . PRO B 1 279 ? -10.484 30.844 3.436 1 91.25 279 PRO B O 1
ATOM 7742 N N . TRP B 1 280 ? -9.5 31.328 1.517 1 89 280 TRP B N 1
ATOM 7743 C CA . TRP B 1 280 ? -10.727 31.078 0.774 1 89 280 TRP B CA 1
ATOM 7744 C C . TRP B 1 280 ? -11.023 29.578 0.697 1 89 280 TRP B C 1
ATOM 7746 O O . TRP B 1 280 ? -12.148 29.188 0.402 1 89 280 TRP B O 1
ATOM 7756 N N . GLY B 1 281 ? -9.992 28.781 0.891 1 87.88 281 GLY B N 1
ATOM 7757 C CA . GLY B 1 281 ? -10.148 27.344 0.779 1 87.88 281 GLY B CA 1
ATOM 7758 C C . GLY B 1 281 ? -10.156 26.844 -0.656 1 87.88 281 GLY B C 1
ATOM 7759 O O . GLY B 1 281 ? -10.477 25.688 -0.92 1 87.88 281 GLY B O 1
ATOM 7760 N N . LYS B 1 282 ? -9.906 27.797 -1.509 1 90.56 282 LYS B N 1
ATOM 7761 C CA . LYS B 1 282 ? -9.82 27.516 -2.938 1 90.56 282 LYS B CA 1
ATOM 7762 C C . LYS B 1 282 ? -8.945 28.531 -3.65 1 90.56 282 LYS B C 1
ATOM 7764 O O . LYS B 1 282 ? -8.43 29.469 -3.023 1 90.56 282 LYS B O 1
ATOM 7769 N N . VAL B 1 283 ? -8.711 28.375 -4.969 1 92.81 283 VAL B N 1
ATOM 7770 C CA . VAL B 1 283 ? -7.883 29.266 -5.773 1 92.81 283 VAL B CA 1
ATOM 7771 C C . VAL B 1 283 ? -6.418 29.125 -5.352 1 92.81 283 VAL B C 1
ATOM 7773 O O . VAL B 1 283 ? -6.051 29.5 -4.234 1 92.81 283 VAL B O 1
ATOM 7776 N N . GLU B 1 284 ? -5.676 28.609 -6.168 1 95.44 284 GLU B N 1
ATOM 7777 C CA . GLU B 1 284 ? -4.316 28.219 -5.801 1 95.44 284 GLU B CA 1
ATOM 7778 C C . GLU B 1 284 ? -3.307 28.688 -6.844 1 95.44 284 GLU B C 1
ATOM 7780 O O . GLU B 1 284 ? -3.68 29.031 -7.965 1 95.44 284 GLU B O 1
ATOM 7785 N N . TRP B 1 285 ? -2.129 28.75 -6.461 1 97.38 285 TRP B N 1
ATOM 7786 C CA . TRP B 1 285 ? -0.947 29.047 -7.262 1 97.38 285 TRP B CA 1
ATOM 7787 C C . TRP B 1 285 ? -0.872 28.141 -8.484 1 97.38 285 TRP B C 1
ATOM 7789 O O . TRP B 1 285 ? -1.152 26.938 -8.391 1 97.38 285 TRP B O 1
ATOM 7799 N N . LYS B 1 286 ? -0.518 28.703 -9.695 1 97.06 286 LYS B N 1
ATOM 7800 C CA . LYS B 1 286 ? -0.487 27.938 -10.938 1 97.06 286 LYS B CA 1
ATOM 7801 C C . LYS B 1 286 ? 0.93 27.859 -11.5 1 97.06 286 LYS B C 1
ATOM 7803 O O . LYS B 1 286 ? 1.137 27.344 -12.602 1 97.06 286 LYS B O 1
ATOM 7808 N N . GLY B 1 287 ? 1.907 28.344 -10.828 1 96.94 287 GLY B N 1
ATOM 7809 C CA . GLY B 1 287 ? 3.285 28.312 -11.289 1 96.94 287 GLY B CA 1
ATOM 7810 C C . GLY B 1 287 ? 4.008 27.031 -10.93 1 96.94 287 GLY B C 1
ATOM 7811 O O . GLY B 1 287 ? 3.385 25.984 -10.797 1 96.94 287 GLY B O 1
ATOM 7812 N N . ASP B 1 288 ? 5.273 27.125 -10.805 1 95.75 288 ASP B N 1
ATOM 7813 C CA . ASP B 1 288 ? 6.102 25.953 -10.5 1 95.75 288 ASP B CA 1
ATOM 7814 C C . ASP B 1 288 ? 5.742 25.359 -9.141 1 95.75 288 ASP B C 1
ATOM 7816 O O . ASP B 1 288 ? 5.547 26.094 -8.172 1 95.75 288 ASP B O 1
ATOM 7820 N N . TRP B 1 289 ? 5.621 23.984 -9.07 1 96.5 289 TRP B N 1
ATOM 7821 C CA . TRP B 1 289 ? 5.367 23.188 -7.871 1 96.5 289 TRP B CA 1
ATOM 7822 C C . TRP B 1 289 ? 3.922 23.344 -7.414 1 96.5 289 TRP B C 1
ATOM 7824 O O . TRP B 1 289 ? 3.588 23.016 -6.27 1 96.5 289 TRP B O 1
ATOM 7834 N N . SER B 1 290 ? 3.123 24.047 -8.258 1 97.44 290 SER B N 1
ATOM 7835 C CA . SER B 1 290 ? 1.686 24.016 -8.016 1 97.44 290 SER B CA 1
ATOM 7836 C C . SER B 1 290 ? 1.139 22.594 -8.109 1 97.44 290 SER B C 1
ATOM 7838 O O . SER B 1 290 ? 1.859 21.656 -8.484 1 97.44 290 SER B O 1
ATOM 7840 N N . ASP B 1 291 ? -0.083 22.375 -7.82 1 95 291 ASP B N 1
ATOM 7841 C CA . ASP B 1 291 ? -0.699 21.047 -7.785 1 95 291 ASP B CA 1
ATOM 7842 C C . ASP B 1 291 ? -0.568 20.344 -9.133 1 95 291 ASP B C 1
ATOM 7844 O O . ASP B 1 291 ? -0.464 19.109 -9.188 1 95 291 ASP B O 1
ATOM 7848 N N . SER B 1 292 ? -0.547 21.094 -10.211 1 94.25 292 SER B N 1
ATOM 7849 C CA . SER B 1 292 ? -0.544 20.5 -11.539 1 94.25 292 SER B CA 1
ATOM 7850 C C . SER B 1 292 ? 0.816 20.656 -12.219 1 94.25 292 SER B C 1
ATOM 7852 O O . SER B 1 292 ? 0.955 20.391 -13.414 1 94.25 292 SER B O 1
ATOM 7854 N N . SER B 1 293 ? 1.76 21.125 -11.484 1 95.81 293 SER B N 1
ATOM 7855 C CA . SER B 1 293 ? 3.076 21.375 -12.055 1 95.81 293 SER B CA 1
ATOM 7856 C C . SER B 1 293 ? 3.795 20.078 -12.406 1 95.81 293 SER B C 1
ATOM 7858 O O . SER B 1 293 ? 3.697 19.094 -11.68 1 95.81 293 SER B O 1
ATOM 7860 N N . GLY B 1 294 ? 4.566 20.031 -13.484 1 94.19 294 GLY B N 1
ATOM 7861 C CA . GLY B 1 294 ? 5.359 18.891 -13.898 1 94.19 294 GLY B CA 1
ATOM 7862 C C . GLY B 1 294 ? 6.633 18.734 -13.086 1 94.19 294 GLY B C 1
ATOM 7863 O O . GLY B 1 294 ? 7.281 17.688 -13.141 1 94.19 294 GLY B O 1
ATOM 7864 N N . MET B 1 295 ? 6.93 19.781 -12.281 1 94.19 295 MET B N 1
ATOM 7865 C CA . MET B 1 295 ? 8.156 19.734 -11.484 1 94.19 295 MET B CA 1
ATOM 7866 C C . MET B 1 295 ? 8.133 18.578 -10.5 1 94.19 295 MET B C 1
ATOM 7868 O O . MET B 1 295 ? 9.188 18.062 -10.109 1 94.19 295 MET B O 1
ATOM 7872 N N . TRP B 1 296 ? 6.965 18.109 -10.148 1 94.56 296 TRP B N 1
ATOM 7873 C CA . TRP B 1 296 ? 6.812 17.047 -9.156 1 94.56 296 TRP B CA 1
ATOM 7874 C C . TRP B 1 296 ? 7.379 15.734 -9.68 1 94.56 296 TRP B C 1
ATOM 7876 O O . TRP B 1 296 ? 7.793 14.875 -8.898 1 94.56 296 TRP B O 1
ATOM 7886 N N . GLU B 1 297 ? 7.43 15.531 -11.008 1 92 297 GLU B N 1
ATOM 7887 C CA . GLU B 1 297 ? 7.914 14.297 -11.617 1 92 297 GLU B CA 1
ATOM 7888 C C . GLU B 1 297 ? 9.422 14.148 -11.453 1 92 297 GLU B C 1
ATOM 7890 O O . GLU B 1 297 ? 9.977 13.07 -11.664 1 92 297 GLU B O 1
ATOM 7895 N N . LEU B 1 298 ? 10.031 15.211 -11.039 1 92.31 298 LEU B N 1
ATOM 7896 C CA . LEU B 1 298 ? 11.477 15.195 -10.852 1 92.31 298 LEU B CA 1
ATOM 7897 C C . LEU B 1 298 ? 11.844 14.578 -9.5 1 92.31 298 LEU B C 1
ATOM 7899 O O . LEU B 1 298 ? 13.016 14.281 -9.242 1 92.31 298 LEU B O 1
ATOM 7903 N N . LEU B 1 299 ? 10.867 14.383 -8.633 1 92.62 299 LEU B N 1
ATOM 7904 C CA . LEU B 1 299 ? 11.109 13.852 -7.293 1 92.62 299 LEU B CA 1
ATOM 7905 C C . LEU B 1 299 ? 10.93 12.336 -7.27 1 92.62 299 LEU B C 1
ATOM 7907 O O . LEU B 1 299 ? 10.367 11.758 -8.211 1 92.62 299 LEU B O 1
ATOM 7911 N N . SER B 1 300 ? 11.477 11.711 -6.211 1 89.31 300 SER B N 1
ATOM 7912 C CA . SER B 1 300 ? 11.18 10.305 -5.977 1 89.31 300 SER B CA 1
ATOM 7913 C C . SER B 1 300 ? 9.688 10.086 -5.762 1 89.31 300 SER B C 1
ATOM 7915 O O . SER B 1 300 ? 8.977 10.984 -5.312 1 89.31 300 SER B O 1
ATOM 7917 N N . PRO B 1 301 ? 9.18 8.891 -6.066 1 89.31 301 PRO B N 1
ATOM 7918 C CA . PRO B 1 301 ? 7.754 8.617 -5.91 1 89.31 301 PRO B CA 1
ATOM 7919 C C . PRO B 1 301 ? 7.258 8.859 -4.484 1 89.31 301 PRO B C 1
ATOM 7921 O O . PRO B 1 301 ? 6.18 9.422 -4.293 1 89.31 301 PRO B O 1
ATOM 7924 N N . LYS B 1 302 ? 7.973 8.508 -3.58 1 91.25 302 LYS B N 1
ATOM 7925 C CA . LYS B 1 302 ? 7.555 8.664 -2.189 1 91.25 302 LYS B CA 1
ATOM 7926 C C . LYS B 1 302 ? 7.473 10.141 -1.803 1 91.25 302 LYS B C 1
ATOM 7928 O O . LYS B 1 302 ? 6.52 10.555 -1.139 1 91.25 302 LYS B O 1
ATOM 7933 N N . GLU B 1 303 ? 8.508 10.883 -2.152 1 92.62 303 GLU B N 1
ATOM 7934 C CA . GLU B 1 303 ? 8.531 12.305 -1.853 1 92.62 303 GLU B CA 1
ATOM 7935 C C . GLU B 1 303 ? 7.367 13.031 -2.527 1 92.62 303 GLU B C 1
ATOM 7937 O O . GLU B 1 303 ? 6.73 13.898 -1.92 1 92.62 303 GLU B O 1
ATOM 7942 N N . LYS B 1 304 ? 7.145 12.695 -3.732 1 94.06 304 LYS B N 1
ATOM 7943 C CA . LYS B 1 304 ? 6.027 13.273 -4.477 1 94.06 304 LYS B CA 1
ATOM 7944 C C . LYS B 1 304 ? 4.695 12.953 -3.795 1 94.06 304 LYS B C 1
ATOM 7946 O O . LYS B 1 304 ? 3.877 13.852 -3.576 1 94.06 304 LYS B O 1
ATOM 7951 N N . ILE B 1 305 ? 4.523 11.711 -3.406 1 94.31 305 ILE B N 1
ATOM 7952 C CA . ILE B 1 305 ? 3.26 11.234 -2.85 1 94.31 305 ILE B CA 1
ATOM 7953 C C . ILE B 1 305 ? 2.992 11.93 -1.516 1 94.31 305 ILE B C 1
ATOM 7955 O O . ILE B 1 305 ? 1.859 12.32 -1.229 1 94.31 305 ILE B O 1
ATOM 7959 N N . LEU B 1 306 ? 3.988 12.141 -0.738 1 94.06 306 LEU B N 1
ATOM 7960 C CA . LEU B 1 306 ? 3.779 12.625 0.622 1 94.06 306 LEU B CA 1
ATOM 7961 C C . LEU B 1 306 ? 3.729 14.148 0.654 1 94.06 306 LEU B C 1
ATOM 7963 O O . LEU B 1 306 ? 3.262 14.734 1.632 1 94.06 306 LEU B O 1
ATOM 7967 N N . LEU B 1 307 ? 4.184 14.797 -0.403 1 94.12 307 LEU B N 1
ATOM 7968 C CA . LEU B 1 307 ? 4.195 16.25 -0.397 1 94.12 307 LEU B CA 1
ATOM 7969 C C . LEU B 1 307 ? 3.062 16.812 -1.25 1 94.12 307 LEU B C 1
ATOM 7971 O O . LEU B 1 307 ? 2.506 17.859 -0.94 1 94.12 307 LEU B O 1
ATOM 7975 N N . LEU B 1 308 ? 2.705 16.156 -2.312 1 94.38 308 LEU B N 1
ATOM 7976 C CA . LEU B 1 308 ? 1.777 16.703 -3.291 1 94.38 308 LEU B CA 1
ATOM 7977 C C . LEU B 1 308 ? 0.346 16.266 -2.99 1 94.38 308 LEU B C 1
ATOM 7979 O O . LEU B 1 308 ? 0.07 15.078 -2.857 1 94.38 308 LEU B O 1
ATOM 7983 N N . ARG B 1 309 ? -0.462 17.141 -2.83 1 91.44 309 ARG B N 1
ATOM 7984 C CA . ARG B 1 309 ? -1.903 16.922 -2.783 1 91.44 309 ARG B CA 1
ATOM 7985 C C . ARG B 1 309 ? -2.611 17.656 -3.912 1 91.44 309 ARG B C 1
ATOM 7987 O O . ARG B 1 309 ? -2.725 18.891 -3.883 1 91.44 309 ARG B O 1
ATOM 7994 N N . LYS B 1 310 ? -3.107 16.922 -4.828 1 90.88 310 LYS B N 1
ATOM 7995 C CA . LYS B 1 310 ? -3.809 17.531 -5.957 1 90.88 310 LYS B CA 1
ATOM 7996 C C . LYS B 1 310 ? -5.281 17.766 -5.625 1 90.88 310 LYS B C 1
ATOM 7998 O O . LYS B 1 310 ? -6.129 16.938 -5.93 1 90.88 310 LYS B O 1
ATOM 8003 N N . SER B 1 311 ? -5.594 18.844 -5.082 1 88.88 311 SER B N 1
ATOM 8004 C CA . SER B 1 311 ? -6.941 19.234 -4.688 1 88.88 311 SER B CA 1
ATOM 8005 C C . SER B 1 311 ? -7.074 20.75 -4.602 1 88.88 311 SER B C 1
ATOM 8007 O O . SER B 1 311 ? -6.121 21.453 -4.234 1 88.88 311 SER B O 1
ATOM 8009 N N . ASN B 1 312 ? -8.195 21.234 -4.988 1 89.06 312 ASN B N 1
ATOM 8010 C CA . ASN B 1 312 ? -8.445 22.672 -4.863 1 89.06 312 ASN B CA 1
ATOM 8011 C C . ASN B 1 312 ? -8.922 23.031 -3.463 1 89.06 312 ASN B C 1
ATOM 8013 O O . ASN B 1 312 ? -10.055 23.5 -3.291 1 89.06 312 ASN B O 1
ATOM 8017 N N . ASP B 1 313 ? -8.102 22.953 -2.523 1 88.25 313 ASP B N 1
ATOM 8018 C CA . ASP B 1 313 ? -8.438 23.203 -1.125 1 88.25 313 ASP B CA 1
ATOM 8019 C C . ASP B 1 313 ? -7.77 24.484 -0.616 1 88.25 313 ASP B C 1
ATOM 8021 O O . ASP B 1 313 ? -7.762 24.75 0.588 1 88.25 313 ASP B O 1
ATOM 8025 N N . GLY B 1 314 ? -7.141 25.203 -1.486 1 91.56 314 GLY B N 1
ATOM 8026 C CA . GLY B 1 314 ? -6.516 26.469 -1.122 1 91.56 314 GLY B CA 1
ATOM 8027 C C . GLY B 1 314 ? -5.078 26.312 -0.667 1 91.56 314 GLY B C 1
ATOM 8028 O O . GLY B 1 314 ? -4.375 27.312 -0.458 1 91.56 314 GLY B O 1
ATOM 8029 N N . GLU B 1 315 ? -4.625 25.094 -0.54 1 93.5 315 GLU B N 1
ATOM 8030 C CA . GLU B 1 315 ? -3.244 24.859 -0.124 1 93.5 315 GLU B CA 1
ATOM 8031 C C . GLU B 1 315 ? -2.361 24.5 -1.317 1 93.5 315 GLU B C 1
ATOM 8033 O O . GLU B 1 315 ? -2.779 23.766 -2.211 1 93.5 315 GLU B O 1
ATOM 8038 N N . PHE B 1 316 ? -1.173 25.094 -1.398 1 96.5 316 PHE B N 1
ATOM 8039 C CA . PHE B 1 316 ? -0.286 24.844 -2.527 1 96.5 316 PHE B CA 1
ATOM 8040 C C . PHE B 1 316 ? 1.17 25.062 -2.133 1 96.5 316 PHE B C 1
ATOM 8042 O O . PHE B 1 316 ? 1.454 25.703 -1.122 1 96.5 316 PHE B O 1
ATOM 8049 N N . TRP B 1 317 ? 2.01 24.484 -2.885 1 97.56 317 TRP B N 1
ATOM 8050 C CA . TRP B 1 317 ? 3.447 24.703 -2.76 1 97.56 317 TRP B CA 1
ATOM 8051 C C . TRP B 1 317 ? 3.941 25.703 -3.791 1 97.56 317 TRP B C 1
ATOM 8053 O O . TRP B 1 317 ? 3.359 25.844 -4.871 1 97.56 317 TRP B O 1
ATOM 8063 N N . MET B 1 318 ? 4.918 26.469 -3.535 1 98 318 MET B N 1
ATOM 8064 C CA . MET B 1 318 ? 5.652 27.328 -4.457 1 98 318 MET B CA 1
ATOM 8065 C C . MET B 1 318 ? 7.113 27.453 -4.035 1 98 318 MET B C 1
ATOM 8067 O O . MET B 1 318 ? 7.477 27.062 -2.926 1 98 318 MET B O 1
ATOM 8071 N N . THR B 1 319 ? 7.949 27.938 -4.914 1 97.12 319 THR B N 1
ATOM 8072 C CA . THR B 1 319 ? 9.359 28.109 -4.574 1 97.12 319 THR B CA 1
ATOM 8073 C C . THR B 1 319 ? 9.547 29.328 -3.674 1 97.12 319 THR B C 1
ATOM 8075 O O . THR B 1 319 ? 8.766 30.281 -3.73 1 97.12 319 THR B O 1
ATOM 8078 N N . LEU B 1 320 ? 10.586 29.266 -2.834 1 97.06 320 LEU B N 1
ATOM 8079 C CA . LEU B 1 320 ? 10.945 30.438 -2.029 1 97.06 320 LEU B CA 1
ATOM 8080 C C . LEU B 1 320 ? 11.195 31.656 -2.914 1 97.06 320 LEU B C 1
ATOM 8082 O O . LEU B 1 320 ? 10.875 32.781 -2.529 1 97.06 320 LEU B O 1
ATOM 8086 N N . LYS B 1 321 ? 11.773 31.406 -4.07 1 95.31 321 LYS B N 1
ATOM 8087 C CA . LYS B 1 321 ? 12.016 32.5 -5.027 1 95.31 321 LYS B CA 1
ATOM 8088 C C . LYS B 1 321 ? 10.703 33.125 -5.465 1 95.31 321 LYS B C 1
ATOM 8090 O O . LYS B 1 321 ? 10.594 34.375 -5.484 1 95.31 321 LYS B O 1
ATOM 8095 N N . ASP B 1 322 ? 9.758 32.344 -5.836 1 96.94 322 ASP B N 1
ATOM 8096 C CA . ASP B 1 322 ? 8.445 32.844 -6.223 1 96.94 322 ASP B CA 1
ATOM 8097 C C . ASP B 1 322 ? 7.77 33.562 -5.051 1 96.94 322 ASP B C 1
ATOM 8099 O O . ASP B 1 322 ? 7.09 34.562 -5.242 1 96.94 322 ASP B O 1
ATOM 8103 N N . PHE B 1 323 ? 7.926 33 -3.93 1 97.5 323 PHE B N 1
ATOM 8104 C CA . PHE B 1 323 ? 7.367 33.625 -2.729 1 97.5 323 PHE B CA 1
ATOM 8105 C C . PHE B 1 323 ? 7.91 35.031 -2.537 1 97.5 323 PHE B C 1
ATOM 8107 O O . PHE B 1 323 ? 7.148 35.969 -2.291 1 97.5 323 PHE B O 1
ATOM 8114 N N . LYS B 1 324 ? 9.18 35.219 -2.615 1 96.25 324 LYS B N 1
ATOM 8115 C CA . LYS B 1 324 ? 9.82 36.5 -2.455 1 96.25 324 LYS B CA 1
ATOM 8116 C C . LYS B 1 324 ? 9.32 37.5 -3.494 1 96.25 324 LYS B C 1
ATOM 8118 O O . LYS B 1 324 ? 9.219 38.719 -3.217 1 96.25 324 LYS B O 1
ATOM 8123 N N . THR B 1 325 ? 8.977 37.031 -4.582 1 95.19 325 THR B N 1
ATOM 8124 C CA . THR B 1 325 ? 8.562 37.875 -5.691 1 95.19 325 THR B CA 1
ATOM 8125 C C . THR B 1 325 ? 7.113 38.312 -5.523 1 95.19 325 THR B C 1
ATOM 8127 O O . THR B 1 325 ? 6.781 39.469 -5.809 1 95.19 325 THR B O 1
ATOM 8130 N N . HIS B 1 326 ? 6.258 37.438 -5.023 1 95.88 326 HIS B N 1
ATOM 8131 C CA . HIS B 1 326 ? 4.828 37.719 -5.141 1 95.88 326 HIS B CA 1
ATOM 8132 C C . HIS B 1 326 ? 4.234 38.125 -3.801 1 95.88 326 HIS B C 1
ATOM 8134 O O . HIS B 1 326 ? 3.111 38.656 -3.748 1 95.88 326 HIS B O 1
ATOM 8140 N N . PHE B 1 327 ? 4.914 37.938 -2.771 1 96.75 327 PHE B N 1
ATOM 8141 C CA . PHE B 1 327 ? 4.406 38.344 -1.46 1 96.75 327 PHE B CA 1
ATOM 8142 C C . PHE B 1 327 ? 5.156 39.531 -0.923 1 96.75 327 PHE B C 1
ATOM 8144 O O . PHE B 1 327 ? 6.367 39.656 -1.116 1 96.75 327 PHE B O 1
ATOM 8151 N N . MET B 1 328 ? 4.441 40.406 -0.222 1 94.44 328 MET B N 1
ATOM 8152 C CA . MET B 1 328 ? 5.004 41.688 0.196 1 94.44 328 MET B CA 1
ATOM 8153 C C . MET B 1 328 ? 5.363 41.656 1.679 1 94.44 328 MET B C 1
ATOM 8155 O O . MET B 1 328 ? 6.273 42.375 2.111 1 94.44 328 MET B O 1
ATOM 8159 N N . LEU B 1 329 ? 4.621 40.938 2.477 1 93.88 329 LEU B N 1
ATOM 8160 C CA . LEU B 1 329 ? 4.848 40.906 3.918 1 93.88 329 LEU B CA 1
ATOM 8161 C C . LEU B 1 329 ? 4.832 39.5 4.461 1 93.88 329 LEU B C 1
ATOM 8163 O O . LEU B 1 329 ? 4.004 38.656 4.043 1 93.88 329 LEU B O 1
ATOM 8167 N N . LEU B 1 330 ? 5.762 39.188 5.297 1 95.25 330 LEU B N 1
ATOM 8168 C CA . LEU B 1 330 ? 5.84 37.969 6.105 1 95.25 330 LEU B CA 1
ATOM 8169 C C . LEU B 1 330 ? 5.801 38.312 7.59 1 95.25 330 LEU B C 1
ATOM 8171 O O . LEU B 1 330 ? 6.598 39.125 8.07 1 95.25 330 LEU B O 1
ATOM 8175 N N . VAL B 1 331 ? 4.824 37.781 8.234 1 93.81 331 VAL B N 1
ATOM 8176 C CA . VAL B 1 331 ? 4.645 38.094 9.656 1 93.81 331 VAL B CA 1
ATOM 8177 C C . VAL B 1 331 ? 4.879 36.812 10.477 1 93.81 331 VAL B C 1
ATOM 8179 O O . VAL B 1 331 ? 4.23 35.781 10.25 1 93.81 331 VAL B O 1
ATOM 8182 N N . ILE B 1 332 ? 5.777 36.844 11.383 1 90.94 332 ILE B N 1
ATOM 8183 C CA . ILE B 1 332 ? 6.074 35.75 12.297 1 90.94 332 ILE B CA 1
ATOM 8184 C C . ILE B 1 332 ? 5.723 36.156 13.727 1 90.94 332 ILE B C 1
ATOM 8186 O O . ILE B 1 332 ? 6.238 37.156 14.242 1 90.94 332 ILE B O 1
ATOM 8190 N N . CYS B 1 333 ? 4.762 35.469 14.281 1 90.19 333 CYS B N 1
ATOM 8191 C CA . CYS B 1 333 ? 4.355 35.75 15.656 1 90.19 333 CYS B CA 1
ATOM 8192 C C . CYS B 1 333 ? 4.973 34.75 16.625 1 90.19 333 CYS B C 1
ATOM 8194 O O . CYS B 1 333 ? 4.707 33.562 16.531 1 90.19 333 CYS B O 1
ATOM 8196 N N . LYS B 1 334 ? 5.723 35.25 17.469 1 80.69 334 LYS B N 1
ATOM 8197 C CA . LYS B 1 334 ? 6.426 34.406 18.453 1 80.69 334 LYS B CA 1
ATOM 8198 C C . LYS B 1 334 ? 5.742 34.469 19.812 1 80.69 334 LYS B C 1
ATOM 8200 O O . LYS B 1 334 ? 5.258 35.5 20.234 1 80.69 334 LYS B O 1
ATOM 8205 N N . LEU B 1 335 ? 5.523 33.375 20.422 1 66.94 335 LEU B N 1
ATOM 8206 C CA . LEU B 1 335 ? 4.844 33.344 21.703 1 66.94 335 LEU B CA 1
ATOM 8207 C C . LEU B 1 335 ? 5.809 33.656 22.844 1 66.94 335 LEU B C 1
ATOM 8209 O O . LEU B 1 335 ? 5.402 34.219 23.875 1 66.94 335 LEU B O 1
ATOM 8213 N N . THR B 1 336 ? 7.066 33 22.734 1 56.38 336 THR B N 1
ATOM 8214 C CA . THR B 1 336 ? 8.117 33.375 23.672 1 56.38 336 THR B CA 1
ATOM 8215 C C . THR B 1 336 ? 9.25 34.094 22.969 1 56.38 336 THR B C 1
ATOM 8217 O O . THR B 1 336 ? 9.688 33.688 21.891 1 56.38 336 THR B O 1
ATOM 8220 N N . PRO B 1 337 ? 9.414 35.469 23.109 1 45.88 337 PRO B N 1
ATOM 8221 C CA . PRO B 1 337 ? 10.391 36.281 22.391 1 45.88 337 PRO B CA 1
ATOM 8222 C C . PRO B 1 337 ? 11.688 35.531 22.094 1 45.88 337 PRO B C 1
ATOM 8224 O O . PRO B 1 337 ? 12.57 36.062 21.422 1 45.88 337 PRO B O 1
ATOM 8227 N N . GLY B 1 338 ? 12.195 34.75 22.703 1 42.47 338 GLY B N 1
ATOM 8228 C CA . GLY B 1 338 ? 13.555 34.281 22.484 1 42.47 338 GLY B CA 1
ATOM 8229 C C . GLY B 1 338 ? 13.805 33.812 21.062 1 42.47 338 GLY B C 1
ATOM 8230 O O . GLY B 1 338 ? 14.852 33.219 20.766 1 42.47 338 GLY B O 1
ATOM 8231 N N . LEU B 1 339 ? 12.883 33.781 20.344 1 42.09 339 LEU B N 1
ATOM 8232 C CA . LEU B 1 339 ? 12.984 32.812 19.25 1 42.09 339 LEU B CA 1
ATOM 8233 C C . LEU B 1 339 ? 14 33.281 18.203 1 42.09 339 LEU B C 1
ATOM 8235 O O . LEU B 1 339 ? 14.273 32.562 17.234 1 42.09 339 LEU B O 1
ATOM 8239 N N . LEU B 1 340 ? 14 34.625 17.812 1 39.75 340 LEU B N 1
ATOM 8240 C CA . LEU B 1 340 ? 14.828 34.719 16.625 1 39.75 340 LEU B CA 1
ATOM 8241 C C . LEU B 1 340 ? 16.281 34.375 16.953 1 39.75 340 LEU B C 1
ATOM 8243 O O . LEU B 1 340 ? 17.125 34.281 16.047 1 39.75 340 LEU B O 1
ATOM 8247 N N . SER B 1 341 ? 16.578 34.812 18.109 1 40.12 341 SER B N 1
ATOM 8248 C CA . SER B 1 341 ? 18 34.562 18.375 1 40.12 341 SER B CA 1
ATOM 8249 C C . SER B 1 341 ? 18.25 33.062 18.625 1 40.12 341 SER B C 1
ATOM 8251 O O . SER B 1 341 ? 17.375 32.344 19.109 1 40.12 341 SER B O 1
ATOM 8253 N N . GLN B 1 342 ? 19.172 32.656 17.969 1 42.53 342 GLN B N 1
ATOM 8254 C CA . GLN B 1 342 ? 19.734 31.312 17.984 1 42.53 342 GLN B CA 1
ATOM 8255 C C . GLN B 1 342 ? 20.031 30.859 19.422 1 42.53 342 GLN B C 1
ATOM 8257 O O . GLN B 1 342 ? 20.531 29.75 19.625 1 42.53 342 GLN B O 1
ATOM 8262 N N . ASP B 1 343 ? 19.953 31.812 20.406 1 40.97 343 ASP B N 1
ATOM 8263 C CA . ASP B 1 343 ? 20.484 31.391 21.703 1 40.97 343 ASP B CA 1
ATOM 8264 C C . ASP B 1 343 ? 19.469 30.531 22.453 1 40.97 343 ASP B C 1
ATOM 8266 O O . ASP B 1 343 ? 18.375 31 22.781 1 40.97 343 ASP B O 1
ATOM 8270 N N . VAL B 1 344 ? 19.516 29.297 22.5 1 44.41 344 VAL B N 1
ATOM 8271 C CA . VAL B 1 344 ? 18.875 28.078 22.984 1 44.41 344 VAL B CA 1
ATOM 8272 C C . VAL B 1 344 ? 18.797 28.109 24.516 1 44.41 344 VAL B C 1
ATOM 8274 O O . VAL B 1 344 ? 19.75 28.516 25.172 1 44.41 344 VAL B O 1
ATOM 8277 N N . GLY B 1 345 ? 17.656 27.875 25.25 1 47.03 345 GLY B N 1
ATOM 8278 C CA . GLY B 1 345 ? 17.453 27.547 26.656 1 47.03 345 GLY B CA 1
ATOM 8279 C C . GLY B 1 345 ? 17.297 28.766 27.531 1 47.03 345 GLY B C 1
ATOM 8280 O O . GLY B 1 345 ? 17.438 28.672 28.766 1 47.03 345 GLY B O 1
ATOM 8281 N N . GLN B 1 346 ? 17.109 29.922 26.953 1 54.69 346 GLN B N 1
ATOM 8282 C CA . GLN B 1 346 ? 17.203 31.078 27.828 1 54.69 346 GLN B CA 1
ATOM 8283 C C . GLN B 1 346 ? 15.828 31.516 28.312 1 54.69 346 GLN B C 1
ATOM 8285 O O . GLN B 1 346 ? 14.844 31.406 27.578 1 54.69 346 GLN B O 1
ATOM 8290 N N . LYS B 1 347 ? 15.617 31.516 29.516 1 63.81 347 LYS B N 1
ATOM 8291 C CA . LYS B 1 347 ? 14.453 32.062 30.203 1 63.81 347 LYS B CA 1
ATOM 8292 C C . LYS B 1 347 ? 14.305 33.562 29.906 1 63.81 347 LYS B C 1
ATOM 8294 O O . LYS B 1 347 ? 15.289 34.281 29.859 1 63.81 347 LYS B O 1
ATOM 8299 N N . TRP B 1 348 ? 13.094 33.938 29.359 1 72.25 348 TRP B N 1
ATOM 8300 C CA . TRP B 1 348 ? 12.82 35.344 29.094 1 72.25 348 TRP B CA 1
ATOM 8301 C C . TRP B 1 348 ? 11.898 35.938 30.156 1 72.25 348 TRP B C 1
ATOM 8303 O O . TRP B 1 348 ? 11.047 35.219 30.703 1 72.25 348 TRP B O 1
ATOM 8313 N N . THR B 1 349 ? 12.266 37.125 30.469 1 78.12 349 THR B N 1
ATOM 8314 C CA . THR B 1 349 ? 11.398 37.875 31.359 1 78.12 349 THR B CA 1
ATOM 8315 C C . THR B 1 349 ? 10.492 38.812 30.578 1 78.12 349 THR B C 1
ATOM 8317 O O . THR B 1 349 ? 10.922 39.438 29.594 1 78.12 349 THR B O 1
ATOM 8320 N N . TYR B 1 350 ? 9.258 38.875 30.938 1 81.5 350 TYR B N 1
ATOM 8321 C CA . TYR B 1 350 ? 8.234 39.688 30.281 1 81.5 350 TYR B CA 1
ATOM 8322 C C . TYR B 1 350 ? 7.586 40.625 31.281 1 81.5 350 TYR B C 1
ATOM 8324 O O . TYR B 1 350 ? 7.195 40.219 32.375 1 81.5 350 TYR B O 1
ATOM 8332 N N . THR B 1 351 ? 7.637 41.969 30.969 1 85.81 351 THR B N 1
ATOM 8333 C CA . THR B 1 351 ? 6.945 42.969 31.781 1 85.81 351 THR B CA 1
ATOM 8334 C C . THR B 1 351 ? 6.043 43.844 30.906 1 85.81 351 THR B C 1
ATOM 8336 O O . THR B 1 351 ? 6.418 44.188 29.781 1 85.81 351 THR B O 1
ATOM 8339 N N . MET B 1 352 ? 4.898 44.125 31.406 1 89.5 352 MET B N 1
ATOM 8340 C CA . MET B 1 352 ? 3.945 44.938 30.688 1 89.5 352 MET B CA 1
ATOM 8341 C C . MET B 1 352 ? 3.467 46.094 31.547 1 89.5 352 MET B C 1
ATOM 8343 O O . MET B 1 352 ? 3.232 45.938 32.75 1 89.5 352 MET B O 1
ATOM 8347 N N . ARG B 1 353 ? 3.334 47.281 30.969 1 90.62 353 ARG B N 1
ATOM 8348 C CA . ARG B 1 353 ? 2.799 48.469 31.625 1 90.62 353 ARG B CA 1
ATOM 8349 C C . ARG B 1 353 ? 1.754 49.156 30.766 1 90.62 353 ARG B C 1
ATOM 8351 O O . ARG B 1 353 ? 1.906 49.219 29.547 1 90.62 353 ARG B O 1
ATOM 8358 N N . GLU B 1 354 ? 0.759 49.625 31.438 1 91.44 354 GLU B N 1
ATOM 8359 C CA . GLU B 1 354 ? -0.276 50.375 30.719 1 91.44 354 GLU B CA 1
ATOM 8360 C C . GLU B 1 354 ? -0.087 51.875 30.906 1 91.44 354 GLU B C 1
ATOM 8362 O O . GLU B 1 354 ? 0.429 52.344 31.938 1 91.44 354 GLU B O 1
ATOM 8367 N N . GLY B 1 355 ? -0.372 52.625 29.859 1 91.69 355 GLY B N 1
ATOM 8368 C CA . GLY B 1 355 ? -0.307 54.062 29.891 1 91.69 355 GLY B CA 1
ATOM 8369 C C . GLY B 1 355 ? -1.385 54.75 29.062 1 91.69 355 GLY B C 1
ATOM 8370 O O . GLY B 1 355 ? -2.197 54.062 28.438 1 91.69 355 GLY B O 1
ATOM 8371 N N . ARG B 1 356 ? -1.391 56.062 29.234 1 93.94 356 ARG B N 1
ATOM 8372 C CA . ARG B 1 356 ? -2.402 56.844 28.516 1 93.94 356 ARG B CA 1
ATOM 8373 C C . ARG B 1 356 ? -1.835 58.156 28.031 1 93.94 356 ARG B C 1
ATOM 8375 O O . ARG B 1 356 ? -1.02 58.781 28.703 1 93.94 356 ARG B O 1
ATOM 8382 N N . TRP B 1 357 ? -2.229 58.531 26.828 1 95.06 357 TRP B N 1
ATOM 8383 C CA . TRP B 1 357 ? -1.986 59.875 26.297 1 95.06 357 TRP B CA 1
ATOM 8384 C C . TRP B 1 357 ? -3.213 60.75 26.469 1 95.06 357 TRP B C 1
ATOM 8386 O O . TRP B 1 357 ? -4.273 60.469 25.906 1 95.06 357 TRP B O 1
ATOM 8396 N N . GLU B 1 358 ? -3.082 61.75 27.266 1 94.38 358 GLU B N 1
ATOM 8397 C CA . GLU B 1 358 ? -4.156 62.688 27.531 1 94.38 358 GLU B CA 1
ATOM 8398 C C . GLU B 1 358 ? -3.779 64.125 27.078 1 94.38 358 GLU B C 1
ATOM 8400 O O . GLU B 1 358 ? -2.691 64.562 27.391 1 94.38 358 GLU B O 1
ATOM 8405 N N . LYS B 1 359 ? -4.699 64.625 26.469 1 92.56 359 LYS B N 1
ATOM 8406 C CA . LYS B 1 359 ? -4.453 65.938 25.938 1 92.56 359 LYS B CA 1
ATOM 8407 C C . LYS B 1 359 ? -4.047 66.938 27.031 1 92.56 359 LYS B C 1
ATOM 8409 O O . LYS B 1 359 ? -4.727 67 28.062 1 92.56 359 LYS B O 1
ATOM 8414 N N . GLY B 1 360 ? -2.969 67.625 26.875 1 88.69 360 GLY B N 1
ATOM 8415 C CA . GLY B 1 360 ? -2.504 68.625 27.781 1 88.69 360 GLY B CA 1
ATOM 8416 C C . GLY B 1 360 ? -1.732 68.062 28.969 1 88.69 360 GLY B C 1
ATOM 8417 O O . GLY B 1 360 ? -1.112 68.812 29.719 1 88.69 360 GLY B O 1
ATOM 8418 N N . ILE B 1 361 ? -1.766 66.812 29.125 1 91.44 361 ILE B N 1
ATOM 8419 C CA . ILE B 1 361 ? -1.149 66.25 30.312 1 91.44 361 ILE B CA 1
ATOM 8420 C C . ILE B 1 361 ? -0.015 65.312 29.906 1 91.44 361 ILE B C 1
ATOM 8422 O O . ILE B 1 361 ? 1.154 65.562 30.188 1 91.44 361 ILE B O 1
ATOM 8426 N N . THR B 1 362 ? -0.372 64.25 29.094 1 92.69 362 THR B N 1
ATOM 8427 C CA . THR B 1 362 ? 0.646 63.25 28.797 1 92.69 362 THR B CA 1
ATOM 8428 C C . THR B 1 362 ? 0.791 63.031 27.297 1 92.69 362 THR B C 1
ATOM 8430 O O . THR B 1 362 ? 1.485 62.125 26.859 1 92.69 362 THR B O 1
ATOM 8433 N N . ALA B 1 363 ? 0.087 63.781 26.5 1 94.62 363 ALA B N 1
ATOM 8434 C CA . ALA B 1 363 ? 0.179 63.688 25.047 1 94.62 363 ALA B CA 1
ATOM 8435 C C . ALA B 1 363 ? 1.143 64.75 24.5 1 94.62 363 ALA B C 1
ATOM 8437 O O . ALA B 1 363 ? 0.734 65.625 23.75 1 94.62 363 ALA B O 1
ATOM 8438 N N . GLY B 1 364 ? 2.383 64.5 24.75 1 92.62 364 GLY B N 1
ATOM 8439 C CA . GLY B 1 364 ? 3.385 65.562 24.422 1 92.62 364 GLY B CA 1
ATOM 8440 C C . GLY B 1 364 ? 3.816 65.5 22.969 1 92.62 364 GLY B C 1
ATOM 8441 O O . GLY B 1 364 ? 4.348 66.5 22.453 1 92.62 364 GLY B O 1
ATOM 8442 N N . GLY B 1 365 ? 3.637 64.375 22.297 1 92.62 365 GLY B N 1
ATOM 8443 C CA . GLY B 1 365 ? 4 64.312 20.891 1 92.62 365 GLY B CA 1
ATOM 8444 C C . GLY B 1 365 ? 5.473 64 20.672 1 92.62 365 GLY B C 1
ATOM 8445 O O . GLY B 1 365 ? 6.184 63.656 21.609 1 92.62 365 GLY B O 1
ATOM 8446 N N . PRO B 1 366 ? 5.91 64.188 19.438 1 93.06 366 PRO B N 1
ATOM 8447 C CA . PRO B 1 366 ? 7.289 63.844 19.094 1 93.06 366 PRO B CA 1
ATOM 8448 C C . PRO B 1 366 ? 8.289 64.938 19.484 1 93.06 366 PRO B C 1
ATOM 8450 O O . PRO B 1 366 ? 7.895 66.062 19.812 1 93.06 366 PRO B O 1
ATOM 8453 N N . MET B 1 367 ? 9.547 64.438 19.406 1 88.94 367 MET B N 1
ATOM 8454 C CA . MET B 1 367 ? 10.625 65.375 19.734 1 88.94 367 MET B CA 1
ATOM 8455 C C . MET B 1 367 ? 10.945 66.25 18.562 1 88.94 367 MET B C 1
ATOM 8457 O O . MET B 1 367 ? 11.391 65.812 17.5 1 88.94 367 MET B O 1
ATOM 8461 N N . LYS B 1 368 ? 10.539 67.562 18.484 1 79.19 368 LYS B N 1
ATOM 8462 C CA . LYS B 1 368 ? 10.789 68.438 17.375 1 79.19 368 LYS B CA 1
ATOM 8463 C C . LYS B 1 368 ? 11.68 69.625 17.812 1 79.19 368 LYS B C 1
ATOM 8465 O O . LYS B 1 368 ? 12.648 69.938 17.109 1 79.19 368 LYS B O 1
ATOM 8470 N N . SER B 1 369 ? 11.188 70.5 18.688 1 73 369 SER B N 1
ATOM 8471 C CA . SER B 1 369 ? 11.898 71.75 19.062 1 73 369 SER B CA 1
ATOM 8472 C C . SER B 1 369 ? 12.031 71.875 20.578 1 73 369 SER B C 1
ATOM 8474 O O . SER B 1 369 ? 11.352 71.125 21.328 1 73 369 SER B O 1
ATOM 8476 N N . PRO B 1 370 ? 13.141 72.562 20.969 1 62.88 370 PRO B N 1
ATOM 8477 C CA . PRO B 1 370 ? 13.359 72.688 22.422 1 62.88 370 PRO B CA 1
ATOM 8478 C C . PRO B 1 370 ? 12.109 73.188 23.156 1 62.88 370 PRO B C 1
ATOM 8480 O O . PRO B 1 370 ? 11.992 72.938 24.359 1 62.88 370 PRO B O 1
ATOM 8483 N N . ARG B 1 371 ? 11.195 73.875 22.516 1 68.88 371 ARG B N 1
ATOM 8484 C CA . ARG B 1 371 ? 10 74.375 23.188 1 68.88 371 ARG B CA 1
ATOM 8485 C C . ARG B 1 371 ? 8.844 73.375 23.031 1 68.88 371 ARG B C 1
ATOM 8487 O O . ARG B 1 371 ? 7.695 73.688 23.328 1 68.88 371 ARG B O 1
ATOM 8494 N N . ASP B 1 372 ? 9.234 72.125 22.75 1 80.5 372 ASP B N 1
ATOM 8495 C CA . ASP B 1 372 ? 8.148 71.188 22.469 1 80.5 372 ASP B CA 1
ATOM 8496 C C . ASP B 1 372 ? 7.645 70.5 23.75 1 80.5 372 ASP B C 1
ATOM 8498 O O . ASP B 1 372 ? 8.195 70.75 24.828 1 80.5 372 ASP B O 1
ATOM 8502 N N . THR B 1 373 ? 6.5 69.875 23.734 1 90.06 373 THR B N 1
ATOM 8503 C CA . THR B 1 373 ? 5.836 69.25 24.859 1 90.06 373 THR B CA 1
ATOM 8504 C C . THR B 1 373 ? 6.211 67.75 24.969 1 90.06 373 THR B C 1
ATOM 8506 O O . THR B 1 373 ? 5.469 67 25.531 1 90.06 373 THR B O 1
ATOM 8509 N N . PHE B 1 374 ? 7.406 67.438 24.391 1 93.69 374 PHE B N 1
ATOM 8510 C CA . PHE B 1 374 ? 7.832 66 24.344 1 93.69 374 PHE B CA 1
ATOM 8511 C C . PHE B 1 374 ? 8.008 65.438 25.75 1 93.69 374 PHE B C 1
ATOM 8513 O O . PHE B 1 374 ? 7.688 64.312 26.016 1 93.69 374 PHE B O 1
ATOM 8520 N N . TRP B 1 375 ? 8.484 66.25 26.672 1 91.44 375 TRP B N 1
ATOM 8521 C CA . TRP B 1 375 ? 8.82 65.812 28.016 1 91.44 375 TRP B CA 1
ATOM 8522 C C . TRP B 1 375 ? 7.562 65.438 28.797 1 91.44 375 TRP B C 1
ATOM 8524 O O . TRP B 1 375 ? 7.641 64.812 29.844 1 91.44 375 TRP B O 1
ATOM 8534 N N . LYS B 1 376 ? 6.348 65.812 28.25 1 92.12 376 LYS B N 1
ATOM 8535 C CA . LYS B 1 376 ? 5.09 65.5 28.938 1 92.12 376 LYS B CA 1
ATOM 8536 C C . LYS B 1 376 ? 4.645 64.062 28.672 1 92.12 376 LYS B C 1
ATOM 8538 O O . LYS B 1 376 ? 3.781 63.562 29.391 1 92.12 376 LYS B O 1
ATOM 8543 N N . ASN B 1 377 ? 5.227 63.531 27.688 1 94.38 377 ASN B N 1
ATOM 8544 C CA . ASN B 1 377 ? 4.859 62.156 27.391 1 94.38 377 ASN B CA 1
ATOM 8545 C C . ASN B 1 377 ? 5.188 61.219 28.562 1 94.38 377 ASN B C 1
ATOM 8547 O O . ASN B 1 377 ? 6.07 61.531 29.375 1 94.38 377 ASN B O 1
ATOM 8551 N N . PRO B 1 378 ? 4.484 60.062 28.656 1 93.94 378 PRO B N 1
ATOM 8552 C CA . PRO B 1 378 ? 4.844 59.094 29.703 1 93.94 378 PRO B CA 1
ATOM 8553 C C . PRO B 1 378 ? 6.273 58.562 29.562 1 93.94 378 PRO B C 1
ATOM 8555 O O . PRO B 1 378 ? 6.754 58.375 28.438 1 93.94 378 PRO B O 1
ATOM 8558 N N . GLN B 1 379 ? 6.957 58.375 30.688 1 94.44 379 GLN B N 1
ATOM 8559 C CA . GLN B 1 379 ? 8.359 58 30.719 1 94.44 379 GLN B CA 1
ATOM 8560 C C . GLN B 1 379 ? 8.555 56.719 31.516 1 94.44 379 GLN B C 1
ATOM 8562 O O . GLN B 1 379 ? 8.141 56.625 32.656 1 94.44 379 GLN B O 1
ATOM 8567 N N . PHE B 1 380 ? 9.18 55.781 30.891 1 93.81 380 PHE B N 1
ATOM 8568 C CA . PHE B 1 380 ? 9.391 54.469 31.531 1 93.81 380 PHE B CA 1
ATOM 8569 C C . PHE B 1 380 ? 10.875 54.188 31.656 1 93.81 380 PHE B C 1
ATOM 8571 O O . PHE B 1 380 ? 11.633 54.344 30.703 1 93.81 380 PHE B O 1
ATOM 8578 N N . LEU B 1 381 ? 11.25 53.688 32.875 1 91.88 381 LEU B N 1
ATOM 8579 C CA . LEU B 1 381 ? 12.641 53.344 33.125 1 91.88 381 LEU B CA 1
ATOM 8580 C C . LEU B 1 381 ? 12.867 51.844 32.906 1 91.88 381 LEU B C 1
ATOM 8582 O O . LEU B 1 381 ? 12.117 51 33.406 1 91.88 381 LEU B O 1
ATOM 8586 N N . LEU B 1 382 ? 13.828 51.531 32.062 1 92 382 LEU B N 1
ATOM 8587 C CA . LEU B 1 382 ? 14.203 50.188 31.75 1 92 382 LEU B CA 1
ATOM 8588 C C . LEU B 1 382 ? 15.656 49.906 32.125 1 92 382 LEU B C 1
ATOM 8590 O O . LEU B 1 382 ? 16.578 50.562 31.625 1 92 382 LEU B O 1
ATOM 8594 N N . SER B 1 383 ? 15.828 49.031 33.062 1 90.38 383 SER B N 1
ATOM 8595 C CA . SER B 1 383 ? 17.172 48.594 33.469 1 90.38 383 SER B CA 1
ATOM 8596 C C . SER B 1 383 ? 17.438 47.156 33 1 90.38 383 SER B C 1
ATOM 8598 O O . SER B 1 383 ? 16.688 46.25 33.344 1 90.38 383 SER B O 1
ATOM 8600 N N . VAL B 1 384 ? 18.516 47 32.219 1 89.81 384 VAL B N 1
ATOM 8601 C CA . VAL B 1 384 ? 18.844 45.656 31.703 1 89.81 384 VAL B CA 1
ATOM 8602 C C . VAL B 1 384 ? 20.25 45.281 32.156 1 89.81 384 VAL B C 1
ATOM 8604 O O . VAL B 1 384 ? 21.125 46.125 32.281 1 89.81 384 VAL B O 1
ATOM 8607 N N . TRP B 1 385 ? 20.484 44 32.531 1 83.56 385 TRP B N 1
ATOM 8608 C CA . TRP B 1 385 ? 21.812 43.531 32.906 1 83.56 385 TRP B CA 1
ATOM 8609 C C . TRP B 1 385 ? 22.094 42.156 32.344 1 83.56 385 TRP B C 1
ATOM 8611 O O . TRP B 1 385 ? 21.172 41.406 32.031 1 83.56 385 TRP B O 1
ATOM 8621 N N . SER B 1 386 ? 23.328 41.844 31.969 1 74.69 386 SER B N 1
ATOM 8622 C CA . SER B 1 386 ? 23.766 40.594 31.375 1 74.69 386 SER B CA 1
ATOM 8623 C C . SER B 1 386 ? 24 39.531 32.438 1 74.69 386 SER B C 1
ATOM 8625 O O . SER B 1 386 ? 24.406 39.844 33.562 1 74.69 386 SER B O 1
ATOM 8627 N N . LEU B 1 387 ? 23.406 38.375 32.344 1 61 387 LEU B N 1
ATOM 8628 C CA . LEU B 1 387 ? 23.641 37.281 33.281 1 61 387 LEU B CA 1
ATOM 8629 C C . LEU B 1 387 ? 25.109 36.875 33.281 1 61 387 LEU B C 1
ATOM 8631 O O . LEU B 1 387 ? 25.562 36.156 34.156 1 61 387 LEU B O 1
ATOM 8635 N N . GLN B 1 388 ? 25.797 37.031 32.219 1 58.75 388 GLN B N 1
ATOM 8636 C CA . GLN B 1 388 ? 27.156 36.469 32.25 1 58.75 388 GLN B CA 1
ATOM 8637 C C . GLN B 1 388 ? 28.094 37.375 33.031 1 58.75 388 GLN B C 1
ATOM 8639 O O . GLN B 1 388 ? 28.547 38.406 32.5 1 58.75 388 GLN B O 1
ATOM 8644 N N . GLU B 1 389 ? 28.078 37.406 34.344 1 52.22 389 GLU B N 1
ATOM 8645 C CA . GLU B 1 389 ? 28.812 38.25 35.281 1 52.22 389 GLU B CA 1
ATOM 8646 C C . GLU B 1 389 ? 30.328 38.125 35.062 1 52.22 389 GLU B C 1
ATOM 8648 O O . GLU B 1 389 ? 31.078 39.031 35.469 1 52.22 389 GLU B O 1
ATOM 8653 N N . GLY B 1 390 ? 30.875 37.188 34.25 1 49.72 390 GLY B N 1
ATOM 8654 C CA . GLY B 1 390 ? 32.312 36.938 34.312 1 49.72 390 GLY B CA 1
ATOM 8655 C C . GLY B 1 390 ? 33.031 37.469 33.062 1 49.72 390 GLY B C 1
ATOM 8656 O O . GLY B 1 390 ? 34.25 37.25 32.938 1 49.72 390 GLY B O 1
ATOM 8657 N N . ARG B 1 391 ? 32.406 37.625 32.156 1 54.84 391 ARG B N 1
ATOM 8658 C CA . ARG B 1 391 ? 33.281 38 31.047 1 54.84 391 ARG B CA 1
ATOM 8659 C C . ARG B 1 391 ? 33.719 39.469 31.156 1 54.84 391 ARG B C 1
ATOM 8661 O O . ARG B 1 391 ? 33 40.281 31.703 1 54.84 391 ARG B O 1
ATOM 8668 N N . ARG B 1 392 ? 34.812 39.688 30.688 1 57.34 392 ARG B N 1
ATOM 8669 C CA . ARG B 1 392 ? 35.562 40.969 30.672 1 57.34 392 ARG B CA 1
ATOM 8670 C C . ARG B 1 392 ? 34.781 42.031 29.938 1 57.34 392 ARG B C 1
ATOM 8672 O O . ARG B 1 392 ? 34.938 43.219 30.219 1 57.34 392 ARG B O 1
ATOM 8679 N N . PHE B 1 393 ? 33.969 41.625 28.953 1 58.72 393 PHE B N 1
ATOM 8680 C CA . PHE B 1 393 ? 33.219 42.625 28.188 1 58.72 393 PHE B CA 1
ATOM 8681 C C . PHE B 1 393 ? 31.734 42.312 28.188 1 58.72 393 PHE B C 1
ATOM 8683 O O . PHE B 1 393 ? 31.328 41.188 27.906 1 58.72 393 PHE B O 1
ATOM 8690 N N . PRO B 1 394 ? 30.953 43.219 28.641 1 61.16 394 PRO B N 1
ATOM 8691 C CA . PRO B 1 394 ? 29.5 43 28.734 1 61.16 394 PRO B CA 1
ATOM 8692 C C . PRO B 1 394 ? 28.859 42.75 27.375 1 61.16 394 PRO B C 1
ATOM 8694 O O . PRO B 1 394 ? 29.078 43.531 26.438 1 61.16 394 PRO B O 1
ATOM 8697 N N . MET B 1 395 ? 28.469 41.656 27.062 1 73.06 395 MET B N 1
ATOM 8698 C CA . MET B 1 395 ? 27.75 41.312 25.828 1 73.06 395 MET B CA 1
ATOM 8699 C C . MET B 1 395 ? 26.391 42.031 25.781 1 73.06 395 MET B C 1
ATOM 8701 O O . MET B 1 395 ? 25.719 42.156 26.812 1 73.06 395 MET B O 1
ATOM 8705 N N . PRO B 1 396 ? 26.078 42.594 24.641 1 83.5 396 PRO B N 1
ATOM 8706 C CA . PRO B 1 396 ? 24.781 43.25 24.484 1 83.5 396 PRO B CA 1
ATOM 8707 C C . PRO B 1 396 ? 23.594 42.344 24.812 1 83.5 396 PRO B C 1
ATOM 8709 O O . PRO B 1 396 ? 23.688 41.125 24.609 1 83.5 396 PRO B O 1
ATOM 8712 N N . CYS B 1 397 ? 22.656 42.969 25.469 1 83.06 397 CYS B N 1
ATOM 8713 C CA . CYS B 1 397 ? 21.422 42.25 25.812 1 83.06 397 CYS B CA 1
ATOM 8714 C C . CYS B 1 397 ? 20.375 42.438 24.719 1 83.06 397 CYS B C 1
ATOM 8716 O O . CYS B 1 397 ? 20.172 43.531 24.219 1 83.06 397 CYS B O 1
ATOM 8718 N N . SER B 1 398 ? 19.766 41.312 24.344 1 81.94 398 SER B N 1
ATOM 8719 C CA . SER B 1 398 ? 18.656 41.406 23.406 1 81.94 398 SER B CA 1
ATOM 8720 C C . SER B 1 398 ? 17.359 41.781 24.109 1 81.94 398 SER B C 1
ATOM 8722 O O . SER B 1 398 ? 16.906 41.094 25.016 1 81.94 398 SER B O 1
ATOM 8724 N N . VAL B 1 399 ? 16.828 42.938 23.719 1 85.44 399 VAL B N 1
ATOM 8725 C CA . VAL B 1 399 ? 15.609 43.438 24.328 1 85.44 399 VAL B CA 1
ATOM 8726 C C . VAL B 1 399 ? 14.57 43.719 23.234 1 85.44 399 VAL B C 1
ATOM 8728 O O . VAL B 1 399 ? 14.891 44.281 22.188 1 85.44 399 VAL B O 1
ATOM 8731 N N . LEU B 1 400 ? 13.414 43.219 23.516 1 87 400 LEU B N 1
ATOM 8732 C CA . LEU B 1 400 ? 12.305 43.531 22.609 1 87 400 LEU B CA 1
ATOM 8733 C C . LEU B 1 400 ? 11.305 44.469 23.297 1 87 400 LEU B C 1
ATOM 8735 O O . LEU B 1 400 ? 10.828 44.156 24.391 1 87 400 LEU B O 1
ATOM 8739 N N . VAL B 1 401 ? 11.078 45.562 22.672 1 89.75 401 VAL B N 1
ATOM 8740 C CA . VAL B 1 401 ? 10.078 46.531 23.172 1 89.75 401 VAL B CA 1
ATOM 8741 C C . VAL B 1 401 ? 8.898 46.562 22.203 1 89.75 401 VAL B C 1
ATOM 8743 O O . VAL B 1 401 ? 9.078 46.688 21 1 89.75 401 VAL B O 1
ATOM 8746 N N . SER B 1 402 ? 7.691 46.438 22.766 1 91.06 402 SER B N 1
ATOM 8747 C CA . SER B 1 402 ? 6.473 46.469 21.953 1 91.06 402 SER B CA 1
ATOM 8748 C C . SER B 1 402 ? 5.473 47.5 22.5 1 91.06 402 SER B C 1
ATOM 8750 O O . SER B 1 402 ? 5.18 47.5 23.703 1 91.06 402 SER B O 1
ATOM 8752 N N . LEU B 1 403 ? 5.07 48.406 21.625 1 94 403 LEU B N 1
ATOM 8753 C CA . LEU B 1 403 ? 4.066 49.406 21.969 1 94 403 LEU B CA 1
ATOM 8754 C C . LEU B 1 403 ? 2.746 49.125 21.266 1 94 403 LEU B C 1
ATOM 8756 O O . LEU B 1 403 ? 2.688 49.094 20.031 1 94 403 LEU B O 1
ATOM 8760 N N . LEU B 1 404 ? 1.685 48.906 22.031 1 94 404 LEU B N 1
ATOM 8761 C CA . LEU B 1 404 ? 0.348 48.656 21.516 1 94 404 LEU B CA 1
ATOM 8762 C C . LEU B 1 404 ? -0.606 49.781 21.859 1 94 404 LEU B C 1
ATOM 8764 O O . LEU B 1 404 ? -0.562 50.312 22.969 1 94 404 LEU B O 1
ATOM 8768 N N . GLN B 1 405 ? -1.398 50.188 20.922 1 94.31 405 GLN B N 1
ATOM 8769 C CA . GLN B 1 405 ? -2.42 51.188 21.219 1 94.31 405 GLN B CA 1
ATOM 8770 C C . GLN B 1 405 ? -3.803 50.531 21.312 1 94.31 405 GLN B C 1
ATOM 8772 O O . GLN B 1 405 ? -4.129 49.625 20.547 1 94.31 405 GLN B O 1
ATOM 8777 N N . LYS B 1 406 ? -4.547 50.906 22.266 1 91.88 406 LYS B N 1
ATOM 8778 C CA . LYS B 1 406 ? -5.91 50.406 22.438 1 91.88 406 LYS B CA 1
ATOM 8779 C C . LYS B 1 406 ? -6.883 51.125 21.516 1 91.88 406 LYS B C 1
ATOM 8781 O O . LYS B 1 406 ? -6.629 52.25 21.109 1 91.88 406 LYS B O 1
ATOM 8786 N N . PRO B 1 407 ? -7.902 50.406 21.156 1 88.44 407 PRO B N 1
ATOM 8787 C CA . PRO B 1 407 ? -8.898 51.094 20.312 1 88.44 407 PRO B CA 1
ATOM 8788 C C . PRO B 1 407 ? -9.57 52.25 21.031 1 88.44 407 PRO B C 1
ATOM 8790 O O . PRO B 1 407 ? -9.836 52.188 22.234 1 88.44 407 PRO B O 1
ATOM 8793 N N . ARG B 1 408 ? -9.945 53.219 20.25 1 89.38 408 ARG B N 1
ATOM 8794 C CA . ARG B 1 408 ? -10.531 54.438 20.797 1 89.38 408 ARG B CA 1
ATOM 8795 C C . ARG B 1 408 ? -12.047 54.438 20.672 1 89.38 408 ARG B C 1
ATOM 8797 O O . ARG B 1 408 ? -12.727 55.344 21.125 1 89.38 408 ARG B O 1
ATOM 8804 N N . HIS B 1 409 ? -12.531 53.469 20.016 1 88.5 409 HIS B N 1
ATOM 8805 C CA . HIS B 1 409 ? -13.969 53.25 19.859 1 88.5 409 HIS B CA 1
ATOM 8806 C C . HIS B 1 409 ? -14.328 51.781 19.938 1 88.5 409 HIS B C 1
ATOM 8808 O O . HIS B 1 409 ? -13.5 50.906 19.641 1 88.5 409 HIS B O 1
ATOM 8814 N N . ARG B 1 410 ? -15.547 51.594 20.359 1 86 410 ARG B N 1
ATOM 8815 C CA . ARG B 1 410 ? -16.031 50.219 20.469 1 86 410 ARG B CA 1
ATOM 8816 C C . ARG B 1 410 ? -15.938 49.531 19.125 1 86 410 ARG B C 1
ATOM 8818 O O . ARG B 1 410 ? -15.547 48.344 19.047 1 86 410 ARG B O 1
ATOM 8825 N N . HIS B 1 411 ? -16.391 50.25 18.141 1 88.88 411 HIS B N 1
ATOM 8826 C CA . HIS B 1 411 ? -16.203 49.781 16.781 1 88.88 411 HIS B CA 1
ATOM 8827 C C . HIS B 1 411 ? -14.82 50.125 16.25 1 88.88 411 HIS B C 1
ATOM 8829 O O . HIS B 1 411 ? -14.539 51.281 15.961 1 88.88 411 HIS B O 1
ATOM 8835 N N . ARG B 1 412 ? -14 49.219 16.062 1 84.25 412 ARG B N 1
ATOM 8836 C CA . ARG B 1 412 ? -12.57 49.375 15.836 1 84.25 412 ARG B CA 1
ATOM 8837 C C . ARG B 1 412 ? -12.312 50.188 14.57 1 84.25 412 ARG B C 1
ATOM 8839 O O . ARG B 1 412 ? -11.312 50.906 14.477 1 84.25 412 ARG B O 1
ATOM 8846 N N . ASN B 1 413 ? -13.234 50.125 13.617 1 84.88 413 ASN B N 1
ATOM 8847 C CA . ASN B 1 413 ? -12.969 50.781 12.336 1 84.88 413 ASN B CA 1
ATOM 8848 C C . ASN B 1 413 ? -13.453 52.219 12.344 1 84.88 413 ASN B C 1
ATOM 8850 O O . ASN B 1 413 ? -13.195 52.969 11.398 1 84.88 413 ASN B O 1
ATOM 8854 N N . TRP B 1 414 ? -14.148 52.594 13.359 1 84.69 414 TRP B N 1
ATOM 8855 C CA . TRP B 1 414 ? -14.734 53.938 13.375 1 84.69 414 TRP B CA 1
ATOM 8856 C C . TRP B 1 414 ? -13.656 55 13.617 1 84.69 414 TRP B C 1
ATOM 8858 O O . TRP B 1 414 ? -13.734 56.094 13.086 1 84.69 414 TRP B O 1
ATOM 8868 N N . LYS B 1 415 ? -12.68 54.625 14.438 1 87.12 415 LYS B N 1
ATOM 8869 C CA . LYS B 1 415 ? -11.523 55.5 14.664 1 87.12 415 LYS B CA 1
ATOM 8870 C C . LYS B 1 415 ? -10.227 54.781 14.289 1 87.12 415 LYS B C 1
ATOM 8872 O O . LYS B 1 415 ? -9.836 53.812 14.945 1 87.12 415 LYS B O 1
ATOM 8877 N N . PRO B 1 416 ? -9.602 55.344 13.305 1 87.12 416 PRO B N 1
ATOM 8878 C CA . PRO B 1 416 ? -8.359 54.688 12.875 1 87.12 416 PRO B CA 1
ATOM 8879 C C . PRO B 1 416 ? -7.25 54.781 13.914 1 87.12 416 PRO B C 1
ATOM 8881 O O . PRO B 1 416 ? -7.297 55.656 14.789 1 87.12 416 PRO B O 1
ATOM 8884 N N . HIS B 1 417 ? -6.359 53.938 13.766 1 91 417 HIS B N 1
ATOM 8885 C CA . HIS B 1 417 ? -5.199 53.969 14.656 1 91 417 HIS B CA 1
ATOM 8886 C C . HIS B 1 417 ? -4.395 55.25 14.484 1 91 417 HIS B C 1
ATOM 8888 O O . HIS B 1 417 ? -4.316 55.812 13.383 1 91 417 HIS B O 1
ATOM 8894 N N . LEU B 1 418 ? -3.814 55.594 15.586 1 93.94 418 LEU B N 1
ATOM 8895 C CA . LEU B 1 418 ? -2.893 56.75 15.547 1 93.94 418 LEU B CA 1
ATOM 8896 C C . LEU B 1 418 ? -1.498 56.281 15.133 1 93.94 418 LEU B C 1
ATOM 8898 O O . LEU B 1 418 ? -1.171 55.094 15.219 1 93.94 418 LEU B O 1
ATOM 8902 N N . ALA B 1 419 ? -0.84 57.25 14.531 1 95.12 419 ALA B N 1
ATOM 8903 C CA . ALA B 1 419 ? 0.57 56.969 14.289 1 95.12 419 ALA B CA 1
ATOM 8904 C C . ALA B 1 419 ? 1.371 57.031 15.586 1 95.12 419 ALA B C 1
ATOM 8906 O O . ALA B 1 419 ? 1.424 58.062 16.25 1 95.12 419 ALA B O 1
ATOM 8907 N N . ILE B 1 420 ? 1.947 55.906 15.953 1 95.06 420 ILE B N 1
ATOM 8908 C CA . ILE B 1 420 ? 2.602 55.844 17.25 1 95.06 420 ILE B CA 1
ATOM 8909 C C . ILE B 1 420 ? 4.047 55.375 17.094 1 95.06 420 ILE B C 1
ATOM 8911 O O . ILE B 1 420 ? 4.418 54.844 16.047 1 95.06 420 ILE B O 1
ATOM 8915 N N . GLY B 1 421 ? 4.855 55.594 18.062 1 94.62 421 GLY B N 1
ATOM 8916 C CA . GLY B 1 421 ? 6.246 55.188 18.172 1 94.62 421 GLY B CA 1
ATOM 8917 C C . GLY B 1 421 ? 6.836 55.438 19.547 1 94.62 421 GLY B C 1
ATOM 8918 O O . GLY B 1 421 ? 6.137 55.906 20.453 1 94.62 421 GLY B O 1
ATOM 8919 N N . PHE B 1 422 ? 8.086 55.031 19.688 1 95.62 422 PHE B N 1
ATOM 8920 C CA . PHE B 1 422 ? 8.719 55.312 20.969 1 95.62 422 PHE B CA 1
ATOM 8921 C C . PHE B 1 422 ? 10.188 55.688 20.797 1 95.62 422 PHE B C 1
ATOM 8923 O O . PHE B 1 422 ? 10.812 55.281 19.812 1 95.62 422 PHE B O 1
ATOM 8930 N N . TYR B 1 423 ? 10.641 56.438 21.75 1 95.25 423 TYR B N 1
ATOM 8931 C CA . TYR B 1 423 ? 12.039 56.844 21.812 1 95.25 423 TYR B CA 1
ATOM 8932 C C . TYR B 1 423 ? 12.766 56.125 22.938 1 95.25 423 TYR B C 1
ATOM 8934 O O . TYR B 1 423 ? 12.156 55.719 23.938 1 95.25 423 TYR B O 1
ATOM 8942 N N . LEU B 1 424 ? 14.039 55.906 22.688 1 96.06 424 LEU B N 1
ATOM 8943 C CA . LEU B 1 424 ? 14.883 55.281 23.688 1 96.06 424 LEU B CA 1
ATOM 8944 C C . LEU B 1 424 ? 16.094 56.156 24.016 1 96.06 424 LEU B C 1
ATOM 8946 O O . LEU B 1 424 ? 16.812 56.562 23.109 1 96.06 424 LEU B O 1
ATOM 8950 N N . PHE B 1 425 ? 16.281 56.406 25.344 1 94.88 425 PHE B N 1
ATOM 8951 C CA . PHE B 1 425 ? 17.422 57.188 25.812 1 94.88 425 PHE B CA 1
ATOM 8952 C C . PHE B 1 425 ? 18.266 56.375 26.781 1 94.88 425 PHE B C 1
ATOM 8954 O O . PHE B 1 425 ? 17.75 55.5 27.469 1 94.88 425 PHE B O 1
ATOM 8961 N N . ARG B 1 426 ? 19.484 56.625 26.766 1 93.25 426 ARG B N 1
ATOM 8962 C CA . ARG B 1 426 ? 20.359 56.062 27.781 1 93.25 426 ARG B CA 1
ATOM 8963 C C . ARG B 1 426 ? 20.547 57 28.953 1 93.25 426 ARG B C 1
ATOM 8965 O O . ARG B 1 426 ? 20.766 58.188 28.766 1 93.25 426 ARG B O 1
ATOM 8972 N N . LEU B 1 427 ? 20.344 56.438 30.172 1 90.06 427 LEU B N 1
ATOM 8973 C CA . LEU B 1 427 ? 20.562 57.25 31.359 1 90.06 427 LEU B CA 1
ATOM 8974 C C . LEU B 1 427 ? 21.938 57 31.969 1 90.06 427 LEU B C 1
ATOM 8976 O O . LEU B 1 427 ? 22.25 55.844 32.312 1 90.06 427 LEU B O 1
ATOM 8980 N N . SER B 1 428 ? 22.828 57.969 31.922 1 77.88 428 SER B N 1
ATOM 8981 C CA . SER B 1 428 ? 24.188 57.844 32.469 1 77.88 428 SER B CA 1
ATOM 8982 C C . SER B 1 428 ? 24.203 58.062 33.969 1 77.88 428 SER B C 1
ATOM 8984 O O . SER B 1 428 ? 25.109 57.625 34.656 1 77.88 428 SER B O 1
ATOM 8986 N N . LYS B 1 429 ? 23.266 58.938 34.438 1 73.69 429 LYS B N 1
ATOM 8987 C CA . LYS B 1 429 ? 23.203 59.281 35.844 1 73.69 429 LYS B CA 1
ATOM 8988 C C . LYS B 1 429 ? 21.875 58.844 36.469 1 73.69 429 LYS B C 1
ATOM 8990 O O . LYS B 1 429 ? 20.891 58.625 35.719 1 73.69 429 LYS B O 1
ATOM 8995 N N . HIS B 1 430 ? 21.969 58.469 37.719 1 68 430 HIS B N 1
ATOM 8996 C CA . HIS B 1 430 ? 20.75 58.094 38.406 1 68 430 HIS B CA 1
ATOM 8997 C C . HIS B 1 430 ? 19.828 59.281 38.625 1 68 430 HIS B C 1
ATOM 8999 O O . HIS B 1 430 ? 20.234 60.281 39.25 1 68 430 HIS B O 1
ATOM 9005 N N . TYR B 1 431 ? 18.906 59.25 37.781 1 68.31 431 TYR B N 1
ATOM 9006 C CA . TYR B 1 431 ? 17.875 60.25 38.031 1 68.31 431 TYR B CA 1
ATOM 9007 C C . TYR B 1 431 ? 16.797 59.719 38.969 1 68.31 431 TYR B C 1
ATOM 9009 O O . TYR B 1 431 ? 16.516 58.5 38.969 1 68.31 431 TYR B O 1
ATOM 9017 N N . GLY B 1 432 ? 16.5 60.219 40.125 1 64.69 432 GLY B N 1
ATOM 9018 C CA . GLY B 1 432 ? 15.391 59.781 40.969 1 64.69 432 GLY B CA 1
ATOM 9019 C C . GLY B 1 432 ? 14.188 59.344 40.156 1 64.69 432 GLY B C 1
ATOM 9020 O O . GLY B 1 432 ? 14.008 59.719 39 1 64.69 432 GLY B O 1
ATOM 9021 N N . ASP B 1 433 ? 13.492 58.188 40.5 1 64.75 433 ASP B N 1
ATOM 9022 C CA . ASP B 1 433 ? 12.367 57.594 39.781 1 64.75 433 ASP B CA 1
ATOM 9023 C C . ASP B 1 433 ? 11.039 58.188 40.281 1 64.75 433 ASP B C 1
ATOM 9025 O O . ASP B 1 433 ? 9.977 57.594 40.031 1 64.75 433 ASP B O 1
ATOM 9029 N N . GLN B 1 434 ? 11.133 59.281 40.938 1 71 434 GLN B N 1
ATOM 9030 C CA . GLN B 1 434 ? 9.898 59.812 41.531 1 71 434 GLN B CA 1
ATOM 9031 C C . GLN B 1 434 ? 9.234 60.812 40.625 1 71 434 GLN B C 1
ATOM 9033 O O . GLN B 1 434 ? 8.008 60.938 40.594 1 71 434 GLN B O 1
ATOM 9038 N N . ARG B 1 435 ? 10.039 61.562 39.844 1 82.88 435 ARG B N 1
ATOM 9039 C CA . ARG B 1 435 ? 9.461 62.562 38.969 1 82.88 435 ARG B CA 1
ATOM 9040 C C . ARG B 1 435 ? 9.961 62.375 37.531 1 82.88 435 ARG B C 1
ATOM 9042 O O . ARG B 1 435 ? 11.102 61.969 37.312 1 82.88 435 ARG B O 1
ATOM 9049 N N . ARG B 1 436 ? 9.062 62.75 36.562 1 88.81 436 ARG B N 1
ATOM 9050 C CA . ARG B 1 436 ? 9.43 62.688 35.156 1 88.81 436 ARG B CA 1
ATOM 9051 C C . ARG B 1 436 ? 10.625 63.594 34.875 1 88.81 436 ARG B C 1
ATOM 9053 O O . ARG B 1 436 ? 10.797 64.625 35.531 1 88.81 436 ARG B O 1
ATOM 9060 N N . LEU B 1 437 ? 11.359 63.219 34 1 88.38 437 LEU B N 1
ATOM 9061 C CA . LEU B 1 437 ? 12.508 64 33.594 1 88.38 437 LEU B CA 1
ATOM 9062 C C . LEU B 1 437 ? 12.055 65.312 32.875 1 88.38 437 LEU B C 1
ATOM 9064 O O . LEU B 1 437 ? 11.109 65.25 32.062 1 88.38 437 LEU B O 1
ATOM 9068 N N . PRO B 1 438 ? 12.664 66.375 33.25 1 87.5 438 PRO B N 1
ATOM 9069 C CA . PRO B 1 438 ? 12.234 67.625 32.688 1 87.5 438 PRO B CA 1
ATOM 9070 C C . PRO B 1 438 ? 12.719 67.875 31.25 1 87.5 438 PRO B C 1
ATOM 9072 O O . PRO B 1 438 ? 13.5 67.062 30.734 1 87.5 438 PRO B O 1
ATOM 9075 N N . SER B 1 439 ? 12.289 68.938 30.609 1 89.25 439 SER B N 1
ATOM 9076 C CA . SER B 1 439 ? 12.586 69.25 29.219 1 89.25 439 SER B CA 1
ATOM 9077 C C . SER B 1 439 ? 14.086 69.438 28.984 1 89.25 439 SER B C 1
ATOM 9079 O O . SER B 1 439 ? 14.594 69.125 27.906 1 89.25 439 SER B O 1
ATOM 9081 N N . GLU B 1 440 ? 14.82 69.875 30 1 86.56 440 GLU B N 1
ATOM 9082 C CA . GLU B 1 440 ? 16.25 70.062 29.891 1 86.56 440 GLU B CA 1
ATOM 9083 C C . GLU B 1 440 ? 17.016 68.812 29.578 1 86.56 440 GLU B C 1
ATOM 9085 O O . GLU B 1 440 ? 18 68.812 28.844 1 86.56 440 GLU B O 1
ATOM 9090 N N . PHE B 1 441 ? 16.516 67.812 30.094 1 88.94 441 PHE B N 1
ATOM 9091 C CA . PHE B 1 441 ? 17.156 66.5 29.859 1 88.94 441 PHE B CA 1
ATOM 9092 C C . PHE B 1 441 ? 17.125 66.188 28.375 1 88.94 441 PHE B C 1
ATOM 9094 O O . PHE B 1 441 ? 18.141 65.75 27.812 1 88.94 441 PHE B O 1
ATOM 9101 N N . PHE B 1 442 ? 16.031 66.25 27.75 1 90.94 442 PHE B N 1
ATOM 9102 C CA . PHE B 1 442 ? 15.828 65.812 26.375 1 90.94 442 PHE B CA 1
ATOM 9103 C C . PHE B 1 442 ? 16.531 66.75 25.391 1 90.94 442 PHE B C 1
ATOM 9105 O O . PHE B 1 442 ? 16.812 66.375 24.25 1 90.94 442 PHE B O 1
ATOM 9112 N N . TRP B 1 443 ? 16.891 67.875 25.891 1 85.69 443 TRP B N 1
ATOM 9113 C CA . TRP B 1 443 ? 17.656 68.812 25.047 1 85.69 443 TRP B CA 1
ATOM 9114 C C . TRP B 1 443 ? 19.141 68.5 25.125 1 85.69 443 TRP B C 1
ATOM 9116 O O . TRP B 1 443 ? 19.891 68.75 24.172 1 85.69 443 TRP B O 1
ATOM 9126 N N . LYS B 1 444 ? 19.453 68 26.234 1 85.62 444 LYS B N 1
ATOM 9127 C CA . LYS B 1 444 ? 20.875 67.688 26.453 1 85.62 444 LYS B CA 1
ATOM 9128 C C . LYS B 1 444 ? 21.25 66.312 25.984 1 85.62 444 LYS B C 1
ATOM 9130 O O . LYS B 1 444 ? 22.422 66.062 25.719 1 85.62 444 LYS B O 1
ATOM 9135 N N . ASN B 1 445 ? 20.266 65.5 25.969 1 89.06 445 ASN B N 1
ATOM 9136 C CA . ASN B 1 445 ? 20.547 64.062 25.672 1 89.06 445 ASN B CA 1
ATOM 9137 C C . ASN B 1 445 ? 19.859 63.625 24.391 1 89.06 445 ASN B C 1
ATOM 9139 O O . ASN B 1 445 ? 18.641 63.719 24.266 1 89.06 445 ASN B O 1
ATOM 9143 N N . ALA B 1 446 ? 20.625 63.094 23.516 1 90.44 446 ALA B N 1
ATOM 9144 C CA . ALA B 1 446 ? 20.078 62.594 22.266 1 90.44 446 ALA B CA 1
ATOM 9145 C C . ALA B 1 446 ? 19.578 61.156 22.453 1 90.44 446 ALA B C 1
ATOM 9147 O O . ALA B 1 446 ? 20.188 60.344 23.172 1 90.44 446 ALA B O 1
ATOM 9148 N N . PRO B 1 447 ? 18.438 60.875 21.859 1 93.75 447 PRO B N 1
ATOM 9149 C CA . PRO B 1 447 ? 17.969 59.469 21.938 1 93.75 447 PRO B CA 1
ATOM 9150 C C . PRO B 1 447 ? 18.891 58.5 21.219 1 93.75 447 PRO B C 1
ATOM 9152 O O . PRO B 1 447 ? 19.484 58.844 20.203 1 93.75 447 PRO B O 1
ATOM 9155 N N . ILE B 1 448 ? 18.984 57.312 21.703 1 92.88 448 ILE B N 1
ATOM 9156 C CA . ILE B 1 448 ? 19.766 56.25 21.062 1 92.88 448 ILE B CA 1
ATOM 9157 C C . ILE B 1 448 ? 18.984 55.625 19.906 1 92.88 448 ILE B C 1
ATOM 9159 O O . ILE B 1 448 ? 19.562 55.188 18.922 1 92.88 448 ILE B O 1
ATOM 9163 N N . ARG B 1 449 ? 17.672 55.562 20.109 1 92.94 449 ARG B N 1
ATOM 9164 C CA . ARG B 1 449 ? 16.75 55.094 19.078 1 92.94 449 ARG B CA 1
ATOM 9165 C C . ARG B 1 449 ? 15.539 56 18.953 1 92.94 449 ARG B C 1
ATOM 9167 O O . ARG B 1 449 ? 15.047 56.531 19.953 1 92.94 449 ARG B O 1
ATOM 9174 N N . TRP B 1 450 ? 15.102 56.25 17.781 1 89.94 450 TRP B N 1
ATOM 9175 C CA . TRP B 1 450 ? 13.898 57.031 17.5 1 89.94 450 TRP B CA 1
ATOM 9176 C C . TRP B 1 450 ? 13.117 56.406 16.344 1 89.94 450 TRP B C 1
ATOM 9178 O O . TRP B 1 450 ? 13.672 55.656 15.539 1 89.94 450 TRP B O 1
ATOM 9188 N N . PRO B 1 451 ? 11.844 56.625 16.297 1 88.75 451 PRO B N 1
ATOM 9189 C CA . PRO B 1 451 ? 11.047 56.062 15.195 1 88.75 451 PRO B CA 1
ATOM 9190 C C . PRO B 1 451 ? 11.383 56.719 13.852 1 88.75 451 PRO B C 1
ATOM 9192 O O . PRO B 1 451 ? 11.258 57.938 13.688 1 88.75 451 PRO B O 1
ATOM 9195 N N . GLU B 1 452 ? 11.898 55.969 12.938 1 83.62 452 GLU B N 1
ATOM 9196 C CA . GLU B 1 452 ? 12.133 56.5 11.594 1 83.62 452 GLU B CA 1
ATOM 9197 C C . GLU B 1 452 ? 10.844 57.031 10.977 1 83.62 452 GLU B C 1
ATOM 9199 O O . GLU B 1 452 ? 10.859 58.031 10.289 1 83.62 452 GLU B O 1
ATOM 9204 N N . ALA B 1 453 ? 9.797 56.281 11.148 1 88 453 ALA B N 1
ATOM 9205 C CA . ALA B 1 453 ? 8.469 56.719 10.742 1 88 453 ALA B CA 1
ATOM 9206 C C . ALA B 1 453 ? 7.414 56.25 11.758 1 88 453 ALA B C 1
ATOM 9208 O O . ALA B 1 453 ? 7.492 55.156 12.289 1 88 453 ALA B O 1
ATOM 9209 N N . PHE B 1 454 ? 6.566 57.219 12.133 1 91 454 PHE B N 1
ATOM 9210 C CA . PHE B 1 454 ? 5.422 56.812 12.945 1 91 454 PHE B CA 1
ATOM 9211 C C . PHE B 1 454 ? 4.43 56 12.125 1 91 454 PHE B C 1
ATOM 9213 O O . PHE B 1 454 ? 4.09 56.406 11 1 91 454 PHE B O 1
ATOM 9220 N N . LEU B 1 455 ? 4.09 54.938 12.547 1 87.56 455 LEU B N 1
ATOM 9221 C CA . LEU B 1 455 ? 3.24 54.031 11.789 1 87.56 455 LEU B CA 1
ATOM 9222 C C . LEU B 1 455 ? 1.835 53.969 12.383 1 87.56 455 LEU B C 1
ATOM 9224 O O . LEU B 1 455 ? 1.669 54.031 13.602 1 87.56 455 LEU B O 1
ATOM 9228 N N . THR B 1 456 ? 0.892 53.969 11.531 1 88.62 456 THR B N 1
ATOM 9229 C CA . THR B 1 456 ? -0.499 53.844 11.953 1 88.62 456 THR B CA 1
ATOM 9230 C C . THR B 1 456 ? -0.881 52.375 12.125 1 88.62 456 THR B C 1
ATOM 9232 O O . THR B 1 456 ? -1.737 51.844 11.398 1 88.62 456 THR B O 1
ATOM 9235 N N . GLU B 1 457 ? -0.199 51.75 13 1 88 457 GLU B N 1
ATOM 9236 C CA . GLU B 1 457 ? -0.416 50.344 13.25 1 88 457 GLU B CA 1
ATOM 9237 C C . GLU B 1 457 ? -0.866 50.094 14.688 1 88 457 GLU B C 1
ATOM 9239 O O . GLU B 1 457 ? -0.688 50.938 15.555 1 88 457 GLU B O 1
ATOM 9244 N N . LYS B 1 458 ? -1.491 48.938 14.812 1 88.81 458 LYS B N 1
ATOM 9245 C CA . LYS B 1 458 ? -1.932 48.562 16.156 1 88.81 458 LYS B CA 1
ATOM 9246 C C . LYS B 1 458 ? -0.742 48.375 17.094 1 88.81 458 LYS B C 1
ATOM 9248 O O . LYS B 1 458 ? -0.827 48.719 18.281 1 88.81 458 LYS B O 1
ATOM 9253 N N . GLU B 1 459 ? 0.315 47.875 16.516 1 90.31 459 GLU B N 1
ATOM 9254 C CA . GLU B 1 459 ? 1.497 47.562 17.312 1 90.31 459 GLU B CA 1
ATOM 9255 C C . GLU B 1 459 ? 2.775 47.969 16.594 1 90.31 459 GLU B C 1
ATOM 9257 O O . GLU B 1 459 ? 2.891 47.812 15.375 1 90.31 459 GLU B O 1
ATOM 9262 N N . VAL B 1 460 ? 3.643 48.562 17.359 1 89.56 460 VAL B N 1
ATOM 9263 C CA . VAL B 1 460 ? 4.988 48.844 16.875 1 89.56 460 VAL B CA 1
ATOM 9264 C C . VAL B 1 460 ? 6.02 48.188 17.781 1 89.56 460 VAL B C 1
ATOM 9266 O O . VAL B 1 460 ? 6.02 48.406 19 1 89.56 460 VAL B O 1
ATOM 9269 N N . SER B 1 461 ? 6.797 47.375 17.172 1 87.12 461 SER B N 1
ATOM 9270 C CA . SER B 1 461 ? 7.789 46.656 17.969 1 87.12 461 SER B CA 1
ATOM 9271 C C . SER B 1 461 ? 9.188 46.781 17.375 1 87.12 461 SER B C 1
ATOM 9273 O O . SER B 1 461 ? 9.336 46.938 16.172 1 87.12 461 SER B O 1
ATOM 9275 N N . GLN B 1 462 ? 10.195 46.719 18.281 1 84.5 462 GLN B N 1
ATOM 9276 C CA . GLN B 1 462 ? 11.586 46.781 17.859 1 84.5 462 GLN B CA 1
ATOM 9277 C C . GLN B 1 462 ? 12.469 45.906 18.734 1 84.5 462 GLN B C 1
ATOM 9279 O O . GLN B 1 462 ? 12.336 45.875 19.953 1 84.5 462 GLN B O 1
ATOM 9284 N N . GLU B 1 463 ? 13.281 45.156 18.031 1 83.31 463 GLU B N 1
ATOM 9285 C CA . GLU B 1 463 ? 14.312 44.406 18.75 1 83.31 463 GLU B CA 1
ATOM 9286 C C . GLU B 1 463 ? 15.586 45.219 18.891 1 83.31 463 GLU B C 1
ATOM 9288 O O . GLU B 1 463 ? 16.109 45.75 17.906 1 83.31 463 GLU B O 1
ATOM 9293 N N . LEU B 1 464 ? 16.078 45.25 20.094 1 86.12 464 LEU B N 1
ATOM 9294 C CA . LEU B 1 464 ? 17.219 46.094 20.391 1 86.12 464 LEU B CA 1
ATOM 9295 C C . LEU B 1 464 ? 18.344 45.312 21.031 1 86.12 464 LEU B C 1
ATOM 9297 O O . LEU B 1 464 ? 18.094 44.344 21.781 1 86.12 464 LEU B O 1
ATOM 9301 N N . GLN B 1 465 ? 19.5 45.656 20.625 1 87.56 465 GLN B N 1
ATOM 9302 C CA . GLN B 1 465 ? 20.688 45.188 21.344 1 87.56 465 GLN B CA 1
ATOM 9303 C C . GLN B 1 465 ? 21.266 46.281 22.234 1 87.56 465 GLN B C 1
ATOM 9305 O O . GLN B 1 465 ? 21.906 47.219 21.75 1 87.56 465 GLN B O 1
ATOM 9310 N N . LEU B 1 466 ? 21.078 46.031 23.531 1 90.12 466 LEU B N 1
ATOM 9311 C CA . LEU B 1 466 ? 21.422 47.094 24.469 1 90.12 466 LEU B CA 1
ATOM 9312 C C . LEU B 1 466 ? 22.547 46.656 25.406 1 90.12 466 LEU B C 1
ATOM 9314 O O . LEU B 1 466 ? 22.594 45.5 25.828 1 90.12 466 LEU B O 1
ATOM 9318 N N . GLU B 1 467 ? 23.422 47.594 25.609 1 89.88 467 GLU B N 1
ATOM 9319 C CA . GLU B 1 467 ? 24.406 47.375 26.672 1 89.88 467 GLU B CA 1
ATOM 9320 C C . GLU B 1 467 ? 23.766 47.406 28.047 1 89.88 467 GLU B C 1
ATOM 9322 O O . GLU B 1 467 ? 22.766 48.094 28.25 1 89.88 467 GLU B O 1
ATOM 9327 N N . PRO B 1 468 ? 24.406 46.594 28.922 1 89.62 468 PRO B N 1
ATOM 9328 C CA . PRO B 1 468 ? 23.859 46.656 30.281 1 89.62 468 PRO B CA 1
ATOM 9329 C C . PRO B 1 468 ? 23.828 48.094 30.812 1 89.62 468 PRO B C 1
ATOM 9331 O O . PRO B 1 468 ? 24.766 48.844 30.609 1 89.62 468 PRO B O 1
ATOM 9334 N N . GLY B 1 469 ? 22.672 48.5 31.391 1 89.75 469 GLY B N 1
ATOM 9335 C CA . GLY B 1 469 ? 22.484 49.844 31.891 1 89.75 469 GLY B CA 1
ATOM 9336 C C . GLY B 1 469 ? 21.016 50.219 32.031 1 89.75 469 GLY B C 1
ATOM 9337 O O . GLY B 1 469 ? 20.141 49.344 32.031 1 89.75 469 GLY B O 1
A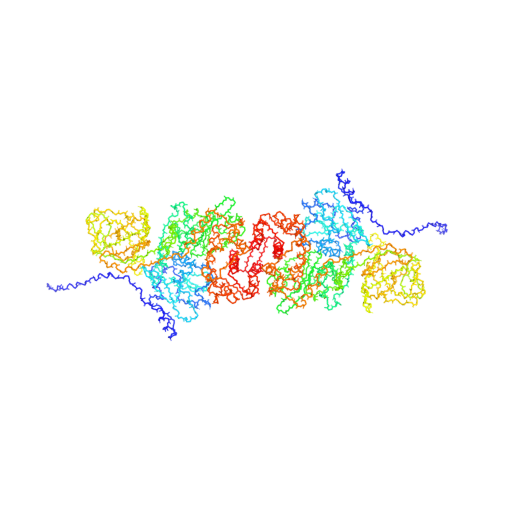TOM 9338 N N . THR B 1 470 ? 20.828 51.5 32.312 1 91.56 470 THR B N 1
ATOM 9339 C CA . THR B 1 470 ? 19.484 52 32.5 1 91.56 470 THR B CA 1
ATOM 9340 C C . THR B 1 470 ? 19.078 52.875 31.312 1 91.56 470 THR B C 1
ATOM 9342 O O . THR B 1 470 ? 19.859 53.719 30.844 1 91.56 470 THR B O 1
ATOM 9345 N N . TYR B 1 471 ? 17.922 52.625 30.891 1 94.44 471 TYR B N 1
ATOM 9346 C CA . TYR B 1 471 ? 17.391 53.312 29.719 1 94.44 471 TYR B CA 1
ATOM 9347 C C . TYR B 1 471 ? 16.031 53.938 30.016 1 94.44 471 TYR B C 1
ATOM 9349 O O . TYR B 1 471 ? 15.367 53.562 31 1 94.44 471 TYR B O 1
ATOM 9357 N N . LEU B 1 472 ? 15.656 54.906 29.203 1 94.38 472 LEU B N 1
ATOM 9358 C CA . LEU B 1 472 ? 14.352 55.531 29.266 1 94.38 472 LEU B CA 1
ATOM 9359 C C . LEU B 1 472 ? 13.57 55.344 27.984 1 94.38 472 LEU B C 1
ATOM 9361 O O . LEU B 1 472 ? 14.039 55.688 26.891 1 94.38 472 LEU B O 1
ATOM 9365 N N . VAL B 1 473 ? 12.398 54.719 28.109 1 95.56 473 VAL B N 1
ATOM 9366 C CA . VAL B 1 473 ? 11.508 54.531 26.969 1 95.56 473 VAL B CA 1
ATOM 9367 C C . VAL B 1 473 ? 10.383 55.562 27.016 1 95.56 473 VAL B C 1
ATOM 9369 O O . VAL B 1 473 ? 9.68 55.688 28.031 1 95.56 473 VAL B O 1
ATOM 9372 N N . VAL B 1 474 ? 10.172 56.25 25.953 1 95.81 474 VAL B N 1
ATOM 9373 C CA . VAL B 1 474 ? 9.148 57.312 25.906 1 95.81 474 VAL B CA 1
ATOM 9374 C C . VAL B 1 474 ? 8.211 57.031 24.734 1 95.81 474 VAL B C 1
ATOM 9376 O O . VAL B 1 474 ? 8.461 57.5 23.609 1 95.81 474 VAL B O 1
ATOM 9379 N N . PRO B 1 475 ? 7.098 56.406 24.969 1 96.5 475 PRO B N 1
ATOM 9380 C CA . PRO B 1 475 ? 6.098 56.219 23.922 1 96.5 475 PRO B CA 1
ATOM 9381 C C . PRO B 1 475 ? 5.355 57.531 23.594 1 96.5 475 PRO B C 1
ATOM 9383 O O . PRO B 1 475 ? 5.035 58.281 24.5 1 96.5 475 PRO B O 1
ATOM 9386 N N . CYS B 1 476 ? 5.074 57.75 22.344 1 95.5 476 CYS B N 1
ATOM 9387 C CA . CYS B 1 476 ? 4.359 58.969 22 1 95.5 476 CYS B CA 1
ATOM 9388 C C . CYS B 1 476 ? 3.621 58.812 20.672 1 95.5 476 CYS B C 1
ATOM 9390 O O . CYS B 1 476 ? 3.832 57.844 19.953 1 95.5 476 CYS B O 1
ATOM 9392 N N . THR B 1 477 ? 2.721 59.688 20.391 1 95.69 477 THR B N 1
ATOM 9393 C CA . THR B 1 477 ? 2.014 59.781 19.125 1 95.69 477 THR B CA 1
ATOM 9394 C C . THR B 1 477 ? 2.721 60.75 18.172 1 95.69 477 THR B C 1
ATOM 9396 O O . THR B 1 477 ? 3.613 61.5 18.578 1 95.69 477 THR B O 1
ATOM 9399 N N . SER B 1 478 ? 2.381 60.75 16.938 1 94.44 478 SER B N 1
ATOM 9400 C CA . SER B 1 478 ? 3.033 61.594 15.93 1 94.44 478 SER B CA 1
ATOM 9401 C C . SER B 1 478 ? 2.658 63.062 16.094 1 94.44 478 SER B C 1
ATOM 9403 O O . SER B 1 478 ? 3.35 63.938 15.578 1 94.44 478 SER B O 1
ATOM 9405 N N . LYS B 1 479 ? 1.502 63.25 16.766 1 92.81 479 LYS B N 1
ATOM 9406 C CA . LYS B 1 479 ? 1.052 64.625 17.016 1 92.81 479 LYS B CA 1
ATOM 9407 C C . LYS B 1 479 ? 0.715 64.812 18.484 1 92.81 479 LYS B C 1
ATOM 9409 O O . LYS B 1 479 ? 0.149 63.938 19.125 1 92.81 479 LYS B O 1
ATOM 9414 N N . ALA B 1 480 ? 1.033 66 18.938 1 92.56 480 ALA B N 1
ATOM 9415 C CA . ALA B 1 480 ? 0.701 66.375 20.328 1 92.56 480 ALA B CA 1
ATOM 9416 C C . ALA B 1 480 ? -0.807 66.5 20.5 1 92.56 480 ALA B C 1
ATOM 9418 O O . ALA B 1 480 ? -1.511 66.938 19.594 1 92.56 480 ALA B O 1
ATOM 9419 N N . GLY B 1 481 ? -1.265 66.062 21.578 1 93 481 GLY B N 1
ATOM 9420 C CA . GLY B 1 481 ? -2.662 66.25 21.938 1 93 481 GLY B CA 1
ATOM 9421 C C . GLY B 1 481 ? -3.549 65.062 21.547 1 93 481 GLY B C 1
ATOM 9422 O O . GLY B 1 481 ? -4.746 65.062 21.844 1 93 481 GLY B O 1
ATOM 9423 N N . GLN B 1 482 ? -3.014 64.125 20.922 1 94.5 482 GLN B N 1
ATOM 9424 C CA . GLN B 1 482 ? -3.809 62.969 20.547 1 94.5 482 GLN B CA 1
ATOM 9425 C C . GLN B 1 482 ? -4.004 62.031 21.75 1 94.5 482 GLN B C 1
ATOM 9427 O O . GLN B 1 482 ? -3.047 61.688 22.438 1 94.5 482 GLN B O 1
ATOM 9432 N N . GLU B 1 483 ? -5.234 61.625 21.984 1 94.19 483 GLU B N 1
ATOM 9433 C CA . GLU B 1 483 ? -5.578 60.844 23.156 1 94.19 483 GLU B CA 1
ATOM 9434 C C . GLU B 1 483 ? -5.773 59.375 22.797 1 94.19 483 GLU B C 1
ATOM 9436 O O . GLU B 1 483 ? -6.391 59.062 21.781 1 94.19 483 GLU B O 1
ATOM 9441 N N . ALA B 1 484 ? -5.191 58.562 23.562 1 94.31 484 ALA B N 1
ATOM 9442 C CA . ALA B 1 484 ? -5.348 57.125 23.438 1 94.31 484 ALA B CA 1
ATOM 9443 C C . ALA B 1 484 ? -4.719 56.375 24.609 1 94.31 484 ALA B C 1
ATOM 9445 O O . ALA B 1 484 ? -3.949 56.969 25.375 1 94.31 484 ALA B O 1
ATOM 9446 N N . GLU B 1 485 ? -5.16 55.219 24.812 1 94.38 485 GLU B N 1
ATOM 9447 C CA . GLU B 1 485 ? -4.516 54.344 25.781 1 94.38 485 GLU B CA 1
ATOM 9448 C C . GLU B 1 485 ? -3.545 53.375 25.109 1 94.38 485 GLU B C 1
ATOM 9450 O O . GLU B 1 485 ? -3.725 53.031 23.938 1 94.38 485 GLU B O 1
ATOM 9455 N N . PHE B 1 486 ? -2.471 53.062 25.812 1 94.81 486 PHE B N 1
ATOM 9456 C CA . PHE B 1 486 ? -1.493 52.156 25.188 1 94.81 486 PHE B CA 1
ATOM 9457 C C . PHE B 1 486 ? -0.95 51.156 26.203 1 94.81 486 PHE B C 1
ATOM 9459 O O . PHE B 1 486 ? -1.197 51.281 27.406 1 94.81 486 PHE B O 1
ATOM 9466 N N . VAL B 1 487 ? -0.411 50.094 25.719 1 93.31 487 VAL B N 1
ATOM 9467 C CA . VAL B 1 487 ? 0.294 49.094 26.5 1 93.31 487 VAL B CA 1
ATOM 9468 C C . VAL B 1 487 ? 1.739 48.969 26.016 1 93.31 487 VAL B C 1
ATOM 9470 O O . VAL B 1 487 ? 1.996 48.906 24.812 1 93.31 487 VAL B O 1
ATOM 9473 N N . LEU B 1 488 ? 2.654 49.062 26.953 1 93.5 488 LEU B N 1
ATOM 9474 C CA . LEU B 1 488 ? 4.074 48.875 26.656 1 93.5 488 LEU B CA 1
ATOM 9475 C C . LEU B 1 488 ? 4.598 47.562 27.219 1 93.5 488 LEU B C 1
ATOM 9477 O O . LEU B 1 488 ? 4.422 47.281 28.406 1 93.5 488 LEU B O 1
ATOM 9481 N N . ARG B 1 489 ? 5.191 46.781 26.312 1 91.06 489 ARG B N 1
ATOM 9482 C CA . ARG B 1 489 ? 5.719 45.469 26.719 1 91.06 489 ARG B CA 1
ATOM 9483 C C . ARG B 1 489 ? 7.223 45.375 26.469 1 91.06 489 ARG B C 1
ATOM 9485 O O . ARG B 1 489 ? 7.727 45.906 25.469 1 91.06 489 ARG B O 1
ATOM 9492 N N . VAL B 1 490 ? 7.914 44.75 27.453 1 89.44 490 VAL B N 1
ATOM 9493 C CA . VAL B 1 490 ? 9.359 44.562 27.328 1 89.44 490 VAL B CA 1
ATOM 9494 C C . VAL B 1 490 ? 9.711 43.125 27.578 1 89.44 490 VAL B C 1
ATOM 9496 O O . VAL B 1 490 ? 9.203 42.5 28.516 1 89.44 490 VAL B O 1
ATOM 9499 N N . PHE B 1 491 ? 10.461 42.625 26.641 1 83.69 491 PHE B N 1
ATOM 9500 C CA . PHE B 1 491 ? 10.945 41.25 26.75 1 83.69 491 PHE B CA 1
ATOM 9501 C C . PHE B 1 491 ? 12.469 41.219 26.766 1 83.69 491 PHE B C 1
ATOM 9503 O O . PHE B 1 491 ? 13.125 41.844 25.938 1 83.69 491 PHE B O 1
ATOM 9510 N N . SER B 1 492 ? 13.039 40.625 27.75 1 82.69 492 SER B N 1
ATOM 9511 C CA . SER B 1 492 ? 14.484 40.438 27.828 1 82.69 492 SER B CA 1
ATOM 9512 C C . SER B 1 492 ? 14.828 39.281 28.766 1 82.69 492 SER B C 1
ATOM 9514 O O . SER B 1 492 ? 13.945 38.656 29.375 1 82.69 492 SER B O 1
ATOM 9516 N N . ARG B 1 493 ? 16.109 39 28.844 1 79.25 493 ARG B N 1
ATOM 9517 C CA . ARG B 1 493 ? 16.516 37.969 29.781 1 79.25 493 ARG B CA 1
ATOM 9518 C C . ARG B 1 493 ? 16.312 38.438 31.234 1 79.25 493 ARG B C 1
ATOM 9520 O O . ARG B 1 493 ? 15.742 37.719 32.031 1 79.25 493 ARG B O 1
ATOM 9527 N N . LYS B 1 494 ? 16.875 39.531 31.5 1 80.38 494 LYS B N 1
ATOM 9528 C CA . LYS B 1 494 ? 16.703 40.156 32.812 1 80.38 494 LYS B CA 1
ATOM 9529 C C . LYS B 1 494 ? 16.562 41.688 32.688 1 80.38 494 LYS B C 1
ATOM 9531 O O . LYS B 1 494 ? 17.391 42.344 32.062 1 80.38 494 LYS B O 1
ATOM 9536 N N . HIS B 1 495 ? 15.438 42.094 33.281 1 86.38 495 HIS B N 1
ATOM 9537 C CA . HIS B 1 495 ? 15.25 43.562 33.281 1 86.38 495 HIS B CA 1
ATOM 9538 C C . HIS B 1 495 ? 14.312 44 34.375 1 86.38 495 HIS B C 1
ATOM 9540 O O . HIS B 1 495 ? 13.625 43.156 35 1 86.38 495 HIS B O 1
ATOM 9546 N N . ILE B 1 496 ? 14.438 45.219 34.781 1 84.75 496 ILE B N 1
ATOM 9547 C CA . ILE B 1 496 ? 13.438 45.906 35.562 1 84.75 496 ILE B CA 1
ATOM 9548 C C . ILE B 1 496 ? 12.797 47.031 34.75 1 84.75 496 ILE B C 1
ATOM 9550 O O . ILE B 1 496 ? 13.484 47.719 34 1 84.75 496 ILE B O 1
ATOM 9554 N N . PHE B 1 497 ? 11.523 47.094 34.812 1 88.94 497 PHE B N 1
ATOM 9555 C CA . PHE B 1 497 ? 10.805 48.031 33.969 1 88.94 497 PHE B CA 1
ATOM 9556 C C . PHE B 1 497 ? 9.648 48.656 34.719 1 88.94 497 PHE B C 1
ATOM 9558 O O . PHE B 1 497 ? 8.766 47.938 35.219 1 88.94 497 PHE B O 1
ATOM 9565 N N . HIS B 1 498 ? 9.672 49.969 34.875 1 85.75 498 HIS B N 1
ATOM 9566 C CA . HIS B 1 498 ? 8.578 50.625 35.562 1 85.75 498 HIS B CA 1
ATOM 9567 C C . HIS B 1 498 ? 8.445 52.094 35.062 1 85.75 498 HIS B C 1
ATOM 9569 O O . HIS B 1 498 ? 9.383 52.656 34.5 1 85.75 498 HIS B O 1
ATOM 9575 N N . GLU B 1 499 ? 7.273 52.594 35.219 1 88.5 499 GLU B N 1
ATOM 9576 C CA . GLU B 1 499 ? 7.035 54 34.875 1 88.5 499 GLU B CA 1
ATOM 9577 C C . GLU B 1 499 ? 7.578 54.938 35.938 1 88.5 499 GLU B C 1
ATOM 9579 O O . GLU B 1 499 ? 7.445 54.656 37.125 1 88.5 499 GLU B O 1
ATOM 9584 N N . ILE B 1 500 ? 8.156 55.906 35.469 1 84.88 500 ILE B N 1
ATOM 9585 C CA . ILE B 1 500 ? 8.664 56.906 36.406 1 84.88 500 ILE B CA 1
ATOM 9586 C C . ILE B 1 500 ? 7.492 57.562 37.156 1 84.88 500 ILE B C 1
ATOM 9588 O O . ILE B 1 500 ? 6.473 57.875 36.531 1 84.88 500 ILE B O 1
ATOM 9592 N N . GLY B 1 501 ? 7.621 57.719 38.438 1 74.19 501 GLY B N 1
ATOM 9593 C CA . GLY B 1 501 ? 6.586 58.312 39.281 1 74.19 501 GLY B CA 1
ATOM 9594 C C . GLY B 1 501 ? 5.652 57.281 39.875 1 74.19 501 GLY B C 1
ATOM 9595 O O . GLY B 1 501 ? 4.867 57.594 40.781 1 74.19 501 GLY B O 1
ATOM 9596 N N . CYS B 1 502 ? 5.562 56.094 39.219 1 66.88 502 CYS B N 1
ATOM 9597 C CA . CYS B 1 502 ? 4.703 55.031 39.75 1 66.88 502 CYS B CA 1
ATOM 9598 C C . CYS B 1 502 ? 5.516 54 40.531 1 66.88 502 CYS B C 1
ATOM 9600 O O . CYS B 1 502 ? 6.727 53.875 40.312 1 66.88 502 CYS B O 1
ATOM 9602 N N . ASN B 1 503 ? 4.977 53.469 41.688 1 55.69 503 ASN B N 1
ATOM 9603 C CA . ASN B 1 503 ? 5.664 52.469 42.531 1 55.69 503 ASN B CA 1
ATOM 9604 C C . ASN B 1 503 ? 6.086 51.25 41.719 1 55.69 503 ASN B C 1
ATOM 9606 O O . ASN B 1 503 ? 5.266 50.656 41 1 55.69 503 ASN B O 1
ATOM 9610 N N . SER B 1 504 ? 7.371 50.875 41.562 1 53.47 504 SER B N 1
ATOM 9611 C CA . SER B 1 504 ? 8.062 49.812 40.844 1 53.47 504 SER B CA 1
ATOM 9612 C C . SER B 1 504 ? 7.66 48.438 41.344 1 53.47 504 SER B C 1
ATOM 9614 O O . SER B 1 504 ? 7.969 47.438 40.719 1 53.47 504 SER B O 1
ATOM 9616 N N . SER B 1 505 ? 7.402 48.188 42.594 1 48.12 505 SER B N 1
ATOM 9617 C CA . SER B 1 505 ? 7.301 46.875 43.25 1 48.12 505 SER B CA 1
ATOM 9618 C C . SER B 1 505 ? 6.312 45.969 42.531 1 48.12 505 SER B C 1
ATOM 9620 O O . SER B 1 505 ? 6.293 44.75 42.781 1 48.12 505 SER B O 1
ATOM 9622 N N . ALA B 1 506 ? 5.355 46.438 41.844 1 48.97 506 ALA B N 1
ATOM 9623 C CA . ALA B 1 506 ? 4.238 45.594 41.406 1 48.97 506 ALA B CA 1
ATOM 9624 C C . ALA B 1 506 ? 4.508 45 40.031 1 48.97 506 ALA B C 1
ATOM 9626 O O . ALA B 1 506 ? 3.588 44.531 39.375 1 48.97 506 ALA B O 1
ATOM 9627 N N . VAL B 1 507 ? 5.844 45 39.75 1 54.31 507 VAL B N 1
ATOM 9628 C CA . VAL B 1 507 ? 6.004 44.562 38.375 1 54.31 507 VAL B CA 1
ATOM 9629 C C . VAL B 1 507 ? 6.121 43.062 38.312 1 54.31 507 VAL B C 1
ATOM 9631 O O . VAL B 1 507 ? 7.051 42.469 38.875 1 54.31 507 VAL B O 1
ATOM 9634 N N . LEU B 1 508 ? 5.098 42.375 38.031 1 53.28 508 LEU B N 1
ATOM 9635 C CA . LEU B 1 508 ? 5.027 40.938 37.844 1 53.28 508 LEU B CA 1
ATOM 9636 C C . LEU B 1 508 ? 5.723 40.5 36.562 1 53.28 508 LEU B C 1
ATOM 9638 O O . LEU B 1 508 ? 5.344 40.969 35.469 1 53.28 508 LEU B O 1
ATOM 9642 N N . SER B 1 509 ? 6.98 40.125 36.75 1 61.12 509 SER B N 1
ATOM 9643 C CA . SER B 1 509 ? 7.684 39.5 35.625 1 61.12 509 SER B CA 1
ATOM 9644 C C . SER B 1 509 ? 7.328 38.031 35.5 1 61.12 509 SER B C 1
ATOM 9646 O O . SER B 1 509 ? 7.105 37.344 36.5 1 61.12 509 SER B O 1
ATOM 9648 N N . LYS B 1 510 ? 6.801 37.688 34.344 1 64.44 510 LYS B N 1
ATOM 9649 C CA . LYS B 1 510 ? 6.512 36.281 34.094 1 64.44 510 LYS B CA 1
ATOM 9650 C C . LYS B 1 510 ? 7.645 35.625 33.312 1 64.44 510 LYS B C 1
ATOM 9652 O O . LYS B 1 510 ? 8.203 36.25 32.375 1 64.44 510 LYS B O 1
ATOM 9657 N N . GLU B 1 511 ? 8.148 34.5 33.812 1 60.38 511 GLU B N 1
ATOM 9658 C CA . GLU B 1 511 ? 9.172 33.75 33.125 1 60.38 511 GLU B CA 1
ATOM 9659 C C . GLU B 1 511 ? 8.555 32.844 32.062 1 60.38 511 GLU B C 1
ATOM 9661 O O . GLU B 1 511 ? 7.535 32.188 32.312 1 60.38 511 GLU B O 1
ATOM 9666 N N . ILE B 1 512 ? 8.93 33 30.766 1 59.06 512 ILE B N 1
ATOM 9667 C CA . ILE B 1 512 ? 8.461 32.156 29.656 1 59.06 512 ILE B CA 1
ATOM 9668 C C . ILE B 1 512 ? 9.578 31.234 29.219 1 59.06 512 ILE B C 1
ATOM 9670 O O . ILE B 1 512 ? 10.711 31.672 28.969 1 59.06 512 ILE B O 1
ATOM 9674 N N . ALA B 1 513 ? 9.516 29.906 29.641 1 55.09 513 ALA B N 1
ATOM 9675 C CA . ALA B 1 513 ? 10.547 28.938 29.25 1 55.09 513 ALA B CA 1
ATOM 9676 C C . ALA B 1 513 ? 10.156 28.203 27.984 1 55.09 513 ALA B C 1
ATOM 9678 O O . ALA B 1 513 ? 8.984 27.859 27.781 1 55.09 513 ALA B O 1
ATOM 9679 N N . ASP B 1 514 ? 11.031 28.203 27 1 54.75 514 ASP B N 1
ATOM 9680 C CA . ASP B 1 514 ? 10.82 27.328 25.844 1 54.75 514 ASP B CA 1
ATOM 9681 C C . ASP B 1 514 ? 11.312 25.906 26.141 1 54.75 514 ASP B C 1
ATOM 9683 O O . ASP B 1 514 ? 12.508 25.688 26.328 1 54.75 514 ASP B O 1
ATOM 9687 N N . GLU B 1 515 ? 10.602 24.984 26.562 1 51.16 515 GLU B N 1
ATOM 9688 C CA . GLU B 1 515 ? 10.961 23.609 26.938 1 51.16 515 GLU B CA 1
ATOM 9689 C C . GLU B 1 515 ? 11.758 22.938 25.812 1 51.16 515 GLU B C 1
ATOM 9691 O O . GLU B 1 515 ? 12.633 22.109 26.094 1 51.16 515 GLU B O 1
ATOM 9696 N N . ASN B 1 516 ? 11.5 23.094 24.531 1 51.47 516 ASN B N 1
ATOM 9697 C CA . ASN B 1 516 ? 12.039 22.234 23.484 1 51.47 516 ASN B CA 1
ATOM 9698 C C . ASN B 1 516 ? 13.328 22.812 22.906 1 51.47 516 ASN B C 1
ATOM 9700 O O . ASN B 1 516 ? 13.906 22.234 21.969 1 51.47 516 ASN B O 1
ATOM 9704 N N . GLU B 1 517 ? 13.844 23.953 23.344 1 50.97 517 GLU B N 1
ATOM 9705 C CA . GLU B 1 517 ? 14.883 24.719 22.672 1 50.97 517 GLU B CA 1
ATOM 9706 C C . GLU B 1 517 ? 16.25 24.047 22.812 1 50.97 517 GLU B C 1
ATOM 9708 O O . GLU B 1 517 ? 17.047 24.047 21.875 1 50.97 517 GLU B O 1
ATOM 9713 N N . GLY B 1 518 ? 16.547 23.406 23.922 1 54.56 518 GLY B N 1
ATOM 9714 C CA . GLY B 1 518 ? 17.812 22.734 24.078 1 54.56 518 GLY B CA 1
ATOM 9715 C C . GLY B 1 518 ? 18.031 21.609 23.094 1 54.56 518 GLY B C 1
ATOM 9716 O O . GLY B 1 518 ? 19.141 21.422 22.594 1 54.56 518 GLY B O 1
ATOM 9717 N N . GLN B 1 519 ? 17.078 21.062 22.688 1 63.41 519 GLN B N 1
ATOM 9718 C CA . GLN B 1 519 ? 17.203 19.875 21.844 1 63.41 519 GLN B CA 1
ATOM 9719 C C . GLN B 1 519 ? 17.484 20.25 20.391 1 63.41 519 GLN B C 1
ATOM 9721 O O . GLN B 1 519 ? 18.234 19.578 19.703 1 63.41 519 GLN B O 1
ATOM 9726 N N . ASP B 1 520 ? 17.047 21.344 20 1 66.12 520 ASP B N 1
ATOM 9727 C CA . ASP B 1 520 ? 17.266 21.75 18.625 1 66.12 520 ASP B CA 1
ATOM 9728 C C . ASP B 1 520 ? 18.734 22.109 18.375 1 66.12 520 ASP B C 1
ATOM 9730 O O . ASP B 1 520 ? 19.281 21.812 17.312 1 66.12 520 ASP B O 1
ATOM 9734 N N . GLU B 1 521 ? 19.297 22.703 19.438 1 68.38 521 GLU B N 1
ATOM 9735 C CA . GLU B 1 521 ? 20.719 23.031 19.297 1 68.38 521 GLU B CA 1
ATOM 9736 C C . GLU B 1 521 ? 21.562 21.766 19.125 1 68.38 521 GLU B C 1
ATOM 9738 O O . GLU B 1 521 ? 22.5 21.75 18.328 1 68.38 521 GLU B O 1
ATOM 9743 N N . PHE B 1 522 ? 21.188 20.891 19.875 1 74.56 522 PHE B N 1
ATOM 9744 C CA . PHE B 1 522 ? 21.906 19.625 19.797 1 74.56 522 PHE B CA 1
ATOM 9745 C C . PHE B 1 522 ? 21.812 19.031 18.406 1 74.56 522 PHE B C 1
ATOM 9747 O O . PHE B 1 522 ? 22.812 18.578 17.844 1 74.56 522 PHE B O 1
ATOM 9754 N N . PHE B 1 523 ? 20.719 19.109 17.797 1 80.5 523 PHE B N 1
ATOM 9755 C CA . PHE B 1 523 ? 20.516 18.516 16.484 1 80.5 523 PHE B CA 1
ATOM 9756 C C . PHE B 1 523 ? 21.266 19.281 15.414 1 80.5 523 PHE B C 1
ATOM 9758 O O . PHE B 1 523 ? 21.828 18.688 14.492 1 80.5 523 PHE B O 1
ATOM 9765 N N . THR B 1 524 ? 21.156 20.516 15.641 1 78.31 524 THR B N 1
ATOM 9766 C CA . THR B 1 524 ? 21.812 21.359 14.641 1 78.31 524 THR B CA 1
ATOM 9767 C C . THR B 1 524 ? 23.312 21.094 14.625 1 78.31 524 THR B C 1
ATOM 9769 O O . THR B 1 524 ? 23.922 21 13.555 1 78.31 524 THR B O 1
ATOM 9772 N N . LYS B 1 525 ? 23.875 20.953 15.758 1 81.94 525 LYS B N 1
ATOM 9773 C CA . LYS B 1 525 ? 25.312 20.672 15.852 1 81.94 525 LYS B CA 1
ATOM 9774 C C . LYS B 1 525 ? 25.641 19.297 15.289 1 81.94 525 LYS B C 1
ATOM 9776 O O . LYS B 1 525 ? 26.656 19.125 14.609 1 81.94 525 LYS B O 1
ATOM 9781 N N . LEU B 1 526 ? 24.828 18.406 15.609 1 85.5 526 LEU B N 1
ATOM 9782 C CA . LEU B 1 526 ? 25.016 17.047 15.117 1 85.5 526 LEU B CA 1
ATOM 9783 C C . LEU B 1 526 ? 25 17.016 13.594 1 85.5 526 LEU B C 1
ATOM 9785 O O . LEU B 1 526 ? 25.859 16.406 12.969 1 85.5 526 LEU B O 1
ATOM 9789 N N . PHE B 1 527 ? 24.094 17.703 12.984 1 89.62 527 PHE B N 1
ATOM 9790 C CA . PHE B 1 527 ? 23.922 17.609 11.539 1 89.62 527 PHE B CA 1
ATOM 9791 C C . PHE B 1 527 ? 24.859 18.562 10.82 1 89.62 527 PHE B C 1
ATOM 9793 O O . PHE B 1 527 ? 25.016 18.484 9.602 1 89.62 527 PHE B O 1
ATOM 9800 N N . GLU B 1 528 ? 25.391 19.5 11.57 1 86.38 528 GLU B N 1
ATOM 9801 C CA . GLU B 1 528 ? 26.516 20.25 11.016 1 86.38 528 GLU B CA 1
ATOM 9802 C C . GLU B 1 528 ? 27.734 19.344 10.789 1 86.38 528 GLU B C 1
ATOM 9804 O O . GLU B 1 528 ? 28.453 19.5 9.797 1 86.38 528 GLU B O 1
ATOM 9809 N N . LYS B 1 529 ? 27.875 18.469 11.68 1 87.94 529 LYS B N 1
ATOM 9810 C CA . LYS B 1 529 ? 28.969 17.516 11.562 1 87.94 529 LYS B CA 1
ATOM 9811 C C . LYS B 1 529 ? 28.641 16.422 10.562 1 87.94 529 LYS B C 1
ATOM 9813 O O . LYS B 1 529 ? 29.484 16 9.773 1 87.94 529 LYS B O 1
ATOM 9818 N N . TYR B 1 530 ? 27.375 15.992 10.688 1 91 530 TYR B N 1
ATOM 9819 C CA . TYR B 1 530 ? 26.875 14.945 9.789 1 91 530 TYR B CA 1
ATOM 9820 C C . TYR B 1 530 ? 25.609 15.391 9.07 1 91 530 TYR B C 1
ATOM 9822 O O . TYR B 1 530 ? 24.5 15.133 9.531 1 91 530 TYR B O 1
ATOM 9830 N N . PRO B 1 531 ? 25.734 15.922 7.965 1 88.12 531 PRO B N 1
ATOM 9831 C CA . PRO B 1 531 ? 24.562 16.453 7.258 1 88.12 531 PRO B CA 1
ATOM 9832 C C . PRO B 1 531 ? 23.484 15.391 7.031 1 88.12 531 PRO B C 1
ATOM 9834 O O . PRO B 1 531 ? 22.312 15.727 6.883 1 88.12 531 PRO B O 1
ATOM 9837 N N . GLU B 1 532 ? 23.953 14.156 6.926 1 92.81 532 GLU B N 1
ATOM 9838 C CA . GLU B 1 532 ? 23.062 13.008 6.816 1 92.81 532 GLU B CA 1
ATOM 9839 C C . GLU B 1 532 ? 23.484 11.883 7.754 1 92.81 532 GLU B C 1
ATOM 9841 O O . GLU B 1 532 ? 24.688 11.664 7.965 1 92.81 532 GLU B O 1
ATOM 9846 N N . ILE B 1 533 ? 22.516 11.273 8.289 1 93.75 533 ILE B N 1
ATOM 9847 C CA . ILE B 1 533 ? 22.875 10.195 9.195 1 93.75 533 ILE B CA 1
ATOM 9848 C C . ILE B 1 533 ? 22.203 8.898 8.742 1 93.75 533 ILE B C 1
ATOM 9850 O O . ILE B 1 533 ? 21.094 8.914 8.219 1 93.75 533 ILE B O 1
ATOM 9854 N N . ASN B 1 534 ? 22.875 7.789 8.914 1 94.38 534 ASN B N 1
ATOM 9855 C CA . ASN B 1 534 ? 22.328 6.48 8.578 1 94.38 534 ASN B CA 1
ATOM 9856 C C . ASN B 1 534 ? 21.609 5.855 9.766 1 94.38 534 ASN B C 1
ATOM 9858 O O . ASN B 1 534 ? 21.422 6.5 10.797 1 94.38 534 ASN B O 1
ATOM 9862 N N . ALA B 1 535 ? 21.156 4.656 9.625 1 95.19 535 ALA B N 1
ATOM 9863 C CA . ALA B 1 535 ? 20.328 4.004 10.633 1 95.19 535 ALA B CA 1
ATOM 9864 C C . ALA B 1 535 ? 21.125 3.744 11.906 1 95.19 535 ALA B C 1
ATOM 9866 O O . ALA B 1 535 ? 20.578 3.838 13.016 1 95.19 535 ALA B O 1
ATOM 9867 N N . VAL B 1 536 ? 22.391 3.396 11.805 1 95.25 536 VAL B N 1
ATOM 9868 C CA . VAL B 1 536 ? 23.234 3.115 12.961 1 95.25 536 VAL B CA 1
ATOM 9869 C C . VAL B 1 536 ? 23.422 4.391 13.781 1 95.25 536 VAL B C 1
ATOM 9871 O O . VAL B 1 536 ? 23.359 4.359 15.008 1 95.25 536 VAL B O 1
ATOM 9874 N N . GLN B 1 537 ? 23.672 5.43 13.078 1 94.12 537 GLN B N 1
ATOM 9875 C CA . GLN B 1 537 ? 23.828 6.715 13.75 1 94.12 537 GLN B CA 1
ATOM 9876 C C . GLN B 1 537 ? 22.516 7.172 14.383 1 94.12 537 GLN B C 1
ATOM 9878 O O . GLN B 1 537 ? 22.516 7.742 15.477 1 94.12 537 GLN B O 1
ATOM 9883 N N . LEU B 1 538 ? 21.438 7.016 13.656 1 95.19 538 LEU B N 1
ATOM 9884 C CA . LEU B 1 538 ? 20.125 7.336 14.211 1 95.19 538 LEU B CA 1
ATOM 9885 C C . LEU B 1 538 ? 19.875 6.566 15.508 1 95.19 538 LEU B C 1
ATOM 9887 O O . LEU B 1 538 ? 19.359 7.125 16.469 1 95.19 538 LEU B O 1
ATOM 9891 N N . GLN B 1 539 ? 20.234 5.32 15.516 1 95.5 539 GLN B N 1
ATOM 9892 C CA . GLN B 1 539 ? 20.094 4.488 16.703 1 95.5 539 GLN B CA 1
ATOM 9893 C C . GLN B 1 539 ? 20.875 5.074 17.875 1 95.5 539 GLN B C 1
ATOM 9895 O O . GLN B 1 539 ? 20.359 5.133 19 1 95.5 539 GLN B O 1
ATOM 9900 N N . LYS B 1 540 ? 22.062 5.469 17.625 1 93.25 540 LYS B N 1
ATOM 9901 C CA . LYS B 1 540 ? 22.906 6.062 18.672 1 93.25 540 LYS B CA 1
ATOM 9902 C C . LYS B 1 540 ? 22.266 7.336 19.219 1 93.25 540 LYS B C 1
ATOM 9904 O O . LYS B 1 540 ? 22.234 7.547 20.438 1 93.25 540 LYS B O 1
ATOM 9909 N N . VAL B 1 541 ? 21.75 8.133 18.359 1 91.75 541 VAL B N 1
ATOM 9910 C CA . VAL B 1 541 ? 21.141 9.398 18.75 1 91.75 541 VAL B CA 1
ATOM 9911 C C . VAL B 1 541 ? 19.906 9.141 19.609 1 91.75 541 VAL B C 1
ATOM 9913 O O . VAL B 1 541 ? 19.766 9.711 20.688 1 91.75 541 VAL B O 1
ATOM 9916 N N . LEU B 1 542 ? 19.016 8.281 19.172 1 92.56 542 LEU B N 1
ATOM 9917 C CA . LEU B 1 542 ? 17.75 8.039 19.859 1 92.56 542 LEU B CA 1
ATOM 9918 C C . LEU B 1 542 ? 17.969 7.367 21.203 1 92.56 542 LEU B C 1
ATOM 9920 O O . LEU B 1 542 ? 17.234 7.621 22.156 1 92.56 542 LEU B O 1
ATOM 9924 N N . ASN B 1 543 ? 18.953 6.512 21.297 1 93.06 543 ASN B N 1
ATOM 9925 C CA . ASN B 1 543 ? 19.188 5.793 22.547 1 93.06 543 ASN B CA 1
ATOM 9926 C C . ASN B 1 543 ? 19.969 6.648 23.531 1 93.06 543 ASN B C 1
ATOM 9928 O O . ASN B 1 543 ? 20.047 6.316 24.719 1 93.06 543 ASN B O 1
ATOM 9932 N N . HIS B 1 544 ? 20.516 7.688 23.109 1 86.88 544 HIS B N 1
ATOM 9933 C CA . HIS B 1 544 ? 21.219 8.586 24 1 86.88 544 HIS B CA 1
ATOM 9934 C C . HIS B 1 544 ? 20.328 9.719 24.484 1 86.88 544 HIS B C 1
ATOM 9936 O O . HIS B 1 544 ? 20.688 10.461 25.406 1 86.88 544 HIS B O 1
ATOM 9942 N N . MET B 1 545 ? 19.234 9.805 23.906 1 80.5 545 MET B N 1
ATOM 9943 C CA . MET B 1 545 ? 18.281 10.828 24.297 1 80.5 545 MET B CA 1
ATOM 9944 C C . MET B 1 545 ? 17.625 10.469 25.625 1 80.5 545 MET B C 1
ATOM 9946 O O . MET B 1 545 ? 17.484 9.289 25.953 1 80.5 545 MET B O 1
ATOM 9950 N N . THR B 1 546 ? 17.375 11.461 26.406 1 75.06 546 THR B N 1
ATOM 9951 C CA . THR B 1 546 ? 16.672 11.258 27.672 1 75.06 546 THR B CA 1
ATOM 9952 C C . THR B 1 546 ? 15.164 11.43 27.484 1 75.06 546 THR B C 1
ATOM 9954 O O . THR B 1 546 ? 14.703 12.492 27.047 1 75.06 546 THR B O 1
ATOM 9957 N N . TRP B 1 547 ? 14.461 10.367 27.734 1 77.5 547 TRP B N 1
ATOM 9958 C CA . TRP B 1 547 ? 13.008 10.367 27.625 1 77.5 547 TRP B CA 1
ATOM 9959 C C . TRP B 1 547 ? 12.352 10.547 28.984 1 77.5 547 TRP B C 1
ATOM 9961 O O . TRP B 1 547 ? 11.906 9.57 29.594 1 77.5 547 TRP B O 1
ATOM 9971 N N . SER B 1 548 ? 12.32 11.656 29.484 1 66.94 548 SER B N 1
ATOM 9972 C CA . SER B 1 548 ? 11.961 12 30.859 1 66.94 548 SER B CA 1
ATOM 9973 C C . SER B 1 548 ? 10.492 11.711 31.141 1 66.94 548 SER B C 1
ATOM 9975 O O . SER B 1 548 ? 10.109 11.422 32.281 1 66.94 548 SER B O 1
ATOM 9977 N N . SER B 1 549 ? 9.695 11.75 30.172 1 66.31 549 SER B N 1
ATOM 9978 C CA . SER B 1 549 ? 8.258 11.625 30.391 1 66.31 549 SER B CA 1
ATOM 9979 C C . SER B 1 549 ? 7.836 10.164 30.484 1 66.31 549 SER B C 1
ATOM 9981 O O . SER B 1 549 ? 6.699 9.859 30.844 1 66.31 549 SER B O 1
ATOM 9983 N N . LEU B 1 550 ? 8.734 9.281 30.094 1 71.81 550 LEU B N 1
ATOM 9984 C CA . LEU B 1 550 ? 8.336 7.883 30.016 1 71.81 550 LEU B CA 1
ATOM 9985 C C . LEU B 1 550 ? 8.703 7.145 31.297 1 71.81 550 LEU B C 1
ATOM 9987 O O . LEU B 1 550 ? 8.422 5.953 31.438 1 71.81 550 LEU B O 1
ATOM 9991 N N . GLY B 1 551 ? 9 7.852 32.375 1 62.47 551 GLY B N 1
ATOM 9992 C CA . GLY B 1 551 ? 9.297 7.23 33.656 1 62.47 551 GLY B CA 1
ATOM 9993 C C . GLY B 1 551 ? 10.656 6.562 33.688 1 62.47 551 GLY B C 1
ATOM 9994 O O . GLY B 1 551 ? 11.594 7.016 33.031 1 62.47 551 GLY B O 1
ATOM 9995 N N . SER B 1 552 ? 10.844 5.441 34.5 1 59.72 552 SER B N 1
ATOM 9996 C CA . SER B 1 552 ? 12.125 4.832 34.875 1 59.72 552 SER B CA 1
ATOM 9997 C C . SER B 1 552 ? 12.641 3.934 33.75 1 59.72 552 SER B C 1
ATOM 9999 O O . SER B 1 552 ? 13.844 3.771 33.562 1 59.72 552 SER B O 1
ATOM 10001 N N . ALA B 1 553 ? 11.719 3.424 32.875 1 67.88 553 ALA B N 1
ATOM 10002 C CA . ALA B 1 553 ? 12.25 2.504 31.891 1 67.88 553 ALA B CA 1
ATOM 10003 C C . ALA B 1 553 ? 12.477 3.215 30.547 1 67.88 553 ALA B C 1
ATOM 10005 O O . ALA B 1 553 ? 11.531 3.699 29.938 1 67.88 553 ALA B O 1
ATOM 10006 N N . GLN B 1 554 ? 13.758 3.449 30.266 1 80.81 554 GLN B N 1
ATOM 10007 C CA . GLN B 1 554 ? 14.141 4.09 29.016 1 80.81 554 GLN B CA 1
ATOM 10008 C C . GLN B 1 554 ? 13.93 3.148 27.828 1 80.81 554 GLN B C 1
ATOM 10010 O O . GLN B 1 554 ? 14.25 1.961 27.906 1 80.81 554 GLN B O 1
ATOM 10015 N N . PRO B 1 555 ? 13.352 3.672 26.766 1 89.19 555 PRO B N 1
ATOM 10016 C CA . PRO B 1 555 ? 13.164 2.83 25.578 1 89.19 555 PRO B CA 1
ATOM 10017 C C . PRO B 1 555 ? 14.484 2.502 24.875 1 89.19 555 PRO B C 1
ATOM 10019 O O . PRO B 1 555 ? 15.445 3.266 24.969 1 89.19 555 PRO B O 1
ATOM 10022 N N . PHE B 1 556 ? 14.539 1.374 24.344 1 92.31 556 PHE B N 1
ATOM 10023 C CA . PHE B 1 556 ? 15.703 0.966 23.562 1 92.31 556 PHE B CA 1
ATOM 10024 C C . PHE B 1 556 ? 15.328 0.783 22.094 1 92.31 556 PHE B C 1
ATOM 10026 O O . PHE B 1 556 ? 14.586 -0.138 21.75 1 92.31 556 PHE B O 1
ATOM 10033 N N . PHE B 1 557 ? 15.898 1.611 21.266 1 95.06 557 PHE B N 1
ATOM 10034 C CA . PHE B 1 557 ? 15.664 1.517 19.828 1 95.06 557 PHE B CA 1
ATOM 10035 C C . PHE B 1 557 ? 16.625 0.534 19.188 1 95.06 557 PHE B C 1
ATOM 10037 O O . PHE B 1 557 ? 17.844 0.792 19.125 1 95.06 557 PHE B O 1
ATOM 10044 N N . SER B 1 558 ? 16.125 -0.595 18.703 1 93.69 558 SER B N 1
ATOM 10045 C CA . SER B 1 558 ? 16.953 -1.565 18 1 93.69 558 SER B CA 1
ATOM 10046 C C . SER B 1 558 ? 17.344 -1.056 16.609 1 93.69 558 SER B C 1
ATOM 10048 O O . SER B 1 558 ? 16.797 -0.055 16.141 1 93.69 558 SER B O 1
ATOM 10050 N N . LEU B 1 559 ? 18.281 -1.706 16 1 93.62 559 LEU B N 1
ATOM 10051 C CA . LEU B 1 559 ? 18.672 -1.332 14.641 1 93.62 559 LEU B CA 1
ATOM 10052 C C . LEU B 1 559 ? 17.516 -1.525 13.672 1 93.62 559 LEU B C 1
ATOM 10054 O O . LEU B 1 559 ? 17.281 -0.684 12.797 1 93.62 559 LEU B O 1
ATOM 10058 N N . ASP B 1 560 ? 16.844 -2.604 13.828 1 91.88 560 ASP B N 1
ATOM 10059 C CA . ASP B 1 560 ? 15.703 -2.891 12.961 1 91.88 560 ASP B CA 1
ATOM 10060 C C . ASP B 1 560 ? 14.648 -1.795 13.07 1 91.88 560 ASP B C 1
ATOM 10062 O O . ASP B 1 560 ? 14.078 -1.37 12.055 1 91.88 560 ASP B O 1
ATOM 10066 N N . ALA B 1 561 ? 14.391 -1.404 14.281 1 93.88 561 ALA B N 1
ATOM 10067 C CA . ALA B 1 561 ? 13.422 -0.328 14.492 1 93.88 561 ALA B CA 1
ATOM 10068 C C . ALA B 1 561 ? 13.883 0.962 13.82 1 93.88 561 ALA B C 1
ATOM 10070 O O . ALA B 1 561 ? 13.094 1.657 13.188 1 93.88 561 ALA B O 1
ATOM 10071 N N . CYS B 1 562 ? 15.18 1.267 13.938 1 96.06 562 CYS B N 1
ATOM 10072 C CA . CYS B 1 562 ? 15.719 2.496 13.375 1 96.06 562 CYS B CA 1
ATOM 10073 C C . CYS B 1 562 ? 15.727 2.438 11.852 1 96.06 562 CYS B C 1
ATOM 10075 O O . CYS B 1 562 ? 15.539 3.457 11.18 1 96.06 562 CYS B O 1
ATOM 10077 N N . GLN B 1 563 ? 15.961 1.248 11.32 1 95.31 563 GLN B N 1
ATOM 10078 C CA . GLN B 1 563 ? 15.891 1.083 9.875 1 95.31 563 GLN B CA 1
ATOM 10079 C C . GLN B 1 563 ? 14.477 1.308 9.359 1 95.31 563 GLN B C 1
ATOM 10081 O O . GLN B 1 563 ? 14.281 1.913 8.305 1 95.31 563 GLN B O 1
ATOM 10086 N N . GLY B 1 564 ? 13.523 0.812 10.125 1 94.69 564 GLY B N 1
ATOM 10087 C CA . GLY B 1 564 ? 12.141 1.061 9.773 1 94.69 564 GLY B CA 1
ATOM 10088 C C . GLY B 1 564 ? 11.758 2.527 9.828 1 94.69 564 GLY B C 1
ATOM 10089 O O . GLY B 1 564 ? 11.109 3.045 8.922 1 94.69 564 GLY B O 1
ATOM 10090 N N . ILE B 1 565 ? 12.18 3.16 10.891 1 96.31 565 ILE B N 1
ATOM 10091 C CA . ILE B 1 565 ? 11.906 4.582 11.07 1 96.31 565 ILE B CA 1
ATOM 10092 C C . ILE B 1 565 ? 12.57 5.387 9.953 1 96.31 565 ILE B C 1
ATOM 10094 O O . ILE B 1 565 ? 11.953 6.27 9.367 1 96.31 565 ILE B O 1
ATOM 10098 N N . LEU B 1 566 ? 13.789 5.059 9.695 1 96.06 566 LEU B N 1
ATOM 10099 C CA . LEU B 1 566 ? 14.523 5.738 8.633 1 96.06 566 LEU B CA 1
ATOM 10100 C C . LEU B 1 566 ? 13.797 5.605 7.301 1 96.06 566 LEU B C 1
ATOM 10102 O O . LEU B 1 566 ? 13.633 6.59 6.574 1 96.06 566 LEU B O 1
ATOM 10106 N N . ALA B 1 567 ? 13.391 4.387 6.98 1 95.12 567 ALA B N 1
ATOM 10107 C CA . ALA B 1 567 ? 12.711 4.148 5.711 1 95.12 567 ALA B CA 1
ATOM 10108 C C . ALA B 1 567 ? 11.438 4.984 5.598 1 95.12 567 ALA B C 1
ATOM 10110 O O . ALA B 1 567 ? 11.102 5.469 4.516 1 95.12 567 ALA B O 1
ATOM 10111 N N . LEU B 1 568 ? 10.719 5.168 6.711 1 94.69 568 LEU B N 1
ATOM 10112 C CA . LEU B 1 568 ? 9.469 5.93 6.723 1 94.69 568 LEU B CA 1
ATOM 10113 C C . LEU B 1 568 ? 9.75 7.422 6.566 1 94.69 568 LEU B C 1
ATOM 10115 O O . LEU B 1 568 ? 8.953 8.141 5.965 1 94.69 568 LEU B O 1
ATOM 10119 N N . LEU B 1 569 ? 10.867 7.887 7.047 1 93.81 569 LEU B N 1
ATOM 10120 C CA . LEU B 1 569 ? 11.195 9.305 7.062 1 93.81 569 LEU B CA 1
ATOM 10121 C C . LEU B 1 569 ? 11.891 9.719 5.77 1 93.81 569 LEU B C 1
ATOM 10123 O O . LEU B 1 569 ? 11.883 10.891 5.402 1 93.81 569 LEU B O 1
ATOM 10127 N N . ASP B 1 570 ? 12.562 8.734 5.16 1 92.94 570 ASP B N 1
ATOM 10128 C CA . ASP B 1 570 ? 13.414 8.992 4.008 1 92.94 570 ASP B CA 1
ATOM 10129 C C . ASP B 1 570 ? 12.586 9.234 2.75 1 92.94 570 ASP B C 1
ATOM 10131 O O . ASP B 1 570 ? 12.531 8.383 1.861 1 92.94 570 ASP B O 1
ATOM 10135 N N . LEU B 1 571 ? 12.109 10.406 2.58 1 90.25 571 LEU B N 1
ATOM 10136 C CA . LEU B 1 571 ? 11.18 10.719 1.495 1 90.25 571 LEU B CA 1
ATOM 10137 C C . LEU B 1 571 ? 11.906 10.734 0.152 1 90.25 571 LEU B C 1
ATOM 10139 O O . LEU B 1 571 ? 11.328 10.352 -0.871 1 90.25 571 LEU B O 1
ATOM 10143 N N . ASN B 1 572 ? 13.156 11.211 0.104 1 88.31 572 ASN B N 1
ATOM 10144 C CA . ASN B 1 572 ? 13.875 11.32 -1.163 1 88.31 572 ASN B CA 1
ATOM 10145 C C . ASN B 1 572 ? 14.609 10.023 -1.505 1 88.31 572 ASN B C 1
ATOM 10147 O O . ASN B 1 572 ? 15.359 9.977 -2.477 1 88.31 572 ASN B O 1
ATOM 10151 N N . ALA B 1 573 ? 14.531 9 -0.633 1 88.25 573 ALA B N 1
ATOM 10152 C CA . ALA B 1 573 ? 15.062 7.66 -0.872 1 88.25 573 ALA B CA 1
ATOM 10153 C C . ALA B 1 573 ? 16.594 7.691 -1.003 1 88.25 573 ALA B C 1
ATOM 10155 O O . ALA B 1 573 ? 17.156 7.051 -1.89 1 88.25 573 ALA B O 1
ATOM 10156 N N . SER B 1 574 ? 17.219 8.492 -0.202 1 88.12 574 SER B N 1
ATOM 10157 C CA . SER B 1 574 ? 18.688 8.57 -0.206 1 88.12 574 SER B CA 1
ATOM 10158 C C . SER B 1 574 ? 19.297 7.457 0.637 1 88.12 574 SER B C 1
ATOM 10160 O O . SER B 1 574 ? 20.484 7.168 0.517 1 88.12 574 SER B O 1
ATOM 10162 N N . GLY B 1 575 ? 18.469 6.941 1.515 1 91.06 575 GLY B N 1
ATOM 10163 C CA . GLY B 1 575 ? 18.953 5.922 2.426 1 91.06 575 GLY B CA 1
ATOM 10164 C C . GLY B 1 575 ? 19.484 6.488 3.732 1 91.06 575 GLY B C 1
ATOM 10165 O O . GLY B 1 575 ? 20.016 5.754 4.566 1 91.06 575 GLY B O 1
ATOM 10166 N N . THR B 1 576 ? 19.359 7.77 3.854 1 93.62 576 THR B N 1
ATOM 10167 C CA . THR B 1 576 ? 19.812 8.469 5.051 1 93.62 576 THR B CA 1
ATOM 10168 C C . THR B 1 576 ? 18.75 9.453 5.527 1 93.62 576 THR B C 1
ATOM 10170 O O . THR B 1 576 ? 17.734 9.648 4.863 1 93.62 576 THR B O 1
ATOM 10173 N N . VAL B 1 577 ? 18.984 9.992 6.711 1 93.56 577 VAL B N 1
ATOM 10174 C CA . VAL B 1 577 ? 18.078 10.969 7.301 1 93.56 577 VAL B CA 1
ATOM 10175 C C . VAL B 1 577 ? 18.719 12.352 7.297 1 93.56 577 VAL B C 1
ATOM 10177 O O . VAL B 1 577 ? 19.828 12.523 7.816 1 93.56 577 VAL B O 1
ATOM 10180 N N . SER B 1 578 ? 18.109 13.273 6.707 1 92.38 578 SER B N 1
ATOM 10181 C CA . SER B 1 578 ? 18.562 14.656 6.727 1 92.38 578 SER B CA 1
ATOM 10182 C C . SER B 1 578 ? 18.047 15.391 7.965 1 92.38 578 SER B C 1
ATOM 10184 O O . SER B 1 578 ? 17.25 14.844 8.727 1 92.38 578 SER B O 1
ATOM 10186 N N . ILE B 1 579 ? 18.484 16.594 8.133 1 90.44 579 ILE B N 1
ATOM 10187 C CA . ILE B 1 579 ? 18.094 17.375 9.305 1 90.44 579 ILE B CA 1
ATOM 10188 C C . ILE B 1 579 ? 16.594 17.656 9.266 1 90.44 579 ILE B C 1
ATOM 10190 O O . ILE B 1 579 ? 15.938 17.672 10.305 1 90.44 579 ILE B O 1
ATOM 10194 N N . GLN B 1 580 ? 16.062 17.969 8.141 1 90.81 580 GLN B N 1
ATOM 10195 C CA . GLN B 1 580 ? 14.633 18.281 8.055 1 90.81 580 GLN B CA 1
ATOM 10196 C C . GLN B 1 580 ? 13.781 17.047 8.367 1 90.81 580 GLN B C 1
ATOM 10198 O O . GLN B 1 580 ? 12.75 17.156 9.031 1 90.81 580 GLN B O 1
ATOM 10203 N N . GLU B 1 581 ? 14.258 15.914 7.871 1 92.5 581 GLU B N 1
ATOM 10204 C CA . GLU B 1 581 ? 13.562 14.672 8.188 1 92.5 581 GLU B CA 1
ATOM 10205 C C . GLU B 1 581 ? 13.648 14.352 9.68 1 92.5 581 GLU B C 1
ATOM 10207 O O . GLU B 1 581 ? 12.68 13.867 10.273 1 92.5 581 GLU B O 1
ATOM 10212 N N . PHE B 1 582 ? 14.742 14.617 10.195 1 92.44 582 PHE B N 1
ATOM 10213 C CA . PHE B 1 582 ? 14.922 14.359 11.617 1 92.44 582 PHE B CA 1
ATOM 10214 C C . PHE B 1 582 ? 14.039 15.281 12.453 1 92.44 582 PHE B C 1
ATOM 10216 O O . PHE B 1 582 ? 13.516 14.875 13.492 1 92.44 582 PHE B O 1
ATOM 10223 N N . ARG B 1 583 ? 13.977 16.516 12.117 1 87.56 583 ARG B N 1
ATOM 10224 C CA . ARG B 1 583 ? 13.109 17.453 12.82 1 87.56 583 ARG B CA 1
ATOM 10225 C C . ARG B 1 583 ? 11.664 16.984 12.797 1 87.56 583 ARG B C 1
ATOM 10227 O O . ARG B 1 583 ? 10.945 17.109 13.789 1 87.56 583 ARG B O 1
ATOM 10234 N N . ASP B 1 584 ? 11.227 16.469 11.672 1 89.19 584 ASP B N 1
ATOM 10235 C CA . ASP B 1 584 ? 9.891 15.891 11.578 1 89.19 584 ASP B CA 1
ATOM 10236 C C . ASP B 1 584 ? 9.742 14.703 12.523 1 89.19 584 ASP B C 1
ATOM 10238 O O . ASP B 1 584 ? 8.703 14.547 13.164 1 89.19 584 ASP B O 1
ATOM 10242 N N . LEU B 1 585 ? 10.742 13.914 12.516 1 92.81 585 LEU B N 1
ATOM 10243 C CA . LEU B 1 585 ? 10.734 12.781 13.43 1 92.81 585 LEU B CA 1
ATOM 10244 C C . LEU B 1 585 ? 10.617 13.258 14.875 1 92.81 585 LEU B C 1
ATOM 10246 O O . LEU B 1 585 ? 9.836 12.703 15.656 1 92.81 585 LEU B O 1
ATOM 10250 N N . TRP B 1 586 ? 11.398 14.172 15.164 1 87.75 586 TRP B N 1
ATOM 10251 C CA . TRP B 1 586 ? 11.43 14.664 16.547 1 87.75 586 TRP B CA 1
ATOM 10252 C C . TRP B 1 586 ? 10.055 15.164 16.969 1 87.75 586 TRP B C 1
ATOM 10254 O O . TRP B 1 586 ? 9.609 14.875 18.094 1 87.75 586 TRP B O 1
ATOM 10264 N N . LYS B 1 587 ? 9.461 15.93 16.141 1 82.69 587 LYS B N 1
ATOM 10265 C CA . LYS B 1 587 ? 8.109 16.406 16.422 1 82.69 587 LYS B CA 1
ATOM 10266 C C . LYS B 1 587 ? 7.16 15.242 16.703 1 82.69 587 LYS B C 1
ATOM 10268 O O . LYS B 1 587 ? 6.355 15.297 17.625 1 82.69 587 LYS B O 1
ATOM 10273 N N . GLN B 1 588 ? 7.285 14.258 15.953 1 89.31 588 GLN B N 1
ATOM 10274 C CA . GLN B 1 588 ? 6.422 13.094 16.109 1 89.31 588 GLN B CA 1
ATOM 10275 C C . GLN B 1 588 ? 6.75 12.328 17.391 1 89.31 588 GLN B C 1
ATOM 10277 O O . GLN B 1 588 ? 5.852 11.805 18.047 1 89.31 588 GLN B O 1
ATOM 10282 N N . LEU B 1 589 ? 8.008 12.242 17.672 1 90.31 589 LEU B N 1
ATOM 10283 C CA . LEU B 1 589 ? 8.43 11.555 18.875 1 90.31 589 LEU B CA 1
ATOM 10284 C C . LEU B 1 589 ? 7.875 12.242 20.125 1 90.31 589 LEU B C 1
ATOM 10286 O O . LEU B 1 589 ? 7.434 11.57 21.062 1 90.31 589 LEU B O 1
ATOM 10290 N N . MET B 1 590 ? 7.883 13.547 20.141 1 83.94 590 MET B N 1
ATOM 10291 C CA . MET B 1 590 ? 7.352 14.297 21.266 1 83.94 590 MET B CA 1
ATOM 10292 C C . MET B 1 590 ? 5.848 14.078 21.406 1 83.94 590 MET B C 1
ATOM 10294 O O . MET B 1 590 ? 5.344 13.914 22.516 1 83.94 590 MET B O 1
ATOM 10298 N N . LEU B 1 591 ? 5.227 14.078 20.312 1 83.88 591 LEU B N 1
ATOM 10299 C CA . LEU B 1 591 ? 3.793 13.812 20.328 1 83.88 591 LEU B CA 1
ATOM 10300 C C . LEU B 1 591 ? 3.51 12.398 20.828 1 83.88 591 LEU B C 1
ATOM 10302 O O . LEU B 1 591 ? 2.619 12.203 21.656 1 83.88 591 LEU B O 1
ATOM 10306 N N . CYS B 1 592 ? 4.23 11.445 20.328 1 90.69 592 CYS B N 1
ATOM 10307 C CA . CYS B 1 592 ? 4.047 10.055 20.719 1 90.69 592 CYS B CA 1
ATOM 10308 C C . CYS B 1 592 ? 4.309 9.875 22.219 1 90.69 592 CYS B C 1
ATOM 10310 O O . CYS B 1 592 ? 3.604 9.117 22.891 1 90.69 592 CYS B O 1
ATOM 10312 N N . GLN B 1 593 ? 5.305 10.539 22.672 1 88.88 593 GLN B N 1
ATOM 10313 C CA . GLN B 1 593 ? 5.648 10.438 24.078 1 88.88 593 GLN B CA 1
ATOM 10314 C C . GLN B 1 593 ? 4.512 10.953 24.969 1 88.88 593 GLN B C 1
ATOM 10316 O O . GLN B 1 593 ? 4.156 10.328 25.953 1 88.88 593 GLN B O 1
ATOM 10321 N N . GLU B 1 594 ? 4.039 12.047 24.578 1 84.19 594 GLU B N 1
ATOM 10322 C CA . GLU B 1 594 ? 2.955 12.656 25.344 1 84.19 594 GLU B CA 1
ATOM 10323 C C . GLU B 1 594 ? 1.723 11.758 25.359 1 84.19 594 GLU B C 1
ATOM 10325 O O . GLU B 1 594 ? 1.138 11.516 26.406 1 84.19 594 GLU B O 1
ATOM 10330 N N . VAL B 1 595 ? 1.342 11.336 24.203 1 88.81 595 VAL B N 1
ATOM 10331 C CA . VAL B 1 595 ? 0.143 10.516 24.062 1 88.81 595 VAL B CA 1
ATOM 10332 C C . VAL B 1 595 ? 0.347 9.172 24.781 1 88.81 595 VAL B C 1
ATOM 10334 O O . VAL B 1 595 ? -0.551 8.688 25.469 1 88.81 595 VAL B O 1
ATOM 10337 N N . PHE B 1 596 ? 1.517 8.539 24.578 1 92.5 596 PHE B N 1
ATOM 10338 C CA . PHE B 1 596 ? 1.832 7.258 25.188 1 92.5 596 PHE B CA 1
ATOM 10339 C C . PHE B 1 596 ? 1.763 7.363 26.719 1 92.5 596 PHE B C 1
ATOM 10341 O O . PHE B 1 596 ? 1.176 6.504 27.375 1 92.5 596 PHE B O 1
ATOM 10348 N N . HIS B 1 597 ? 2.367 8.406 27.266 1 88.94 597 HIS B N 1
ATOM 10349 C CA . HIS B 1 597 ? 2.391 8.617 28.703 1 88.94 597 HIS B CA 1
ATOM 10350 C C . HIS B 1 597 ? 0.984 8.828 29.25 1 88.94 597 HIS B C 1
ATOM 10352 O O . HIS B 1 597 ? 0.637 8.297 30.312 1 88.94 597 HIS B O 1
ATOM 10358 N N . LYS B 1 598 ? 0.263 9.594 28.562 1 87.38 598 LYS B N 1
ATOM 10359 C CA . LYS B 1 598 ? -1.104 9.906 28.969 1 87.38 598 LYS B CA 1
ATOM 10360 C C . LYS B 1 598 ? -1.943 8.633 29.078 1 87.38 598 LYS B C 1
ATOM 10362 O O . LYS B 1 598 ? -2.775 8.523 29.984 1 87.38 598 LYS B O 1
ATOM 10367 N N . HIS B 1 599 ? -1.758 7.676 28.25 1 92.12 599 HIS B N 1
ATOM 10368 C CA . HIS B 1 599 ? -2.654 6.527 28.188 1 92.12 599 HIS B CA 1
ATOM 10369 C C . HIS B 1 599 ? -2.039 5.305 28.859 1 92.12 599 HIS B C 1
ATOM 10371 O O . HIS B 1 599 ? -2.701 4.277 29.016 1 92.12 599 HIS B O 1
ATOM 10377 N N . ASP B 1 600 ? -0.754 5.414 29.172 1 90.69 600 ASP B N 1
ATOM 10378 C CA . ASP B 1 600 ? -0.151 4.383 30.016 1 90.69 600 ASP B CA 1
ATOM 10379 C C . ASP B 1 600 ? -0.481 4.609 31.484 1 90.69 600 ASP B C 1
ATOM 10381 O O . ASP B 1 600 ? 0.416 4.84 32.312 1 90.69 600 ASP B O 1
ATOM 10385 N N . SER B 1 601 ? -1.656 4.406 31.828 1 84.62 601 SER B N 1
ATOM 10386 C CA . SER B 1 601 ? -2.172 4.73 33.156 1 84.62 601 SER B CA 1
ATOM 10387 C C . SER B 1 601 ? -1.461 3.926 34.25 1 84.62 601 SER B C 1
ATOM 10389 O O . SER B 1 601 ? -1.308 4.398 35.375 1 84.62 601 SER B O 1
ATOM 10391 N N . SER B 1 602 ? -1.004 2.754 33.938 1 82.81 602 SER B N 1
ATOM 10392 C CA . SER B 1 602 ? -0.374 1.886 34.938 1 82.81 602 SER B CA 1
ATOM 10393 C C . SER B 1 602 ? 1.132 2.119 35 1 82.81 602 SER B C 1
ATOM 10395 O O . SER B 1 602 ? 1.821 1.542 35.844 1 82.81 602 SER B O 1
ATOM 10397 N N . HIS B 1 603 ? 1.67 2.93 34.125 1 83.25 603 HIS B N 1
ATOM 10398 C CA . HIS B 1 603 ? 3.098 3.215 34.031 1 83.25 603 HIS B CA 1
ATOM 10399 C C . HIS B 1 603 ? 3.906 1.931 33.875 1 83.25 603 HIS B C 1
ATOM 10401 O O . HIS B 1 603 ? 4.949 1.771 34.531 1 83.25 603 HIS B O 1
ATOM 10407 N N . SER B 1 604 ? 3.361 0.988 33.188 1 85.88 604 SER B N 1
ATOM 10408 C CA . SER B 1 604 ? 4.012 -0.295 32.938 1 85.88 604 SER B CA 1
ATOM 10409 C C . SER B 1 604 ? 5.031 -0.196 31.812 1 85.88 604 SER B C 1
ATOM 10411 O O . SER B 1 604 ? 5.902 -1.058 31.672 1 85.88 604 SER B O 1
ATOM 10413 N N . GLY B 1 605 ? 4.848 0.896 31.016 1 89.25 605 GLY B N 1
ATOM 10414 C CA . GLY B 1 605 ? 5.676 1.017 29.828 1 89.25 605 GLY B CA 1
ATOM 10415 C C . GLY B 1 605 ? 5.09 0.317 28.609 1 89.25 605 GLY B C 1
ATOM 10416 O O . GLY B 1 605 ? 5.723 0.256 27.562 1 89.25 605 GLY B O 1
ATOM 10417 N N . TYR B 1 606 ? 3.848 -0.238 28.844 1 92.69 606 TYR B N 1
ATOM 10418 C CA . TYR B 1 606 ? 3.176 -0.951 27.766 1 92.69 606 TYR B CA 1
ATOM 10419 C C . TYR B 1 606 ? 1.729 -0.494 27.625 1 92.69 606 TYR B C 1
ATOM 10421 O O . TYR B 1 606 ? 1.118 -0.042 28.594 1 92.69 606 TYR B O 1
ATOM 10429 N N . LEU B 1 607 ? 1.214 -0.575 26.406 1 94.56 607 LEU B N 1
ATOM 10430 C CA . LEU B 1 607 ? -0.192 -0.293 26.141 1 94.56 607 LEU B CA 1
ATOM 10431 C C . LEU B 1 607 ? -0.943 -1.569 25.781 1 94.56 607 LEU B C 1
ATOM 10433 O O . LEU B 1 607 ? -0.465 -2.367 24.969 1 94.56 607 LEU B O 1
ATOM 10437 N N . ASN B 1 608 ? -2.012 -1.765 26.422 1 94 608 ASN B N 1
ATOM 10438 C CA . ASN B 1 608 ? -2.881 -2.855 25.984 1 94 608 ASN B CA 1
ATOM 10439 C C . ASN B 1 608 ? -3.814 -2.422 24.859 1 94 608 ASN B C 1
ATOM 10441 O O . ASN B 1 608 ? -3.678 -1.32 24.328 1 94 608 ASN B O 1
ATOM 10445 N N . ARG B 1 609 ? -4.711 -3.256 24.453 1 92.69 609 ARG B N 1
ATOM 10446 C CA . ARG B 1 609 ? -5.543 -3.016 23.281 1 92.69 609 ARG B CA 1
ATOM 10447 C C . ARG B 1 609 ? -6.391 -1.761 23.453 1 92.69 609 ARG B C 1
ATOM 10449 O O . ARG B 1 609 ? -6.43 -0.9 22.578 1 92.69 609 ARG B O 1
ATOM 10456 N N . THR B 1 610 ? -7.07 -1.629 24.531 1 93.06 610 THR B N 1
ATOM 10457 C CA . THR B 1 610 ? -7.953 -0.499 24.797 1 93.06 610 THR B CA 1
ATOM 10458 C C . THR B 1 610 ? -7.156 0.798 24.906 1 93.06 610 THR B C 1
ATOM 10460 O O . THR B 1 610 ? -7.578 1.835 24.391 1 93.06 610 THR B O 1
ATOM 10463 N N . GLN B 1 611 ? -6.059 0.713 25.578 1 94 611 GLN B N 1
ATOM 10464 C CA . GLN B 1 611 ? -5.191 1.877 25.734 1 94 611 GLN B CA 1
ATOM 10465 C C . GLN B 1 611 ? -4.609 2.307 24.391 1 94 611 GLN B C 1
ATOM 10467 O O . GLN B 1 611 ? -4.484 3.5 24.109 1 94 611 GLN B O 1
ATOM 10472 N N . LEU B 1 612 ? -4.234 1.354 23.609 1 94.88 612 LEU B N 1
ATOM 10473 C CA . LEU B 1 612 ? -3.693 1.653 22.297 1 94.88 612 LEU B CA 1
ATOM 10474 C C . LEU B 1 612 ? -4.723 2.383 21.438 1 94.88 612 LEU B C 1
ATOM 10476 O O . LEU B 1 612 ? -4.398 3.367 20.766 1 94.88 612 LEU B O 1
ATOM 10480 N N . GLN B 1 613 ? -5.934 1.889 21.422 1 92.94 613 GLN B N 1
ATOM 10481 C CA . GLN B 1 613 ? -7 2.514 20.641 1 92.94 613 GLN B CA 1
ATOM 10482 C C . GLN B 1 613 ? -7.219 3.961 21.078 1 92.94 613 GLN B C 1
ATOM 10484 O O . GLN B 1 613 ? -7.383 4.848 20.234 1 92.94 613 GLN B O 1
ATOM 10489 N N . ALA B 1 614 ? -7.207 4.191 22.297 1 91 614 ALA B N 1
ATOM 10490 C CA . ALA B 1 614 ? -7.395 5.535 22.844 1 91 614 ALA B CA 1
ATOM 10491 C C . ALA B 1 614 ? -6.223 6.441 22.469 1 91 614 ALA B C 1
ATOM 10493 O O . ALA B 1 614 ? -6.414 7.609 22.141 1 91 614 ALA B O 1
ATOM 10494 N N . ALA B 1 615 ? -5.051 5.914 22.609 1 92 615 ALA B N 1
ATOM 10495 C CA . ALA B 1 615 ? -3.848 6.68 22.281 1 92 615 ALA B CA 1
ATOM 10496 C C . ALA B 1 615 ? -3.834 7.098 20.812 1 92 615 ALA B C 1
ATOM 10498 O O . ALA B 1 615 ? -3.512 8.242 20.5 1 92 615 ALA B O 1
ATOM 10499 N N . MET B 1 616 ? -4.152 6.195 20 1 90.12 616 MET B N 1
ATOM 10500 C CA . MET B 1 616 ? -4.156 6.492 18.562 1 90.12 616 MET B CA 1
ATOM 10501 C C . MET B 1 616 ? -5.238 7.512 18.219 1 90.12 616 MET B C 1
ATOM 10503 O O . MET B 1 616 ? -5.008 8.422 17.422 1 90.12 616 MET B O 1
ATOM 10507 N N . ARG B 1 617 ? -6.344 7.363 18.812 1 84.19 617 ARG B N 1
ATOM 10508 C CA . ARG B 1 617 ? -7.414 8.336 18.625 1 84.19 617 ARG B CA 1
ATOM 10509 C C . ARG B 1 617 ? -6.973 9.727 19.047 1 84.19 617 ARG B C 1
ATOM 10511 O O . ARG B 1 617 ? -7.258 10.711 18.359 1 84.19 617 ARG B O 1
ATOM 10518 N N . ASP B 1 618 ? -6.277 9.734 20.109 1 83 618 ASP B N 1
ATOM 10519 C CA . ASP B 1 618 ? -5.785 11 20.625 1 83 618 ASP B CA 1
ATOM 10520 C C . ASP B 1 618 ? -4.758 11.625 19.688 1 83 618 ASP B C 1
ATOM 10522 O O . ASP B 1 618 ? -4.605 12.844 19.641 1 83 618 ASP B O 1
ATOM 10526 N N . ALA B 1 619 ? -4.102 10.781 19.016 1 80.88 619 ALA B N 1
ATOM 10527 C CA . ALA B 1 619 ? -3.1 11.25 18.062 1 80.88 619 ALA B CA 1
ATOM 10528 C C . ALA B 1 619 ? -3.73 11.562 16.719 1 80.88 619 ALA B C 1
ATOM 10530 O O . ALA B 1 619 ? -3.041 11.984 15.781 1 80.88 619 ALA B O 1
ATOM 10531 N N . GLY B 1 620 ? -4.992 11.273 16.578 1 75.12 620 GLY B N 1
ATOM 10532 C CA . GLY B 1 620 ? -5.711 11.656 15.367 1 75.12 620 GLY B CA 1
ATOM 10533 C C . GLY B 1 620 ? -5.883 10.508 14.391 1 75.12 620 GLY B C 1
ATOM 10534 O O . GLY B 1 620 ? -6.203 10.727 13.219 1 75.12 620 GLY B O 1
ATOM 10535 N N . ILE B 1 621 ? -5.57 9.336 14.805 1 83.38 621 ILE B N 1
ATOM 10536 C CA . ILE B 1 621 ? -5.715 8.164 13.945 1 83.38 621 ILE B CA 1
ATOM 10537 C C . ILE B 1 621 ? -6.828 7.27 14.477 1 83.38 621 ILE B C 1
ATOM 10539 O O . ILE B 1 621 ? -6.758 6.785 15.609 1 83.38 621 ILE B O 1
ATOM 10543 N N . MET B 1 622 ? -7.793 7.008 13.648 1 81.19 622 MET B N 1
ATOM 10544 C CA . MET B 1 622 ? -8.922 6.18 14.062 1 81.19 622 MET B CA 1
ATOM 10545 C C . MET B 1 622 ? -8.82 4.777 13.477 1 81.19 622 MET B C 1
ATOM 10547 O O . MET B 1 622 ? -8.836 4.609 12.258 1 81.19 622 MET B O 1
ATOM 10551 N N . LEU B 1 623 ? -8.625 3.863 14.328 1 84.31 623 LEU B N 1
ATOM 10552 C CA . LEU B 1 623 ? -8.617 2.457 13.945 1 84.31 623 LEU B CA 1
ATOM 10553 C C . LEU B 1 623 ? -9.719 1.689 14.664 1 84.31 623 LEU B C 1
ATOM 10555 O O . LEU B 1 623 ? -10.008 1.961 15.836 1 84.31 623 LEU B O 1
ATOM 10559 N N . SER B 1 624 ? -10.375 0.817 13.969 1 83 624 SER B N 1
ATOM 10560 C CA . SER B 1 624 ? -11.359 -0.046 14.609 1 83 624 SER B CA 1
ATOM 10561 C C . SER B 1 624 ? -10.695 -0.992 15.609 1 83 624 SER B C 1
ATOM 10563 O O . SER B 1 624 ? -9.477 -1.166 15.594 1 83 624 SER B O 1
ATOM 10565 N N . ASN B 1 625 ? -11.445 -1.574 16.422 1 85.06 625 ASN B N 1
ATOM 10566 C CA . ASN B 1 625 ? -10.945 -2.486 17.453 1 85.06 625 ASN B CA 1
ATOM 10567 C C . ASN B 1 625 ? -10.258 -3.701 16.828 1 85.06 625 ASN B C 1
ATOM 10569 O O . ASN B 1 625 ? -9.211 -4.137 17.297 1 85.06 625 ASN B O 1
ATOM 10573 N N . ASP B 1 626 ? -10.805 -4.223 15.844 1 85.31 626 ASP B N 1
ATOM 10574 C CA . ASP B 1 626 ? -10.242 -5.402 15.188 1 85.31 626 ASP B CA 1
ATOM 10575 C C . ASP B 1 626 ? -8.891 -5.094 14.555 1 85.31 626 ASP B C 1
ATOM 10577 O O . ASP B 1 626 ? -7.969 -5.914 14.609 1 85.31 626 ASP B O 1
ATOM 10581 N N . VAL B 1 627 ? -8.836 -3.928 14.047 1 87.25 627 VAL B N 1
ATOM 10582 C CA . VAL B 1 627 ? -7.582 -3.533 13.414 1 87.25 627 VAL B CA 1
ATOM 10583 C C . VAL B 1 627 ? -6.52 -3.303 14.484 1 87.25 627 VAL B C 1
ATOM 10585 O O . VAL B 1 627 ? -5.348 -3.637 14.289 1 87.25 627 VAL B O 1
ATOM 10588 N N . CYS B 1 628 ? -6.957 -2.76 15.602 1 90.06 628 CYS B N 1
ATOM 10589 C CA . CYS B 1 628 ? -6.012 -2.545 16.688 1 90.06 628 CYS B CA 1
ATOM 10590 C C . CYS B 1 628 ? -5.434 -3.869 17.188 1 90.06 628 CYS B C 1
ATOM 10592 O O . CYS B 1 628 ? -4.262 -3.938 17.547 1 90.06 628 CYS B O 1
ATOM 10594 N N . GLN B 1 629 ? -6.27 -4.836 17.203 1 92.12 629 GLN B N 1
ATOM 10595 C CA . GLN B 1 629 ? -5.785 -6.156 17.594 1 92.12 629 GLN B CA 1
ATOM 10596 C C . GLN B 1 629 ? -4.719 -6.652 16.609 1 92.12 629 GLN B C 1
ATOM 10598 O O . GLN B 1 629 ? -3.713 -7.23 17.031 1 92.12 629 GLN B O 1
ATOM 10603 N N . LEU B 1 630 ? -4.918 -6.492 15.406 1 93 630 LEU B N 1
ATOM 10604 C CA . LEU B 1 630 ? -3.945 -6.898 14.398 1 93 630 LEU B CA 1
ATOM 10605 C C . LEU B 1 630 ? -2.641 -6.121 14.555 1 93 630 LEU B C 1
ATOM 10607 O O . LEU B 1 630 ? -1.559 -6.66 14.312 1 93 630 LEU B O 1
ATOM 10611 N N . MET B 1 631 ? -2.762 -4.855 14.961 1 95.19 631 MET B N 1
ATOM 10612 C CA . MET B 1 631 ? -1.56 -4.059 15.195 1 95.19 631 MET B CA 1
ATOM 10613 C C . MET B 1 631 ? -0.754 -4.617 16.359 1 95.19 631 MET B C 1
ATOM 10615 O O . MET B 1 631 ? 0.478 -4.621 16.328 1 95.19 631 MET B O 1
ATOM 10619 N N . LEU B 1 632 ? -1.494 -5.07 17.344 1 94.94 632 LEU B N 1
ATOM 10620 C CA . LEU B 1 632 ? -0.808 -5.656 18.5 1 94.94 632 LEU B CA 1
ATOM 10621 C C . LEU B 1 632 ? -0.111 -6.957 18.109 1 94.94 632 LEU B C 1
ATOM 10623 O O . LEU B 1 632 ? 0.97 -7.262 18.609 1 94.94 632 LEU B O 1
ATOM 10627 N N . ILE B 1 633 ? -0.707 -7.656 17.25 1 93.81 633 ILE B N 1
ATOM 10628 C CA . ILE B 1 633 ? -0.127 -8.914 16.781 1 93.81 633 ILE B CA 1
ATOM 10629 C C . ILE B 1 633 ? 1.119 -8.625 15.945 1 93.81 633 ILE B C 1
ATOM 10631 O O . ILE B 1 633 ? 2.139 -9.305 16.094 1 93.81 633 ILE B O 1
ATOM 10635 N N . ARG B 1 634 ? 1.072 -7.609 15.125 1 95 634 ARG B N 1
ATOM 10636 C CA . ARG B 1 634 ? 2.154 -7.301 14.195 1 95 634 ARG B CA 1
ATOM 10637 C C . ARG B 1 634 ? 3.293 -6.574 14.906 1 95 634 ARG B C 1
ATOM 10639 O O . ARG B 1 634 ? 4.465 -6.809 14.602 1 95 634 ARG B O 1
ATOM 10646 N N . TYR B 1 635 ? 2.949 -5.66 15.859 1 94.25 635 TYR B N 1
ATOM 10647 C CA . TYR B 1 635 ? 3.957 -4.754 16.391 1 94.25 635 TYR B CA 1
ATOM 10648 C C . TYR B 1 635 ? 4.148 -4.973 17.891 1 94.25 635 TYR B C 1
ATOM 10650 O O . TYR B 1 635 ? 5.098 -4.457 18.484 1 94.25 635 TYR B O 1
ATOM 10658 N N . GLY B 1 636 ? 3.279 -5.691 18.516 1 93.06 636 GLY B N 1
ATOM 10659 C CA . GLY B 1 636 ? 3.318 -5.852 19.953 1 93.06 636 GLY B CA 1
ATOM 10660 C C . GLY B 1 636 ? 4.215 -6.992 20.406 1 93.06 636 GLY B C 1
ATOM 10661 O O . GLY B 1 636 ? 4.836 -7.664 19.578 1 93.06 636 GLY B O 1
ATOM 10662 N N . GLY B 1 637 ? 4.277 -7.16 21.703 1 90.69 637 GLY B N 1
ATOM 10663 C CA . GLY B 1 637 ? 5.016 -8.266 22.281 1 90.69 637 GLY B CA 1
ATOM 10664 C C . GLY B 1 637 ? 4.211 -9.547 22.375 1 90.69 637 GLY B C 1
ATOM 10665 O O . GLY B 1 637 ? 3.09 -9.617 21.859 1 90.69 637 GLY B O 1
ATOM 10666 N N . PRO B 1 638 ? 4.805 -10.516 22.922 1 88.81 638 PRO B N 1
ATOM 10667 C CA . PRO B 1 638 ? 4.16 -11.828 23.016 1 88.81 638 PRO B CA 1
ATOM 10668 C C . PRO B 1 638 ? 2.852 -11.797 23.797 1 88.81 638 PRO B C 1
ATOM 10670 O O . PRO B 1 638 ? 1.96 -12.609 23.562 1 88.81 638 PRO B O 1
ATOM 10673 N N . ASN B 1 639 ? 2.717 -10.844 24.719 1 90.56 639 ASN B N 1
ATOM 10674 C CA . ASN B 1 639 ? 1.512 -10.742 25.531 1 90.56 639 ASN B CA 1
ATOM 10675 C C . ASN B 1 639 ? 0.503 -9.773 24.922 1 90.56 639 ASN B C 1
ATOM 10677 O O . ASN B 1 639 ? -0.422 -9.32 25.594 1 90.56 639 ASN B O 1
ATOM 10681 N N . LEU B 1 640 ? 0.701 -9.367 23.719 1 91.94 640 LEU B N 1
ATOM 10682 C CA . LEU B 1 640 ? -0.186 -8.469 22.984 1 91.94 640 LEU B CA 1
ATOM 10683 C C . LEU B 1 640 ? -0.263 -7.105 23.656 1 91.94 640 LEU B C 1
ATOM 10685 O O . LEU B 1 640 ? -1.355 -6.586 23.891 1 91.94 640 LEU B O 1
ATOM 10689 N N . GLN B 1 641 ? 0.895 -6.703 24.109 1 94.06 641 GLN B N 1
ATOM 10690 C CA . GLN B 1 641 ? 1.108 -5.348 24.609 1 94.06 641 GLN B CA 1
ATOM 10691 C C . GLN B 1 641 ? 2.189 -4.633 23.797 1 94.06 641 GLN B C 1
ATOM 10693 O O . GLN B 1 641 ? 3.064 -5.277 23.219 1 94.06 641 GLN B O 1
ATOM 10698 N N . MET B 1 642 ? 2.055 -3.336 23.766 1 95.31 642 MET B N 1
ATOM 10699 C CA . MET B 1 642 ? 2.963 -2.596 22.891 1 95.31 642 MET B CA 1
ATOM 10700 C C . MET B 1 642 ? 3.824 -1.631 23.703 1 95.31 642 MET B C 1
ATOM 10702 O O . MET B 1 642 ? 3.309 -0.862 24.516 1 95.31 642 MET B O 1
ATOM 10706 N N . ASP B 1 643 ? 5.133 -1.701 23.547 1 94.25 643 ASP B N 1
ATOM 10707 C CA . ASP B 1 643 ? 6.043 -0.777 24.219 1 94.25 643 ASP B CA 1
ATOM 10708 C C . ASP B 1 643 ? 6.172 0.531 23.438 1 94.25 643 ASP B C 1
ATOM 10710 O O . ASP B 1 643 ? 5.523 0.709 22.406 1 94.25 643 ASP B O 1
ATOM 10714 N N . PHE B 1 644 ? 6.91 1.44 23.875 1 94.31 644 PHE B N 1
ATOM 10715 C CA . PHE B 1 644 ? 6.98 2.785 23.312 1 94.31 644 PHE B CA 1
ATOM 10716 C C . PHE B 1 644 ? 7.59 2.762 21.922 1 94.31 644 PHE B C 1
ATOM 10718 O O . PHE B 1 644 ? 7.094 3.436 21.016 1 94.31 644 PHE B O 1
ATOM 10725 N N . VAL B 1 645 ? 8.68 2.02 21.734 1 95.25 645 VAL B N 1
ATOM 10726 C CA . VAL B 1 645 ? 9.375 1.996 20.453 1 95.25 645 VAL B CA 1
ATOM 10727 C C . VAL B 1 645 ? 8.445 1.446 19.375 1 95.25 645 VAL B C 1
ATOM 10729 O O . VAL B 1 645 ? 8.367 1.997 18.281 1 95.25 645 VAL B O 1
ATOM 10732 N N . SER B 1 646 ? 7.742 0.401 19.734 1 95.5 646 SER B N 1
ATOM 10733 C CA . SER B 1 646 ? 6.777 -0.177 18.812 1 95.5 646 SER B CA 1
ATOM 10734 C C . SER B 1 646 ? 5.641 0.797 18.516 1 95.5 646 SER B C 1
ATOM 10736 O O . SER B 1 646 ? 5.156 0.867 17.375 1 95.5 646 SER B O 1
ATOM 10738 N N . PHE B 1 647 ? 5.227 1.471 19.531 1 96.06 647 PHE B N 1
ATOM 10739 C CA . PHE B 1 647 ? 4.176 2.469 19.359 1 96.06 647 PHE B CA 1
ATOM 10740 C C . PHE B 1 647 ? 4.617 3.562 18.391 1 96.06 647 PHE B C 1
ATOM 10742 O O . PHE B 1 647 ? 3.861 3.957 17.5 1 96.06 647 PHE B O 1
ATOM 10749 N N . VAL B 1 648 ? 5.82 4.035 18.562 1 95.25 648 VAL B N 1
ATOM 10750 C CA . VAL B 1 648 ? 6.379 5.066 17.688 1 95.25 648 VAL B CA 1
ATOM 10751 C C . VAL B 1 648 ? 6.402 4.562 16.25 1 95.25 648 VAL B C 1
ATOM 10753 O O . VAL B 1 648 ? 6 5.281 15.328 1 95.25 648 VAL B O 1
ATOM 10756 N N . HIS B 1 649 ? 6.906 3.389 16.094 1 95.5 649 HIS B N 1
ATOM 10757 C CA . HIS B 1 649 ? 7 2.803 14.766 1 95.5 649 HIS B CA 1
ATOM 10758 C C . HIS B 1 649 ? 5.625 2.713 14.109 1 95.5 649 HIS B C 1
ATOM 10760 O O . HIS B 1 649 ? 5.465 3.086 12.945 1 95.5 649 HIS B O 1
ATOM 10766 N N . LEU B 1 650 ? 4.652 2.191 14.852 1 95.81 650 LEU B N 1
ATOM 10767 C CA . LEU B 1 650 ? 3.293 2.07 14.344 1 95.81 650 LEU B CA 1
ATOM 10768 C C . LEU B 1 650 ? 2.723 3.439 13.984 1 95.81 650 LEU B C 1
ATOM 10770 O O . LEU B 1 650 ? 2.129 3.611 12.914 1 95.81 650 LEU B O 1
ATOM 10774 N N . MET B 1 651 ? 2.926 4.391 14.844 1 94.81 651 MET B N 1
ATOM 10775 C CA . MET B 1 651 ? 2.381 5.734 14.648 1 94.81 651 MET B CA 1
ATOM 10776 C C . MET B 1 651 ? 2.961 6.379 13.391 1 94.81 651 MET B C 1
ATOM 10778 O O . MET B 1 651 ? 2.23 6.992 12.609 1 94.81 651 MET B O 1
ATOM 10782 N N . LEU B 1 652 ? 4.27 6.27 13.281 1 94.94 652 LEU B N 1
ATOM 10783 C CA . LEU B 1 652 ? 4.922 6.84 12.109 1 94.94 652 LEU B CA 1
ATOM 10784 C C . LEU B 1 652 ? 4.395 6.207 10.828 1 94.94 652 LEU B C 1
ATOM 10786 O O . LEU B 1 652 ? 4.133 6.906 9.844 1 94.94 652 LEU B O 1
ATOM 10790 N N . ARG B 1 653 ? 4.25 4.949 10.852 1 94.75 653 ARG B N 1
ATOM 10791 C CA . ARG B 1 653 ? 3.748 4.242 9.68 1 94.75 653 ARG B CA 1
ATOM 10792 C C . ARG B 1 653 ? 2.303 4.633 9.383 1 94.75 653 ARG B C 1
ATOM 10794 O O . ARG B 1 653 ? 1.952 4.898 8.234 1 94.75 653 ARG B O 1
ATOM 10801 N N . ALA B 1 654 ? 1.496 4.613 10.383 1 93.5 654 ALA B N 1
ATOM 10802 C CA . ALA B 1 654 ? 0.086 4.957 10.219 1 93.5 654 ALA B CA 1
ATOM 10803 C C . ALA B 1 654 ? -0.071 6.375 9.68 1 93.5 654 ALA B C 1
ATOM 10805 O O . ALA B 1 654 ? -0.895 6.621 8.789 1 93.5 654 ALA B O 1
ATOM 10806 N N . GLU B 1 655 ? 0.67 7.238 10.188 1 91.44 655 GLU B N 1
ATOM 10807 C CA . GLU B 1 655 ? 0.604 8.625 9.734 1 91.44 655 GLU B CA 1
ATOM 10808 C C . GLU B 1 655 ? 1.052 8.758 8.281 1 91.44 655 GLU B C 1
ATOM 10810 O O . GLU B 1 655 ? 0.415 9.453 7.492 1 91.44 655 GLU B O 1
ATOM 10815 N N . ASN B 1 656 ? 2.16 8.141 7.969 1 93.75 656 ASN B N 1
ATOM 10816 C CA . ASN B 1 656 ? 2.674 8.172 6.605 1 93.75 656 ASN B CA 1
ATOM 10817 C C . ASN B 1 656 ? 1.653 7.637 5.609 1 93.75 656 ASN B C 1
ATOM 10819 O O . ASN B 1 656 ? 1.432 8.234 4.555 1 93.75 656 ASN B O 1
ATOM 10823 N N . MET B 1 657 ? 1.082 6.527 5.953 1 94.75 657 MET B N 1
ATOM 10824 C CA . MET B 1 657 ? 0.148 5.891 5.027 1 94.75 657 MET B CA 1
ATOM 10825 C C . MET B 1 657 ? -1.156 6.68 4.945 1 94.75 657 MET B C 1
ATOM 10827 O O . MET B 1 657 ? -1.773 6.754 3.881 1 94.75 657 MET B O 1
ATOM 10831 N N . GLU B 1 658 ? -1.579 7.262 6.039 1 90.88 658 GLU B N 1
ATOM 10832 C CA . GLU B 1 658 ? -2.756 8.125 6.023 1 90.88 658 GLU B CA 1
ATOM 10833 C C . GLU B 1 658 ? -2.512 9.375 5.18 1 90.88 658 GLU B C 1
ATOM 10835 O O . GLU B 1 658 ? -3.385 9.789 4.418 1 90.88 658 GLU B O 1
ATOM 10840 N N . ASP B 1 659 ? -1.337 9.945 5.359 1 91.38 659 ASP B N 1
ATOM 10841 C CA . ASP B 1 659 ? -0.991 11.125 4.578 1 91.38 659 ASP B CA 1
ATOM 10842 C C . ASP B 1 659 ? -0.946 10.805 3.086 1 91.38 659 ASP B C 1
ATOM 10844 O O . ASP B 1 659 ? -1.413 11.594 2.262 1 91.38 659 ASP B O 1
ATOM 10848 N N . ALA B 1 660 ? -0.377 9.719 2.777 1 94.62 660 ALA B N 1
ATOM 10849 C CA . ALA B 1 660 ? -0.341 9.289 1.381 1 94.62 660 ALA B CA 1
ATOM 10850 C C . ALA B 1 660 ? -1.751 9.141 0.817 1 94.62 660 ALA B C 1
ATOM 10852 O O . ALA B 1 660 ? -2.029 9.578 -0.302 1 94.62 660 ALA B O 1
ATOM 10853 N N . PHE B 1 661 ? -2.621 8.531 1.576 1 94.38 661 PHE B N 1
ATOM 10854 C CA . PHE B 1 661 ? -4 8.344 1.135 1 94.38 661 PHE B CA 1
ATOM 10855 C C . PHE B 1 661 ? -4.676 9.688 0.881 1 94.38 661 PHE B C 1
ATOM 10857 O O . PHE B 1 661 ? -5.285 9.891 -0.17 1 94.38 661 PHE B O 1
ATOM 10864 N N . GLN B 1 662 ? -4.508 10.586 1.848 1 90.25 662 GLN B N 1
ATOM 10865 C CA . GLN B 1 662 ? -5.168 11.883 1.736 1 90.25 662 GLN B CA 1
ATOM 10866 C C . GLN B 1 662 ? -4.633 12.672 0.543 1 90.25 662 GLN B C 1
ATOM 10868 O O . GLN B 1 662 ? -5.379 13.406 -0.104 1 90.25 662 GLN B O 1
ATOM 10873 N N . ASN B 1 663 ? -3.414 12.531 0.294 1 93.38 663 ASN B N 1
ATOM 10874 C CA . ASN B 1 663 ? -2.795 13.266 -0.805 1 93.38 663 ASN B CA 1
ATOM 10875 C C . ASN B 1 663 ? -3.191 12.68 -2.16 1 93.38 663 ASN B C 1
ATOM 10877 O O . ASN B 1 663 ? -3.291 13.414 -3.148 1 93.38 663 ASN B O 1
ATOM 10881 N N . LEU B 1 664 ? -3.463 11.414 -2.184 1 94.94 664 LEU B N 1
ATOM 10882 C CA . LEU B 1 664 ? -3.66 10.75 -3.467 1 94.94 664 LEU B CA 1
ATOM 10883 C C . LEU B 1 664 ? -5.145 10.633 -3.799 1 94.94 664 LEU B C 1
ATOM 10885 O O . LEU B 1 664 ? -5.52 10.555 -4.969 1 94.94 664 LEU B O 1
ATOM 10889 N N . THR B 1 665 ? -6.031 10.555 -2.805 1 94.69 665 THR B N 1
ATOM 10890 C CA . THR B 1 665 ? -7.438 10.25 -3.037 1 94.69 665 THR B CA 1
ATOM 10891 C C . THR B 1 665 ? -8.117 11.398 -3.783 1 94.69 665 THR B C 1
ATOM 10893 O O . THR B 1 665 ? -7.844 12.57 -3.518 1 94.69 665 THR B O 1
ATOM 10896 N N . GLN B 1 666 ? -8.875 11.109 -4.734 1 89.31 666 GLN B N 1
ATOM 10897 C CA . GLN B 1 666 ? -9.641 12.094 -5.488 1 89.31 666 GLN B CA 1
ATOM 10898 C C . GLN B 1 666 ? -11.133 12 -5.16 1 89.31 666 GLN B C 1
ATOM 10900 O O . GLN B 1 666 ? -11.859 12.984 -5.266 1 89.31 666 GLN B O 1
ATOM 10905 N N . ASP B 1 667 ? -11.562 10.758 -4.711 1 89.75 667 ASP B N 1
ATOM 10906 C CA . ASP B 1 667 ? -12.984 10.547 -4.438 1 89.75 667 ASP B CA 1
ATOM 10907 C C . ASP B 1 667 ? -13.227 10.305 -2.949 1 89.75 667 ASP B C 1
ATOM 10909 O O . ASP B 1 667 ? -14.359 10.055 -2.531 1 89.75 667 ASP B O 1
ATOM 10913 N N . GLY B 1 668 ? -12.125 10.328 -2.17 1 88.38 668 GLY B N 1
ATOM 10914 C CA . GLY B 1 668 ? -12.25 10.117 -0.737 1 88.38 668 GLY B CA 1
ATOM 10915 C C . GLY B 1 668 ? -12.422 8.656 -0.364 1 88.38 668 GLY B C 1
ATOM 10916 O O . GLY B 1 668 ? -12.438 8.305 0.819 1 88.38 668 GLY B O 1
ATOM 10917 N N . LYS B 1 669 ? -12.492 7.82 -1.343 1 92 669 LYS B N 1
ATOM 10918 C CA . LYS B 1 669 ? -12.773 6.414 -1.074 1 92 669 LYS B CA 1
ATOM 10919 C C . LYS B 1 669 ? -11.531 5.555 -1.316 1 92 669 LYS B C 1
ATOM 10921 O O . LYS B 1 669 ? -11.289 4.594 -0.585 1 92 669 LYS B O 1
ATOM 10926 N N . GLY B 1 670 ? -10.852 5.875 -2.334 1 94.69 670 GLY B N 1
ATOM 10927 C CA . GLY B 1 670 ? -9.688 5.074 -2.678 1 94.69 670 GLY B CA 1
ATOM 10928 C C . GLY B 1 670 ? -8.586 5.879 -3.34 1 94.69 670 GLY B C 1
ATOM 10929 O O . GLY B 1 670 ? -8.68 7.105 -3.439 1 94.69 670 GLY B O 1
ATOM 10930 N N . ILE B 1 671 ? -7.477 5.184 -3.68 1 96.38 671 ILE B N 1
ATOM 10931 C CA . ILE B 1 671 ? -6.324 5.828 -4.297 1 96.38 671 ILE B CA 1
ATOM 10932 C C . ILE B 1 671 ? -5.812 4.977 -5.457 1 96.38 671 ILE B C 1
ATOM 10934 O O . ILE B 1 671 ? -5.988 3.756 -5.461 1 96.38 671 ILE B O 1
ATOM 10938 N N . TYR B 1 672 ? -5.246 5.625 -6.41 1 95.88 672 TYR B N 1
ATOM 10939 C CA . TYR B 1 672 ? -4.582 4.98 -7.535 1 95.88 672 TYR B CA 1
ATOM 10940 C C . TYR B 1 672 ? -3.066 5.113 -7.426 1 95.88 672 TYR B C 1
ATOM 10942 O O . TYR B 1 672 ? -2.543 6.219 -7.281 1 95.88 672 TYR B O 1
ATOM 10950 N N . LEU B 1 673 ? -2.377 4.027 -7.48 1 96.12 673 LEU B N 1
ATOM 10951 C CA . LEU B 1 673 ? -0.921 4.004 -7.383 1 96.12 673 LEU B CA 1
ATOM 10952 C C . LEU B 1 673 ? -0.307 3.297 -8.586 1 96.12 673 LEU B C 1
ATOM 10954 O O . LEU B 1 673 ? -0.728 2.195 -8.945 1 96.12 673 LEU B O 1
ATOM 10958 N N . GLN B 1 674 ? 0.644 3.945 -9.188 1 94.69 674 GLN B N 1
ATOM 10959 C CA . GLN B 1 674 ? 1.438 3.256 -10.195 1 94.69 674 GLN B CA 1
ATOM 10960 C C . GLN B 1 674 ? 2.305 2.17 -9.57 1 94.69 674 GLN B C 1
ATOM 10962 O O . GLN B 1 674 ? 2.58 2.205 -8.367 1 94.69 674 GLN B O 1
ATOM 10967 N N . LYS B 1 675 ? 2.752 1.214 -10.312 1 92 675 LYS B N 1
ATOM 10968 C CA . LYS B 1 675 ? 3.482 0.062 -9.797 1 92 675 LYS B CA 1
ATOM 10969 C C . LYS B 1 675 ? 4.719 0.5 -9.016 1 92 675 LYS B C 1
ATOM 10971 O O . LYS B 1 675 ? 4.934 0.064 -7.883 1 92 675 LYS B O 1
ATOM 10976 N N . PRO B 1 676 ? 5.586 1.386 -9.562 1 89.69 676 PRO B N 1
ATOM 10977 C CA . PRO B 1 676 ? 6.762 1.791 -8.789 1 89.69 676 PRO B CA 1
ATOM 10978 C C . PRO B 1 676 ? 6.391 2.475 -7.477 1 89.69 676 PRO B C 1
ATOM 10980 O O . PRO B 1 676 ? 7.082 2.299 -6.469 1 89.69 676 PRO B O 1
ATOM 10983 N N . GLU B 1 677 ? 5.285 3.266 -7.508 1 93.06 677 GLU B N 1
ATOM 10984 C CA . GLU B 1 677 ? 4.809 3.922 -6.293 1 93.06 677 GLU B CA 1
ATOM 10985 C C . GLU B 1 677 ? 4.344 2.9 -5.262 1 93.06 677 GLU B C 1
ATOM 10987 O O . GLU B 1 677 ? 4.672 3.012 -4.078 1 93.06 677 GLU B O 1
ATOM 10992 N N . TRP B 1 678 ? 3.582 1.935 -5.754 1 93.81 678 TRP B N 1
ATOM 10993 C CA . TRP B 1 678 ? 3.076 0.864 -4.902 1 93.81 678 TRP B CA 1
ATOM 10994 C C . TRP B 1 678 ? 4.223 0.112 -4.234 1 93.81 678 TRP B C 1
ATOM 10996 O O . TRP B 1 678 ? 4.234 -0.06 -3.014 1 93.81 678 TRP B O 1
ATOM 11006 N N . LEU B 1 679 ? 5.176 -0.263 -4.996 1 91.06 679 LEU B N 1
ATOM 11007 C CA . LEU B 1 679 ? 6.293 -1.049 -4.48 1 91.06 679 LEU B CA 1
ATOM 11008 C C . LEU B 1 679 ? 7.152 -0.217 -3.535 1 91.06 679 LEU B C 1
ATOM 11010 O O . LEU B 1 679 ? 7.602 -0.713 -2.5 1 91.06 679 LEU B O 1
ATOM 11014 N N . MET B 1 680 ? 7.379 1.016 -3.842 1 91.44 680 MET B N 1
ATOM 11015 C CA . MET B 1 680 ? 8.172 1.892 -2.986 1 91.44 680 MET B CA 1
ATOM 11016 C C . MET B 1 680 ? 7.488 2.107 -1.641 1 91.44 680 MET B C 1
ATOM 11018 O O . MET B 1 680 ? 8.133 2.029 -0.592 1 91.44 680 MET B O 1
ATOM 11022 N N . MET B 1 681 ? 6.16 2.365 -1.643 1 93.25 681 MET B N 1
ATOM 11023 C CA . MET B 1 681 ? 5.418 2.674 -0.426 1 93.25 681 MET B CA 1
ATOM 11024 C C . MET B 1 681 ? 5.273 1.435 0.453 1 93.25 681 MET B C 1
ATOM 11026 O O . MET B 1 681 ? 5.109 1.547 1.669 1 93.25 681 MET B O 1
ATOM 11030 N N . THR B 1 682 ? 5.414 0.271 -0.16 1 93.44 682 THR B N 1
ATOM 11031 C CA . THR B 1 682 ? 5.145 -0.936 0.613 1 93.44 682 THR B CA 1
ATOM 11032 C C . THR B 1 682 ? 6.445 -1.63 1.005 1 93.44 682 THR B C 1
ATOM 11034 O O . THR B 1 682 ? 6.551 -2.195 2.096 1 93.44 682 THR B O 1
ATOM 11037 N N . LEU B 1 683 ? 7.473 -1.611 0.151 1 92.94 683 LEU B N 1
ATOM 11038 C CA . LEU B 1 683 ? 8.703 -2.344 0.423 1 92.94 683 LEU B CA 1
ATOM 11039 C C . LEU B 1 683 ? 9.68 -1.49 1.231 1 92.94 683 LEU B C 1
ATOM 11041 O O . LEU B 1 683 ? 10.398 -2.006 2.086 1 92.94 683 LEU B O 1
ATOM 11045 N N . TYR B 1 684 ? 9.727 -0.215 0.896 1 91.56 684 TYR B N 1
ATOM 11046 C CA . TYR B 1 684 ? 10.656 0.677 1.582 1 91.56 684 TYR B CA 1
ATOM 11047 C C . TYR B 1 684 ? 9.945 1.484 2.66 1 91.56 684 TYR B C 1
ATOM 11049 O O . TYR B 1 684 ? 9.836 2.709 2.559 1 91.56 684 TYR B O 1
ATOM 11057 N N . SER B 1 685 ? 9.414 0.883 3.547 1 86.62 685 SER B N 1
ATOM 11058 C CA . SER B 1 685 ? 8.695 1.442 4.688 1 86.62 685 SER B CA 1
ATOM 11059 C C . SER B 1 685 ? 8.906 0.598 5.941 1 86.62 685 SER B C 1
ATOM 11061 O O . SER B 1 685 ? 9.25 -0.583 5.848 1 86.62 685 SER B O 1
#

Sequence (1370 aa):
MSLCLSFRGRWKMGQKNSLGGSSQLPKQDYKALRERCLMEGRLFEDDSFPASLCSVGSGPLLRKLPPGLQWRRPPELHSNPQFYSADTKRLDLCQGVVGDCWFLAALQALTLHQDILSRVVPLNQNFTENYAGIFQFWFWHFGKWVPVVIDDRLPVNTAGQLVFVSSTYKNVFWGALLEKAYAKLSGSYEDLQRGQVSEALVDFTGGVTMTIKPAEAPGNLWDILTWATYSRTLIGCQTHSGERVLENGLVGGHAYTLTGIRKVTCRHGPEYLVKLRNPWGKVEWKGDWSDSSGMWELLSPKEKILLLRKSNDGEFWMTLKDFKTHFMLLVICKLTPGLLSQDVGQKWTYTMREGRWEKGITAGGPMKSPRDTFWKNPQFLLSVWSLQEGRRFPMPCSVLVSLLQKPRHRHRNWKPHLAIGFYLFRLSKHYGDQRRLPSEFFWKNAPIRWPEAFLTEKEVSQELQLEPGTYLVVPCTSKAGQEAEFVLRVFSRKHIFHEIGCNSSAVLSKEIADENEGQDEFFTKLFEKYPEINAVQLQKVLNHMTWSSLGSAQPFFSLDACQGILALLDLNASGTVSIQEFRDLWKQLMLCQEVFHKHDSSHSGYLNRTQLQAAMRDAGIMLSNDVCQLMLIRYGGPNLQMDFVSFVHLMLRAENMEDAFQNLTQDGKGIYLQKPEWLMMTLYSMSLCLSFRGRWKMGQKNSLGGSSQLPKQDYKALRERCLMEGRLFEDDSFPASLCSVGSGPLLRKLPPGLQWRRPPELHSNPQFYSADTKRLDLCQGVVGDCWFLAALQALTLHQDILSRVVPLNQNFTENYAGIFQFWFWHFGKWVPVVIDDRLPVNTAGQLVFVSSTYKNVFWGALLEKAYAKLSGSYEDLQRGQVSEALVDFTGGVTMTIKPAEAPGNLWDILTWATYSRTLIGCQTHSGERVLENGLVGGHAYTLTGIRKVTCRHGPEYLVKLRNPWGKVEWKGDWSDSSGMWELLSPKEKILLLRKSNDGEFWMTLKDFKTHFMLLVICKLTPGLLSQDVGQKWTYTMREGRWEKGITAGGPMKSPRDTFWKNPQFLLSVWSLQEGRRFPMPCSVLVSLLQKPRHRHRNWKPHLAIGFYLFRLSKHYGDQRRLPSEFFWKNAPIRWPEAFLTEKEVSQELQLEPGTYLVVPCTSKAGQEAEFVLRVFSRKHIFHEIGCNSSAVLSKEIADENEGQDEFFTKLFEKYPEINAVQLQKVLNHMTWSSLGSAQPFFSLDACQGILALLDLNASGTVSIQEFRDLWKQLMLCQEVFHKHDSSHSGYLNRTQLQAAMRDAGIMLSNDVCQLMLIRYGGPNLQMDFVSFVHLMLRAENMEDAFQNLTQDGKGIYLQKPEWLMMTLYS

Foldseek 3Di:
DDDDPDDDDDPPPPPPPCLPPLPDDPDDDQVVQLVVLLVVVAADADPLQHPDCQQAHDDDLVVQDDPPKFWDFLVVQDVAAWADDLLPLAFFKAFASAQQLLLLQLVRLQSLPVVLVCQFAVRPDTCPPSHRQKGWGWWDAFHDIDIFMHGRTAIDDPVSHGRGMAGPDRRYCNVRVSLSRVSSQQRHSNLSNDDHNQVNNCGSFVFDKDKDFLLPDDPCVVVQVVLLQLAPKWKKFFFAADQDQDPQQDGHRGMKGWNDWDWFQFPVGIFIKTKIFRNNQFTEGNDDQFLPHPSLVRFDLLLSLLPHFNDGGRMTMDTSVVCSVTTGMMMMTDNAPPRPDLPFWFKKWKWKDKDKAAAPAAAQADDDDLPGSQLRHWKKKKFDADVPVDDPDFFWWKKKKKKFWHASYSNNPVDFAFQKWKFKWFDPDDDALADGDDSVVCVVTPTPDTDPGRDRDRMDMDIDGHGGHMMMMGMHTNDGRDITMMMMMMMTRDMQMGTRNDDRVPTDIDIDTRVCRVVLVVLVVVCVVVQWAALVVVQVVQQPDDLPLLPDDGDHQDSVLSQLLQLLLVSRPPRTAGSVSVSVLVVLLVLLSVLVSVLPPVSPQKDALVSLQSSCVVVNHHDDSVVSQVLLVVQNDPVSIHGSSSSSSVNSLRVSVVSSFSRADPPSPGGDDDPSSVCSNPVRD/DDDDDDDDDDPPPPPPPCLPDLPDDPDDDQVVQLVVLLVVVAADADPLQHPDCQQAHDDDLVVQDDPPKDWDFLVVLDVQAWADDLLPLAFFKAFASAQQLLLLQLVRLQSLPVVLVCQFAVRPDTCPPSHRQKGWGWWDAFHDIDIFMHGRTAIADPVSHGRGMAGPDRRYCNVRVSLSSVSSQQRHSNLSNDDHNQVNNCGSFVFDKDKDFLLPDDPCVVVQVVLLQLAPKWKKFFFAADQDQDPQQDGHRGMKGWNDWDWFQFPVGIFIKTKIFRNNQFTEGNDDQFLPHPSLVRFDLLLSLLPHFNDGGRMTMDTSVVCSVTTGMMMMTDNAPPRPDLDFWFKKWKWKDKDKAAAPAAAQADDDDLPGSQLRHWKKKKFDAAPPVDDPDFFWWKKKKKKFWHASYSNNVVDFAFQKWKFKWFDPDDDALADGDDSVVPVVTPTPDTDPGRDRDRMDMDIDGHGGHMMMMGMHTNDGRDITMMMMMMMTRDMQMDTRNDDRVPTDIDIDTDVCRVVLVVLVVVCVVVQWAALVVVQVVQQPDDLPLLPPDRDHQDSVLSQLLQLLLVSRPPRTAGSVSVSVLVVLLVLLSVLVSVLPPVSPQKDALVSLQSSCVVVNHHDDSVVSQVLLVVQNDPVSIHGSSSSSSVNSLRVSVVSSFSRADPPSPGGDDDPSSVCSNPVRD

InterPro domains:
  IPR000169 Cysteine peptidase, cysteine active site [PS00139] (95-106)
  IPR001300 Peptidase C2, calpain, catalytic domain [PF00648] (44-334)
  IPR001300 Peptidase C2, calpain, catalytic domain [PS50203] (43-336)
  IPR001300 Peptidase C2, calpain, catalytic domain [SM00230] (25-344)
  IPR001300 Peptidase C2, calpain, catalytic domain [cd00044] (33-334)
  IPR002048 EF-hand domain [PS50222] (557-592)
  IPR002048 EF-hand domain [PS50222] (593-622)
  IPR002048 EF-hand domain [SM00054] (561-589)
  IPR002048 EF-hand domain [SM00054] (591-619)
  IPR011992 EF-hand domain pair [SSF47473] (516-682)
  IPR018247 EF-Hand 1, calcium-binding site [PS00018] (570-582)
  IPR022682 Peptidase C2, calpain, large subunit, domain III [PF01067] (354-491)
  IPR022683 Peptidase C2, calpain, domain III [SM00720] (347-499)
  IPR022684 Peptidase C2, calpain family [PR00704] (28-51)
  IPR022684 Peptidase C2, calpain family [PR00704] (71-93)
  IPR022684 Peptidase C2, calpain family [PR00704] (95-111)
  IPR022684 Peptidase C2, calpain family [PR00704] (131-156)
  IPR022684 Peptidase C2, calpain family [PR00704] (162-185)
  IPR022684 Peptidase C2, calpain family [PR00704] (187-214)
  IPR022684 Peptidase C2, calpain family [PR00704] (312-333)